Protein AF-A0A1J4RSM6-F1 (afdb_monomer_lite)

Sequence (1127 aa):
MLENQIADSKPEKQESNTNASAVEILRGAINQNPGYYSQDRRLLGLSSALISLGENDEALKIIGEVVGRGEFLANADKSWNEIQPALIVGRLLYSAGRVEQAKPYFQQAEKAPLNEENPFFLIKAYRESGLTNELRRLLVKLADSEDTDSIATAIYNSLESGFETEAKGMLKKFKQRLKELEEVPETAKHRNERLIRKNLQAASFTARLEPGSAEIDKYTQAALDLVPNLPGDYGTRQPFPVVSSIGLLVRAGKRDQVAPLMELLAENEHKKHALLTIADESIVHGDRQIVETYYNQALLIDSKEELFPEIYTKQVRILKFLGLDDKIPAVADQVNSALDNNHKDDSGWRMTLAENFIKQLTASGYVVIAEGFLKSQFMDRGYSGIDSLGRLAIVIGGKISPPFFMELLCCIEPKDRINLFLGDYHARDVFGASRFADHITEQPQSMDFDHLKLAILRLSETHAFQATQEFVKSHIDQADQAQVADCIKFLMLEGGTLKEIGDLLDVIPVLKEKISLDRISQYQALVGNDQVKGVLFSVRNRRILKYLARHGIVTESKHLFYLDTSTLIRINNVLYELQSDKQKLDKLDAAQSFLTQIMSQRTTHMPSVMLCAEKLNLRLEDQLVQQSIVTALDQLGGVTPILFKKFLDTPEAERPAFIAGVKKFRGMFYQNQTLTPELVGLSPDNFDELLAEYITILFKPVGFSADKVLEFMKHLKTWSYQRDLPQELSERIKLAGKHWNQEKGCFVVDINIEELEYRWKPNAELDPKTMMLANSLYQGLSLFSQPLNPEKDNQLRRAGLITLIKQANTIQPHETTVKMKPGQGNVPLLAQLLSILPYEQLESLQTFAQTLQKGDPTEIHAALNRVKEILGVKTSQGYSPGVIIHDHWKNAVKKWLEMTDETSRQDILRLLSTDSVASAAEQLQTLFEESVLTKTTAILSREEKKFEVIKSTAENSKKKTVKMYVSKNIPSFFAKASAGICTANDVELFARSDHFHINVVDEESDEIIGNIQAYLVPQNSQSYLMLRGINPTVSFVDIGNVRGLIEGTLTVGREIAQASDLDGLTLSESLGSWHADSNRPEVASVIRSDYLTPSREMELAEQFPIASNTHISKVYLFWEKQQEKVK

Foldseek 3Di:
DLVVVLVPDDDDDDDDDVVVVVVCSQLVSLVVDPDDDPSLVSLLVVLVVCLVVVVLVVSVVSLCVSVVVVCCLVVVDPVGPSLVVLVSSLVSCVSSVNNVVSVVSLLVNLLDDDDLFPLLQSLLVCLQSVVVLSNLLSLLVLLPPLDLVLQALVPPQCVLVVVQVSLLVHLVVSVVSLVVLVVDPDDLAVSLVVNLLSLLLFLQLFCPPFADFPVNVVSLVSSLVSLVVHPLVCLVPPLPSLLVSLLSCLSRVVPVSNVSSLVSNPALLSNLSSLLSSLQSCVVVLDLVSNVVSNVVSVPRDDDDQHQLVNLLSVLSSCVSNVVNVCNLVSLVVLVVNLPPPPDPPPVRNLVSLQSNLLSCQVSPVQVSNLVSCCVVPVVPPPVPLVSLLVSCQSCVPGHDPVSNVVSLVSDDPLSSLVSCQVDDSNDVPDDQPVVLVVCVVPVPSDDLVSLLSVLVSCVVVVVVVSSLVSCLVCLVVDDLLSVLQSLLVCVVVPPDLVSSVVSCVSHVSQQAFPDLVCLVVNVSNPSDVQLVQQSVDPVNSVLLSVLSVLQLRTGNSLSVQDGPVLSVLLVVLLVVLVVDPVRPLLSNQLSVLSNCCCVPPSNQSVQLSQLCVVVVDSSSDPVSSVLLVCCCVLQVHHHNLLSVVLVVDDPVCNNLSSQLSVQVVLCVLLVHLDDCVSSVHDRVSSLLSVLRCLCPFLVFPPDDSVNLSVVVVVLPVLHSPLKQPVLLLVLLCVFDDQQDNVSQFGKDWQFLQPFDKDFQPPDDFDVSVVSVVCSNVVSNVVPPDDDDVVVVSNVSSVRSSSSSSHNRSHSHDDDDDDDDDDDDDPVVVVSVVVSDDPVVVVLVVVLVVVVVVPDLVVNQVSVVVVVVVVVDDDPDDDDRDDDDDDDPPPHPVVVLVPDDPVVSVVLVVLVPDPDPPVSVVVVVVVVVVVPVVVVVVSVVVRVVRIDRPRPDSVPGDIFMKTWNKILGSSLLSSCSSLVNPCNPFSVLSSDNFKTKIFIAGPPPSHTQWIKIWGFADAPNFTEIEIWAGGGHPVNVVSVSLPSSVVRVLVSRQSSCVSSVGFAYKYFDQPDVPRGHYPDPSNVVCCVPPWVDPVQKDAGPDFDDNGPPDTTGIIGTPTGDPDPPPD

pLDDT: mean 71.02, std 18.52, range [21.98, 98.19]

InterPro domains:
  IPR011990 Tetratricopeptide-like helical domain superfamily [G3DSA:1.25.40.10] (13-193)

Structure (mmCIF, N/CA/C/O backbone):
data_AF-A0A1J4RSM6-F1
#
_entry.id   AF-A0A1J4RSM6-F1
#
loop_
_atom_site.group_PDB
_atom_site.id
_atom_site.type_symbol
_atom_site.label_atom_id
_atom_site.label_alt_id
_atom_site.label_comp_id
_atom_site.label_asym_id
_atom_site.label_entity_id
_atom_site.label_seq_id
_atom_site.pdbx_PDB_ins_code
_atom_site.Cartn_x
_atom_site.Cartn_y
_atom_site.Cartn_z
_atom_site.occupancy
_atom_site.B_iso_or_equiv
_atom_site.auth_seq_id
_atom_site.auth_comp_id
_atom_site.auth_asym_id
_atom_site.auth_atom_id
_atom_site.pdbx_PDB_model_num
ATOM 1 N N . MET A 1 1 ? 35.863 7.599 -8.497 1.00 33.91 1 MET A N 1
ATOM 2 C CA . MET A 1 1 ? 36.990 6.632 -8.337 1.00 33.91 1 MET A CA 1
ATOM 3 C C . MET A 1 1 ? 36.491 5.265 -7.888 1.00 33.91 1 MET A C 1
ATOM 5 O O . MET A 1 1 ? 36.683 4.322 -8.642 1.00 33.91 1 MET A O 1
ATOM 9 N N . LEU A 1 2 ? 35.809 5.151 -6.738 1.00 33.94 2 LEU A N 1
ATOM 10 C CA . LEU A 1 2 ? 35.168 3.894 -6.309 1.00 33.94 2 LEU A CA 1
ATOM 11 C C . LEU A 1 2 ? 34.231 3.334 -7.404 1.00 33.94 2 LEU A C 1
ATOM 13 O O . LEU A 1 2 ? 34.296 2.160 -7.745 1.00 33.94 2 LEU A O 1
ATOM 17 N N . GLU A 1 3 ? 33.457 4.216 -8.044 1.00 36.53 3 GLU A N 1
ATOM 18 C CA . GLU A 1 3 ? 32.580 3.918 -9.191 1.00 36.53 3 GLU A CA 1
ATOM 19 C C . GLU A 1 3 ? 33.316 3.342 -10.414 1.00 36.53 3 GLU A C 1
ATOM 21 O O . GLU A 1 3 ? 32.728 2.582 -11.178 1.00 36.53 3 GLU A O 1
ATOM 26 N N . ASN A 1 4 ? 34.602 3.669 -10.594 1.00 39.47 4 ASN A N 1
ATOM 27 C CA . ASN A 1 4 ? 35.418 3.132 -11.685 1.00 39.47 4 ASN A CA 1
ATOM 28 C C . ASN A 1 4 ? 35.917 1.728 -11.319 1.00 39.47 4 ASN A C 1
ATOM 30 O O . ASN A 1 4 ? 35.848 0.822 -12.137 1.00 39.47 4 ASN A O 1
ATOM 34 N N . GLN A 1 5 ? 36.334 1.513 -10.067 1.00 39.91 5 GLN A N 1
ATOM 35 C CA . GLN A 1 5 ? 36.753 0.188 -9.591 1.00 39.91 5 GLN A CA 1
ATOM 36 C C . GLN A 1 5 ? 35.592 -0.825 -9.616 1.00 39.91 5 GLN A C 1
ATOM 38 O O . GLN A 1 5 ? 35.812 -1.995 -9.909 1.00 39.91 5 GLN A O 1
ATOM 43 N N . ILE A 1 6 ? 34.352 -0.363 -9.408 1.00 44.56 6 ILE A N 1
ATOM 44 C CA . ILE A 1 6 ? 33.112 -1.145 -9.585 1.00 44.56 6 ILE A CA 1
ATOM 45 C C . ILE A 1 6 ? 32.834 -1.483 -11.069 1.00 44.56 6 ILE A C 1
ATOM 47 O O . ILE A 1 6 ? 32.081 -2.411 -11.359 1.00 44.56 6 ILE A O 1
ATOM 51 N N . ALA A 1 7 ? 33.432 -0.766 -12.027 1.00 43.56 7 ALA A N 1
ATOM 52 C CA . ALA A 1 7 ? 33.286 -1.053 -13.456 1.00 43.56 7 ALA A CA 1
ATOM 53 C C . ALA A 1 7 ? 34.290 -2.098 -13.986 1.00 43.56 7 ALA A C 1
ATOM 55 O O . ALA A 1 7 ? 34.004 -2.718 -15.014 1.00 43.56 7 ALA A O 1
ATOM 56 N N . ASP A 1 8 ? 35.419 -2.294 -13.294 1.00 36.06 8 ASP A N 1
ATOM 57 C CA . ASP A 1 8 ? 36.544 -3.131 -13.740 1.00 36.06 8 ASP A CA 1
ATOM 58 C C . ASP A 1 8 ? 36.605 -4.517 -13.058 1.00 36.06 8 ASP A C 1
ATOM 60 O O . ASP A 1 8 ? 37.193 -5.454 -13.608 1.00 36.06 8 ASP A O 1
ATOM 64 N N . SER A 1 9 ? 35.983 -4.694 -11.885 1.00 38.06 9 SER A N 1
ATOM 65 C CA . SER A 1 9 ? 35.973 -5.967 -11.150 1.00 38.06 9 SER A CA 1
ATOM 66 C C . SER A 1 9 ? 34.999 -6.996 -11.750 1.00 38.06 9 SER A C 1
ATOM 68 O O . SER A 1 9 ? 33.815 -7.060 -11.419 1.00 38.06 9 SER A O 1
ATOM 70 N N . LYS A 1 10 ? 35.510 -7.862 -12.633 1.00 44.56 10 LYS A N 1
ATOM 71 C CA . LYS A 1 10 ? 34.777 -9.047 -13.118 1.00 44.56 10 LYS A CA 1
ATOM 72 C C . LYS A 1 10 ? 34.670 -10.118 -12.018 1.00 44.56 10 LYS A C 1
ATOM 74 O O . LYS A 1 10 ? 35.715 -10.561 -11.543 1.00 44.56 10 LYS A O 1
ATOM 79 N N . PRO A 1 11 ? 33.466 -10.605 -11.665 1.00 39.78 11 PRO A N 1
ATOM 80 C CA . PRO A 1 11 ? 33.314 -11.792 -10.828 1.00 39.78 11 PRO A CA 1
ATOM 81 C C . PRO A 1 11 ? 33.529 -13.063 -11.658 1.00 39.78 11 PRO A C 1
ATOM 83 O O . PRO A 1 11 ? 32.929 -13.212 -12.724 1.00 39.78 11 PRO A O 1
ATOM 86 N N . GLU A 1 12 ? 34.325 -14.006 -11.153 1.00 38.19 12 GLU A N 1
ATOM 87 C CA . GLU A 1 12 ? 34.220 -15.404 -11.580 1.00 38.19 12 GLU A CA 1
ATOM 88 C C . GLU A 1 12 ? 33.105 -16.112 -10.795 1.00 38.19 12 GLU A C 1
ATOM 90 O O . GLU A 1 12 ? 32.795 -15.756 -9.661 1.00 38.19 12 GLU A O 1
ATOM 95 N N . LYS A 1 13 ? 32.475 -17.089 -11.453 1.00 43.75 13 LYS A N 1
ATOM 96 C CA . LYS A 1 13 ? 31.225 -17.773 -11.087 1.00 43.75 13 LYS A CA 1
ATOM 97 C C . LYS A 1 13 ? 30.975 -18.000 -9.583 1.00 43.75 13 LYS A C 1
ATOM 99 O O . LYS A 1 13 ? 31.497 -18.951 -9.006 1.00 43.75 13 LYS A O 1
ATOM 104 N N . GLN A 1 14 ? 30.018 -17.257 -9.029 1.00 34.41 14 GLN A N 1
ATOM 105 C CA . GLN A 1 14 ? 29.130 -17.720 -7.956 1.00 34.41 14 GLN A CA 1
ATOM 106 C C . GLN A 1 14 ? 27.755 -17.047 -8.102 1.00 34.41 14 GLN A C 1
ATOM 108 O O . GLN A 1 14 ? 27.662 -15.888 -8.504 1.00 34.41 14 GLN A O 1
ATOM 113 N N . GLU A 1 15 ? 26.685 -17.796 -7.837 1.00 46.19 15 GLU A N 1
ATOM 114 C CA . GLU A 1 15 ? 25.305 -17.414 -8.157 1.00 46.19 15 GLU A CA 1
ATOM 115 C C . GLU A 1 15 ? 24.505 -17.094 -6.889 1.00 46.19 15 GLU A C 1
ATOM 117 O O . GLU A 1 15 ? 24.284 -17.983 -6.072 1.00 46.19 15 GLU A O 1
ATOM 122 N N . SER A 1 16 ? 24.006 -15.859 -6.744 1.00 41.53 16 SER A N 1
ATOM 123 C CA . SER A 1 16 ? 22.694 -15.587 -6.125 1.00 41.53 16 SER A CA 1
ATOM 124 C C . SER A 1 16 ? 22.252 -14.115 -6.251 1.00 41.53 16 SER A C 1
ATOM 126 O O . SER A 1 16 ? 23.062 -13.213 -6.449 1.00 41.53 16 SER A O 1
ATOM 128 N N . ASN A 1 17 ? 20.931 -13.913 -6.141 1.00 38.47 17 ASN A N 1
ATOM 129 C CA . ASN A 1 17 ? 20.219 -12.764 -5.553 1.00 38.47 17 ASN A CA 1
ATOM 130 C C . ASN A 1 17 ? 20.737 -11.329 -5.853 1.00 38.47 17 ASN A C 1
ATOM 132 O O . ASN A 1 17 ? 21.738 -10.881 -5.307 1.00 38.47 17 ASN A O 1
ATOM 136 N N . THR A 1 18 ? 20.011 -10.538 -6.655 1.00 45.97 18 THR A N 1
ATOM 137 C CA . THR A 1 18 ? 20.546 -9.291 -7.245 1.00 45.97 18 THR A CA 1
ATOM 138 C C . THR A 1 18 ? 20.654 -8.073 -6.322 1.00 45.97 18 THR A C 1
ATOM 140 O O . THR A 1 18 ? 21.573 -7.281 -6.526 1.00 45.97 18 THR A O 1
ATOM 143 N N . ASN A 1 19 ? 19.791 -7.903 -5.312 1.00 40.38 19 ASN A N 1
ATOM 144 C CA . ASN A 1 19 ? 19.934 -6.780 -4.363 1.00 40.38 19 ASN A CA 1
ATOM 145 C C . ASN A 1 19 ? 20.979 -7.107 -3.288 1.00 40.38 19 ASN A C 1
ATOM 147 O O . ASN A 1 19 ? 21.813 -6.258 -2.974 1.00 40.38 19 ASN A O 1
ATOM 151 N N . ALA A 1 20 ? 21.046 -8.373 -2.853 1.00 47.78 20 ALA A N 1
ATOM 152 C CA . ALA A 1 20 ? 22.203 -8.883 -2.119 1.00 47.78 20 ALA A CA 1
ATOM 153 C C . ALA A 1 20 ? 23.490 -8.681 -2.937 1.00 47.78 20 ALA A C 1
ATOM 155 O O . ALA A 1 20 ? 24.435 -8.112 -2.419 1.00 47.78 20 ALA A O 1
ATOM 156 N N . SER A 1 21 ? 23.495 -8.993 -4.238 1.00 54.25 21 SER A N 1
ATOM 157 C CA . SER A 1 21 ? 24.628 -8.746 -5.140 1.00 54.25 21 SER A CA 1
ATOM 158 C C . SER A 1 21 ? 24.995 -7.261 -5.258 1.00 54.25 21 SER A C 1
ATOM 160 O O . SER A 1 21 ? 26.177 -6.950 -5.312 1.00 54.25 21 SER A O 1
ATOM 162 N N . ALA A 1 22 ? 24.046 -6.318 -5.248 1.00 49.16 22 ALA A N 1
ATOM 163 C CA . ALA A 1 22 ? 24.377 -4.889 -5.212 1.00 49.16 22 ALA A CA 1
ATOM 164 C C . ALA A 1 22 ? 25.079 -4.505 -3.895 1.00 49.16 22 ALA A C 1
ATOM 166 O O . ALA A 1 22 ? 26.127 -3.854 -3.912 1.00 49.16 22 ALA A O 1
ATOM 167 N N . VAL A 1 23 ? 24.549 -4.972 -2.761 1.00 55.41 23 VAL A N 1
ATOM 168 C CA . VAL A 1 23 ? 25.128 -4.764 -1.426 1.00 55.41 23 VAL A CA 1
ATOM 169 C C . VAL A 1 23 ? 26.476 -5.482 -1.274 1.00 55.41 23 VAL A C 1
ATOM 171 O O . VAL A 1 23 ? 27.391 -4.918 -0.685 1.00 55.41 23 VAL A O 1
ATOM 174 N N . GLU A 1 24 ? 26.658 -6.669 -1.848 1.00 60.75 24 GLU A N 1
ATOM 175 C CA . GLU A 1 24 ? 27.896 -7.458 -1.819 1.00 60.75 24 GLU A CA 1
ATOM 176 C C . GLU A 1 24 ? 28.948 -6.968 -2.817 1.00 60.75 24 GLU A C 1
ATOM 178 O O . GLU A 1 24 ? 30.132 -7.012 -2.500 1.00 60.75 24 GLU A O 1
ATOM 183 N N . ILE A 1 25 ? 28.563 -6.413 -3.970 1.00 58.34 25 ILE A N 1
ATOM 184 C CA . ILE A 1 25 ? 29.485 -5.689 -4.860 1.00 58.34 25 ILE A CA 1
ATOM 185 C C . ILE A 1 25 ? 29.992 -4.427 -4.154 1.00 58.34 25 ILE A C 1
ATOM 187 O O . ILE A 1 25 ? 31.180 -4.121 -4.230 1.00 58.34 25 ILE A O 1
ATOM 191 N N . LEU A 1 26 ? 29.132 -3.718 -3.415 1.00 55.97 26 LEU A N 1
ATOM 192 C CA . LEU A 1 26 ? 29.527 -2.524 -2.666 1.00 55.97 26 LEU A CA 1
ATOM 193 C C . LEU A 1 26 ? 30.367 -2.878 -1.424 1.00 55.97 26 LEU A C 1
ATOM 195 O O . LEU A 1 26 ? 31.468 -2.348 -1.279 1.00 55.97 26 LEU A O 1
ATOM 199 N N . ARG A 1 27 ? 29.944 -3.837 -0.587 1.00 62.75 27 ARG A N 1
ATOM 200 C CA . ARG A 1 27 ? 30.755 -4.396 0.519 1.00 62.75 27 ARG A CA 1
ATOM 201 C C . ARG A 1 27 ? 32.077 -4.987 -0.004 1.00 62.75 27 ARG A C 1
ATOM 203 O O . ARG A 1 27 ? 33.122 -4.786 0.609 1.00 62.75 27 ARG A O 1
ATOM 210 N N . GLY A 1 28 ? 32.065 -5.645 -1.162 1.00 68.19 28 GLY A N 1
ATOM 211 C CA . GLY A 1 28 ? 33.233 -6.218 -1.836 1.00 68.19 28 GLY A CA 1
ATOM 212 C C . GLY A 1 28 ? 34.221 -5.160 -2.326 1.00 68.19 28 GLY A C 1
ATOM 213 O O . GLY A 1 28 ? 35.402 -5.236 -1.994 1.00 68.19 28 GLY A O 1
ATOM 214 N N . ALA A 1 29 ? 33.754 -4.123 -3.026 1.00 57.12 29 ALA A N 1
ATOM 215 C CA . ALA A 1 29 ? 34.583 -2.991 -3.449 1.00 57.12 29 ALA A CA 1
ATOM 216 C C . ALA A 1 29 ? 35.163 -2.209 -2.253 1.00 57.12 29 ALA A C 1
ATOM 218 O O . A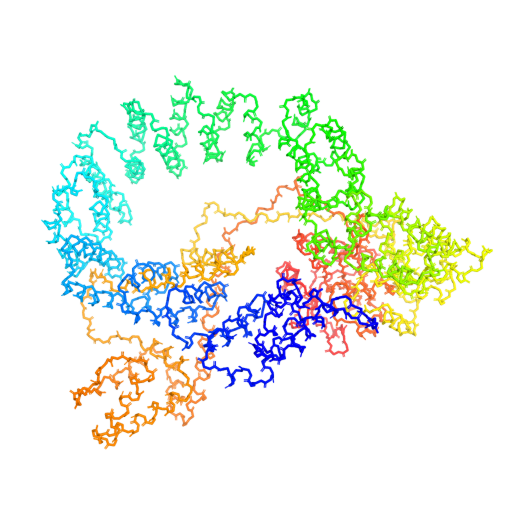LA A 1 29 ? 36.294 -1.720 -2.313 1.00 57.12 29 ALA A O 1
ATOM 219 N N . ILE A 1 30 ? 34.421 -2.133 -1.140 1.00 60.38 30 ILE A N 1
ATOM 220 C CA . ILE A 1 30 ? 34.905 -1.588 0.135 1.00 60.38 30 ILE A CA 1
ATOM 221 C C . ILE A 1 30 ? 36.027 -2.471 0.711 1.00 60.38 30 ILE A C 1
ATOM 223 O O . ILE A 1 30 ? 37.093 -1.957 1.054 1.00 60.38 30 ILE A O 1
ATOM 227 N N . ASN A 1 31 ? 35.839 -3.790 0.753 1.00 63.03 31 ASN A N 1
ATOM 228 C CA . ASN A 1 31 ? 36.822 -4.727 1.305 1.00 63.03 31 ASN A CA 1
ATOM 229 C C . ASN A 1 31 ? 38.087 -4.876 0.432 1.00 63.03 31 ASN A C 1
ATOM 231 O O . ASN A 1 31 ? 39.175 -5.064 0.967 1.00 63.03 31 ASN A O 1
ATOM 235 N N . GLN A 1 32 ? 37.980 -4.744 -0.894 1.00 62.84 32 GLN A N 1
ATOM 236 C CA . GLN A 1 32 ? 39.106 -4.889 -1.832 1.00 62.84 32 GLN A CA 1
ATOM 237 C C . GLN A 1 32 ? 40.058 -3.677 -1.880 1.00 62.84 32 GLN A C 1
ATOM 239 O O . GLN A 1 32 ? 41.148 -3.785 -2.434 1.00 62.84 32 GLN A O 1
ATOM 244 N N . ASN A 1 33 ? 39.686 -2.527 -1.303 1.00 56.41 33 ASN A N 1
ATOM 245 C CA . ASN A 1 33 ? 40.528 -1.323 -1.265 1.00 56.41 33 ASN A CA 1
ATOM 246 C C . ASN A 1 33 ? 40.756 -0.840 0.182 1.00 56.41 33 ASN A C 1
ATOM 248 O O . ASN A 1 33 ? 40.049 0.054 0.650 1.00 56.41 33 ASN A O 1
ATOM 252 N N . PRO A 1 34 ? 41.740 -1.381 0.922 1.00 53.00 34 PRO A N 1
ATOM 253 C CA . PRO A 1 34 ? 42.003 -0.958 2.302 1.00 53.00 34 PRO A CA 1
ATOM 254 C C . PRO A 1 34 ? 42.669 0.429 2.430 1.00 53.00 34 PRO A C 1
ATOM 256 O O . PRO A 1 34 ? 42.641 1.015 3.504 1.00 53.00 34 PRO A O 1
ATOM 259 N N . GLY A 1 35 ? 43.268 0.971 1.362 1.00 44.34 35 GLY A N 1
ATOM 260 C CA . GLY A 1 35 ? 44.335 1.979 1.480 1.00 44.34 35 GLY A CA 1
ATOM 261 C C . GLY A 1 35 ? 43.985 3.474 1.563 1.00 44.34 35 GLY A C 1
ATOM 262 O O . GLY A 1 35 ? 44.927 4.254 1.627 1.00 44.34 35 GLY A O 1
ATOM 263 N N . TYR A 1 36 ? 42.714 3.912 1.514 1.00 45.19 36 TYR A N 1
ATOM 264 C CA . TYR A 1 36 ? 42.401 5.360 1.380 1.00 45.19 36 TYR A CA 1
ATOM 265 C C . TYR A 1 36 ? 41.244 5.939 2.215 1.00 45.19 36 TYR A C 1
ATOM 267 O O . TYR A 1 36 ? 41.141 7.157 2.324 1.00 45.19 36 TYR A O 1
ATOM 275 N N . TYR A 1 37 ? 40.389 5.114 2.825 1.00 55.88 37 TYR A N 1
ATOM 276 C CA . TYR A 1 37 ? 39.362 5.554 3.783 1.00 55.88 37 TYR A CA 1
ATOM 277 C C . TYR A 1 37 ? 39.113 4.447 4.809 1.00 55.88 37 TYR A C 1
ATOM 279 O O . TYR A 1 37 ? 39.205 3.266 4.460 1.00 55.88 37 TYR A O 1
ATOM 287 N N . SER A 1 38 ? 38.707 4.802 6.034 1.00 68.81 38 SER A N 1
ATOM 288 C CA . SER A 1 38 ? 38.181 3.816 6.988 1.00 68.81 38 SER A CA 1
ATOM 289 C C . SER A 1 38 ? 37.036 3.010 6.358 1.00 68.81 38 SER A C 1
ATOM 291 O O . SER A 1 38 ? 36.346 3.476 5.439 1.00 68.81 38 SER A O 1
ATOM 293 N N . GLN A 1 39 ? 36.869 1.760 6.794 1.00 75.25 39 GLN A N 1
ATOM 294 C CA . GLN A 1 39 ? 35.827 0.876 6.259 1.00 75.25 39 GLN A CA 1
ATOM 295 C C . GLN A 1 39 ? 34.442 1.499 6.499 1.00 75.25 39 GLN A C 1
ATOM 297 O O . GLN A 1 39 ? 33.601 1.557 5.605 1.00 75.25 39 GLN A O 1
ATOM 302 N N . ASP A 1 40 ? 34.265 2.081 7.679 1.00 75.06 40 ASP A N 1
ATOM 303 C CA . ASP A 1 40 ? 32.995 2.551 8.222 1.00 75.06 40 ASP A CA 1
ATOM 304 C C . ASP A 1 40 ? 32.492 3.837 7.553 1.00 75.06 40 ASP A C 1
ATOM 306 O O . ASP A 1 40 ? 31.305 3.956 7.260 1.00 75.06 40 ASP A O 1
ATOM 310 N N . ARG A 1 41 ? 33.392 4.759 7.170 1.00 70.94 41 ARG A N 1
ATOM 311 C CA . ARG A 1 41 ? 33.028 5.929 6.344 1.00 70.94 41 ARG A CA 1
ATOM 312 C C . ARG A 1 41 ? 32.394 5.507 5.014 1.00 70.94 41 ARG A C 1
ATOM 314 O O . ARG A 1 41 ? 31.530 6.207 4.489 1.00 70.94 41 ARG A O 1
ATOM 321 N N . ARG A 1 42 ? 32.822 4.368 4.462 1.00 77.69 42 ARG A N 1
ATOM 322 C CA . ARG A 1 42 ? 32.288 3.825 3.208 1.00 77.69 42 ARG A CA 1
ATOM 323 C C . ARG A 1 42 ? 30.997 3.040 3.432 1.00 77.69 42 ARG A C 1
ATOM 325 O O . ARG A 1 42 ? 30.101 3.134 2.600 1.00 77.69 42 ARG A O 1
ATOM 332 N N . LEU A 1 43 ? 30.866 2.362 4.572 1.00 77.81 43 LEU A N 1
ATOM 333 C CA . LEU A 1 43 ? 29.610 1.749 5.013 1.00 77.81 43 LEU A CA 1
ATOM 334 C C . LEU A 1 43 ? 28.510 2.801 5.269 1.00 77.81 43 LEU A C 1
ATOM 336 O O . LEU A 1 43 ? 27.388 2.603 4.821 1.00 77.81 43 LEU A O 1
ATOM 340 N N . LEU A 1 44 ? 28.815 3.969 5.850 1.00 78.06 44 LEU A N 1
ATOM 341 C CA . LEU A 1 44 ? 27.837 5.067 5.954 1.00 78.06 44 LEU A CA 1
ATOM 342 C C . LEU A 1 44 ? 27.455 5.670 4.594 1.00 78.06 44 LEU A C 1
ATOM 344 O O . LEU A 1 44 ? 26.294 6.015 4.377 1.00 78.06 44 LEU A O 1
ATOM 348 N N . GLY A 1 45 ? 28.405 5.767 3.658 1.00 75.25 45 GLY A N 1
ATOM 349 C CA . GLY A 1 45 ? 28.103 6.134 2.270 1.00 75.25 45 GLY A CA 1
ATOM 350 C C . GLY A 1 45 ? 27.155 5.134 1.596 1.00 75.25 45 GLY A C 1
ATOM 351 O O . GLY A 1 45 ? 26.226 5.539 0.900 1.00 75.25 45 GLY A O 1
ATOM 352 N N . LEU A 1 46 ? 27.343 3.838 1.867 1.00 78.00 46 LEU A N 1
ATOM 353 C CA . LEU A 1 46 ? 26.466 2.759 1.415 1.00 78.00 46 LEU A CA 1
ATOM 354 C C . LEU A 1 46 ? 25.063 2.855 2.044 1.00 78.00 46 LEU A C 1
ATOM 356 O O . LEU A 1 46 ? 24.082 2.831 1.307 1.00 78.00 46 LEU A O 1
ATOM 360 N N . SER A 1 47 ? 24.943 3.061 3.360 1.00 74.50 47 SER A N 1
ATOM 361 C CA . SER A 1 47 ? 23.643 3.284 4.018 1.00 74.50 47 SER A CA 1
ATOM 362 C C . SER A 1 47 ? 22.896 4.504 3.471 1.00 74.50 47 SER A C 1
ATOM 364 O O . SER A 1 47 ? 21.681 4.449 3.307 1.00 74.50 47 SER A O 1
ATOM 366 N N . SER A 1 48 ? 23.608 5.587 3.138 1.00 71.12 48 SER A N 1
ATOM 367 C CA . SER A 1 48 ? 23.019 6.776 2.506 1.00 71.12 48 SER A CA 1
ATOM 368 C C . SER A 1 48 ? 22.408 6.465 1.136 1.00 71.12 48 SER A C 1
ATOM 370 O O . SER A 1 48 ? 21.277 6.863 0.844 1.00 71.12 48 SER A O 1
ATOM 372 N N . ALA A 1 49 ? 23.120 5.688 0.313 1.00 69.00 49 ALA A N 1
ATOM 373 C CA . ALA A 1 49 ? 22.612 5.227 -0.974 1.00 69.00 49 ALA A CA 1
ATOM 374 C C . ALA A 1 49 ? 21.407 4.280 -0.819 1.00 69.00 49 ALA A C 1
ATOM 376 O O . ALA A 1 49 ? 20.450 4.400 -1.574 1.00 69.00 49 ALA A O 1
ATOM 377 N N . LEU A 1 50 ? 21.424 3.380 0.170 1.00 65.56 50 LEU A N 1
ATOM 378 C CA . LEU A 1 50 ? 20.340 2.423 0.415 1.00 65.56 50 LEU A CA 1
ATOM 379 C C . LEU A 1 50 ? 19.048 3.100 0.908 1.00 65.56 50 LEU A C 1
ATOM 381 O O . LEU A 1 50 ? 17.986 2.817 0.362 1.00 65.56 50 LEU A O 1
ATOM 385 N N . ILE A 1 51 ? 19.121 4.060 1.840 1.00 62.97 51 ILE A N 1
ATOM 386 C CA . ILE A 1 51 ? 17.950 4.872 2.250 1.00 62.97 51 ILE A CA 1
ATOM 387 C C . ILE A 1 51 ? 17.381 5.648 1.055 1.00 62.97 51 ILE A C 1
ATOM 389 O O . ILE A 1 51 ? 16.171 5.674 0.847 1.00 62.97 51 ILE A O 1
ATOM 393 N N . SER A 1 52 ? 18.253 6.200 0.204 1.00 56.34 52 SER A N 1
ATOM 394 C CA . SER A 1 52 ? 17.854 6.893 -1.034 1.00 56.34 52 SER A CA 1
ATOM 395 C C . SER A 1 52 ? 17.215 5.973 -2.092 1.00 56.34 52 SER A C 1
ATOM 397 O O . SER A 1 52 ? 16.703 6.466 -3.094 1.00 56.34 52 SER A O 1
ATOM 399 N N . LEU A 1 53 ? 17.254 4.651 -1.887 1.00 60.66 53 LEU A N 1
ATOM 400 C CA . LEU A 1 53 ? 16.627 3.620 -2.721 1.00 60.66 53 LEU A CA 1
ATOM 401 C C . LEU A 1 53 ? 15.435 2.933 -2.021 1.00 60.66 53 LEU A C 1
ATOM 403 O O . LEU A 1 53 ? 14.877 1.989 -2.572 1.00 60.66 53 LEU A O 1
ATOM 407 N N . GLY A 1 54 ? 15.056 3.371 -0.814 1.00 67.50 54 GLY A N 1
ATOM 408 C CA . GLY A 1 54 ? 13.999 2.753 -0.001 1.00 67.50 54 GLY A CA 1
ATOM 409 C C . GLY A 1 54 ? 14.418 1.489 0.765 1.00 67.50 54 GLY A C 1
ATOM 410 O O . GLY A 1 54 ? 13.630 0.974 1.555 1.00 67.50 54 GLY A O 1
ATOM 411 N N . GLU A 1 55 ? 15.662 1.022 0.608 1.00 75.12 55 GLU A N 1
ATOM 412 C CA . GLU A 1 55 ? 16.244 -0.176 1.246 1.00 75.12 55 GLU A CA 1
ATOM 413 C C . GLU A 1 55 ? 16.628 0.097 2.718 1.00 75.12 55 GLU A C 1
ATOM 415 O O . GLU A 1 55 ? 17.758 -0.127 3.169 1.00 75.12 55 GLU A O 1
ATOM 420 N N . ASN A 1 56 ? 15.676 0.649 3.475 1.00 76.31 56 ASN A N 1
ATOM 421 C CA . ASN A 1 56 ? 15.886 1.212 4.805 1.00 76.31 56 ASN A CA 1
ATOM 422 C C . ASN A 1 56 ? 16.404 0.182 5.816 1.00 76.31 56 ASN A C 1
ATOM 424 O O . ASN A 1 56 ? 17.280 0.517 6.607 1.00 76.31 56 ASN A O 1
ATOM 428 N N . ASP A 1 57 ? 15.929 -1.066 5.798 1.00 77.25 57 ASP A N 1
ATOM 429 C CA . ASP A 1 57 ? 16.312 -2.045 6.825 1.00 77.25 57 ASP A CA 1
ATOM 430 C C . ASP A 1 57 ? 17.747 -2.584 6.649 1.00 77.25 57 ASP A C 1
ATOM 432 O O . ASP A 1 57 ? 18.465 -2.727 7.640 1.00 77.25 57 ASP A O 1
ATOM 436 N N . GLU A 1 58 ? 18.240 -2.787 5.418 1.00 78.75 58 GLU A N 1
ATOM 437 C CA . GLU A 1 58 ? 19.664 -3.109 5.194 1.00 78.75 58 GLU A CA 1
ATOM 438 C C . GLU A 1 58 ? 20.551 -1.876 5.443 1.00 78.75 58 GLU A C 1
ATOM 440 O O . GLU A 1 58 ? 21.649 -2.003 5.988 1.00 78.75 58 GLU A O 1
ATOM 445 N N . ALA A 1 59 ? 20.069 -0.665 5.139 1.00 75.50 59 ALA A N 1
ATOM 446 C CA . ALA A 1 59 ? 20.771 0.567 5.493 1.00 75.50 59 ALA A CA 1
ATOM 447 C C . ALA A 1 59 ? 20.920 0.739 7.013 1.00 75.50 59 ALA A C 1
ATOM 449 O O . ALA A 1 59 ? 22.011 1.077 7.481 1.00 75.50 59 ALA A O 1
ATOM 450 N N . LEU A 1 60 ? 19.846 0.482 7.770 1.00 78.88 60 LEU A N 1
ATOM 451 C CA . LEU A 1 60 ? 19.803 0.492 9.235 1.00 78.88 60 LEU A CA 1
ATOM 452 C C . LEU A 1 60 ? 20.697 -0.597 9.827 1.00 78.88 60 LEU A C 1
ATOM 454 O O . LEU A 1 60 ? 21.426 -0.328 10.778 1.00 78.88 60 LEU A O 1
ATOM 458 N N . LYS A 1 61 ? 20.714 -1.795 9.235 1.00 83.19 61 LYS A N 1
ATOM 459 C CA . LYS A 1 61 ? 21.642 -2.871 9.602 1.00 83.19 61 LYS A CA 1
ATOM 460 C C . LYS A 1 61 ? 23.102 -2.460 9.390 1.00 83.19 61 LYS A C 1
ATOM 462 O O . LYS A 1 61 ? 23.913 -2.683 10.280 1.00 83.19 61 LYS A O 1
ATOM 467 N N . ILE A 1 62 ? 23.438 -1.794 8.283 1.00 80.88 62 ILE A N 1
ATOM 468 C CA . ILE A 1 62 ? 24.804 -1.302 8.024 1.00 80.88 62 ILE A CA 1
ATOM 469 C C . ILE A 1 62 ? 25.175 -0.120 8.941 1.00 80.88 62 ILE A C 1
ATOM 471 O O . ILE A 1 62 ? 26.312 -0.052 9.407 1.00 80.88 62 ILE A O 1
ATOM 475 N N . ILE A 1 63 ? 24.228 0.761 9.291 1.00 78.25 63 ILE A N 1
ATOM 476 C CA . ILE A 1 63 ? 24.424 1.767 10.354 1.00 78.25 63 ILE A CA 1
ATOM 477 C C . ILE A 1 63 ? 24.688 1.060 11.691 1.00 78.25 63 ILE A C 1
ATOM 479 O O . ILE A 1 63 ? 25.626 1.424 12.395 1.00 78.25 63 ILE A O 1
ATOM 483 N N . GLY A 1 64 ? 23.925 0.012 12.012 1.00 81.38 64 GLY A N 1
ATOM 484 C CA . GLY A 1 64 ? 24.122 -0.832 13.190 1.00 81.38 64 GLY A CA 1
ATOM 485 C C . GLY A 1 64 ? 25.476 -1.546 13.210 1.00 81.38 64 GLY A C 1
ATOM 486 O O . GLY A 1 64 ? 26.110 -1.598 14.259 1.00 81.38 64 GLY A O 1
ATOM 487 N N . GLU A 1 65 ? 25.972 -2.024 12.065 1.00 83.06 65 GLU A N 1
ATOM 488 C CA . GLU A 1 65 ? 27.327 -2.575 11.932 1.00 83.06 65 GLU A CA 1
ATOM 489 C C . GLU A 1 65 ? 28.401 -1.509 12.191 1.00 83.06 65 GLU A C 1
ATOM 491 O O . GLU A 1 65 ? 29.362 -1.786 12.901 1.00 83.06 65 GLU A O 1
ATOM 496 N N . VAL A 1 66 ? 28.246 -0.293 11.654 1.00 79.56 66 VAL A N 1
ATOM 497 C CA . VAL A 1 66 ? 29.189 0.824 11.862 1.00 79.56 66 VAL A CA 1
ATOM 498 C C . VAL A 1 66 ? 29.210 1.294 13.317 1.00 79.56 66 VAL A C 1
ATOM 500 O O . VAL A 1 66 ? 30.280 1.477 13.896 1.00 79.56 66 VAL A O 1
ATOM 503 N N . VAL A 1 67 ? 28.035 1.480 13.916 1.00 77.19 67 VAL A N 1
ATOM 504 C CA . VAL A 1 67 ? 27.874 1.934 15.304 1.00 77.19 67 VAL A CA 1
ATOM 505 C C . VAL A 1 67 ? 28.324 0.846 16.281 1.00 77.19 67 VAL A C 1
ATOM 507 O O . VAL A 1 67 ? 29.091 1.120 17.202 1.00 77.19 67 VAL A O 1
ATOM 510 N N . GLY A 1 68 ? 27.905 -0.402 16.054 1.00 77.50 68 GLY A N 1
ATOM 511 C CA . GLY A 1 68 ? 28.182 -1.549 16.921 1.00 77.50 68 GLY A CA 1
ATOM 512 C C . GLY A 1 68 ? 29.652 -1.966 16.985 1.00 77.50 68 GLY A C 1
ATOM 513 O O . GLY A 1 68 ? 30.042 -2.659 17.920 1.00 77.50 68 GLY A O 1
ATOM 514 N N . ARG A 1 69 ? 30.491 -1.511 16.044 1.00 75.00 69 ARG A N 1
ATOM 515 C CA . ARG A 1 69 ? 31.955 -1.660 16.125 1.00 75.00 69 ARG A CA 1
ATOM 516 C C . ARG A 1 69 ? 32.581 -0.822 17.239 1.00 75.00 69 ARG A C 1
ATOM 518 O O . ARG A 1 69 ? 33.666 -1.167 17.692 1.00 75.00 69 ARG A O 1
ATOM 525 N N . GLY A 1 70 ? 31.944 0.278 17.657 1.00 58.16 70 GLY A N 1
ATOM 526 C CA . GLY A 1 70 ? 32.432 1.216 18.681 1.00 58.16 70 GLY A CA 1
ATOM 527 C C . GLY A 1 70 ? 33.645 2.053 18.251 1.00 58.16 70 GLY A C 1
ATOM 528 O O . GLY A 1 70 ? 33.624 3.280 18.343 1.00 58.16 70 GLY A O 1
ATOM 529 N N . GLU A 1 71 ? 34.677 1.406 17.707 1.00 58.72 71 GLU A N 1
ATOM 530 C CA . GLU A 1 71 ? 35.938 2.015 17.275 1.00 58.72 71 GLU A CA 1
ATOM 531 C C . GLU A 1 71 ? 35.760 3.157 16.270 1.00 58.72 71 GLU A C 1
ATOM 533 O O . GLU A 1 71 ? 36.542 4.100 16.297 1.00 58.72 71 GLU A O 1
ATOM 538 N N . PHE A 1 72 ? 34.729 3.145 15.419 1.00 60.22 72 PHE A N 1
ATOM 539 C CA . PHE A 1 72 ? 34.524 4.221 14.442 1.00 60.22 72 PHE A CA 1
ATOM 540 C C . PHE A 1 72 ? 34.241 5.590 15.087 1.00 60.22 72 PHE A C 1
ATOM 542 O O . PHE A 1 72 ? 34.655 6.614 14.546 1.00 60.22 72 PHE A O 1
ATOM 549 N N . LEU A 1 73 ? 33.575 5.616 16.247 1.00 55.62 73 LEU A N 1
ATOM 550 C CA . LEU A 1 73 ? 33.323 6.852 16.997 1.00 55.62 73 LEU A CA 1
ATOM 551 C C . LEU A 1 73 ? 34.479 7.214 17.947 1.00 55.62 73 LEU A C 1
ATOM 553 O O . LEU A 1 73 ? 34.572 8.365 18.357 1.00 55.62 73 LEU A O 1
ATOM 557 N N . ALA A 1 74 ? 35.357 6.259 18.279 1.00 55.44 74 ALA A N 1
ATOM 558 C CA . ALA A 1 74 ? 36.489 6.454 19.192 1.00 55.44 74 ALA A CA 1
ATOM 559 C C . ALA A 1 74 ? 37.830 6.746 18.482 1.00 55.44 74 ALA A C 1
ATOM 561 O O . ALA A 1 74 ? 38.681 7.438 19.033 1.00 55.44 74 ALA A O 1
ATOM 562 N N . ASN A 1 75 ? 38.013 6.237 17.259 1.00 50.47 75 ASN A N 1
ATOM 563 C CA . ASN A 1 75 ? 39.252 6.293 16.471 1.00 50.47 75 ASN A CA 1
ATOM 564 C C . ASN A 1 75 ? 39.094 7.116 15.174 1.00 50.47 75 ASN A C 1
ATOM 566 O O . ASN A 1 75 ? 39.825 6.903 14.203 1.00 50.47 75 ASN A O 1
ATOM 570 N N . ALA A 1 76 ? 38.133 8.045 15.123 1.00 52.47 76 ALA A N 1
ATOM 571 C CA . ALA A 1 76 ? 38.000 8.981 14.009 1.00 52.47 76 ALA A CA 1
ATOM 572 C C . ALA A 1 76 ? 39.239 9.897 13.947 1.00 52.47 76 ALA A C 1
ATOM 574 O O . ALA A 1 76 ? 39.432 10.762 14.798 1.00 52.47 76 ALA A O 1
ATOM 575 N N . ASP A 1 77 ? 40.109 9.675 12.955 1.00 44.72 77 ASP A N 1
ATOM 576 C CA . ASP A 1 77 ? 41.365 10.419 12.818 1.00 44.72 77 ASP A CA 1
ATOM 577 C C . ASP A 1 77 ? 41.134 11.941 12.734 1.00 44.72 77 ASP A C 1
ATOM 579 O O . ASP A 1 77 ? 40.164 12.414 12.142 1.00 44.72 77 ASP A O 1
ATOM 583 N N . LYS A 1 78 ? 42.074 12.721 13.285 1.00 47.59 78 LYS A N 1
ATOM 584 C CA . LYS A 1 78 ? 41.972 14.176 13.523 1.00 47.59 78 LYS A CA 1
ATOM 585 C C . LYS A 1 78 ? 41.822 15.027 12.254 1.00 47.59 78 LYS A C 1
ATOM 587 O O . LYS A 1 78 ? 41.653 16.240 12.347 1.00 47.59 78 LYS A O 1
ATOM 592 N N . SER A 1 79 ? 41.901 14.408 11.080 1.00 47.50 79 SER A N 1
ATOM 593 C CA . SER A 1 79 ? 41.611 15.004 9.776 1.00 47.50 79 SER A CA 1
ATOM 594 C C . SER A 1 79 ? 40.120 14.967 9.392 1.00 47.50 79 SER A C 1
ATOM 596 O O . SER A 1 79 ? 39.709 15.683 8.475 1.00 47.50 79 SER A O 1
ATOM 598 N N . TRP A 1 80 ? 39.289 14.168 10.076 1.00 45.84 80 TRP A N 1
ATOM 599 C CA . TRP A 1 80 ? 37.863 14.012 9.781 1.00 45.84 80 TRP A CA 1
ATOM 600 C C . TRP A 1 80 ? 36.988 14.272 11.013 1.00 45.84 80 TRP A C 1
ATOM 602 O O . TRP A 1 80 ? 36.534 13.352 11.686 1.00 45.84 80 TRP A O 1
ATOM 612 N N . ASN A 1 81 ? 36.754 15.564 11.285 1.00 56.38 81 ASN A N 1
ATOM 613 C CA . ASN A 1 81 ? 36.019 16.065 12.450 1.00 56.38 81 ASN A CA 1
ATOM 614 C C . ASN A 1 81 ? 34.741 15.249 12.751 1.00 56.38 81 ASN A C 1
ATOM 616 O O . ASN A 1 81 ? 33.834 15.176 11.916 1.00 56.38 81 ASN A O 1
ATOM 620 N N . GLU A 1 82 ? 34.654 14.740 13.984 1.00 52.22 82 GLU A N 1
ATOM 621 C CA . GLU A 1 82 ? 33.624 13.843 14.557 1.00 52.22 82 GLU A CA 1
ATOM 622 C C . GLU A 1 82 ? 32.165 14.254 14.259 1.00 52.22 82 GLU A C 1
ATOM 624 O O . GLU A 1 82 ? 31.267 13.416 14.154 1.00 52.22 82 GLU A O 1
ATOM 629 N N . ILE A 1 83 ? 31.952 15.556 14.045 1.00 58.62 83 ILE A N 1
ATOM 630 C CA . ILE A 1 83 ? 30.714 16.191 13.569 1.00 58.62 83 ILE A CA 1
ATOM 631 C C . ILE A 1 83 ? 30.102 15.467 12.368 1.00 58.62 83 ILE A C 1
ATOM 633 O O . ILE A 1 83 ? 28.890 15.293 12.317 1.00 58.62 83 ILE A O 1
ATOM 637 N N . GLN A 1 84 ? 30.918 15.104 11.372 1.00 64.88 84 GLN A N 1
ATOM 638 C CA . GLN A 1 84 ? 30.423 14.574 10.101 1.00 64.88 84 GLN A CA 1
ATOM 639 C C . GLN A 1 84 ? 29.865 13.150 10.252 1.00 64.88 84 GLN A C 1
ATOM 641 O O . GLN A 1 84 ? 28.706 12.966 9.884 1.00 64.88 84 GLN A O 1
ATOM 646 N N . PRO A 1 85 ? 30.581 12.172 10.851 1.00 71.06 85 PRO A N 1
ATOM 647 C CA . PRO A 1 85 ? 29.998 10.892 11.257 1.00 71.06 85 PRO A CA 1
ATOM 648 C C . PRO A 1 85 ? 28.642 11.027 11.963 1.00 71.06 85 PRO A C 1
ATOM 650 O O . PRO A 1 85 ? 27.657 10.446 11.510 1.00 71.06 85 PRO A O 1
ATOM 653 N N . ALA A 1 86 ? 28.570 11.842 13.020 1.00 74.44 86 ALA A N 1
ATOM 654 C CA . ALA A 1 86 ? 27.358 12.005 13.818 1.00 74.44 86 ALA A CA 1
ATOM 655 C C . ALA A 1 86 ? 26.216 12.670 13.029 1.00 74.44 86 ALA A C 1
ATOM 657 O O . ALA A 1 86 ? 25.101 12.155 12.980 1.00 74.44 86 ALA A O 1
ATOM 658 N N . LEU A 1 87 ? 26.488 13.781 12.338 1.00 72.19 87 LEU A N 1
ATOM 659 C CA . LEU A 1 87 ? 25.479 14.498 11.556 1.00 72.19 87 LEU A CA 1
ATOM 660 C C . LEU A 1 87 ? 24.960 13.659 10.379 1.00 72.19 87 LEU A C 1
ATOM 662 O O . LEU A 1 87 ? 23.780 13.756 10.046 1.00 72.19 87 LEU A O 1
ATOM 666 N N . ILE A 1 88 ? 25.810 12.823 9.775 1.00 75.56 88 ILE A N 1
ATOM 667 C CA . ILE A 1 88 ? 25.412 11.867 8.737 1.00 75.56 88 ILE A CA 1
ATOM 668 C C . ILE A 1 88 ? 24.518 10.782 9.346 1.00 75.56 88 ILE A C 1
ATOM 670 O O . ILE A 1 88 ? 23.389 10.634 8.889 1.00 75.56 88 ILE A O 1
ATOM 674 N N . VAL A 1 89 ? 24.954 10.072 10.395 1.00 78.75 89 VAL A N 1
ATOM 675 C CA . VAL A 1 89 ? 24.149 9.000 11.020 1.00 78.75 89 VAL A CA 1
ATOM 676 C C . VAL A 1 89 ? 22.800 9.529 11.520 1.00 78.75 89 VAL A C 1
ATOM 678 O O . VAL A 1 89 ? 21.774 8.907 11.255 1.00 78.75 89 VAL A O 1
ATOM 681 N N . GLY A 1 90 ? 22.767 10.717 12.134 1.00 80.50 90 GLY A N 1
ATOM 682 C CA . GLY A 1 90 ? 21.526 11.393 12.519 1.00 80.50 90 GLY A CA 1
ATOM 683 C C . GLY A 1 90 ? 20.610 11.681 11.325 1.00 80.50 90 GLY A C 1
ATOM 684 O O . GLY A 1 90 ? 19.438 11.307 11.351 1.00 80.50 90 GLY A O 1
ATOM 685 N N . ARG A 1 91 ? 21.127 12.274 10.233 1.00 74.44 91 ARG A N 1
ATOM 686 C CA . ARG A 1 91 ? 20.330 12.508 9.008 1.00 74.44 91 ARG A CA 1
ATOM 687 C C . ARG A 1 91 ? 19.807 11.202 8.400 1.00 74.44 91 ARG A C 1
ATOM 689 O O . ARG A 1 91 ? 18.667 11.184 7.941 1.00 74.44 91 ARG A O 1
ATOM 696 N N . LEU A 1 92 ? 20.601 10.131 8.398 1.00 77.62 92 LEU A N 1
ATOM 697 C CA . LEU A 1 92 ? 20.204 8.833 7.845 1.00 77.62 92 LEU A CA 1
ATOM 698 C C . LEU A 1 92 ? 19.108 8.163 8.682 1.00 77.62 92 LEU A C 1
ATOM 700 O O . LEU A 1 92 ? 18.072 7.794 8.138 1.00 77.62 92 LEU A O 1
ATOM 704 N N . LEU A 1 93 ? 19.282 8.083 10.003 1.00 77.81 93 LEU A N 1
ATOM 705 C CA . LEU A 1 93 ? 18.263 7.547 10.911 1.00 77.81 93 LEU A CA 1
ATOM 706 C C . LEU A 1 93 ? 16.964 8.361 10.851 1.00 77.81 93 LEU A C 1
ATOM 708 O O . LEU A 1 93 ? 15.881 7.780 10.845 1.00 77.81 93 LEU A O 1
ATOM 712 N N . TYR A 1 94 ? 17.059 9.688 10.730 1.00 76.44 94 TYR A N 1
ATOM 713 C CA . TYR A 1 94 ? 15.893 10.551 10.547 1.00 76.44 94 TYR A CA 1
ATOM 714 C C . TYR A 1 94 ? 15.172 10.273 9.219 1.00 76.44 94 TYR A C 1
ATOM 716 O O . TYR A 1 94 ? 13.959 10.085 9.211 1.00 76.44 94 TYR A O 1
ATOM 724 N N . SER A 1 95 ? 15.916 10.169 8.113 1.00 71.56 95 SER A N 1
ATOM 725 C CA . SER A 1 95 ? 15.354 9.889 6.779 1.00 71.56 95 SER A CA 1
ATOM 726 C C . SER A 1 95 ? 14.727 8.489 6.678 1.00 71.56 95 SER A C 1
ATOM 728 O O . SER A 1 95 ? 13.789 8.296 5.915 1.00 71.56 95 SER A O 1
ATOM 730 N N . ALA A 1 96 ? 15.181 7.531 7.495 1.00 72.12 96 ALA A N 1
ATOM 731 C CA . ALA A 1 96 ? 14.563 6.212 7.672 1.00 72.12 96 ALA A CA 1
ATOM 732 C C . ALA A 1 96 ? 13.383 6.203 8.683 1.00 72.12 96 ALA A C 1
ATOM 734 O O . ALA A 1 96 ? 12.954 5.141 9.148 1.00 72.12 96 ALA A O 1
ATOM 735 N N . GLY A 1 97 ? 12.881 7.375 9.092 1.00 76.06 97 GLY A N 1
ATOM 736 C CA . GLY A 1 97 ? 11.761 7.526 10.030 1.00 76.06 97 GLY A CA 1
ATOM 737 C C . GLY A 1 97 ? 12.074 7.153 11.486 1.00 76.06 97 GLY A C 1
ATOM 738 O O . GLY A 1 97 ? 11.164 7.031 12.302 1.00 76.06 97 GLY A O 1
ATOM 739 N N . ARG A 1 98 ? 13.346 6.952 11.855 1.00 79.94 98 ARG A N 1
ATOM 740 C CA . ARG A 1 98 ? 13.775 6.537 13.204 1.00 79.94 98 ARG A CA 1
ATOM 741 C C . ARG A 1 98 ? 14.156 7.752 14.066 1.00 79.94 98 ARG A C 1
ATOM 743 O O . ARG A 1 98 ? 15.278 7.847 14.559 1.00 79.94 98 ARG A O 1
ATOM 750 N N . VAL A 1 99 ? 13.224 8.694 14.249 1.00 78.75 99 VAL A N 1
ATOM 751 C CA . VAL A 1 99 ? 13.473 10.021 14.867 1.00 78.75 99 VAL A CA 1
ATOM 752 C C . VAL A 1 99 ? 14.173 9.934 16.234 1.00 78.75 99 VAL A C 1
ATOM 754 O O . VAL A 1 99 ? 15.211 10.566 16.432 1.00 78.75 99 VAL A O 1
ATOM 757 N N . GLU A 1 100 ? 13.686 9.094 17.151 1.00 80.12 100 GLU A N 1
ATOM 758 C CA . GLU A 1 100 ? 14.307 8.922 18.478 1.00 80.12 100 GLU A CA 1
ATOM 759 C C . GLU A 1 100 ? 15.690 8.245 18.424 1.00 80.12 100 GLU A C 1
ATOM 761 O O . GLU A 1 100 ? 16.523 8.487 19.293 1.00 80.12 100 GLU A O 1
ATOM 766 N N . GLN A 1 101 ? 15.988 7.462 17.380 1.00 82.88 101 GLN A N 1
ATOM 767 C CA . GLN A 1 101 ? 17.328 6.897 17.168 1.00 82.88 101 GLN A CA 1
ATOM 768 C C . GLN A 1 101 ? 18.289 7.931 16.559 1.00 82.88 101 GLN A C 1
ATOM 770 O O . GLN A 1 101 ? 19.481 7.889 16.842 1.00 82.88 101 GLN A O 1
ATOM 775 N N . ALA A 1 102 ? 17.791 8.881 15.760 1.00 81.50 102 ALA A N 1
ATOM 776 C CA . ALA A 1 102 ? 18.578 9.977 15.184 1.00 81.50 102 ALA A CA 1
ATOM 777 C C . ALA A 1 102 ? 19.010 11.027 16.226 1.00 81.50 102 ALA A C 1
ATOM 779 O O . ALA A 1 102 ? 20.113 11.574 16.159 1.00 81.50 102 ALA A O 1
ATOM 780 N N . LYS A 1 103 ? 18.135 11.282 17.203 1.00 81.81 103 LYS A N 1
ATOM 781 C CA . LYS A 1 103 ? 18.262 12.253 18.302 1.00 81.81 103 LYS A CA 1
ATOM 782 C C . LYS A 1 103 ? 19.637 12.274 19.006 1.00 81.81 103 LYS A C 1
ATOM 784 O O . LYS A 1 103 ? 20.232 13.355 19.028 1.00 81.81 103 LYS A O 1
ATOM 789 N N . PRO A 1 104 ? 20.211 11.156 19.506 1.00 83.75 104 PRO A N 1
ATOM 790 C CA . PRO A 1 104 ? 21.544 11.166 20.124 1.00 83.75 104 PRO A CA 1
ATOM 791 C C . PRO A 1 104 ? 22.666 11.602 19.167 1.00 83.75 104 PRO A C 1
ATOM 793 O O . PRO A 1 104 ? 23.610 12.263 19.596 1.00 83.75 104 PRO A O 1
ATOM 796 N N . TYR A 1 105 ? 22.562 11.308 17.867 1.00 83.69 105 TYR A N 1
ATOM 797 C CA . TYR A 1 105 ? 23.577 11.696 16.881 1.00 83.69 105 TYR A CA 1
ATOM 798 C C . TYR A 1 105 ? 23.476 13.171 16.477 1.00 83.69 105 TYR A C 1
ATOM 800 O O . TYR A 1 105 ? 24.501 13.818 16.266 1.00 83.69 105 TYR A O 1
ATOM 808 N N . PHE A 1 106 ? 22.270 13.749 16.437 1.00 82.56 106 PHE A N 1
ATOM 809 C CA . PHE A 1 106 ? 22.128 15.204 16.312 1.00 82.56 106 PHE A CA 1
ATOM 810 C C . PHE A 1 106 ? 22.682 15.927 17.547 1.00 82.56 106 PHE A C 1
ATOM 812 O O . PHE A 1 106 ? 23.448 16.876 17.395 1.00 82.56 106 PHE A O 1
ATOM 819 N N . GLN A 1 107 ? 22.409 15.420 18.753 1.00 82.88 107 GLN A N 1
ATOM 820 C CA . GLN A 1 107 ? 22.993 15.937 19.997 1.00 82.88 107 GLN A CA 1
ATOM 821 C C . GLN A 1 107 ? 24.527 15.779 20.041 1.00 82.88 107 GLN A C 1
ATOM 823 O O . GLN A 1 107 ? 25.218 16.630 20.598 1.00 82.88 107 GLN A O 1
ATOM 828 N N . GLN A 1 108 ? 25.089 14.734 19.424 1.00 80.88 108 GLN A N 1
ATOM 829 C CA . GLN A 1 108 ? 26.537 14.580 19.242 1.00 80.88 108 GLN A CA 1
ATOM 830 C C . GLN A 1 108 ? 27.098 15.596 18.229 1.00 80.88 108 GLN A C 1
ATOM 832 O O . GLN A 1 108 ? 28.117 16.225 18.505 1.00 80.88 108 GLN A O 1
ATOM 837 N N . ALA A 1 109 ? 26.422 15.822 17.098 1.00 78.25 109 ALA A N 1
ATOM 838 C CA . ALA A 1 109 ? 26.815 16.834 16.113 1.00 78.25 109 ALA A CA 1
ATOM 839 C C . ALA A 1 109 ? 26.706 18.276 16.655 1.00 78.25 109 ALA A C 1
ATOM 841 O O . ALA A 1 109 ? 27.512 19.137 16.303 1.00 78.25 109 ALA A O 1
ATOM 842 N N . GLU A 1 110 ? 25.74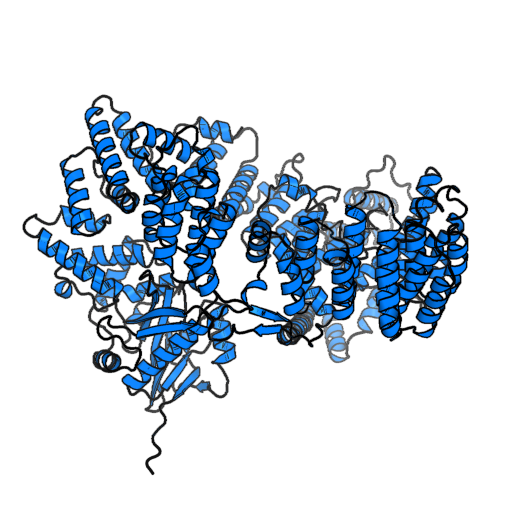4 18.548 17.540 1.00 78.31 110 GLU A N 1
ATOM 843 C CA . GLU A 1 110 ? 25.538 19.856 18.171 1.00 78.31 110 GLU A CA 1
ATOM 844 C C . GLU A 1 110 ? 26.678 20.257 19.124 1.00 78.31 110 GLU A C 1
ATOM 846 O O . GLU A 1 110 ? 26.926 21.451 19.307 1.00 78.31 110 GLU A O 1
ATOM 851 N N . LYS A 1 111 ? 27.434 19.299 19.677 1.00 75.88 111 LYS A N 1
ATOM 852 C CA . LYS A 1 111 ? 28.603 19.568 20.544 1.00 75.88 111 LYS A CA 1
ATOM 853 C C . LYS A 1 111 ? 29.769 20.255 19.813 1.00 75.88 111 LYS A C 1
ATOM 855 O O . LYS A 1 111 ? 30.706 20.714 20.458 1.00 75.88 111 LYS A O 1
ATOM 860 N N . ALA A 1 112 ? 29.710 20.363 18.488 1.00 69.88 112 ALA A N 1
ATOM 861 C CA . ALA A 1 112 ? 30.792 20.870 17.655 1.00 69.88 112 ALA A CA 1
ATOM 862 C C . ALA A 1 112 ? 30.781 22.404 17.412 1.00 69.88 112 ALA A C 1
ATOM 864 O O . ALA A 1 112 ? 29.787 23.086 17.711 1.00 69.88 112 ALA A O 1
ATOM 865 N N . PRO A 1 113 ? 31.873 22.960 16.833 1.00 67.06 113 PRO A N 1
ATOM 866 C CA . PRO A 1 113 ? 31.949 24.356 16.394 1.00 67.06 113 PRO A CA 1
ATOM 867 C C . PRO A 1 113 ? 30.942 24.723 15.294 1.00 67.06 113 PRO A C 1
ATOM 869 O O . PRO A 1 113 ? 30.577 23.907 14.447 1.00 67.06 113 PRO A O 1
ATOM 872 N N . LEU A 1 114 ? 30.519 25.988 15.302 1.00 64.12 114 LEU A N 1
ATOM 873 C CA . LEU A 1 114 ? 29.454 26.549 14.469 1.00 64.12 114 LEU A CA 1
ATOM 874 C C . LEU A 1 114 ? 30.022 27.647 13.532 1.00 64.12 114 LEU A C 1
ATOM 876 O O . LEU A 1 114 ? 30.875 28.421 13.949 1.00 64.12 114 LEU A O 1
ATOM 880 N N . ASN A 1 115 ? 29.587 27.685 12.263 1.00 64.38 115 ASN A N 1
ATOM 881 C CA . ASN A 1 115 ? 30.130 28.516 11.161 1.00 64.38 115 ASN A CA 1
ATOM 882 C C . ASN A 1 115 ? 29.026 28.891 10.099 1.00 64.38 115 ASN A C 1
ATOM 884 O O . ASN A 1 115 ? 27.849 28.875 10.462 1.00 64.38 115 ASN A O 1
ATOM 888 N N . GLU A 1 116 ? 29.335 29.104 8.789 1.00 54.56 116 GLU A N 1
ATOM 889 C CA . GLU A 1 116 ? 28.379 29.452 7.677 1.00 54.56 116 GLU A CA 1
ATOM 890 C C . GLU A 1 116 ? 27.854 28.370 6.629 1.00 54.56 116 GLU A C 1
ATOM 892 O O . GLU A 1 116 ? 26.796 28.610 6.063 1.00 54.56 116 GLU A O 1
ATOM 897 N N . GLU A 1 117 ? 28.398 27.130 6.485 1.00 52.72 117 GLU A N 1
ATOM 898 C CA . GLU A 1 117 ? 27.744 25.819 6.058 1.00 52.72 117 GLU A CA 1
ATOM 899 C C . GLU A 1 117 ? 27.678 24.603 7.119 1.00 52.72 117 GLU A C 1
ATOM 901 O O . GLU A 1 117 ? 28.737 24.073 7.463 1.00 52.72 117 GLU A O 1
ATOM 906 N N . ASN A 1 118 ? 26.512 24.169 7.713 1.00 64.50 118 ASN A N 1
ATOM 907 C CA . ASN A 1 118 ? 26.206 23.275 8.936 1.00 64.50 118 ASN A CA 1
ATOM 908 C C . ASN A 1 118 ? 25.316 23.661 10.248 1.00 64.50 118 ASN A C 1
ATOM 910 O O . ASN A 1 118 ? 24.439 22.866 10.558 1.00 64.50 118 ASN A O 1
ATOM 914 N N . PRO A 1 119 ? 25.415 24.759 11.067 1.00 70.56 119 PRO A N 1
ATOM 915 C CA . PRO A 1 119 ? 24.311 25.516 11.721 1.00 70.56 119 PRO A CA 1
ATOM 916 C C . PRO A 1 119 ? 22.956 25.623 11.078 1.00 70.56 119 PRO A C 1
ATOM 918 O O . PRO A 1 119 ? 22.085 24.927 11.573 1.00 70.56 119 PRO A O 1
ATOM 921 N N . PHE A 1 120 ? 22.731 26.431 10.037 1.00 68.50 120 PHE A N 1
ATOM 922 C CA . PHE A 1 120 ? 21.397 26.562 9.442 1.00 68.50 120 PHE A CA 1
ATOM 923 C C . PHE A 1 120 ? 20.569 25.221 9.257 1.00 68.50 120 PHE A C 1
ATOM 925 O O . PHE A 1 120 ? 19.342 25.241 9.340 1.00 68.50 120 PHE A O 1
ATOM 932 N N . PHE A 1 121 ? 21.187 24.029 9.203 1.00 63.84 121 PHE A N 1
ATOM 933 C CA . PHE A 1 121 ? 20.538 22.696 9.231 1.00 63.84 121 PHE A CA 1
ATOM 934 C C . PHE A 1 121 ? 19.767 22.381 10.492 1.00 63.84 121 PHE A C 1
ATOM 936 O O . PHE A 1 121 ? 18.626 21.937 10.400 1.00 63.84 121 PHE A O 1
ATOM 943 N N . LEU A 1 122 ? 20.432 22.488 11.643 1.00 72.75 122 LEU A N 1
ATOM 944 C CA . LEU A 1 122 ? 20.040 21.730 12.828 1.00 72.75 122 LEU A CA 1
ATOM 945 C C . LEU A 1 122 ? 18.692 22.209 13.373 1.00 72.75 122 LEU A C 1
ATOM 947 O O . LEU A 1 122 ? 17.960 21.401 13.907 1.00 72.75 122 LEU A O 1
ATOM 951 N N . ILE A 1 123 ? 18.292 23.462 13.133 1.00 78.69 123 ILE A N 1
ATOM 952 C CA . ILE A 1 123 ? 16.955 23.968 13.470 1.00 78.69 123 ILE A CA 1
ATOM 953 C C . ILE A 1 123 ? 15.924 23.697 12.389 1.00 78.69 123 ILE A C 1
ATOM 955 O O . ILE A 1 123 ? 14.764 23.575 12.753 1.00 78.69 123 ILE A O 1
ATOM 959 N N . LYS A 1 124 ? 16.292 23.598 11.102 1.00 71.06 124 LYS A N 1
ATOM 960 C CA . LYS A 1 124 ? 15.346 23.082 10.102 1.00 71.06 124 LYS A CA 1
ATOM 961 C C . LYS A 1 124 ? 14.981 21.658 10.553 1.00 71.06 124 LYS A C 1
ATOM 963 O O . LYS A 1 124 ? 13.870 21.427 11.007 1.00 71.06 124 LYS A O 1
ATOM 968 N N . ALA A 1 125 ? 15.998 20.807 10.731 1.00 66.25 125 ALA A N 1
ATOM 969 C CA . ALA A 1 125 ? 15.862 19.475 11.319 1.00 66.25 125 ALA A CA 1
ATOM 970 C C . ALA A 1 125 ? 15.105 19.452 12.664 1.00 66.25 125 ALA A C 1
ATOM 972 O O . ALA A 1 125 ? 14.153 18.693 12.782 1.00 66.25 125 ALA A O 1
ATOM 973 N N . TYR A 1 126 ? 15.454 20.269 13.665 1.00 77.69 126 TYR A N 1
ATOM 974 C CA . TYR A 1 126 ? 14.781 20.245 14.972 1.00 77.69 126 TYR A CA 1
ATOM 975 C C . TYR A 1 126 ? 13.346 20.803 14.935 1.00 77.69 126 TYR A C 1
ATOM 977 O O . TYR A 1 126 ? 12.475 20.223 15.575 1.00 77.69 126 TYR A O 1
ATOM 985 N N . ARG A 1 127 ? 13.058 21.863 14.162 1.00 76.50 127 ARG A N 1
ATOM 986 C CA . ARG A 1 127 ? 11.688 22.371 13.929 1.00 76.50 127 ARG A CA 1
ATOM 987 C C . ARG A 1 127 ? 10.831 21.299 13.259 1.00 76.50 127 ARG A C 1
ATOM 989 O O . ARG A 1 127 ? 9.724 21.026 13.703 1.00 76.50 127 ARG A O 1
ATOM 996 N N . GLU A 1 128 ? 11.373 20.676 12.221 1.00 65.25 128 GLU A N 1
ATOM 997 C CA . GLU A 1 128 ? 10.685 19.723 11.343 1.00 65.25 128 GLU A CA 1
ATOM 998 C C . GLU A 1 128 ? 10.561 18.324 11.971 1.00 65.25 128 GLU A C 1
ATOM 1000 O O . GLU A 1 128 ? 9.657 17.568 11.638 1.00 65.25 128 GLU A O 1
ATOM 1005 N N . SER A 1 129 ? 11.415 18.005 12.948 1.00 60.41 129 SER A N 1
ATOM 1006 C CA . SER A 1 129 ? 11.290 16.827 13.823 1.00 60.41 129 SER A CA 1
ATOM 1007 C C . SER A 1 129 ? 10.409 17.073 15.056 1.00 60.41 129 SER A C 1
ATOM 1009 O O . SER A 1 129 ? 10.295 16.186 15.896 1.00 60.41 129 SER A O 1
ATOM 1011 N N . GLY A 1 130 ? 9.872 18.284 15.248 1.00 76.06 130 GLY A N 1
ATOM 1012 C CA . GLY A 1 130 ? 9.149 18.672 16.469 1.00 76.06 130 GLY A CA 1
ATOM 1013 C C . GLY A 1 130 ? 10.011 18.770 17.742 1.00 76.06 130 GLY A C 1
ATOM 1014 O O . GLY A 1 130 ? 9.474 19.030 18.823 1.00 76.06 130 GLY A O 1
ATOM 1015 N N . LEU A 1 131 ? 11.338 18.610 17.630 1.00 76.44 131 LEU A N 1
ATOM 1016 C CA . LEU A 1 131 ? 12.345 18.634 18.704 1.00 76.44 131 LEU A CA 1
ATOM 1017 C C . LEU A 1 131 ? 12.547 20.062 19.244 1.00 76.44 131 LEU A C 1
ATOM 1019 O O . LEU A 1 131 ? 13.577 20.714 19.075 1.00 76.44 131 LEU A O 1
ATOM 1023 N N . THR A 1 132 ? 11.495 20.570 19.880 1.00 79.50 132 THR A N 1
ATOM 1024 C CA . THR A 1 132 ? 11.311 21.977 20.257 1.00 79.50 132 THR A CA 1
ATOM 1025 C C . THR A 1 132 ? 12.308 22.441 21.325 1.00 79.50 132 THR A C 1
ATOM 1027 O O . THR A 1 132 ? 12.682 23.615 21.359 1.00 79.50 132 THR A O 1
ATOM 1030 N N . ASN A 1 133 ? 12.788 21.523 22.167 1.00 82.12 133 ASN A N 1
ATOM 1031 C CA . ASN A 1 133 ? 13.761 21.805 23.225 1.00 82.12 133 ASN A CA 1
ATOM 1032 C C . ASN A 1 133 ? 15.197 21.869 22.682 1.00 82.12 133 ASN A C 1
ATOM 1034 O O . ASN A 1 133 ? 15.982 22.714 23.102 1.00 82.12 133 ASN A O 1
ATOM 1038 N N . GLU A 1 134 ? 15.535 21.016 21.721 1.00 83.56 134 GLU A N 1
ATOM 1039 C CA . GLU A 1 134 ? 16.789 21.024 20.963 1.00 83.56 134 GLU A CA 1
ATOM 1040 C C . GLU A 1 134 ? 16.877 22.297 20.103 1.00 83.56 134 GLU A C 1
ATOM 1042 O O . GLU A 1 134 ? 17.848 23.048 20.191 1.00 83.56 134 GLU A O 1
ATOM 1047 N N . LEU A 1 135 ? 15.796 22.613 19.376 1.00 82.88 135 LEU A N 1
ATOM 1048 C CA . LEU A 1 135 ? 15.565 23.893 18.696 1.00 82.88 135 LEU A CA 1
ATOM 1049 C C . LEU A 1 135 ? 15.846 25.073 19.645 1.00 82.88 135 LEU A C 1
ATOM 1051 O O . LEU A 1 135 ? 16.694 25.911 19.343 1.00 82.88 135 LEU A O 1
ATOM 1055 N N . ARG A 1 136 ? 15.209 25.109 20.822 1.00 85.12 136 ARG A N 1
ATOM 1056 C CA . ARG A 1 136 ? 15.381 26.180 21.819 1.00 85.12 136 ARG A CA 1
ATOM 1057 C C . ARG A 1 136 ? 16.809 26.290 22.365 1.00 85.12 136 ARG A C 1
ATOM 1059 O O . ARG A 1 136 ? 17.322 27.401 22.472 1.00 85.12 136 ARG A O 1
ATOM 1066 N N . ARG A 1 137 ? 17.468 25.172 22.686 1.00 86.00 137 ARG A N 1
ATOM 1067 C CA . ARG A 1 137 ? 18.868 25.161 23.152 1.00 86.00 137 ARG A CA 1
ATOM 1068 C C . ARG A 1 137 ? 19.812 25.754 22.110 1.00 86.00 137 ARG A C 1
ATOM 1070 O O . ARG A 1 137 ? 20.665 26.579 22.440 1.00 86.00 137 ARG A O 1
ATOM 1077 N N . LEU A 1 138 ? 19.610 25.398 20.846 1.00 83.56 138 LEU A N 1
ATOM 1078 C CA . LEU A 1 138 ? 20.486 25.819 19.763 1.00 83.56 138 LEU A CA 1
ATOM 1079 C C . LEU A 1 138 ? 20.261 27.284 19.346 1.00 83.56 138 LEU A C 1
ATOM 1081 O O . LEU A 1 138 ? 21.236 27.964 19.026 1.00 83.56 138 LEU A O 1
ATOM 1085 N N . LEU A 1 139 ? 19.028 27.805 19.467 1.00 82.00 139 LEU A N 1
ATOM 1086 C CA . LEU A 1 139 ? 18.740 29.251 19.429 1.00 82.00 139 LEU A CA 1
ATOM 1087 C C . LEU A 1 139 ? 19.602 30.022 20.433 1.00 82.00 139 LEU A C 1
ATOM 1089 O O . LEU A 1 139 ? 20.306 30.962 20.061 1.00 82.00 139 LEU A O 1
ATOM 1093 N N . VAL A 1 140 ? 19.585 29.582 21.695 1.00 84.38 140 VAL A N 1
ATOM 1094 C CA . VAL A 1 140 ? 20.335 30.208 22.793 1.00 84.38 140 VAL A CA 1
ATOM 1095 C C . VAL A 1 140 ? 21.839 30.151 22.535 1.00 84.38 140 VAL A C 1
ATOM 1097 O O . VAL A 1 140 ? 22.482 31.196 22.594 1.00 84.38 140 VAL A O 1
ATOM 1100 N N . LYS A 1 141 ? 22.383 28.983 22.154 1.00 82.81 141 LYS A N 1
ATOM 1101 C CA . LYS A 1 141 ? 23.823 28.770 21.882 1.00 82.81 141 LYS A CA 1
ATOM 1102 C C . LYS A 1 141 ? 24.420 29.777 20.892 1.00 82.81 141 LYS A C 1
ATOM 1104 O O . LYS A 1 141 ? 25.607 30.077 20.965 1.00 82.81 141 LYS A O 1
ATOM 1109 N N . LEU A 1 142 ? 23.623 30.282 19.954 1.00 79.50 142 LEU A N 1
ATOM 1110 C CA . LEU A 1 142 ? 24.072 31.228 18.931 1.00 79.50 142 LEU A CA 1
ATOM 1111 C C . LEU A 1 142 ? 23.545 32.661 19.142 1.00 79.50 142 LEU A C 1
ATOM 1113 O O . LEU A 1 142 ? 23.929 33.565 18.408 1.00 79.50 142 LEU A O 1
ATOM 1117 N N . ALA A 1 143 ? 22.777 32.910 20.206 1.00 79.50 143 ALA A N 1
ATOM 1118 C CA . ALA A 1 143 ? 22.641 34.249 20.785 1.00 79.50 143 ALA A CA 1
ATOM 1119 C C . ALA A 1 143 ? 23.938 34.714 21.469 1.00 79.50 143 ALA A C 1
ATOM 1121 O O . ALA A 1 143 ? 24.067 35.884 21.810 1.00 79.50 143 ALA A O 1
ATOM 1122 N N . ASP A 1 144 ? 24.871 33.794 21.711 1.00 81.44 144 ASP A N 1
ATOM 1123 C CA . ASP A 1 144 ? 26.240 34.050 22.169 1.00 81.44 144 ASP A CA 1
ATOM 1124 C C . ASP A 1 144 ? 27.236 34.200 20.994 1.00 81.44 144 ASP A C 1
ATOM 1126 O O . ASP A 1 144 ? 28.447 34.133 21.184 1.00 81.44 144 ASP A O 1
ATOM 1130 N N . SER A 1 145 ? 26.730 34.420 19.770 1.00 80.31 145 SER A N 1
ATOM 1131 C CA . SER A 1 145 ? 27.534 34.802 18.601 1.00 80.31 145 SER A CA 1
ATOM 1132 C C . SER A 1 145 ? 28.078 36.230 18.720 1.00 80.31 145 SER A C 1
ATOM 1134 O O . SER A 1 145 ? 27.405 37.130 19.220 1.00 80.31 145 SER A O 1
ATOM 1136 N N . GLU A 1 146 ? 29.277 36.465 18.186 1.00 78.44 146 GLU A N 1
ATOM 1137 C CA . GLU A 1 146 ? 29.914 37.788 18.148 1.00 78.44 146 GLU A CA 1
ATOM 1138 C C . GLU A 1 146 ? 29.438 38.696 16.993 1.00 78.44 146 GLU A C 1
ATOM 1140 O O . GLU A 1 146 ? 29.739 39.893 16.986 1.00 78.44 146 GLU A O 1
ATOM 1145 N N . ASP A 1 147 ? 28.706 38.174 16.008 1.00 80.62 147 ASP A N 1
ATOM 1146 C CA . ASP A 1 147 ? 28.266 38.939 14.832 1.00 80.62 147 ASP A CA 1
ATOM 1147 C C . ASP A 1 147 ? 26.850 39.513 15.015 1.00 80.62 147 ASP A C 1
ATOM 1149 O O . ASP A 1 147 ? 25.886 38.760 14.984 1.00 80.62 147 ASP A O 1
ATOM 1153 N N . THR A 1 148 ? 26.692 40.845 15.114 1.00 77.94 148 THR A N 1
ATOM 1154 C CA . THR A 1 148 ? 25.358 41.501 15.165 1.00 77.94 148 THR A CA 1
ATOM 1155 C C . THR A 1 148 ? 24.479 41.209 13.963 1.00 77.94 148 THR A C 1
ATOM 1157 O O . THR A 1 148 ? 23.254 41.324 14.057 1.00 77.94 148 THR A O 1
ATOM 1160 N N . ASP A 1 149 ? 25.066 40.934 12.797 1.00 78.38 149 ASP A N 1
ATOM 1161 C CA . ASP A 1 149 ? 24.267 40.593 11.644 1.00 78.38 149 ASP A CA 1
ATOM 1162 C C . ASP A 1 149 ? 23.724 39.187 11.785 1.00 78.38 149 ASP A C 1
ATOM 1164 O O . ASP A 1 149 ? 22.572 39.003 11.440 1.00 78.38 149 ASP A O 1
ATOM 1168 N N . SER A 1 150 ? 24.458 38.278 12.433 1.00 77.81 150 SER A N 1
ATOM 1169 C CA . SER A 1 150 ? 24.019 37.032 13.093 1.00 77.81 150 SER A CA 1
ATOM 1170 C C . SER A 1 150 ? 23.424 37.251 14.492 1.00 77.81 150 SER A C 1
ATOM 1172 O O . SER A 1 150 ? 23.496 36.367 15.335 1.00 77.81 150 SER A O 1
ATOM 1174 N N . ILE A 1 151 ? 22.814 38.426 14.698 1.00 78.00 151 ILE A N 1
ATOM 1175 C CA . ILE A 1 151 ? 21.765 38.752 15.674 1.00 78.00 151 ILE A CA 1
ATOM 1176 C C . ILE A 1 151 ? 20.682 39.675 14.966 1.00 78.00 151 ILE A C 1
ATOM 1178 O O . ILE A 1 151 ? 19.965 40.398 15.650 1.00 78.00 151 ILE A O 1
ATOM 1182 N N . ALA A 1 152 ? 20.543 39.670 13.599 1.00 76.31 152 ALA A N 1
ATOM 1183 C CA . ALA A 1 152 ? 19.537 40.381 12.710 1.00 76.31 152 ALA A CA 1
ATOM 1184 C C . ALA A 1 152 ? 18.382 39.804 11.688 1.00 76.31 152 ALA A C 1
ATOM 1186 O O . ALA A 1 152 ? 17.784 40.718 11.119 1.00 76.31 152 ALA A O 1
ATOM 1187 N N . THR A 1 153 ? 17.794 38.602 11.271 1.00 77.25 153 THR A N 1
ATOM 1188 C CA . THR A 1 153 ? 17.725 37.033 11.056 1.00 77.25 153 THR A CA 1
ATOM 1189 C C . THR A 1 153 ? 17.726 35.574 11.970 1.00 77.25 153 THR A C 1
ATOM 1191 O O . THR A 1 153 ? 17.964 34.594 11.321 1.00 77.25 153 THR A O 1
ATOM 1194 N N . ALA A 1 154 ? 17.562 35.061 13.317 1.00 76.81 154 ALA A N 1
ATOM 1195 C CA . ALA A 1 154 ? 17.522 35.372 14.914 1.00 76.81 154 ALA A CA 1
ATOM 1196 C C . ALA A 1 154 ? 17.244 36.725 15.927 1.00 76.81 154 ALA A C 1
ATOM 1198 O O . ALA A 1 154 ? 18.271 37.123 16.446 1.00 76.81 154 ALA A O 1
ATOM 1199 N N . ILE A 1 155 ? 16.176 37.574 16.323 1.00 74.19 155 ILE A N 1
ATOM 1200 C CA . ILE A 1 155 ? 14.643 37.784 16.526 1.00 74.19 155 ILE A CA 1
ATOM 1201 C C . ILE A 1 155 ? 13.918 38.686 15.472 1.00 74.19 155 ILE A C 1
ATOM 1203 O O . ILE A 1 155 ? 14.005 39.899 15.523 1.00 74.19 155 ILE A O 1
ATOM 1207 N N . TYR A 1 156 ? 13.051 38.053 14.667 1.00 76.94 156 TYR A N 1
ATOM 1208 C CA . TYR A 1 156 ? 11.600 38.161 14.461 1.00 76.94 156 TYR A CA 1
ATOM 1209 C C . TYR A 1 156 ? 10.940 36.726 14.578 1.00 76.94 156 TYR A C 1
ATOM 1211 O O . TYR A 1 156 ? 10.456 36.479 15.657 1.00 76.94 156 TYR A O 1
ATOM 1219 N N . ASN A 1 157 ? 11.081 35.691 13.717 1.00 77.06 157 ASN A N 1
ATOM 1220 C CA . ASN A 1 157 ? 11.083 34.183 13.996 1.00 77.06 157 ASN A CA 1
ATOM 1221 C C . ASN A 1 157 ? 11.092 33.496 15.425 1.00 77.06 157 ASN A C 1
ATOM 1223 O O . ASN A 1 157 ? 10.779 32.310 15.445 1.00 77.06 157 ASN A O 1
ATOM 1227 N N . SER A 1 158 ? 11.402 34.079 16.606 1.00 74.88 158 SER A N 1
ATOM 1228 C CA . SER A 1 158 ? 10.943 33.539 17.941 1.00 74.88 158 SER A CA 1
ATOM 1229 C C . SER A 1 158 ? 9.637 34.193 18.386 1.00 74.88 158 SER A C 1
ATOM 1231 O O . SER A 1 158 ? 8.950 33.669 19.250 1.00 74.88 158 SER A O 1
ATOM 1233 N N . LEU A 1 159 ? 9.279 35.311 17.764 1.00 71.75 159 LEU A N 1
ATOM 1234 C CA . LEU A 1 159 ? 7.896 35.678 17.495 1.00 71.75 159 LEU A CA 1
ATOM 1235 C C . LEU A 1 159 ? 7.294 34.557 16.648 1.00 71.75 159 LEU A C 1
ATOM 1237 O O . LEU A 1 159 ? 6.438 33.854 17.162 1.00 71.75 159 LEU A O 1
ATOM 1241 N N . GLU A 1 160 ? 7.811 34.283 15.438 1.00 71.44 160 GLU A N 1
ATOM 1242 C CA . GLU A 1 160 ? 7.179 33.263 14.577 1.00 71.44 160 GLU A CA 1
ATOM 1243 C C . GLU A 1 160 ? 7.239 31.824 15.153 1.00 71.44 160 GLU A C 1
ATOM 1245 O O . GLU A 1 160 ? 6.401 31.005 14.798 1.00 71.44 160 GLU A O 1
ATOM 1250 N N . SER A 1 161 ? 8.160 31.512 16.081 1.00 76.06 161 SER A N 1
ATOM 1251 C CA . SER A 1 161 ? 8.214 30.232 16.829 1.00 76.06 161 SER A CA 1
ATOM 1252 C C . SER A 1 161 ? 7.639 30.313 18.259 1.00 76.06 161 SER A C 1
ATOM 1254 O O . SER A 1 161 ? 7.716 29.343 19.007 1.00 76.06 161 SER A O 1
ATOM 1256 N N . GLY A 1 162 ? 7.100 31.462 18.680 1.00 83.44 162 GLY A N 1
ATOM 1257 C CA . GLY A 1 162 ? 6.441 31.670 19.980 1.00 83.44 162 GLY A CA 1
ATOM 1258 C C . GLY A 1 162 ? 7.321 31.690 21.245 1.00 83.44 162 GLY A C 1
ATOM 1259 O O . GLY A 1 162 ? 6.784 31.836 22.344 1.00 83.44 162 GLY A O 1
ATOM 1260 N N . PHE A 1 163 ? 8.648 31.568 21.147 1.00 84.56 163 PHE A N 1
ATOM 1261 C CA . PHE A 1 163 ? 9.584 31.571 22.285 1.00 84.56 163 PHE A CA 1
ATOM 1262 C C . PHE A 1 163 ? 9.877 32.979 22.832 1.00 84.56 163 PHE A C 1
ATOM 1264 O O . PHE A 1 163 ? 11.036 33.351 23.007 1.00 84.56 163 PHE A O 1
ATOM 1271 N N . GLU A 1 164 ? 8.848 33.791 23.103 1.00 81.81 164 GLU A N 1
ATOM 1272 C CA . GLU A 1 164 ? 9.000 35.202 23.504 1.00 81.81 164 GLU A CA 1
ATOM 1273 C C . GLU A 1 164 ? 9.924 35.423 24.719 1.00 81.81 164 GLU A C 1
ATOM 1275 O O . GLU A 1 164 ? 10.486 36.505 24.862 1.00 81.81 164 GLU A O 1
ATOM 1280 N N . THR A 1 165 ? 10.126 34.425 25.585 1.00 84.69 165 THR A N 1
ATOM 1281 C CA . THR A 1 165 ? 10.911 34.565 26.826 1.00 84.69 165 THR A CA 1
ATOM 1282 C C . THR A 1 165 ? 12.405 34.290 26.647 1.00 84.69 165 THR A C 1
ATOM 1284 O O . THR A 1 165 ? 13.241 35.021 27.175 1.00 84.69 165 THR A O 1
ATOM 1287 N N . GLU A 1 166 ? 12.760 33.247 25.904 1.00 83.38 166 GLU A N 1
ATOM 1288 C CA . GLU A 1 166 ? 14.143 32.908 25.553 1.00 83.38 166 GLU A CA 1
ATOM 1289 C C . GLU A 1 166 ? 14.686 33.949 24.614 1.00 83.38 166 GLU A C 1
ATOM 1291 O O . GLU A 1 166 ? 15.777 34.470 24.822 1.00 83.38 166 GLU A O 1
ATOM 1296 N N . ALA A 1 167 ? 13.831 34.314 23.663 1.00 78.62 167 ALA A N 1
ATOM 1297 C CA . ALA A 1 167 ? 13.968 35.498 22.881 1.00 78.62 167 ALA A CA 1
ATOM 1298 C C . ALA A 1 167 ? 14.345 36.694 23.761 1.00 78.62 167 ALA A C 1
ATOM 1300 O O . ALA A 1 167 ? 15.433 37.248 23.611 1.00 78.62 167 ALA A O 1
ATOM 1301 N N . LYS A 1 168 ? 13.506 37.007 24.757 1.00 83.69 168 LYS A N 1
ATOM 1302 C CA . LYS A 1 168 ? 13.782 38.027 25.772 1.00 83.69 168 LYS A CA 1
ATOM 1303 C C . LYS A 1 168 ? 15.110 37.827 26.547 1.00 83.69 168 LYS A C 1
ATOM 1305 O O . LYS A 1 168 ? 15.498 38.711 27.287 1.00 83.69 168 LYS A O 1
ATOM 1310 N N . GLY A 1 169 ? 15.898 36.771 26.384 1.00 85.88 169 GLY A N 1
ATOM 1311 C CA . GLY A 1 169 ? 17.286 36.758 26.867 1.00 85.88 169 GLY A CA 1
ATOM 1312 C C . GLY A 1 169 ? 18.259 37.648 26.070 1.00 85.88 169 GLY A C 1
ATOM 1313 O O . GLY A 1 169 ? 19.364 37.906 26.550 1.00 85.88 169 GLY A O 1
ATOM 1314 N N . MET A 1 170 ? 17.912 38.071 24.844 1.00 88.25 170 MET A N 1
ATOM 1315 C CA . MET A 1 170 ? 18.922 38.168 23.778 1.00 88.25 170 MET A CA 1
ATOM 1316 C C . MET A 1 170 ? 19.048 39.525 23.049 1.00 88.25 170 MET A C 1
ATOM 1318 O O . MET A 1 170 ? 20.172 39.895 22.721 1.00 88.25 170 MET A O 1
ATOM 1322 N N . LEU A 1 171 ? 18.013 40.370 22.892 1.00 86.19 171 LEU A N 1
ATOM 1323 C CA . LEU A 1 171 ? 18.237 41.760 22.396 1.00 86.19 171 LEU A CA 1
ATOM 1324 C C . LEU A 1 171 ? 19.068 42.585 23.355 1.00 86.19 171 LEU A C 1
ATOM 1326 O O . LEU A 1 171 ? 19.721 43.531 22.943 1.00 86.19 171 LEU A O 1
ATOM 1330 N N . LYS A 1 172 ? 19.069 42.227 24.638 1.00 87.94 172 LYS A N 1
ATOM 1331 C CA . LYS A 1 172 ? 20.019 42.783 25.593 1.00 87.94 172 LYS A CA 1
ATOM 1332 C C . LYS A 1 172 ? 21.465 42.615 25.097 1.00 87.94 172 LYS A C 1
ATOM 1334 O O . LYS A 1 172 ? 22.257 43.541 25.245 1.00 87.94 172 LYS A O 1
ATOM 1339 N N . LYS A 1 173 ? 21.772 41.489 24.439 1.00 83.94 173 LYS A N 1
ATOM 1340 C CA . LYS A 1 173 ? 23.050 41.224 23.763 1.00 83.94 173 LYS A CA 1
ATOM 1341 C C . LYS A 1 173 ? 23.169 42.010 22.451 1.00 83.94 173 LYS A C 1
ATOM 1343 O O . LYS A 1 173 ? 24.182 42.667 22.253 1.00 83.94 173 LYS A O 1
ATOM 1348 N N . PHE A 1 174 ? 22.133 42.045 21.603 1.00 86.19 174 PHE A N 1
ATOM 1349 C CA . PHE A 1 174 ? 22.144 42.868 20.375 1.00 86.19 174 PHE A CA 1
ATOM 1350 C C . PHE A 1 174 ? 22.388 44.354 20.662 1.00 86.19 174 PHE A C 1
ATOM 1352 O O . PHE A 1 174 ? 23.226 44.954 20.011 1.00 86.19 174 PHE A O 1
ATOM 1359 N N . LYS A 1 175 ? 21.719 44.939 21.662 1.00 86.12 175 LYS A N 1
ATOM 1360 C CA . LYS A 1 175 ? 21.920 46.318 22.141 1.00 86.12 175 LYS A CA 1
ATOM 1361 C C . LYS A 1 175 ? 23.344 46.564 22.618 1.00 86.12 175 LYS A C 1
ATOM 1363 O O . LYS A 1 175 ? 23.929 47.591 22.295 1.00 86.12 175 LYS A O 1
ATOM 1368 N N . GLN A 1 176 ? 23.899 45.627 23.389 1.00 88.06 176 GLN A N 1
ATOM 1369 C CA . GLN A 1 176 ? 25.286 45.712 23.836 1.00 88.06 176 GLN A CA 1
ATOM 1370 C C . GLN A 1 176 ? 26.231 45.705 22.628 1.00 88.06 176 GLN A C 1
ATOM 1372 O O . GLN A 1 176 ? 27.058 46.600 22.485 1.00 88.06 176 GLN A O 1
ATOM 1377 N N . ARG A 1 177 ? 26.050 44.753 21.710 1.00 84.25 177 ARG A N 1
ATOM 1378 C CA . ARG A 1 177 ? 26.894 44.599 20.523 1.00 84.25 177 ARG A CA 1
ATOM 1379 C C . ARG A 1 177 ? 26.677 45.705 19.477 1.00 84.25 177 ARG A C 1
ATOM 1381 O O . ARG A 1 177 ? 27.575 46.002 18.699 1.00 84.25 177 ARG A O 1
ATOM 1388 N N . LEU A 1 178 ? 25.518 46.361 19.495 1.00 85.06 178 LEU A N 1
ATOM 1389 C CA . LEU A 1 178 ? 25.211 47.577 18.744 1.00 85.06 178 LEU A CA 1
ATOM 1390 C C . LEU A 1 178 ? 25.975 48.780 19.306 1.00 85.06 178 LEU A C 1
ATOM 1392 O O . LEU A 1 178 ? 26.634 49.464 18.533 1.00 85.06 178 LEU A O 1
ATOM 1396 N N . LYS A 1 179 ? 26.020 48.965 20.632 1.00 85.88 179 LYS A N 1
ATOM 1397 C CA . LYS A 1 179 ? 26.929 49.945 21.252 1.00 85.88 179 LYS A CA 1
ATOM 1398 C C . LYS A 1 179 ? 28.399 49.645 20.929 1.00 85.88 179 LYS A C 1
ATOM 1400 O O . LYS A 1 179 ? 29.178 50.558 20.687 1.00 85.88 179 LYS A O 1
ATOM 1405 N N . GLU A 1 180 ? 28.789 48.373 20.880 1.00 84.75 180 GLU A N 1
ATOM 1406 C CA . GLU A 1 180 ? 30.146 47.994 20.463 1.00 84.75 180 GLU A CA 1
ATOM 1407 C C . GLU A 1 180 ? 30.404 48.352 18.979 1.00 84.75 180 GLU A C 1
ATOM 1409 O O . GLU A 1 180 ? 31.480 48.854 18.672 1.00 84.75 180 GLU A O 1
ATOM 1414 N N . LEU A 1 181 ? 29.419 48.230 18.070 1.00 81.94 181 LEU A N 1
ATOM 1415 C CA . LEU A 1 181 ? 29.508 48.778 16.699 1.00 81.94 181 LEU A CA 1
ATOM 1416 C C . LEU A 1 181 ? 29.568 50.315 16.656 1.00 81.94 181 LEU A C 1
ATOM 1418 O O . LEU A 1 181 ? 30.242 50.874 15.789 1.00 81.94 181 LEU A O 1
ATOM 1422 N N . GLU A 1 182 ? 28.888 51.011 17.570 1.00 81.69 182 GLU A N 1
ATOM 1423 C CA . GLU A 1 182 ? 28.979 52.472 17.704 1.00 81.69 182 GLU A CA 1
ATOM 1424 C C . GLU A 1 182 ? 30.404 52.921 18.074 1.00 81.69 182 GLU A C 1
ATOM 1426 O O . GLU A 1 182 ? 30.783 54.048 17.757 1.00 81.69 182 GLU A O 1
ATOM 1431 N N . GLU A 1 183 ? 31.236 52.035 18.633 1.00 81.62 183 GLU A N 1
ATOM 1432 C CA . GLU A 1 183 ? 32.645 52.287 18.969 1.00 81.62 183 GLU A CA 1
ATOM 1433 C C . GLU A 1 183 ? 33.642 51.881 17.849 1.00 81.62 183 GLU A C 1
ATOM 1435 O O . GLU A 1 183 ? 34.789 52.333 17.865 1.00 81.62 183 GLU A O 1
ATOM 1440 N N . VAL A 1 184 ? 33.234 51.108 16.827 1.00 75.94 184 VAL A N 1
ATOM 1441 C CA . VAL A 1 184 ? 34.129 50.666 15.728 1.00 75.94 184 VAL A CA 1
ATOM 1442 C C . VAL A 1 184 ? 34.379 51.781 14.693 1.00 75.94 184 VAL A C 1
ATOM 1444 O O . VAL A 1 184 ? 33.426 52.317 14.126 1.00 75.94 184 VAL A O 1
ATOM 1447 N N . PRO A 1 185 ? 35.641 52.095 14.327 1.00 66.12 185 PRO A N 1
ATOM 1448 C CA . PRO A 1 185 ? 35.968 53.077 13.289 1.00 66.12 185 PRO A CA 1
ATOM 1449 C C . PRO A 1 185 ? 35.810 52.527 11.849 1.00 66.12 185 PRO A C 1
ATOM 1451 O O . PRO A 1 185 ? 36.755 52.529 11.062 1.00 66.12 185 PRO A O 1
ATOM 1454 N N . GLU A 1 186 ? 34.605 52.076 11.481 1.00 67.00 186 GLU A N 1
ATOM 1455 C CA . GLU A 1 186 ? 34.225 51.832 10.075 1.00 67.00 186 GLU A CA 1
ATOM 1456 C C . GLU A 1 186 ? 34.102 53.155 9.285 1.00 67.00 186 GLU A C 1
ATOM 1458 O O . GLU A 1 186 ? 33.911 54.236 9.856 1.00 67.00 186 GLU A O 1
ATOM 1463 N N . THR A 1 187 ? 34.177 53.082 7.948 1.00 65.19 187 THR A N 1
ATOM 1464 C CA . THR A 1 187 ? 34.007 54.252 7.071 1.00 65.19 187 THR A CA 1
ATOM 1465 C C . THR A 1 187 ? 32.595 54.833 7.203 1.00 65.19 187 THR A C 1
ATOM 1467 O O . THR A 1 187 ? 31.591 54.127 7.092 1.00 65.19 187 THR A O 1
ATOM 1470 N N . ALA A 1 188 ? 32.516 56.150 7.432 1.00 61.19 188 ALA A N 1
ATOM 1471 C CA . ALA A 1 188 ? 31.312 56.808 7.948 1.00 61.19 188 ALA A CA 1
ATOM 1472 C C . ALA A 1 188 ? 30.023 56.526 7.152 1.00 61.19 188 ALA A C 1
ATOM 1474 O O . ALA A 1 188 ? 28.972 56.353 7.759 1.00 61.19 188 ALA A O 1
ATOM 1475 N N . LYS A 1 189 ? 30.087 56.415 5.814 1.00 64.38 189 LYS A N 1
ATOM 1476 C CA . LYS A 1 189 ? 28.894 56.184 4.978 1.00 64.38 189 LYS A CA 1
ATOM 1477 C C . LYS A 1 189 ? 28.186 54.864 5.311 1.00 64.38 189 LYS A C 1
ATOM 1479 O O . LYS A 1 189 ? 26.995 54.878 5.606 1.00 64.38 189 LYS A O 1
ATOM 1484 N N . HIS A 1 190 ? 28.905 53.740 5.298 1.00 69.81 190 HIS A N 1
ATOM 1485 C CA . HIS A 1 190 ? 28.302 52.434 5.593 1.00 69.81 190 HIS A CA 1
ATOM 1486 C C . HIS A 1 190 ? 28.078 52.228 7.092 1.00 69.81 190 HIS A C 1
ATOM 1488 O O . HIS A 1 190 ? 27.072 51.633 7.469 1.00 69.81 190 HIS A O 1
ATOM 1494 N N . ARG A 1 191 ? 28.945 52.792 7.945 1.00 79.62 191 ARG A N 1
ATOM 1495 C CA . ARG A 1 191 ? 28.752 52.794 9.399 1.00 79.62 191 ARG A CA 1
ATOM 1496 C C . ARG A 1 191 ? 27.434 53.467 9.788 1.00 79.62 191 ARG A C 1
ATOM 1498 O O . ARG A 1 191 ? 26.645 52.854 10.494 1.00 79.62 191 ARG A O 1
ATOM 1505 N N . ASN A 1 192 ? 27.158 54.675 9.293 1.00 75.50 192 ASN A N 1
ATOM 1506 C CA . ASN A 1 192 ? 25.941 55.417 9.640 1.00 75.50 192 ASN A CA 1
ATOM 1507 C C . ASN A 1 192 ? 24.679 54.706 9.135 1.00 75.50 192 ASN A C 1
ATOM 1509 O O . ASN A 1 192 ? 23.730 54.554 9.893 1.00 75.50 192 ASN A O 1
ATOM 1513 N N . GLU A 1 193 ? 24.677 54.206 7.897 1.00 73.56 193 GLU A N 1
ATOM 1514 C CA . GLU A 1 193 ? 23.552 53.441 7.335 1.00 73.56 193 GLU A CA 1
ATOM 1515 C C . GLU A 1 193 ? 23.270 52.156 8.139 1.00 73.56 193 GLU A C 1
ATOM 1517 O O . GLU A 1 193 ? 22.125 51.872 8.509 1.00 73.56 193 GLU A O 1
ATOM 1522 N N . ARG A 1 194 ? 24.328 51.407 8.481 1.00 75.75 194 ARG A N 1
ATOM 1523 C CA . ARG A 1 194 ? 24.253 50.193 9.302 1.00 75.75 194 ARG A CA 1
ATOM 1524 C C . ARG A 1 194 ? 23.771 50.513 10.715 1.00 75.75 194 ARG A C 1
ATOM 1526 O O . ARG A 1 194 ? 22.878 49.825 11.199 1.00 75.75 194 ARG A O 1
ATOM 1533 N N . LEU A 1 195 ? 24.297 51.557 11.355 1.00 78.19 195 LEU A N 1
ATOM 1534 C CA . LEU A 1 195 ? 23.885 51.986 12.694 1.00 78.19 195 LEU A CA 1
ATOM 1535 C C . LEU A 1 195 ? 22.442 52.496 12.719 1.00 78.19 195 LEU A C 1
ATOM 1537 O O . LEU A 1 195 ? 21.693 52.057 13.581 1.00 78.19 195 LEU A O 1
ATOM 1541 N N . ILE A 1 196 ? 22.002 53.312 11.754 1.00 73.94 196 ILE A N 1
ATOM 1542 C CA . ILE A 1 196 ? 20.594 53.731 11.619 1.00 73.94 196 ILE A CA 1
ATOM 1543 C C . ILE A 1 196 ? 19.695 52.496 11.515 1.00 73.94 196 ILE A C 1
ATOM 1545 O O . ILE A 1 196 ? 18.769 52.337 12.311 1.00 73.94 196 ILE A O 1
ATOM 1549 N N . ARG A 1 197 ? 19.998 51.564 10.599 1.00 74.75 197 ARG A N 1
ATOM 1550 C CA . ARG A 1 197 ? 19.205 50.337 10.440 1.00 74.75 197 ARG A CA 1
ATOM 1551 C C . ARG A 1 197 ? 19.194 49.485 11.710 1.00 74.75 197 ARG A C 1
ATOM 1553 O O . ARG A 1 197 ? 18.140 48.962 12.054 1.00 74.75 197 ARG A O 1
ATOM 1560 N N . LYS A 1 198 ? 20.321 49.339 12.414 1.00 80.69 198 LYS A N 1
ATOM 1561 C CA . LYS A 1 198 ? 20.412 48.529 13.642 1.00 80.69 198 LYS A CA 1
ATOM 1562 C C . LYS A 1 198 ? 19.750 49.217 14.846 1.00 80.69 198 LYS A C 1
ATOM 1564 O O . LYS A 1 198 ? 19.068 48.528 15.598 1.00 80.69 198 LYS A O 1
ATOM 1569 N N . ASN A 1 199 ? 19.854 50.540 14.990 1.00 76.94 199 ASN A N 1
ATOM 1570 C CA . ASN A 1 199 ? 19.160 51.324 16.022 1.00 76.94 199 ASN A CA 1
ATOM 1571 C C . ASN A 1 199 ? 17.638 51.344 15.795 1.00 76.94 199 ASN A C 1
ATOM 1573 O O . ASN A 1 199 ? 16.880 51.232 16.753 1.00 76.94 199 ASN A O 1
ATOM 1577 N N . LEU A 1 200 ? 17.163 51.347 14.546 1.00 71.12 200 LEU A N 1
ATOM 1578 C CA . LEU A 1 200 ? 15.734 51.202 14.231 1.00 71.12 200 LEU A CA 1
ATOM 1579 C C . LEU A 1 200 ? 15.231 49.757 14.346 1.00 71.12 200 LEU A C 1
ATOM 1581 O O . LEU A 1 200 ? 14.117 49.530 14.816 1.00 71.12 200 LEU A O 1
ATOM 1585 N N . GLN A 1 201 ? 16.048 48.767 13.967 1.00 75.19 201 GLN A N 1
ATOM 1586 C CA . GLN A 1 201 ? 15.764 47.358 14.255 1.00 75.19 201 GLN A CA 1
ATOM 1587 C C . GLN A 1 201 ? 15.643 47.142 15.764 1.00 75.19 201 GLN A C 1
ATOM 1589 O O . GLN A 1 201 ? 14.674 46.522 16.193 1.00 75.19 201 GLN A O 1
ATOM 1594 N N . ALA A 1 202 ? 16.544 47.729 16.564 1.00 76.75 202 ALA A N 1
ATOM 1595 C CA . ALA A 1 202 ? 16.358 47.833 18.002 1.00 76.75 202 ALA A CA 1
ATOM 1596 C C . ALA A 1 202 ? 15.013 48.511 18.296 1.00 76.75 202 ALA A C 1
ATOM 1598 O O . ALA A 1 202 ? 14.124 47.799 18.726 1.00 76.75 202 ALA A O 1
ATOM 1599 N N . ALA A 1 203 ? 14.794 49.795 17.992 1.00 72.25 203 ALA A N 1
ATOM 1600 C CA . ALA A 1 203 ? 13.543 50.522 18.275 1.00 72.25 203 ALA A CA 1
ATOM 1601 C C . ALA A 1 203 ? 12.237 49.744 17.950 1.00 72.25 203 ALA A C 1
ATOM 1603 O O . ALA A 1 203 ? 11.257 49.868 18.679 1.00 72.25 203 ALA A O 1
ATOM 1604 N N . SER A 1 204 ? 12.224 48.895 16.913 1.00 72.19 204 SER A N 1
ATOM 1605 C CA . SER A 1 204 ? 11.105 48.002 16.572 1.00 72.19 204 SER A CA 1
ATOM 1606 C C . SER A 1 204 ? 11.009 46.714 17.403 1.00 72.19 204 SER A C 1
ATOM 1608 O O . SER A 1 204 ? 9.952 46.428 17.975 1.00 72.19 204 SER A O 1
ATOM 1610 N N . PHE A 1 205 ? 12.070 45.898 17.461 1.00 79.00 205 PHE A N 1
ATOM 1611 C CA . PHE A 1 205 ? 12.062 44.665 18.265 1.00 79.00 205 PHE A CA 1
ATOM 1612 C C . PHE A 1 205 ? 12.035 44.963 19.760 1.00 79.00 205 PHE A C 1
ATOM 1614 O O . PHE A 1 205 ? 11.641 44.125 20.576 1.00 79.00 205 PHE A O 1
ATOM 1621 N N . THR A 1 206 ? 12.473 46.168 20.112 1.00 76.62 206 THR A N 1
ATOM 1622 C CA . THR A 1 206 ? 12.259 46.746 21.410 1.00 76.62 206 THR A CA 1
ATOM 1623 C C . THR A 1 206 ? 10.753 46.996 21.583 1.00 76.62 206 THR A C 1
ATOM 1625 O O . THR A 1 206 ? 10.118 46.240 22.325 1.00 76.62 206 THR A O 1
ATOM 1628 N N . ALA A 1 207 ? 10.171 47.943 20.840 1.00 70.12 207 ALA A N 1
ATOM 1629 C CA . ALA A 1 207 ? 8.765 48.350 20.919 1.00 70.12 207 ALA A CA 1
ATOM 1630 C C . ALA A 1 207 ? 7.746 47.218 21.085 1.00 70.12 207 ALA A C 1
ATOM 1632 O O . ALA A 1 207 ? 6.836 47.321 21.906 1.00 70.12 207 ALA A O 1
ATOM 1633 N N . ARG A 1 208 ? 7.880 46.133 20.313 1.00 72.75 208 ARG A N 1
ATOM 1634 C CA . ARG A 1 208 ? 6.847 45.090 20.241 1.00 72.75 208 ARG A CA 1
ATOM 1635 C C . ARG A 1 208 ? 6.603 44.351 21.575 1.00 72.75 208 ARG A C 1
ATOM 1637 O O . ARG A 1 208 ? 5.535 43.759 21.687 1.00 72.75 208 ARG A O 1
ATOM 1644 N N . LEU A 1 209 ? 7.518 44.344 22.571 1.00 77.19 209 LEU A N 1
ATOM 1645 C CA . LEU A 1 209 ? 7.436 43.369 23.694 1.00 77.19 209 LEU A CA 1
ATOM 1646 C C . LEU A 1 209 ? 7.629 43.847 25.147 1.00 77.19 209 LEU A C 1
ATOM 1648 O O . LEU A 1 209 ? 7.688 43.009 26.047 1.00 77.19 209 LEU A O 1
ATOM 1652 N N . GLU A 1 210 ? 7.658 45.146 25.431 1.00 81.81 210 GLU A N 1
ATOM 1653 C CA . GLU A 1 210 ? 7.274 45.686 26.761 1.00 81.81 210 GLU A CA 1
ATOM 1654 C C . GLU A 1 210 ? 6.494 47.050 26.624 1.00 81.81 210 GLU A C 1
ATOM 1656 O O . GLU A 1 210 ? 6.507 47.831 27.568 1.00 81.81 210 GLU A O 1
ATOM 1661 N N . PRO A 1 211 ? 5.859 47.355 25.461 1.00 75.44 211 PRO A N 1
ATOM 1662 C CA . PRO A 1 211 ? 5.613 48.662 24.767 1.00 75.44 211 PRO A CA 1
ATOM 1663 C C . PRO A 1 211 ? 5.424 50.021 25.510 1.00 75.44 211 PRO A C 1
ATOM 1665 O O . PRO A 1 211 ? 4.851 50.062 26.593 1.00 75.44 211 PRO A O 1
ATOM 1668 N N . GLY A 1 212 ? 5.844 51.146 24.864 1.00 74.81 212 GLY A N 1
ATOM 1669 C CA . GLY A 1 212 ? 5.823 52.567 25.335 1.00 74.81 212 GLY A CA 1
ATOM 1670 C C . GLY A 1 212 ? 7.074 53.287 25.974 1.00 74.81 212 GLY A C 1
ATOM 1671 O O . GLY A 1 212 ? 6.873 54.023 26.934 1.00 74.81 212 GLY A O 1
ATOM 1672 N N . SER A 1 213 ? 8.354 53.095 25.582 1.00 81.06 213 SER A N 1
ATOM 1673 C CA . SER A 1 213 ? 9.554 53.308 26.471 1.00 81.06 213 SER A CA 1
ATOM 1674 C C . SER A 1 213 ? 10.375 54.592 26.349 1.00 81.06 213 SER A C 1
ATOM 1676 O O . SER A 1 213 ? 10.504 55.118 25.251 1.00 81.06 213 SER A O 1
ATOM 1678 N N . ALA A 1 214 ? 11.114 54.916 27.419 1.00 81.88 214 ALA A N 1
ATOM 1679 C CA . ALA A 1 214 ? 12.311 55.766 27.433 1.00 81.88 214 ALA A CA 1
ATOM 1680 C C . ALA A 1 214 ? 13.536 55.255 26.625 1.00 81.88 214 ALA A C 1
ATOM 1682 O O . ALA A 1 214 ? 14.249 56.060 26.034 1.00 81.88 214 ALA A O 1
ATOM 1683 N N . GLU A 1 215 ? 13.834 53.951 26.563 1.00 80.56 215 GLU A N 1
ATOM 1684 C CA . GLU A 1 215 ? 14.896 53.440 25.676 1.00 80.56 215 GLU A CA 1
ATOM 1685 C C . GLU A 1 215 ? 14.397 53.150 24.237 1.00 80.56 215 GLU A C 1
ATOM 1687 O O . GLU A 1 215 ? 15.227 53.082 23.334 1.00 80.56 215 GLU A O 1
ATOM 1692 N N . ILE A 1 216 ? 13.079 53.083 23.960 1.00 77.06 216 ILE A N 1
ATOM 1693 C CA . ILE A 1 216 ? 12.587 53.293 22.574 1.00 77.06 216 ILE A CA 1
ATOM 1694 C C . ILE A 1 216 ? 13.021 54.698 22.149 1.00 77.06 216 ILE A C 1
ATOM 1696 O O . ILE A 1 216 ? 13.629 54.833 21.090 1.00 77.06 216 ILE A O 1
ATOM 1700 N N . ASP A 1 217 ? 12.759 55.717 22.980 1.00 76.38 217 ASP A N 1
ATOM 1701 C CA . ASP A 1 217 ? 13.146 57.105 22.689 1.00 76.38 217 ASP A CA 1
ATOM 1702 C C . ASP A 1 217 ? 14.662 57.220 22.487 1.00 76.38 217 ASP A C 1
ATOM 1704 O O . ASP A 1 217 ? 15.108 57.831 21.527 1.00 76.38 217 ASP A O 1
ATOM 1708 N N . LYS A 1 218 ? 15.471 56.544 23.314 1.00 85.31 218 LYS A N 1
ATOM 1709 C CA . LYS A 1 218 ? 16.933 56.466 23.143 1.00 85.31 218 LYS A CA 1
ATOM 1710 C C . LYS A 1 218 ? 17.355 55.893 21.783 1.00 85.31 218 LYS A C 1
ATOM 1712 O O . LYS A 1 218 ? 18.179 56.508 21.117 1.00 85.31 218 LYS A O 1
ATOM 1717 N N . TYR A 1 219 ? 16.849 54.723 21.375 1.00 80.75 219 TYR A N 1
ATOM 1718 C CA . TYR A 1 219 ? 17.250 54.106 20.097 1.00 80.75 219 TYR A CA 1
ATOM 1719 C C . TYR A 1 219 ? 16.656 54.830 18.884 1.00 80.75 219 TYR A C 1
ATOM 1721 O O . TYR A 1 219 ? 17.286 54.881 17.829 1.00 80.75 219 TYR A O 1
ATOM 1729 N N . THR A 1 220 ? 15.488 55.452 19.051 1.00 75.25 220 THR A N 1
ATOM 1730 C CA . THR A 1 220 ? 14.907 56.374 18.072 1.00 75.25 220 THR A CA 1
ATOM 1731 C C . THR A 1 220 ? 15.806 57.592 17.907 1.00 75.25 220 THR A C 1
ATOM 1733 O O . THR A 1 220 ? 16.281 57.836 16.805 1.00 75.25 220 THR A O 1
ATOM 1736 N N . GLN A 1 221 ? 16.133 58.296 18.993 1.00 81.94 221 GLN A N 1
ATOM 1737 C CA . GLN A 1 221 ? 16.996 59.475 18.972 1.00 81.94 221 GLN A CA 1
ATOM 1738 C C . GLN A 1 221 ? 18.398 59.151 18.439 1.00 81.94 221 GLN A C 1
ATOM 1740 O O . GLN A 1 221 ? 18.890 59.873 17.585 1.00 81.94 221 GLN A O 1
ATOM 1745 N N . ALA A 1 222 ? 18.998 58.020 18.824 1.00 81.31 222 ALA A N 1
ATOM 1746 C CA . ALA A 1 222 ? 20.281 57.576 18.274 1.00 81.31 222 ALA A CA 1
ATOM 1747 C C . ALA A 1 222 ? 20.226 57.301 16.757 1.00 81.31 222 ALA A C 1
ATOM 1749 O O . ALA A 1 222 ? 21.219 57.492 16.058 1.00 81.31 222 ALA A O 1
ATOM 1750 N N . ALA A 1 223 ? 19.074 56.884 16.217 1.00 78.19 223 ALA A N 1
ATOM 1751 C CA . ALA A 1 223 ? 18.868 56.830 14.772 1.00 78.19 223 ALA A CA 1
ATOM 1752 C C . ALA A 1 223 ? 18.655 58.233 14.170 1.00 78.19 223 ALA A C 1
ATOM 1754 O O . ALA A 1 223 ? 19.252 58.522 13.135 1.00 78.19 223 ALA A O 1
ATOM 1755 N N . LEU A 1 224 ? 17.863 59.106 14.815 1.00 77.50 224 LEU A N 1
ATOM 1756 C CA . LEU A 1 224 ? 17.613 60.494 14.391 1.00 77.50 224 LEU A CA 1
ATOM 1757 C C . LEU A 1 224 ? 18.910 61.311 14.297 1.00 77.50 224 LEU A C 1
ATOM 1759 O O . LEU A 1 224 ? 19.149 61.943 13.273 1.00 77.50 224 LEU A O 1
ATOM 1763 N N . ASP A 1 225 ? 19.773 61.243 15.312 1.00 82.62 225 ASP A N 1
ATOM 1764 C CA . ASP A 1 225 ? 21.053 61.963 15.401 1.00 82.62 225 ASP A CA 1
ATOM 1765 C C . ASP A 1 225 ? 22.036 61.558 14.283 1.00 82.62 225 ASP A C 1
ATOM 1767 O O . ASP A 1 225 ? 22.913 62.330 13.884 1.00 82.62 225 ASP A O 1
ATOM 1771 N N . LEU A 1 226 ? 21.873 60.354 13.725 1.00 79.00 226 LEU A N 1
ATOM 1772 C CA . LEU A 1 226 ? 22.647 59.870 12.584 1.00 79.00 226 LEU A CA 1
ATOM 1773 C C . LEU A 1 226 ? 22.073 60.313 11.226 1.00 79.00 226 LEU A C 1
ATOM 1775 O O . LEU A 1 226 ? 22.834 60.349 10.259 1.00 79.00 226 LEU A O 1
ATOM 1779 N N . VAL A 1 227 ? 20.789 60.690 11.112 1.00 74.56 227 VAL A N 1
ATOM 1780 C CA . VAL A 1 227 ? 20.191 61.065 9.809 1.00 74.56 227 VAL A CA 1
ATOM 1781 C C . VAL A 1 227 ? 20.814 62.330 9.193 1.00 74.56 227 VAL A C 1
ATOM 1783 O O . VAL A 1 227 ? 21.107 62.287 7.998 1.00 74.56 227 VAL A O 1
ATOM 1786 N N . PRO A 1 228 ? 21.140 63.410 9.941 1.00 75.94 228 PRO A N 1
ATOM 1787 C CA . PRO A 1 228 ? 21.919 64.542 9.417 1.00 75.94 228 PRO A CA 1
ATOM 1788 C C . PRO A 1 228 ? 23.309 64.168 8.875 1.00 75.94 228 PRO A C 1
ATOM 1790 O O . PRO A 1 228 ? 23.935 64.970 8.187 1.00 75.94 228 PRO A O 1
ATOM 1793 N N . ASN A 1 229 ? 23.798 62.962 9.189 1.00 75.25 229 ASN A N 1
ATOM 1794 C CA . ASN A 1 229 ? 25.072 62.418 8.727 1.00 75.25 229 ASN A CA 1
ATOM 1795 C C . ASN A 1 229 ? 24.909 61.399 7.575 1.00 75.25 229 ASN A C 1
ATOM 1797 O O . ASN A 1 229 ? 25.882 60.730 7.207 1.00 75.25 229 ASN A O 1
ATOM 1801 N N . LEU A 1 230 ? 23.708 61.271 6.995 1.00 72.00 230 LEU A N 1
ATOM 1802 C CA . LEU A 1 230 ? 23.522 60.704 5.657 1.00 72.00 230 LEU A CA 1
ATOM 1803 C C . LEU A 1 230 ? 23.881 61.762 4.596 1.00 72.00 230 LEU A C 1
ATOM 1805 O O . LEU A 1 230 ? 23.593 62.945 4.786 1.00 72.00 230 LEU A O 1
ATOM 1809 N N . PRO A 1 231 ? 24.500 61.380 3.464 1.00 67.44 231 PRO A N 1
ATOM 1810 C CA . PRO A 1 231 ? 24.781 62.326 2.390 1.00 67.44 231 PRO A CA 1
ATOM 1811 C C . PRO A 1 231 ? 23.474 62.826 1.750 1.00 67.44 231 PRO A C 1
ATOM 1813 O O . PRO A 1 231 ? 22.505 62.080 1.615 1.00 67.44 231 PRO A O 1
ATOM 1816 N N . GLY A 1 232 ? 23.447 64.103 1.353 1.00 61.25 232 GLY A N 1
ATOM 1817 C CA . GLY A 1 232 ? 22.223 64.808 0.939 1.00 61.25 232 GLY A CA 1
ATOM 1818 C C . GLY A 1 232 ? 21.534 64.298 -0.336 1.00 61.25 232 GLY A C 1
ATOM 1819 O O . GLY A 1 232 ? 20.474 64.805 -0.685 1.00 61.25 232 GLY A O 1
ATOM 1820 N N . ASP A 1 233 ? 22.103 63.306 -1.023 1.00 62.75 233 ASP A N 1
ATOM 1821 C CA . ASP A 1 233 ? 21.507 62.610 -2.168 1.00 62.75 233 ASP A CA 1
ATOM 1822 C C . ASP A 1 233 ? 20.605 61.422 -1.772 1.00 62.75 233 ASP A C 1
ATOM 1824 O O . ASP A 1 233 ? 19.903 60.876 -2.623 1.00 62.75 233 ASP A O 1
ATOM 1828 N N . TYR A 1 234 ? 20.577 61.023 -0.493 1.00 60.12 234 TYR A N 1
ATOM 1829 C CA . TYR A 1 234 ? 19.748 59.900 -0.029 1.00 60.12 234 TYR A CA 1
ATOM 1830 C C . TYR A 1 234 ? 18.238 60.206 -0.092 1.00 60.12 234 TYR A C 1
ATOM 1832 O O . TYR A 1 234 ? 17.452 59.371 -0.547 1.00 60.12 234 TYR A O 1
ATOM 1840 N N . GLY A 1 235 ? 17.832 61.411 0.331 1.00 51.66 235 GLY A N 1
ATOM 1841 C CA . GLY A 1 235 ? 16.422 61.808 0.484 1.00 51.66 235 GLY A CA 1
ATOM 1842 C C . GLY A 1 235 ? 15.628 61.961 -0.820 1.00 51.66 235 GLY A C 1
ATOM 1843 O O . GLY A 1 235 ? 14.401 62.013 -0.768 1.00 51.66 235 GLY A O 1
ATOM 1844 N N . THR A 1 236 ? 16.318 61.999 -1.964 1.00 52.28 236 THR A N 1
ATOM 1845 C CA . THR A 1 236 ? 15.756 62.175 -3.319 1.00 52.28 236 THR A CA 1
ATOM 1846 C C . THR A 1 236 ? 15.940 60.938 -4.210 1.00 52.28 236 THR A C 1
ATOM 1848 O O . THR A 1 236 ? 15.664 60.973 -5.409 1.00 52.28 236 THR A O 1
ATOM 1851 N N . ARG A 1 237 ? 16.474 59.830 -3.664 1.00 52.72 237 ARG A N 1
ATOM 1852 C CA . ARG A 1 237 ? 16.754 58.600 -4.436 1.00 52.72 237 ARG A CA 1
ATOM 1853 C C . ARG A 1 237 ? 16.423 57.294 -3.732 1.00 52.72 237 ARG A C 1
ATOM 1855 O O . ARG A 1 237 ? 16.057 56.340 -4.412 1.00 52.72 237 ARG A O 1
ATOM 1862 N N . GLN A 1 238 ? 16.555 57.211 -2.408 1.00 59.28 238 GLN A N 1
ATOM 1863 C CA . GLN A 1 238 ? 16.187 56.015 -1.643 1.00 59.28 238 GLN A CA 1
ATOM 1864 C C . GLN A 1 238 ? 15.492 56.407 -0.328 1.00 59.28 238 GLN A C 1
ATOM 1866 O O . GLN A 1 238 ? 16.112 56.374 0.734 1.00 59.28 238 GLN A O 1
ATOM 1871 N N . PRO A 1 239 ? 14.185 56.741 -0.368 1.00 62.12 239 PRO A N 1
ATOM 1872 C CA . PRO A 1 239 ? 13.393 57.067 0.825 1.00 62.12 239 PRO A CA 1
ATOM 1873 C C . PRO A 1 239 ? 13.099 55.840 1.702 1.00 62.12 239 PRO A C 1
ATOM 1875 O O . PRO A 1 239 ? 12.688 55.985 2.852 1.00 62.12 239 PRO A O 1
ATOM 1878 N N . PHE A 1 240 ? 13.267 54.626 1.159 1.00 62.50 240 PHE A N 1
ATOM 1879 C CA . PHE A 1 240 ? 12.798 53.377 1.761 1.00 62.50 240 PHE A CA 1
ATOM 1880 C C . PHE A 1 240 ? 13.307 53.132 3.194 1.00 62.50 240 PHE A C 1
ATOM 1882 O O . PHE A 1 240 ? 12.492 52.710 4.018 1.00 62.50 240 PHE A O 1
ATOM 1889 N N . PRO A 1 241 ? 14.574 53.440 3.558 1.00 60.50 241 PRO A N 1
ATOM 1890 C CA . PRO A 1 241 ? 15.014 53.373 4.947 1.00 60.50 241 PRO A CA 1
ATOM 1891 C C . PRO A 1 241 ? 14.188 54.292 5.849 1.00 60.50 241 PRO A C 1
ATOM 1893 O O . PRO A 1 241 ? 13.686 53.821 6.858 1.00 60.50 241 PRO A O 1
ATOM 1896 N N . VAL A 1 242 ? 13.972 55.556 5.462 1.00 66.81 242 VAL A N 1
ATOM 1897 C CA . VAL A 1 242 ? 13.261 56.567 6.272 1.00 66.81 242 VAL A CA 1
ATOM 1898 C C . VAL A 1 242 ? 11.766 56.259 6.396 1.00 66.81 242 VAL A C 1
ATOM 1900 O O . VAL A 1 242 ? 11.213 56.343 7.491 1.00 66.81 242 VAL A O 1
ATOM 1903 N N . VAL A 1 243 ? 11.105 55.844 5.310 1.00 70.81 243 VAL A N 1
ATOM 1904 C CA . VAL A 1 243 ? 9.692 55.417 5.355 1.00 70.81 243 VAL A CA 1
ATOM 1905 C C . VAL A 1 243 ? 9.537 54.155 6.213 1.00 70.81 243 VAL A C 1
ATOM 1907 O O . VAL A 1 243 ? 8.592 54.062 6.997 1.00 70.81 243 VAL A O 1
ATOM 1910 N N . SER A 1 244 ? 10.505 53.231 6.151 1.00 65.12 244 SER A N 1
ATOM 1911 C CA . SER A 1 244 ? 10.562 52.085 7.066 1.00 65.12 244 SER A CA 1
ATOM 1912 C C . SER A 1 244 ? 10.739 52.541 8.517 1.00 65.12 244 SER A C 1
ATOM 1914 O O . SER A 1 244 ? 9.968 52.104 9.366 1.00 65.12 244 SER A O 1
ATOM 1916 N N . SER A 1 245 ? 11.676 53.457 8.811 1.00 67.88 245 SER A N 1
ATOM 1917 C CA . SER A 1 245 ? 11.866 54.047 10.148 1.00 67.88 245 SER A CA 1
ATOM 1918 C C . SER A 1 245 ? 10.544 54.539 10.723 1.00 67.88 245 SER A C 1
ATOM 1920 O O . SER A 1 245 ? 10.174 54.169 11.832 1.00 67.88 245 SER A O 1
ATOM 1922 N N . ILE A 1 246 ? 9.814 55.335 9.940 1.00 75.31 246 ILE A N 1
ATOM 1923 C CA . ILE A 1 246 ? 8.545 55.945 10.332 1.00 75.31 246 ILE A CA 1
ATOM 1924 C C . ILE A 1 246 ? 7.502 54.873 10.680 1.00 75.31 246 ILE A C 1
ATOM 1926 O O . ILE A 1 246 ? 6.883 54.961 11.739 1.00 75.31 246 ILE A O 1
ATOM 1930 N N . GLY A 1 247 ? 7.354 53.824 9.863 1.00 73.44 247 GLY A N 1
ATOM 1931 C CA . GLY A 1 247 ? 6.467 52.698 10.186 1.00 73.44 247 GLY A CA 1
ATOM 1932 C C . GLY A 1 247 ? 6.849 51.995 11.497 1.00 73.44 247 GLY A C 1
ATOM 1933 O O . GLY A 1 247 ? 5.983 51.675 12.312 1.00 73.44 247 GLY A O 1
ATOM 1934 N N . LEU A 1 248 ? 8.150 51.826 11.757 1.00 68.56 248 LEU A N 1
ATOM 1935 C CA . LEU A 1 248 ? 8.646 51.241 13.006 1.00 68.56 248 LEU A CA 1
ATOM 1936 C C . LEU A 1 248 ? 8.399 52.145 14.230 1.00 68.56 248 LEU A C 1
ATOM 1938 O O . LEU A 1 248 ? 8.018 51.626 15.277 1.00 68.56 248 LEU A O 1
ATOM 1942 N N . LEU A 1 249 ? 8.534 53.473 14.107 1.00 71.94 249 LEU A N 1
ATOM 1943 C CA . LEU A 1 249 ? 8.218 54.421 15.190 1.00 71.94 249 LEU A CA 1
ATOM 1944 C C . LEU A 1 249 ? 6.718 54.480 15.509 1.00 71.94 249 LEU A C 1
ATOM 1946 O O . LEU A 1 249 ? 6.330 54.658 16.664 1.00 71.94 249 LEU A O 1
ATOM 1950 N N . VAL A 1 250 ? 5.862 54.285 14.505 1.00 77.75 250 VAL A N 1
ATOM 1951 C CA . VAL A 1 250 ? 4.406 54.249 14.696 1.00 77.75 250 VAL A CA 1
ATOM 1952 C C . VAL A 1 250 ? 3.976 52.964 15.395 1.00 77.75 250 VAL A C 1
ATOM 1954 O O . VAL A 1 250 ? 3.247 53.055 16.381 1.00 77.75 250 VAL A O 1
ATOM 1957 N N . ARG A 1 251 ? 4.525 51.804 14.998 1.00 69.88 251 ARG A N 1
ATOM 1958 C CA . ARG A 1 251 ? 4.400 50.538 15.754 1.00 69.88 251 ARG A CA 1
ATOM 1959 C C . ARG A 1 251 ? 4.919 50.647 17.195 1.00 69.88 251 ARG A C 1
ATOM 1961 O O . ARG A 1 251 ? 4.499 49.890 18.067 1.00 69.88 251 ARG A O 1
ATOM 1968 N N . ALA A 1 252 ? 5.837 51.582 17.444 1.00 66.44 252 ALA A N 1
ATOM 1969 C CA . ALA A 1 252 ? 6.388 51.898 18.758 1.00 66.44 252 ALA A CA 1
ATOM 1970 C C . ALA A 1 252 ? 5.566 52.914 19.574 1.00 66.44 252 ALA A C 1
ATOM 1972 O O . ALA A 1 252 ? 5.908 53.197 20.725 1.00 66.44 252 ALA A O 1
ATOM 1973 N N . GLY A 1 253 ? 4.498 53.476 18.998 1.00 73.94 253 GLY A N 1
ATOM 1974 C CA . GLY A 1 253 ? 3.675 54.521 19.609 1.00 73.94 253 GLY A CA 1
ATOM 1975 C C . GLY A 1 253 ? 4.331 55.908 19.674 1.00 73.94 253 GLY A C 1
ATOM 1976 O O . GLY A 1 253 ? 3.704 56.842 20.171 1.00 73.94 253 GLY A O 1
ATOM 1977 N N . LYS A 1 254 ? 5.555 56.080 19.155 1.00 77.50 254 LYS A N 1
ATOM 1978 C CA . LYS A 1 254 ? 6.358 57.318 19.236 1.00 77.50 254 LYS A CA 1
ATOM 1979 C C . LYS A 1 254 ? 6.045 58.288 18.097 1.00 77.50 254 LYS A C 1
ATOM 1981 O O . LYS A 1 254 ? 6.900 58.686 17.309 1.00 77.50 254 LYS A O 1
ATOM 1986 N N . ARG A 1 255 ? 4.758 58.625 17.984 1.00 79.00 255 ARG A N 1
ATOM 1987 C CA . ARG A 1 255 ? 4.180 59.474 16.924 1.00 79.00 255 ARG A CA 1
ATOM 1988 C C . ARG A 1 255 ? 4.654 60.932 16.993 1.00 79.00 255 ARG A C 1
ATOM 1990 O O . ARG A 1 255 ? 4.666 61.623 15.982 1.00 79.00 255 ARG A O 1
ATOM 1997 N N . ASP A 1 256 ? 5.087 61.375 18.167 1.00 78.62 256 ASP A N 1
ATOM 1998 C CA . ASP A 1 256 ? 5.785 62.636 18.425 1.00 78.62 256 ASP A CA 1
ATOM 1999 C C . ASP A 1 256 ? 7.135 62.721 17.685 1.00 78.62 256 ASP A C 1
ATOM 2001 O O . ASP A 1 256 ? 7.432 63.727 17.041 1.00 78.62 256 ASP A O 1
ATOM 2005 N N . GLN A 1 257 ? 7.913 61.635 17.688 1.00 77.31 257 GLN A N 1
ATOM 2006 C CA . GLN A 1 257 ? 9.237 61.549 17.050 1.00 77.31 257 GLN A CA 1
ATOM 2007 C C . GLN A 1 257 ? 9.183 61.276 15.538 1.00 77.31 257 GLN A C 1
ATOM 2009 O O . GLN A 1 257 ? 10.214 61.218 14.869 1.00 77.31 257 GLN A O 1
ATOM 2014 N N . VAL A 1 258 ? 7.983 61.160 14.967 1.00 81.06 258 VAL A N 1
ATOM 2015 C CA . VAL A 1 258 ? 7.782 61.033 13.518 1.00 81.06 258 VAL A CA 1
ATOM 2016 C C . VAL A 1 258 ? 7.947 62.378 12.800 1.00 81.06 258 VAL A C 1
ATOM 2018 O O . VAL A 1 258 ? 8.404 62.399 11.658 1.00 81.06 258 VAL A O 1
ATOM 2021 N N . ALA A 1 259 ? 7.630 63.507 13.447 1.00 80.50 259 ALA A N 1
ATOM 2022 C CA . ALA A 1 259 ? 7.683 64.824 12.804 1.00 80.50 259 ALA A CA 1
ATOM 2023 C C . ALA A 1 259 ? 9.091 65.214 12.282 1.00 80.50 259 ALA A C 1
ATOM 2025 O O . ALA A 1 259 ? 9.176 65.605 11.117 1.00 80.50 259 ALA A O 1
ATOM 2026 N N . PRO A 1 260 ? 10.204 65.012 13.021 1.00 75.12 260 PRO A N 1
ATOM 2027 C CA . PRO A 1 260 ? 11.550 65.248 12.485 1.00 75.12 260 PRO A CA 1
ATOM 2028 C C . PRO A 1 260 ? 11.892 64.392 11.252 1.00 75.12 260 PRO A C 1
ATOM 2030 O O . PRO A 1 260 ? 12.525 64.876 10.318 1.00 75.12 260 PRO A O 1
ATOM 2033 N N . LEU A 1 261 ? 11.433 63.133 11.190 1.00 73.00 261 LEU A N 1
ATOM 2034 C CA . LEU A 1 261 ? 11.624 62.294 9.997 1.00 73.00 261 LEU A CA 1
ATOM 2035 C C . LEU A 1 261 ? 10.785 62.776 8.805 1.00 73.00 261 LEU A C 1
ATOM 2037 O O . LEU A 1 261 ? 11.241 62.696 7.667 1.00 73.00 261 LEU A O 1
ATOM 2041 N N . MET A 1 262 ? 9.593 63.320 9.056 1.00 78.81 262 MET A N 1
ATOM 2042 C CA . MET A 1 262 ? 8.732 63.921 8.031 1.00 78.81 262 MET A CA 1
ATOM 2043 C C . MET A 1 262 ? 9.315 65.205 7.417 1.00 78.81 262 MET A C 1
ATOM 2045 O O . MET A 1 262 ? 8.989 65.538 6.275 1.00 78.81 262 MET A O 1
ATOM 2049 N N . GLU A 1 263 ? 10.181 65.920 8.138 1.00 78.56 263 GLU A N 1
ATOM 2050 C CA . GLU A 1 263 ? 10.914 67.084 7.619 1.00 78.56 263 GLU A CA 1
ATOM 2051 C C . GLU A 1 263 ? 12.079 66.680 6.698 1.00 78.56 263 GLU A C 1
ATOM 2053 O O . GLU A 1 263 ? 12.351 67.375 5.721 1.00 78.56 263 GLU A O 1
ATOM 2058 N N . LEU A 1 264 ? 12.708 65.527 6.956 1.00 69.50 264 LEU A N 1
ATOM 2059 C CA . LEU A 1 264 ? 13.858 64.997 6.202 1.00 69.50 264 LEU A CA 1
ATOM 2060 C C . LEU A 1 264 ? 13.481 64.383 4.840 1.00 69.50 264 LEU A C 1
ATOM 2062 O O . LEU A 1 264 ? 14.338 64.207 3.974 1.00 69.50 264 LEU A O 1
ATOM 2066 N N . LEU A 1 265 ? 12.201 64.073 4.627 1.00 75.62 265 LEU A N 1
ATOM 2067 C CA . LEU A 1 265 ? 11.671 63.640 3.334 1.00 75.62 265 LEU A CA 1
ATOM 2068 C C . LEU A 1 265 ? 11.480 64.869 2.434 1.00 75.62 265 LEU A C 1
ATOM 2070 O O . LEU A 1 265 ? 10.462 65.543 2.526 1.00 75.62 265 LEU A O 1
ATOM 2074 N N . ALA A 1 266 ? 12.451 65.187 1.577 1.00 67.94 266 ALA A N 1
ATOM 2075 C CA . ALA A 1 266 ? 12.435 66.425 0.785 1.00 67.94 266 ALA A CA 1
ATOM 2076 C C . ALA A 1 266 ? 11.228 66.546 -0.174 1.00 67.94 266 ALA A C 1
ATOM 2078 O O . ALA A 1 266 ? 10.736 67.647 -0.417 1.00 67.94 266 ALA A O 1
ATOM 2079 N N . GLU A 1 267 ? 10.741 65.419 -0.697 1.00 76.38 267 GLU A N 1
ATOM 2080 C CA . GLU A 1 267 ? 9.735 65.356 -1.762 1.00 76.38 267 GLU A CA 1
ATOM 2081 C C . GLU A 1 267 ? 8.327 65.033 -1.235 1.00 76.38 267 GLU A C 1
ATOM 2083 O O . GLU A 1 267 ? 8.138 64.210 -0.332 1.00 76.38 267 GLU A O 1
ATOM 2088 N N . ASN A 1 268 ? 7.316 65.665 -1.841 1.00 76.56 268 ASN A N 1
ATOM 2089 C CA . ASN A 1 268 ? 5.906 65.529 -1.459 1.00 76.56 268 ASN A CA 1
ATOM 2090 C C . ASN A 1 268 ? 5.421 64.071 -1.482 1.00 76.56 268 ASN A C 1
ATOM 2092 O O . ASN A 1 268 ? 4.715 63.643 -0.571 1.00 76.56 268 ASN A O 1
ATOM 2096 N N . GLU A 1 269 ? 5.820 63.284 -2.480 1.00 76.75 269 GLU A N 1
ATOM 2097 C CA . GLU A 1 269 ? 5.419 61.877 -2.609 1.00 76.75 269 GLU A CA 1
ATOM 2098 C C . GLU A 1 269 ? 6.003 60.994 -1.506 1.00 76.75 269 GLU A C 1
ATOM 2100 O O . GLU A 1 269 ? 5.299 60.140 -0.962 1.00 76.75 269 GLU A O 1
ATOM 2105 N N . HIS A 1 270 ? 7.234 61.266 -1.070 1.00 81.88 270 HIS A N 1
ATOM 2106 C CA . HIS A 1 270 ? 7.832 60.584 0.073 1.00 81.88 270 HIS A CA 1
ATOM 2107 C C . HIS A 1 270 ? 7.115 60.946 1.381 1.00 81.88 270 HIS A C 1
ATOM 2109 O O . HIS A 1 270 ? 6.773 60.045 2.151 1.00 81.88 270 HIS A O 1
ATOM 2115 N N . LYS A 1 271 ? 6.766 62.225 1.592 1.00 83.12 271 LYS A N 1
ATOM 2116 C CA . LYS A 1 271 ? 5.906 62.640 2.719 1.00 83.12 271 LYS A CA 1
ATOM 2117 C C . LYS A 1 271 ? 4.535 61.958 2.673 1.00 83.12 271 LYS A C 1
ATOM 2119 O O . LYS A 1 271 ? 4.062 61.460 3.691 1.00 83.12 271 LYS A O 1
ATOM 2124 N N . LYS A 1 272 ? 3.906 61.873 1.500 1.00 84.06 272 LYS A N 1
ATOM 2125 C CA . LYS A 1 272 ? 2.595 61.233 1.304 1.00 84.06 272 LYS A CA 1
ATOM 2126 C C . LYS A 1 272 ? 2.644 59.727 1.586 1.00 84.06 272 LYS A C 1
ATOM 2128 O O . LYS A 1 272 ? 1.777 59.212 2.290 1.00 84.06 272 LYS A O 1
ATOM 2133 N N . HIS A 1 273 ? 3.690 59.034 1.127 1.00 83.31 273 HIS A N 1
ATOM 2134 C CA . HIS A 1 273 ? 3.914 57.618 1.430 1.00 83.31 273 HIS A CA 1
ATOM 2135 C C . HIS A 1 273 ? 4.154 57.378 2.928 1.00 83.31 273 HIS A C 1
ATOM 2137 O O . HIS A 1 273 ? 3.618 56.425 3.497 1.00 83.31 273 HIS A O 1
ATOM 2143 N N . ALA A 1 274 ? 4.911 58.260 3.585 1.00 84.75 274 ALA A N 1
ATOM 2144 C CA . ALA A 1 274 ? 5.131 58.203 5.022 1.00 84.75 274 ALA A CA 1
ATOM 2145 C C . ALA A 1 274 ? 3.832 58.434 5.813 1.00 84.75 274 ALA A C 1
ATOM 2147 O O . ALA A 1 274 ? 3.491 57.590 6.632 1.00 84.75 274 ALA A O 1
ATOM 2148 N N . LEU A 1 275 ? 3.048 59.479 5.516 1.00 86.06 275 LEU A N 1
ATOM 2149 C CA . LEU A 1 275 ? 1.740 59.745 6.148 1.00 86.06 275 LEU A CA 1
ATOM 2150 C C . LEU A 1 275 ? 0.757 58.578 6.000 1.00 86.06 275 LEU A C 1
ATOM 2152 O O . LEU A 1 275 ? 0.077 58.215 6.959 1.00 86.06 275 LEU A O 1
ATOM 2156 N N . LEU A 1 276 ? 0.734 57.930 4.836 1.00 86.62 276 LEU A N 1
ATOM 2157 C CA . LEU A 1 276 ? -0.093 56.744 4.613 1.00 86.62 276 LEU A CA 1
ATOM 2158 C C . LEU A 1 276 ? 0.470 55.491 5.291 1.00 86.62 276 LEU A C 1
ATOM 2160 O O . LEU A 1 276 ? -0.304 54.635 5.695 1.00 86.62 276 LEU A O 1
ATOM 2164 N N . THR A 1 277 ? 1.783 55.395 5.497 1.00 84.50 277 THR A N 1
ATOM 2165 C CA . THR A 1 277 ? 2.381 54.340 6.333 1.00 84.50 277 THR A CA 1
ATOM 2166 C C . THR A 1 277 ? 2.077 54.582 7.818 1.00 84.50 277 THR A C 1
ATOM 2168 O O . THR A 1 277 ? 1.747 53.644 8.532 1.00 84.50 277 THR A O 1
ATOM 2171 N N . ILE A 1 278 ? 2.075 55.836 8.284 1.00 85.31 278 ILE A N 1
ATOM 2172 C CA . ILE A 1 278 ? 1.690 56.211 9.655 1.00 85.31 278 ILE A CA 1
ATOM 2173 C C . ILE A 1 278 ? 0.216 55.885 9.926 1.00 85.31 278 ILE A C 1
ATOM 2175 O O . ILE A 1 278 ? -0.123 55.374 10.997 1.00 85.31 278 ILE A O 1
ATOM 2179 N N . ALA A 1 279 ? -0.659 56.165 8.961 1.00 84.38 279 ALA A N 1
ATOM 2180 C CA . ALA A 1 279 ? -2.071 55.819 9.040 1.00 84.38 279 ALA A CA 1
ATOM 2181 C C . ALA A 1 279 ? -2.289 54.294 8.983 1.00 84.38 279 ALA A C 1
ATOM 2183 O O . ALA A 1 279 ? -2.994 53.765 9.833 1.00 84.38 279 ALA A O 1
ATOM 2184 N N . ASP A 1 280 ? -1.642 53.574 8.061 1.00 86.50 280 ASP A N 1
ATOM 2185 C CA . ASP A 1 280 ? -1.774 52.114 7.921 1.00 86.50 280 ASP A CA 1
ATOM 2186 C C . ASP A 1 280 ? -1.280 51.352 9.165 1.00 86.50 280 ASP A C 1
ATOM 2188 O O . ASP A 1 280 ? -1.993 50.515 9.712 1.00 86.50 280 ASP A O 1
ATOM 2192 N N . GLU A 1 281 ? -0.107 51.702 9.697 1.00 84.69 281 GLU A N 1
ATOM 2193 C CA . GLU A 1 281 ? 0.425 51.090 10.925 1.00 84.69 281 GLU A CA 1
ATOM 2194 C C . GLU A 1 281 ? -0.399 51.472 12.171 1.00 84.69 281 GLU A C 1
ATOM 2196 O O . GLU A 1 281 ? -0.494 50.701 13.125 1.00 84.69 281 GLU A O 1
ATOM 2201 N N . SER A 1 282 ? -1.076 52.628 12.162 1.00 83.81 282 SER A N 1
ATOM 2202 C CA . SER A 1 282 ? -1.992 53.020 13.244 1.00 83.81 282 SER A CA 1
ATOM 2203 C C . SER A 1 282 ? -3.299 52.212 13.276 1.00 83.81 282 SER A C 1
ATOM 2205 O O . SER A 1 282 ? -3.946 52.193 14.327 1.00 83.81 282 SER A O 1
ATOM 2207 N N . ILE A 1 283 ? -3.658 51.493 12.201 1.00 83.81 283 ILE A N 1
ATOM 2208 C CA . ILE A 1 283 ? -4.790 50.543 12.188 1.00 83.81 283 ILE A CA 1
ATOM 2209 C C . ILE A 1 283 ? -4.557 49.425 13.214 1.00 83.81 283 ILE A C 1
ATOM 2211 O O . ILE A 1 283 ? -5.475 49.063 13.948 1.00 83.81 283 ILE A O 1
ATOM 2215 N N . VAL A 1 284 ? -3.316 48.931 13.331 1.00 77.81 284 VAL A N 1
ATOM 2216 C CA . VAL A 1 284 ? -2.922 47.865 14.277 1.00 77.81 284 VAL A CA 1
ATOM 2217 C C . VAL A 1 284 ? -3.180 48.268 15.737 1.00 77.81 284 VAL A C 1
ATOM 2219 O O . VAL A 1 284 ? -3.434 47.417 16.587 1.00 77.81 284 VAL A O 1
ATOM 2222 N N . HIS A 1 285 ? -3.167 49.571 16.025 1.00 76.75 285 HIS A N 1
ATOM 2223 C CA . HIS A 1 285 ? -3.422 50.135 17.352 1.00 76.75 285 HIS A CA 1
ATOM 2224 C C . HIS A 1 285 ? -4.885 50.564 17.579 1.00 76.75 285 HIS A C 1
ATOM 2226 O O . HIS A 1 285 ? -5.202 51.074 18.652 1.00 76.75 285 HIS A O 1
ATOM 2232 N N . GLY A 1 286 ? -5.778 50.387 16.598 1.00 82.50 286 GLY A N 1
ATOM 2233 C CA . GLY A 1 286 ? -7.205 50.722 16.714 1.00 82.50 286 GLY A CA 1
ATOM 2234 C C . GLY A 1 286 ? -7.526 52.226 16.772 1.00 82.50 286 GLY A C 1
ATOM 2235 O O . GLY A 1 286 ? -8.662 52.605 17.060 1.00 82.50 286 GLY A O 1
ATOM 2236 N N . ASP A 1 287 ? -6.555 53.100 16.501 1.00 83.50 287 ASP A N 1
ATOM 2237 C CA . ASP A 1 287 ? -6.655 54.535 16.783 1.00 83.50 287 ASP A CA 1
ATOM 2238 C C . ASP A 1 287 ? -7.293 55.323 15.628 1.00 83.50 287 ASP A C 1
ATOM 2240 O O . ASP A 1 287 ? -6.620 55.951 14.807 1.00 83.50 287 ASP A O 1
ATOM 2244 N N . ARG A 1 288 ? -8.627 55.280 15.563 1.00 88.75 288 ARG A N 1
ATOM 2245 C CA . ARG A 1 288 ? -9.427 55.925 14.511 1.00 88.75 288 ARG A CA 1
ATOM 2246 C C . ARG A 1 288 ? -9.107 57.411 14.315 1.00 88.75 288 ARG A C 1
ATOM 2248 O O . ARG A 1 288 ? -8.971 57.839 13.172 1.00 88.75 288 ARG A O 1
ATOM 2255 N N . GLN A 1 289 ? -8.957 58.184 15.394 1.00 86.94 289 GLN A N 1
ATOM 2256 C CA . GLN A 1 289 ? -8.709 59.629 15.303 1.00 86.94 289 GLN A CA 1
ATOM 2257 C C . GLN A 1 289 ? -7.344 59.926 14.673 1.00 86.94 289 GLN A C 1
ATOM 2259 O O . GLN A 1 289 ? -7.217 60.859 13.875 1.00 86.94 289 GLN A O 1
ATOM 2264 N N . ILE A 1 290 ? -6.317 59.141 15.004 1.00 82.94 290 ILE A N 1
ATOM 2265 C CA . ILE A 1 290 ? -4.973 59.359 14.468 1.00 82.94 290 ILE A CA 1
ATOM 2266 C C . ILE A 1 290 ? -4.822 58.796 13.048 1.00 82.94 290 ILE A C 1
ATOM 2268 O O . ILE A 1 290 ? -4.191 59.453 12.217 1.00 82.94 290 ILE A O 1
ATOM 2272 N N . VAL A 1 291 ? -5.475 57.674 12.717 1.00 87.38 291 VAL A N 1
ATOM 2273 C CA . VAL A 1 291 ? -5.589 57.210 11.321 1.00 87.38 291 VAL A CA 1
ATOM 2274 C C . VAL A 1 291 ? -6.256 58.284 10.450 1.00 87.38 291 VAL A C 1
ATOM 2276 O O . VAL A 1 291 ? -5.720 58.639 9.403 1.00 87.38 291 VAL A O 1
ATOM 2279 N N . GLU A 1 292 ? -7.369 58.866 10.905 1.00 89.75 292 GLU A N 1
ATOM 2280 C CA . GLU A 1 292 ? -8.070 59.951 10.206 1.00 89.75 292 GLU A CA 1
ATOM 2281 C C . GLU A 1 292 ? -7.210 61.219 10.076 1.00 89.75 292 GLU A C 1
ATOM 2283 O O . GLU A 1 292 ? -7.157 61.826 9.006 1.00 89.75 292 GLU A O 1
ATOM 2288 N N . THR A 1 293 ? -6.480 61.596 11.130 1.00 88.94 293 THR A N 1
ATOM 2289 C CA . THR A 1 293 ? -5.613 62.787 11.130 1.00 88.94 293 THR A CA 1
ATOM 2290 C C . THR A 1 293 ? -4.501 62.681 10.085 1.00 88.94 293 THR A C 1
ATOM 2292 O O . THR A 1 293 ? -4.361 63.577 9.249 1.00 88.94 293 THR A O 1
ATOM 2295 N N . TYR A 1 294 ? -3.727 61.591 10.085 1.00 88.31 294 TYR A N 1
ATOM 2296 C CA . TYR A 1 294 ? -2.624 61.428 9.131 1.00 88.31 294 TYR A CA 1
ATOM 2297 C C . TYR A 1 294 ? -3.110 61.120 7.707 1.00 88.31 294 TYR A C 1
ATOM 2299 O O . TYR A 1 294 ? -2.480 61.561 6.746 1.00 88.31 294 TYR A O 1
ATOM 2307 N N . TYR A 1 295 ? -4.263 60.459 7.546 1.00 89.88 295 TYR A N 1
ATOM 2308 C CA . TYR A 1 295 ? -4.899 60.291 6.236 1.00 89.88 295 TYR A CA 1
ATOM 2309 C C . TYR A 1 295 ? -5.321 61.636 5.629 1.00 89.88 295 TYR A C 1
ATOM 2311 O O . TYR A 1 295 ? -4.964 61.941 4.491 1.00 89.88 295 TYR A O 1
ATOM 2319 N N . ASN A 1 296 ? -5.999 62.491 6.401 1.00 89.94 296 ASN A N 1
ATOM 2320 C CA . ASN A 1 296 ? -6.387 63.827 5.943 1.00 89.94 296 ASN A CA 1
ATOM 2321 C C . ASN A 1 296 ? -5.162 64.712 5.641 1.00 89.94 296 ASN A C 1
ATOM 2323 O O . ASN A 1 296 ? -5.177 65.455 4.663 1.00 89.94 296 ASN A O 1
ATOM 2327 N N . GLN A 1 297 ? -4.067 64.588 6.402 1.00 87.94 297 GLN A N 1
ATOM 2328 C CA . GLN A 1 297 ? -2.796 65.245 6.064 1.00 87.94 297 GLN A CA 1
ATOM 2329 C C . GLN A 1 297 ? -2.193 64.720 4.749 1.00 87.94 297 GLN A C 1
ATOM 2331 O O . GLN A 1 297 ? -1.715 65.520 3.948 1.00 87.94 297 GLN A O 1
ATOM 2336 N N . ALA A 1 298 ? -2.257 63.411 4.475 1.00 87.94 298 ALA A N 1
ATOM 2337 C CA . ALA A 1 298 ? -1.788 62.837 3.209 1.00 87.94 298 ALA A CA 1
ATOM 2338 C C . ALA A 1 298 ? -2.598 63.322 1.991 1.00 87.94 298 ALA A C 1
ATOM 2340 O O . ALA A 1 298 ? -2.044 63.447 0.897 1.00 87.94 298 ALA A O 1
ATOM 2341 N N . LEU A 1 299 ? -3.891 63.613 2.173 1.00 84.94 299 LEU A N 1
ATOM 2342 C CA . LEU A 1 299 ? -4.757 64.180 1.132 1.00 84.94 299 LEU A CA 1
ATOM 2343 C C . LEU A 1 299 ? -4.457 65.657 0.826 1.00 84.94 299 LEU A C 1
ATOM 2345 O O . LEU A 1 299 ? -4.681 66.090 -0.300 1.00 84.94 299 LEU A O 1
ATOM 2349 N N . LEU A 1 300 ? -3.919 66.420 1.785 1.00 85.81 300 LEU A N 1
ATOM 2350 C CA . LEU A 1 300 ? -3.504 67.815 1.571 1.00 85.81 300 LEU A CA 1
ATOM 2351 C C . LEU A 1 300 ? -2.194 67.949 0.773 1.00 85.81 300 LEU A C 1
ATOM 2353 O O . LEU A 1 300 ? -1.845 69.054 0.358 1.00 85.81 300 LEU A O 1
ATOM 2357 N N . ILE A 1 301 ? -1.465 66.850 0.549 1.00 83.12 301 ILE A N 1
ATOM 2358 C CA . ILE A 1 301 ? -0.237 66.856 -0.249 1.00 83.12 301 ILE A CA 1
ATOM 2359 C C . ILE A 1 301 ? -0.566 66.607 -1.726 1.00 83.12 301 ILE A C 1
ATOM 2361 O O . ILE A 1 301 ? -0.831 65.476 -2.147 1.00 83.12 301 ILE A O 1
ATOM 2365 N N . ASP A 1 302 ? -0.484 67.680 -2.514 1.00 76.31 302 ASP A N 1
ATOM 2366 C CA . ASP A 1 302 ? -0.439 67.644 -3.979 1.00 76.31 302 ASP A CA 1
ATOM 2367 C C . ASP A 1 302 ? 0.856 66.937 -4.429 1.00 76.31 302 ASP A C 1
ATOM 2369 O O . ASP A 1 302 ? 1.971 67.392 -4.154 1.00 76.31 302 ASP A O 1
ATOM 2373 N N . SER A 1 303 ? 0.686 65.774 -5.057 1.00 73.00 303 SER A N 1
ATOM 2374 C CA . SER A 1 303 ? 1.725 64.863 -5.555 1.00 73.00 303 SER A CA 1
ATOM 2375 C C . SER A 1 303 ? 1.523 64.713 -7.054 1.00 73.00 303 SER A C 1
ATOM 2377 O O . SER A 1 303 ? 0.408 64.369 -7.458 1.00 73.00 303 SER A O 1
ATOM 2379 N N . LYS A 1 304 ? 2.550 64.978 -7.861 1.00 59.31 304 LYS A N 1
ATOM 2380 C CA . LYS A 1 304 ? 2.403 65.131 -9.319 1.00 59.31 304 LYS A CA 1
ATOM 2381 C C . LYS A 1 304 ? 3.084 64.041 -10.130 1.00 59.31 304 LYS A C 1
ATOM 2383 O O . LYS A 1 304 ? 2.784 63.938 -11.315 1.00 59.31 304 LYS A O 1
ATOM 2388 N N . GLU A 1 305 ? 3.942 63.238 -9.510 1.00 58.22 305 GLU A N 1
ATOM 2389 C CA . GLU A 1 305 ? 4.647 62.140 -10.169 1.00 58.22 305 GLU A CA 1
ATOM 2390 C C . GLU A 1 305 ? 4.340 60.779 -9.499 1.00 58.22 305 GLU A C 1
ATOM 2392 O O . GLU A 1 305 ? 3.303 60.594 -8.850 1.00 58.22 305 GLU A O 1
ATOM 2397 N N . GLU A 1 306 ? 5.143 59.762 -9.815 1.00 60.03 306 GLU A N 1
ATOM 2398 C CA . GLU A 1 306 ? 4.754 58.346 -9.819 1.00 60.03 306 GLU A CA 1
ATOM 2399 C C . GLU A 1 306 ? 4.635 57.729 -8.401 1.00 60.03 306 GLU A C 1
ATOM 2401 O O . GLU A 1 306 ? 5.599 57.234 -7.816 1.00 60.03 306 GLU A O 1
ATOM 2406 N N . LEU A 1 307 ? 3.416 57.701 -7.844 1.00 60.09 307 LEU A N 1
ATOM 2407 C CA . LEU A 1 307 ? 3.128 57.106 -6.530 1.00 60.09 307 LEU A CA 1
ATOM 2408 C C . LEU A 1 307 ? 3.344 55.575 -6.504 1.00 60.09 307 LEU A C 1
ATOM 2410 O O . LEU A 1 307 ? 2.718 54.823 -7.252 1.00 60.09 307 LEU A O 1
ATOM 2414 N N . PHE A 1 308 ? 4.174 55.103 -5.565 1.00 70.31 308 PHE A N 1
ATOM 2415 C CA . PHE A 1 308 ? 4.445 53.679 -5.308 1.00 70.31 308 PHE A CA 1
ATOM 2416 C C . PHE A 1 308 ? 3.154 52.839 -5.138 1.00 70.31 308 PHE A C 1
ATOM 2418 O O . PHE A 1 308 ? 2.277 53.250 -4.377 1.00 70.31 308 PHE A O 1
ATOM 2425 N N . PRO A 1 309 ? 3.042 51.616 -5.703 1.00 68.25 309 PRO A N 1
ATOM 2426 C CA . PRO A 1 309 ? 1.840 50.766 -5.586 1.00 68.25 309 PRO A CA 1
ATOM 2427 C C . PRO A 1 309 ? 1.346 50.472 -4.158 1.00 68.25 309 PRO A C 1
ATOM 2429 O O . PRO A 1 309 ? 0.149 50.281 -3.913 1.00 68.25 309 PRO A O 1
ATOM 2432 N N . GLU A 1 310 ? 2.259 50.482 -3.187 1.00 72.56 310 GLU A N 1
ATOM 2433 C CA . GLU A 1 310 ? 1.948 50.358 -1.761 1.00 72.56 310 GLU A CA 1
ATOM 2434 C C . GLU A 1 310 ? 1.006 51.460 -1.251 1.00 72.56 310 GLU A C 1
ATOM 2436 O O . GLU A 1 310 ? 0.237 51.227 -0.322 1.00 72.56 310 GLU A O 1
ATOM 2441 N N . ILE A 1 311 ? 1.047 52.655 -1.846 1.00 82.56 311 ILE A N 1
ATOM 2442 C CA . ILE A 1 311 ? 0.305 53.846 -1.413 1.00 82.56 311 ILE A CA 1
ATOM 2443 C C . ILE A 1 311 ? -1.198 53.614 -1.548 1.00 82.56 311 ILE A C 1
ATOM 2445 O O . ILE A 1 311 ? -1.928 53.749 -0.568 1.00 82.56 311 ILE A O 1
ATOM 2449 N N . TYR A 1 312 ? -1.656 53.175 -2.718 1.00 81.94 312 TYR A N 1
ATOM 2450 C CA . TYR A 1 312 ? -3.065 52.854 -2.966 1.00 81.94 312 TYR A CA 1
ATOM 2451 C C . TYR A 1 312 ? -3.529 51.648 -2.130 1.00 81.94 312 TYR A C 1
ATOM 2453 O O . TYR A 1 312 ? -4.620 51.646 -1.559 1.00 81.94 312 TYR A O 1
ATOM 2461 N N . THR A 1 313 ? -2.645 50.660 -1.961 1.00 77.06 313 THR A N 1
ATOM 2462 C CA . THR A 1 313 ? -2.854 49.474 -1.111 1.00 77.06 313 THR A CA 1
ATOM 2463 C C . THR A 1 313 ? -3.009 49.836 0.378 1.00 77.06 313 THR A C 1
ATOM 2465 O O . THR A 1 313 ? -3.774 49.195 1.103 1.00 77.06 313 THR A O 1
ATOM 2468 N N . LYS A 1 314 ? -2.315 50.881 0.852 1.00 85.81 314 LYS A N 1
ATOM 2469 C CA . LYS A 1 314 ? -2.483 51.486 2.187 1.00 85.81 314 LYS A CA 1
ATOM 2470 C C . LYS A 1 314 ? -3.785 52.301 2.256 1.00 85.81 314 LYS A C 1
ATOM 2472 O O . LYS A 1 314 ? -4.581 52.084 3.165 1.00 85.81 314 LYS A O 1
ATOM 2477 N N . GLN A 1 315 ? -4.073 53.155 1.267 1.00 88.19 315 GLN A N 1
ATOM 2478 C CA . GLN A 1 315 ? -5.297 53.978 1.220 1.00 88.19 315 GLN A CA 1
ATOM 2479 C C . GLN A 1 315 ? -6.594 53.154 1.318 1.00 88.19 315 GLN A C 1
ATOM 2481 O O . GLN A 1 315 ? -7.474 53.518 2.094 1.00 88.19 315 GLN A O 1
ATOM 2486 N N . VAL A 1 316 ? -6.711 52.028 0.601 1.00 84.31 316 VAL A N 1
ATOM 2487 C CA . VAL A 1 316 ? -7.907 51.158 0.671 1.00 84.31 316 VAL A CA 1
ATOM 2488 C C . VAL A 1 316 ? -8.101 50.563 2.071 1.00 84.31 316 VAL A C 1
ATOM 2490 O O . VAL A 1 316 ? -9.227 50.513 2.567 1.00 84.31 316 VAL A O 1
ATOM 2493 N N . ARG A 1 317 ? -7.020 50.136 2.738 1.00 82.69 317 ARG A N 1
ATOM 2494 C CA . ARG A 1 317 ? -7.082 49.593 4.109 1.00 82.69 317 ARG A CA 1
ATOM 2495 C C . ARG A 1 317 ? -7.441 50.675 5.132 1.00 82.69 317 ARG A C 1
ATOM 2497 O O . ARG A 1 317 ? -8.283 50.434 5.995 1.00 82.69 317 ARG A O 1
ATOM 2504 N N . ILE A 1 318 ? -6.894 51.880 4.971 1.00 89.19 318 ILE A N 1
ATOM 2505 C CA . ILE A 1 318 ? -7.221 53.059 5.785 1.00 89.19 318 ILE A CA 1
ATOM 2506 C C . ILE A 1 318 ? -8.693 53.463 5.630 1.00 89.19 318 ILE A C 1
ATOM 2508 O O . ILE A 1 318 ? -9.389 53.600 6.633 1.00 89.19 318 ILE A O 1
ATOM 2512 N N . LEU A 1 319 ? -9.194 53.615 4.399 1.00 89.25 319 LEU A N 1
ATOM 2513 C CA . LEU A 1 319 ? -10.587 54.004 4.150 1.00 89.25 319 LEU A CA 1
ATOM 2514 C C . LEU A 1 319 ? -11.578 52.990 4.731 1.00 89.25 319 LEU A C 1
ATOM 2516 O O . LEU A 1 319 ? -12.520 53.402 5.408 1.00 89.25 319 LEU A O 1
ATOM 2520 N N . LYS A 1 320 ? -11.313 51.686 4.566 1.00 85.88 320 LYS A N 1
ATOM 2521 C CA . LYS A 1 320 ? -12.115 50.623 5.188 1.00 85.88 320 LYS A CA 1
ATOM 2522 C C . LYS A 1 320 ? -12.115 50.715 6.717 1.00 85.88 320 LYS A C 1
ATOM 2524 O O . LYS A 1 320 ? -13.170 50.620 7.336 1.00 85.88 320 LYS A O 1
ATOM 2529 N N . PHE A 1 321 ? -10.957 50.931 7.344 1.00 88.75 321 PHE A N 1
ATOM 2530 C CA . PHE A 1 321 ? -10.869 51.088 8.802 1.00 88.75 321 PHE A CA 1
ATOM 2531 C C . PHE A 1 321 ? -11.602 52.344 9.312 1.00 88.75 321 PHE A C 1
ATOM 2533 O O . PHE A 1 321 ? -12.224 52.333 10.377 1.00 88.75 321 PHE A O 1
ATOM 2540 N N . LEU A 1 322 ? -11.595 53.422 8.525 1.00 89.94 322 LEU A N 1
ATOM 2541 C CA . LEU A 1 322 ? -12.384 54.621 8.798 1.00 89.94 322 LEU A CA 1
ATOM 2542 C C . LEU A 1 322 ? -13.878 54.456 8.452 1.00 89.94 322 LEU A C 1
ATOM 2544 O O . LEU A 1 322 ? -14.673 55.314 8.835 1.00 89.94 322 LEU A O 1
ATOM 2548 N N . GLY A 1 323 ? -14.308 53.367 7.810 1.00 89.88 323 GLY A N 1
ATOM 2549 C CA . GLY A 1 323 ? -15.691 53.202 7.343 1.00 89.88 323 GLY A CA 1
ATOM 2550 C C . GLY A 1 323 ? -16.095 54.270 6.320 1.00 89.88 323 GLY A C 1
ATOM 2551 O O . GLY A 1 323 ? -17.231 54.733 6.327 1.00 89.88 323 GLY A O 1
ATOM 2552 N N . LEU A 1 324 ? -15.137 54.705 5.499 1.00 91.00 324 LEU A N 1
ATOM 2553 C CA . LEU A 1 324 ? -15.293 55.690 4.425 1.00 91.00 324 LEU A CA 1
ATOM 2554 C C . LEU A 1 324 ? -15.283 54.979 3.062 1.00 91.00 324 LEU A C 1
ATOM 2556 O O . LEU A 1 324 ? -14.531 55.328 2.147 1.00 91.00 324 LEU A O 1
ATOM 2560 N N . ASP A 1 325 ? -16.093 53.924 2.970 1.00 85.69 325 ASP A N 1
ATOM 2561 C CA . ASP A 1 325 ? -16.215 53.049 1.800 1.00 85.69 325 ASP A CA 1
ATOM 2562 C C . ASP A 1 325 ? -16.663 53.823 0.547 1.00 85.69 325 ASP A C 1
ATOM 2564 O O . ASP A 1 325 ? -16.252 53.511 -0.571 1.00 85.69 325 ASP A O 1
ATOM 2568 N N . ASP A 1 326 ? -17.434 54.896 0.751 1.00 87.50 326 ASP A N 1
ATOM 2569 C CA . ASP A 1 326 ? -17.893 55.858 -0.255 1.00 87.50 326 ASP A CA 1
ATOM 2570 C C . ASP A 1 326 ? -16.749 56.555 -1.011 1.00 87.50 326 ASP A C 1
ATOM 2572 O O . ASP A 1 326 ? -16.938 57.004 -2.141 1.00 87.50 326 ASP A O 1
ATOM 2576 N N . LYS A 1 327 ? -15.550 56.620 -0.417 1.00 90.12 327 LYS A N 1
ATOM 2577 C CA . LYS A 1 327 ? -14.373 57.294 -0.992 1.00 90.12 327 LYS A CA 1
ATOM 2578 C C . LYS A 1 327 ? -13.422 56.349 -1.725 1.00 90.12 327 LYS A C 1
ATOM 2580 O O . LYS A 1 327 ? -12.503 56.817 -2.393 1.00 90.12 327 LYS A O 1
ATOM 2585 N N . ILE A 1 328 ? -13.630 55.034 -1.634 1.00 86.00 328 ILE A N 1
ATOM 2586 C CA . ILE A 1 328 ? -12.786 54.033 -2.304 1.00 86.00 328 ILE A CA 1
ATOM 2587 C C . ILE A 1 328 ? -12.874 54.110 -3.845 1.00 86.00 328 ILE A C 1
ATOM 2589 O O . ILE A 1 328 ? -11.821 53.986 -4.475 1.00 86.00 328 ILE A O 1
ATOM 2593 N N . PRO A 1 329 ? -14.029 54.412 -4.483 1.00 88.69 329 PRO A N 1
ATOM 2594 C CA . PRO A 1 329 ? -14.080 54.694 -5.921 1.00 88.69 329 PRO A CA 1
ATOM 2595 C C . PRO A 1 329 ? -13.113 55.809 -6.350 1.00 88.69 329 PRO A C 1
ATOM 2597 O O . PRO A 1 329 ? -12.345 55.626 -7.288 1.00 88.69 329 PRO A O 1
ATOM 2600 N N . ALA A 1 330 ? -13.030 56.904 -5.586 1.00 86.44 330 ALA A N 1
ATOM 2601 C CA . ALA A 1 330 ? -12.120 58.013 -5.885 1.00 86.44 330 ALA A CA 1
ATOM 2602 C C . ALA A 1 330 ? -10.625 57.650 -5.734 1.00 86.44 330 ALA A C 1
ATOM 2604 O O . ALA A 1 330 ? -9.765 58.366 -6.249 1.00 86.44 330 ALA A O 1
ATOM 2605 N N . VAL A 1 331 ? -10.291 56.552 -5.041 1.00 84.69 331 VAL A N 1
ATOM 2606 C CA . VAL A 1 331 ? -8.934 55.973 -5.037 1.00 84.69 331 VAL A CA 1
ATOM 2607 C C . VAL A 1 331 ? -8.706 55.130 -6.293 1.00 84.69 331 VAL A C 1
ATOM 2609 O O . VAL A 1 331 ? -7.641 55.229 -6.897 1.00 84.69 331 VAL A O 1
ATOM 2612 N N . ALA A 1 332 ? -9.703 54.361 -6.742 1.00 81.94 332 ALA A N 1
ATOM 2613 C CA . ALA A 1 332 ? -9.630 53.645 -8.017 1.00 81.94 332 ALA A CA 1
ATOM 2614 C C . ALA A 1 332 ? -9.468 54.615 -9.205 1.00 81.94 332 ALA A C 1
ATOM 2616 O O . ALA A 1 332 ? -8.642 54.368 -10.079 1.00 81.94 332 ALA A O 1
ATOM 2617 N N . ASP A 1 333 ? -10.143 55.768 -9.183 1.00 83.50 333 ASP A N 1
ATOM 2618 C CA . ASP A 1 333 ? -9.980 56.828 -10.188 1.00 83.50 333 ASP A CA 1
ATOM 2619 C C . ASP A 1 333 ? -8.592 57.491 -10.158 1.00 83.50 333 ASP A C 1
ATOM 2621 O O . ASP A 1 333 ? -8.057 57.865 -11.206 1.00 83.50 333 ASP A O 1
ATOM 2625 N N . GLN A 1 334 ? -7.955 57.580 -8.986 1.00 83.81 334 GLN A N 1
ATOM 2626 C CA . GLN A 1 334 ? -6.555 58.008 -8.879 1.00 83.81 334 GLN A CA 1
ATOM 2627 C C . GLN A 1 334 ? -5.588 56.963 -9.453 1.00 83.81 334 GLN A C 1
ATOM 2629 O O . GLN A 1 334 ? -4.615 57.348 -10.099 1.00 83.81 334 GLN A O 1
ATOM 2634 N N . VAL A 1 335 ? -5.854 55.661 -9.280 1.00 81.12 335 VAL A N 1
ATOM 2635 C CA . VAL A 1 335 ? -5.063 54.594 -9.924 1.00 81.12 335 VAL A CA 1
ATOM 2636 C C . VAL A 1 335 ? -5.275 54.602 -11.442 1.00 81.12 335 VAL A C 1
ATOM 2638 O O . VAL A 1 335 ? -4.294 54.543 -12.178 1.00 81.12 335 VAL A O 1
ATOM 2641 N N . ASN A 1 336 ? -6.517 54.763 -11.918 1.00 79.06 336 ASN A N 1
ATOM 2642 C CA . ASN A 1 336 ? -6.832 54.943 -13.342 1.00 79.06 336 ASN A CA 1
ATOM 2643 C C . ASN A 1 336 ? -6.005 56.100 -13.934 1.00 79.06 336 ASN A C 1
ATOM 2645 O O . ASN A 1 336 ? -5.269 55.915 -14.900 1.00 79.06 336 ASN A O 1
ATOM 2649 N N . SER A 1 337 ? -6.048 57.264 -13.278 1.00 81.69 337 SER A N 1
ATOM 2650 C CA . SER A 1 337 ? -5.322 58.469 -13.698 1.00 81.69 337 SER A CA 1
ATOM 2651 C C . SER A 1 337 ? -3.795 58.306 -13.651 1.00 81.69 337 SER A C 1
ATOM 2653 O O . SER A 1 337 ? -3.087 58.889 -14.471 1.00 81.69 337 SER A O 1
ATOM 2655 N N . ALA A 1 338 ? -3.257 57.525 -12.709 1.00 76.81 338 ALA A N 1
ATOM 2656 C CA . ALA A 1 338 ? -1.822 57.241 -12.626 1.00 76.81 338 ALA A CA 1
ATOM 2657 C C . ALA A 1 338 ? -1.346 56.276 -13.728 1.00 76.81 338 ALA A C 1
ATOM 2659 O O . ALA A 1 338 ? -0.244 56.437 -14.251 1.00 76.81 338 ALA A O 1
ATOM 2660 N N . LEU A 1 339 ? -2.188 55.311 -14.118 1.00 75.06 339 LEU A N 1
ATOM 2661 C CA . LEU A 1 339 ? -1.946 54.430 -15.265 1.00 75.06 339 LEU A CA 1
ATOM 2662 C C . LEU A 1 339 ? -2.008 55.188 -16.605 1.00 75.06 339 LEU A C 1
ATOM 2664 O O . LEU A 1 339 ? -1.273 54.833 -17.526 1.00 75.06 339 LEU A O 1
ATOM 2668 N N . ASP A 1 340 ? -2.839 56.233 -16.700 1.00 76.19 340 ASP A N 1
ATOM 2669 C CA . ASP A 1 340 ? -2.988 57.072 -17.899 1.00 76.19 340 ASP A CA 1
ATOM 2670 C C . ASP A 1 340 ? -1.823 58.048 -18.113 1.00 76.19 340 ASP A C 1
ATOM 2672 O O . ASP A 1 340 ? -1.257 58.114 -19.204 1.00 76.19 340 ASP A O 1
ATOM 2676 N N . ASN A 1 341 ? -1.459 58.817 -17.082 1.00 71.75 341 ASN A N 1
ATOM 2677 C CA . ASN A 1 341 ? -0.491 59.913 -17.218 1.00 71.75 341 ASN A CA 1
ATOM 2678 C C . ASN A 1 341 ? 0.972 59.438 -17.339 1.00 71.75 341 ASN A C 1
ATOM 2680 O O . ASN A 1 341 ? 1.835 60.198 -17.783 1.00 71.75 341 ASN A O 1
ATOM 2684 N N . ASN A 1 342 ? 1.284 58.196 -16.948 1.00 66.88 342 ASN A N 1
ATOM 2685 C CA . ASN A 1 342 ? 2.653 57.677 -16.975 1.00 66.88 342 ASN A CA 1
ATOM 2686 C C . ASN A 1 342 ? 3.054 57.204 -18.387 1.00 66.88 342 ASN A C 1
ATOM 2688 O O . ASN A 1 342 ? 2.988 56.017 -18.704 1.00 66.88 342 ASN A O 1
ATOM 2692 N N . HIS A 1 343 ? 3.481 58.137 -19.242 1.00 51.19 343 HIS A N 1
ATOM 2693 C CA . HIS A 1 343 ? 3.819 57.930 -20.663 1.00 51.19 343 HIS A CA 1
ATOM 2694 C C . HIS A 1 343 ? 5.055 57.041 -20.971 1.00 51.19 343 HIS A C 1
ATOM 2696 O O . HIS A 1 343 ? 5.579 57.105 -22.082 1.00 51.19 343 HIS A O 1
ATOM 2702 N N . LYS A 1 344 ? 5.545 56.219 -20.035 1.00 55.72 344 LYS A N 1
ATOM 2703 C CA . LYS A 1 344 ? 6.653 55.269 -20.266 1.00 55.72 344 LYS A CA 1
ATOM 2704 C C . LYS A 1 344 ? 6.121 53.840 -20.423 1.00 55.72 344 LYS A C 1
ATOM 2706 O O . LYS A 1 344 ? 5.216 53.431 -19.697 1.00 55.72 344 LYS A O 1
ATOM 2711 N N . ASP A 1 345 ? 6.732 53.062 -21.316 1.00 54.38 345 ASP A N 1
ATOM 2712 C CA . ASP A 1 345 ? 6.320 51.692 -21.682 1.00 54.38 345 ASP A CA 1
ATOM 2713 C C . ASP A 1 345 ? 6.623 50.603 -20.619 1.00 54.38 345 ASP A C 1
ATOM 2715 O O . ASP A 1 345 ? 6.756 49.421 -20.950 1.00 54.38 345 ASP A O 1
ATOM 2719 N N . ASP A 1 346 ? 6.719 50.954 -19.329 1.00 62.09 346 ASP A N 1
ATOM 2720 C CA . ASP A 1 346 ? 6.915 49.970 -18.251 1.00 62.09 346 ASP A CA 1
ATOM 2721 C C . ASP A 1 346 ? 5.599 49.248 -17.904 1.00 62.09 346 ASP A C 1
ATOM 2723 O O . ASP A 1 346 ? 4.910 49.502 -16.910 1.00 62.09 346 ASP A O 1
ATOM 2727 N N . SER A 1 347 ? 5.245 48.315 -18.784 1.00 64.56 347 SER A N 1
ATOM 2728 C CA . SER A 1 347 ? 4.125 47.389 -18.612 1.00 64.56 347 SER A CA 1
ATOM 2729 C C . SER A 1 347 ? 4.247 46.523 -17.350 1.00 64.56 347 SER A C 1
ATOM 2731 O O . SER A 1 347 ? 3.223 46.163 -16.767 1.00 64.56 347 SER A O 1
ATOM 2733 N N . GLY A 1 348 ? 5.468 46.236 -16.880 1.00 68.19 348 GLY A N 1
ATOM 2734 C CA . GLY A 1 348 ? 5.717 45.457 -15.666 1.00 68.19 348 GLY A CA 1
ATOM 2735 C C . GLY A 1 348 ? 5.305 46.208 -14.400 1.00 68.19 348 GLY A C 1
ATOM 2736 O O . GLY A 1 348 ? 4.607 45.650 -13.547 1.00 68.19 348 GLY A O 1
ATOM 2737 N N . TRP A 1 349 ? 5.659 47.492 -14.301 1.00 74.81 349 TRP A N 1
ATOM 2738 C CA . TRP A 1 349 ? 5.220 48.366 -13.211 1.00 74.81 349 TRP A CA 1
ATOM 2739 C C . TRP A 1 349 ? 3.698 48.539 -13.210 1.00 74.81 349 TRP A C 1
ATOM 2741 O O . TRP A 1 349 ? 3.060 48.321 -12.178 1.00 74.81 349 TRP A O 1
ATOM 2751 N N . ARG A 1 350 ? 3.096 48.839 -14.374 1.00 70.31 350 ARG A N 1
ATOM 2752 C CA . ARG A 1 350 ? 1.635 48.997 -14.517 1.00 70.31 350 ARG A CA 1
ATOM 2753 C C . ARG A 1 350 ? 0.870 47.741 -14.087 1.00 70.31 350 ARG A C 1
ATOM 2755 O O . ARG A 1 350 ? -0.117 47.848 -13.359 1.00 70.31 350 ARG A O 1
ATOM 2762 N N . MET A 1 351 ? 1.343 46.556 -14.479 1.00 68.75 351 MET A N 1
ATOM 2763 C CA . MET A 1 351 ? 0.735 45.288 -14.064 1.00 68.75 351 MET A CA 1
ATOM 2764 C C . MET A 1 351 ? 0.908 45.010 -12.574 1.00 68.75 351 MET A C 1
ATOM 2766 O O . MET A 1 351 ? -0.060 44.649 -11.911 1.00 68.75 351 MET A O 1
ATOM 2770 N N . THR A 1 352 ? 2.099 45.253 -12.024 1.00 69.12 352 THR A N 1
ATOM 2771 C CA . THR A 1 352 ? 2.361 45.094 -10.585 1.00 69.12 352 THR A CA 1
ATOM 2772 C C . THR A 1 352 ? 1.489 46.039 -9.746 1.00 69.12 352 THR A C 1
ATOM 2774 O O . THR A 1 352 ? 1.035 45.666 -8.663 1.00 69.12 352 THR A O 1
ATOM 2777 N N . LEU A 1 353 ? 1.208 47.249 -10.243 1.00 76.06 353 LEU A N 1
ATOM 2778 C CA . LEU A 1 353 ? 0.269 48.191 -9.633 1.00 76.06 353 LEU A CA 1
ATOM 2779 C C . LEU A 1 353 ? -1.171 47.655 -9.663 1.00 76.06 353 LEU A C 1
ATOM 2781 O O . LEU A 1 353 ? -1.799 47.544 -8.609 1.00 76.06 353 LEU A O 1
ATOM 2785 N N . ALA A 1 354 ? -1.677 47.293 -10.846 1.00 74.62 354 ALA A N 1
ATOM 2786 C CA . ALA A 1 354 ? -3.049 46.819 -11.018 1.00 74.62 354 ALA A CA 1
ATOM 2787 C C . ALA A 1 354 ? -3.326 45.524 -10.232 1.00 74.62 354 ALA A C 1
ATOM 2789 O O . ALA A 1 354 ? -4.318 45.441 -9.508 1.00 74.62 354 ALA A O 1
ATOM 2790 N N . GLU A 1 355 ? -2.429 44.537 -10.311 1.00 73.06 355 GLU A N 1
ATOM 2791 C CA . GLU A 1 355 ? -2.578 43.241 -9.644 1.00 73.06 355 GLU A CA 1
ATOM 2792 C C . GLU A 1 355 ? -2.631 43.388 -8.116 1.00 73.06 355 GLU A C 1
ATOM 2794 O O . GLU A 1 355 ? -3.528 42.840 -7.473 1.00 73.06 355 GLU A O 1
ATOM 2799 N N . ASN A 1 356 ? -1.727 44.173 -7.518 1.00 72.75 356 ASN A N 1
ATOM 2800 C CA . ASN A 1 356 ? -1.732 44.400 -6.070 1.00 72.75 356 ASN A CA 1
ATOM 2801 C C . ASN A 1 356 ? -2.948 45.222 -5.611 1.00 72.75 356 ASN A C 1
ATOM 2803 O O . ASN A 1 356 ? -3.550 44.902 -4.584 1.00 72.75 356 ASN A O 1
ATOM 2807 N N . PHE A 1 357 ? -3.361 46.231 -6.385 1.00 78.81 357 PHE A N 1
ATOM 2808 C CA . PHE A 1 357 ? -4.543 47.035 -6.069 1.00 78.81 357 PHE A CA 1
ATOM 2809 C C . PHE A 1 357 ? -5.835 46.202 -6.115 1.00 78.81 357 PHE A C 1
ATOM 2811 O O . PHE A 1 357 ? -6.636 46.250 -5.179 1.00 78.81 357 PHE A O 1
ATOM 2818 N N . ILE A 1 358 ? -6.012 45.364 -7.141 1.00 75.12 358 ILE A N 1
ATOM 2819 C CA . ILE A 1 358 ? -7.186 44.491 -7.287 1.00 75.12 358 ILE A CA 1
ATOM 2820 C C . ILE A 1 358 ? -7.191 43.364 -6.240 1.00 75.12 358 ILE A C 1
ATOM 2822 O O . ILE A 1 358 ? -8.240 43.089 -5.644 1.00 75.12 358 ILE A O 1
ATOM 2826 N N . LYS A 1 359 ? -6.030 42.761 -5.931 1.00 72.69 359 LYS A N 1
ATOM 2827 C CA . LYS A 1 359 ? -5.885 41.843 -4.784 1.00 72.69 359 LYS A CA 1
ATOM 2828 C C . LYS A 1 359 ? -6.331 42.513 -3.488 1.00 72.69 359 LYS A C 1
ATOM 2830 O O . LYS A 1 359 ? -7.069 41.904 -2.716 1.00 72.69 359 LYS A O 1
ATOM 2835 N N . GLN A 1 360 ? -5.952 43.771 -3.256 1.00 75.38 360 GLN A N 1
ATOM 2836 C CA . GLN A 1 360 ? -6.355 44.489 -2.050 1.00 75.38 360 GLN A CA 1
ATOM 2837 C C . GLN A 1 360 ? -7.850 44.832 -2.031 1.00 75.38 360 GLN A C 1
ATOM 2839 O O . GLN A 1 360 ? -8.487 44.625 -1.000 1.00 75.38 360 GLN A O 1
ATOM 2844 N N . LEU A 1 361 ? -8.438 45.301 -3.138 1.00 74.25 361 LEU A N 1
ATOM 2845 C CA . LEU A 1 361 ? -9.882 45.571 -3.225 1.00 74.25 361 LEU A CA 1
ATOM 2846 C C . LEU A 1 361 ? -10.712 44.311 -2.934 1.00 74.25 361 LEU A C 1
ATOM 2848 O O . LEU A 1 361 ? -11.659 44.366 -2.150 1.00 74.25 361 LEU A O 1
ATOM 2852 N N . THR A 1 362 ? -10.326 43.163 -3.495 1.00 73.06 362 THR A N 1
ATOM 2853 C CA . THR A 1 362 ? -11.047 41.883 -3.343 1.00 73.06 362 THR A CA 1
ATOM 2854 C C . THR A 1 362 ? -10.681 41.101 -2.074 1.00 73.06 362 THR A C 1
ATOM 2856 O O . THR A 1 362 ? -11.444 40.238 -1.636 1.00 73.06 362 THR A O 1
ATOM 2859 N N . ALA A 1 363 ? -9.558 41.405 -1.418 1.00 70.69 363 ALA A N 1
ATOM 2860 C CA . ALA A 1 363 ? -9.312 41.030 -0.021 1.00 70.69 363 ALA A CA 1
ATOM 2861 C C . ALA A 1 363 ? -10.134 41.897 0.949 1.00 70.69 363 ALA A C 1
ATOM 2863 O O . ALA A 1 363 ? -10.615 41.406 1.967 1.00 70.69 363 ALA A O 1
ATOM 2864 N N . SER A 1 364 ? -10.350 43.171 0.612 1.00 70.50 364 SER A N 1
ATOM 2865 C CA . SER A 1 364 ? -11.152 44.100 1.411 1.00 70.50 364 SER A CA 1
ATOM 2866 C C . SER A 1 364 ? -12.665 44.012 1.151 1.00 70.50 364 SER A C 1
ATOM 2868 O O . SER A 1 364 ? -13.429 44.544 1.955 1.00 70.50 364 SER A O 1
ATOM 2870 N N . GLY A 1 365 ? -13.112 43.302 0.110 1.00 77.81 365 GLY A N 1
ATOM 2871 C CA . GLY A 1 365 ? -14.526 43.002 -0.173 1.00 77.81 365 GLY A CA 1
ATOM 2872 C C . GLY A 1 365 ? -15.207 43.891 -1.223 1.00 77.81 365 GLY A C 1
ATOM 2873 O O . GLY A 1 365 ? -16.378 43.679 -1.525 1.00 77.81 365 GLY A O 1
ATOM 2874 N N . TYR A 1 366 ? -14.499 44.846 -1.829 1.00 78.69 366 TYR A N 1
ATOM 2875 C CA . TYR A 1 366 ? -15.056 45.790 -2.809 1.00 78.69 366 TYR A CA 1
ATOM 2876 C C . TYR A 1 366 ? -15.058 45.212 -4.232 1.00 78.69 366 TYR A C 1
ATOM 2878 O O . TYR A 1 366 ? -14.502 45.802 -5.159 1.00 78.69 366 TYR A O 1
ATOM 2886 N N . VAL A 1 367 ? -15.681 44.040 -4.394 1.00 77.06 367 VAL A N 1
ATOM 2887 C CA . VAL A 1 367 ? -15.738 43.282 -5.657 1.00 77.06 367 VAL A CA 1
ATOM 2888 C C . VAL A 1 367 ? -16.210 44.160 -6.816 1.00 77.06 367 VAL A C 1
ATOM 2890 O O . VAL A 1 367 ? -15.480 44.311 -7.786 1.00 77.06 367 VAL A O 1
ATOM 2893 N N . VAL A 1 368 ? -17.351 44.838 -6.669 1.00 78.94 368 VAL A N 1
ATOM 2894 C CA . VAL A 1 368 ? -17.947 45.676 -7.729 1.00 78.94 368 VAL A CA 1
ATOM 2895 C C . VAL A 1 368 ? -17.039 46.848 -8.144 1.00 78.94 368 VAL A C 1
ATOM 2897 O O . VAL A 1 368 ? -17.046 47.256 -9.304 1.00 78.94 368 VAL A O 1
ATOM 2900 N N . ILE A 1 369 ? -16.207 47.371 -7.233 1.00 77.69 369 ILE A N 1
ATOM 2901 C CA . ILE A 1 369 ? -15.221 48.418 -7.564 1.00 77.69 369 ILE A CA 1
ATOM 2902 C C . ILE A 1 369 ? -14.054 47.814 -8.358 1.00 77.69 369 ILE A C 1
ATOM 2904 O O . ILE A 1 369 ? -13.598 48.421 -9.325 1.00 77.69 369 ILE A O 1
ATOM 2908 N N . ALA A 1 370 ? -13.601 46.608 -8.000 1.00 77.81 370 ALA A N 1
ATOM 2909 C CA . ALA A 1 370 ? -12.600 45.883 -8.779 1.00 77.81 370 ALA A CA 1
ATOM 2910 C C . ALA A 1 370 ? -13.125 45.501 -10.177 1.00 77.81 370 ALA A C 1
ATOM 2912 O O . ALA A 1 370 ? -12.404 45.680 -11.152 1.00 77.81 370 ALA A O 1
ATOM 2913 N N . GLU A 1 371 ? -14.381 45.056 -10.299 1.00 79.12 371 GLU A N 1
ATOM 2914 C CA . GLU A 1 371 ? -15.044 44.792 -11.587 1.00 79.12 371 GLU A CA 1
ATOM 2915 C C . GLU A 1 371 ? -15.138 46.061 -12.445 1.00 79.12 371 GLU A C 1
ATOM 2917 O O . GLU A 1 371 ? -14.756 46.040 -13.612 1.00 79.12 371 GLU A O 1
ATOM 2922 N N . GLY A 1 372 ? -15.567 47.191 -11.871 1.00 79.81 372 GLY A N 1
ATOM 2923 C CA . GLY A 1 372 ? -15.624 48.475 -12.578 1.00 79.81 372 GLY A CA 1
ATOM 2924 C C . GLY A 1 372 ? -14.252 48.962 -13.060 1.00 79.81 372 GLY A C 1
ATOM 2925 O O . GLY A 1 372 ? -14.121 49.397 -14.203 1.00 79.81 372 GLY A O 1
ATOM 2926 N N . PHE A 1 373 ? -13.220 48.827 -12.221 1.00 79.88 373 PHE A N 1
ATOM 2927 C CA . PHE A 1 373 ? -11.828 49.149 -12.557 1.00 79.88 373 PHE A CA 1
ATOM 2928 C C . PHE A 1 373 ? -11.264 48.228 -13.656 1.00 79.88 373 PHE A C 1
ATOM 2930 O O . PHE A 1 373 ? -10.603 48.689 -14.582 1.00 79.88 373 PHE A O 1
ATOM 2937 N N . LEU A 1 374 ? -11.568 46.927 -13.609 1.00 76.56 374 LEU A N 1
ATOM 2938 C CA . LEU A 1 374 ? -11.229 45.985 -14.680 1.00 76.56 374 LEU A CA 1
ATOM 2939 C C . LEU A 1 374 ? -11.949 46.340 -15.986 1.00 76.56 374 LEU A C 1
ATOM 2941 O O . LEU A 1 374 ? -11.333 46.320 -17.051 1.00 76.56 374 LEU A O 1
ATOM 2945 N N . LYS A 1 375 ? -13.236 46.700 -15.919 1.00 76.56 375 LYS A N 1
ATOM 2946 C CA . LYS A 1 375 ? -14.032 47.049 -17.098 1.00 76.56 375 LYS A CA 1
ATOM 2947 C C . LYS A 1 375 ? -13.462 48.283 -17.801 1.00 76.56 375 LYS A C 1
ATOM 2949 O O . LYS A 1 375 ? -13.209 48.213 -19.002 1.00 76.56 375 LYS A O 1
ATOM 2954 N N . SER A 1 376 ? -13.152 49.349 -17.059 1.00 74.50 376 SER A N 1
ATOM 2955 C CA . SER A 1 376 ? -12.581 50.569 -17.642 1.00 74.50 376 SER A CA 1
ATOM 2956 C C . SER A 1 376 ? -11.150 50.393 -18.162 1.00 74.50 376 SER A C 1
ATOM 2958 O O . SER A 1 376 ? -10.803 51.007 -19.169 1.00 74.50 376 SER A O 1
ATOM 2960 N N . GLN A 1 377 ? -10.319 49.546 -17.536 1.00 72.75 377 GLN A N 1
ATOM 2961 C CA . GLN A 1 377 ? -8.955 49.295 -18.022 1.00 72.75 377 GLN A CA 1
ATOM 2962 C C . GLN A 1 377 ? -8.890 48.358 -19.233 1.00 72.75 377 GLN A C 1
ATOM 2964 O O . GLN A 1 377 ? -8.057 48.578 -20.110 1.00 72.75 377 GLN A O 1
ATOM 2969 N N . PHE A 1 378 ? -9.749 47.339 -19.323 1.00 70.62 378 PHE A N 1
ATOM 2970 C CA . PHE A 1 378 ? -9.637 46.317 -20.372 1.00 70.62 378 PHE A CA 1
ATOM 2971 C C . PHE A 1 378 ? -10.672 46.452 -21.497 1.00 70.62 378 PHE A C 1
ATOM 2973 O O . PHE A 1 378 ? -10.283 46.354 -22.661 1.00 70.62 378 PHE A O 1
ATOM 2980 N N . MET A 1 379 ? -11.946 46.733 -21.195 1.00 67.19 379 MET A N 1
ATOM 2981 C CA . MET A 1 379 ? -12.992 46.851 -22.227 1.00 67.19 379 MET A CA 1
ATOM 2982 C C . MET A 1 379 ? -12.897 48.180 -22.979 1.00 67.19 379 MET A C 1
ATOM 2984 O O . MET A 1 379 ? -12.784 48.196 -24.202 1.00 67.19 379 MET A O 1
ATOM 2988 N N . ASP A 1 380 ? -12.904 49.297 -22.248 1.00 70.06 380 ASP A N 1
ATOM 2989 C CA . ASP A 1 380 ? -13.052 50.633 -22.845 1.00 70.06 380 ASP A CA 1
ATOM 2990 C C . ASP A 1 380 ? -11.761 51.150 -23.509 1.00 70.06 380 ASP A C 1
ATOM 2992 O O . ASP A 1 380 ? -11.790 52.116 -24.274 1.00 70.06 380 ASP A O 1
ATOM 2996 N N . ARG A 1 381 ? -10.616 50.521 -23.207 1.00 63.38 381 ARG A N 1
ATOM 2997 C CA . ARG A 1 381 ? -9.268 50.974 -23.604 1.00 63.38 381 ARG A CA 1
ATOM 2998 C C . ARG A 1 381 ? -8.492 49.981 -24.473 1.00 63.38 381 ARG A C 1
ATOM 3000 O O . ARG A 1 381 ? -7.413 50.322 -24.947 1.00 63.38 381 ARG A O 1
ATOM 3007 N N . GLY A 1 382 ? -9.021 48.775 -24.699 1.00 59.97 382 GLY A N 1
ATOM 3008 C CA . GLY A 1 382 ? -8.445 47.804 -25.637 1.00 59.97 382 GLY A CA 1
ATOM 3009 C C . GLY A 1 382 ? -7.056 47.273 -25.257 1.00 59.97 382 GLY A C 1
ATOM 3010 O O . GLY A 1 382 ? -6.225 47.064 -26.140 1.00 59.97 382 GLY A O 1
ATOM 3011 N N . TYR A 1 383 ? -6.780 47.060 -23.964 1.00 60.97 383 TYR A N 1
ATOM 3012 C CA . TYR A 1 383 ? -5.503 46.504 -23.491 1.00 60.97 383 TYR A CA 1
ATOM 3013 C C . TYR A 1 383 ? -5.301 45.057 -23.989 1.00 60.97 383 TYR A C 1
ATOM 3015 O O . TYR A 1 383 ? -5.734 44.092 -23.363 1.00 60.97 383 TYR A O 1
ATOM 3023 N N . SER A 1 384 ? -4.586 44.890 -25.104 1.00 51.12 384 SER A N 1
ATOM 3024 C CA . SER A 1 384 ? -4.370 43.604 -25.791 1.00 51.12 384 SER A CA 1
ATOM 3025 C C . SER A 1 384 ? -3.309 42.690 -25.146 1.00 51.12 384 SER A C 1
ATOM 3027 O O . SER A 1 384 ? -2.714 41.845 -25.817 1.00 51.12 384 SER A O 1
ATOM 3029 N N . GLY A 1 385 ? -3.018 42.870 -23.855 1.00 57.06 385 GLY A N 1
ATOM 3030 C CA . GLY A 1 385 ? -2.027 42.086 -23.113 1.00 57.06 385 GLY A CA 1
ATOM 3031 C C . GLY A 1 385 ? -2.600 40.757 -22.622 1.00 57.06 385 GLY A C 1
ATOM 3032 O O . GLY A 1 385 ? -3.084 40.679 -21.497 1.00 57.06 385 GLY A O 1
ATOM 3033 N N . ILE A 1 386 ? -2.535 39.707 -23.444 1.00 52.62 386 ILE A N 1
ATOM 3034 C CA . ILE A 1 386 ? -3.153 38.395 -23.152 1.00 52.62 386 ILE A CA 1
ATOM 3035 C C . ILE A 1 386 ? -2.621 37.781 -21.842 1.00 52.62 386 ILE A C 1
ATOM 3037 O O . ILE A 1 386 ? -3.407 37.428 -20.965 1.00 52.62 386 ILE A O 1
ATOM 3041 N N . ASP A 1 387 ? -1.296 37.726 -21.663 1.00 56.62 387 ASP A N 1
ATOM 3042 C CA . ASP A 1 387 ? -0.651 37.181 -20.452 1.00 56.62 387 ASP A CA 1
ATOM 3043 C C . ASP A 1 387 ? -0.978 38.003 -19.184 1.00 56.62 387 ASP A C 1
ATOM 3045 O O . ASP A 1 387 ? -1.030 37.476 -18.073 1.00 56.62 387 ASP A O 1
ATOM 3049 N N . SER A 1 388 ? -1.292 39.292 -19.349 1.00 58.00 388 SER A N 1
ATOM 3050 C CA . SER A 1 388 ? -1.776 40.157 -18.271 1.00 58.00 388 SER A CA 1
ATOM 3051 C C . SER A 1 388 ? -3.213 39.831 -17.868 1.00 58.00 388 SER A C 1
ATOM 3053 O O . SER A 1 388 ? -3.491 39.678 -16.680 1.00 58.00 388 SER A O 1
ATOM 3055 N N . LEU A 1 389 ? -4.120 39.703 -18.844 1.00 55.78 389 LEU A N 1
ATOM 3056 C CA . LEU A 1 389 ? -5.522 39.341 -18.611 1.00 55.78 389 LEU A CA 1
ATOM 3057 C C . LEU A 1 389 ? -5.651 37.955 -17.972 1.00 55.78 389 LEU A C 1
ATOM 3059 O O . LEU A 1 389 ? -6.418 37.805 -17.026 1.00 55.78 389 LEU A O 1
ATOM 3063 N N . GLY A 1 390 ? -4.865 36.973 -18.430 1.00 59.47 390 GLY A N 1
ATOM 3064 C CA . GLY A 1 390 ? -4.844 35.623 -17.863 1.00 59.47 390 GLY A CA 1
ATOM 3065 C C . GLY A 1 390 ? -4.475 35.617 -16.379 1.00 59.47 390 GLY A C 1
ATOM 3066 O O . GLY A 1 390 ? -5.271 35.187 -15.544 1.00 59.47 390 GLY A O 1
ATOM 3067 N N . ARG A 1 391 ? -3.304 36.166 -16.028 1.00 55.62 391 ARG A N 1
ATOM 3068 C CA . ARG A 1 391 ? -2.833 36.247 -14.631 1.00 55.62 391 ARG A CA 1
ATOM 3069 C C . ARG A 1 391 ? -3.812 36.999 -13.736 1.00 55.62 391 ARG A C 1
ATOM 3071 O O . ARG A 1 391 ? -4.069 36.569 -12.615 1.00 55.62 391 ARG A O 1
ATOM 3078 N N . LEU A 1 392 ? -4.364 38.107 -14.232 1.00 56.66 392 LEU A N 1
ATOM 3079 C CA . LEU A 1 392 ? -5.282 38.937 -13.465 1.00 56.66 392 LEU A CA 1
ATOM 3080 C C . LEU A 1 392 ? -6.625 38.223 -13.250 1.00 56.66 392 LEU A C 1
ATOM 3082 O O . LEU A 1 392 ? -7.102 38.192 -12.124 1.00 56.66 392 LEU A O 1
ATOM 3086 N N . ALA A 1 393 ? -7.190 37.571 -14.271 1.00 56.41 393 ALA A N 1
ATOM 3087 C CA . ALA A 1 393 ? -8.412 36.775 -14.144 1.00 56.41 393 ALA A CA 1
ATOM 3088 C C . ALA A 1 393 ? -8.246 35.596 -13.164 1.00 56.41 393 ALA A C 1
ATOM 3090 O O . ALA A 1 393 ? -9.088 35.420 -12.285 1.00 56.41 393 ALA A O 1
ATOM 3091 N N . ILE A 1 394 ? -7.133 34.856 -13.253 1.00 54.53 394 ILE A N 1
ATOM 3092 C CA . ILE A 1 394 ? -6.771 33.758 -12.334 1.00 54.53 394 ILE A CA 1
ATOM 3093 C C . ILE A 1 394 ? -6.696 34.260 -10.881 1.00 54.53 394 ILE A C 1
ATOM 3095 O O . ILE A 1 394 ? -7.329 33.704 -9.986 1.00 54.53 394 ILE A O 1
ATOM 3099 N N . VAL A 1 395 ? -6.008 35.383 -10.642 1.00 53.09 395 VAL A N 1
ATOM 3100 C CA . VAL A 1 395 ? -5.865 36.011 -9.312 1.00 53.09 395 VAL A CA 1
ATOM 3101 C C . VAL A 1 395 ? -7.206 36.365 -8.643 1.00 53.09 395 VAL A C 1
ATOM 3103 O O . VAL A 1 395 ? -7.254 36.509 -7.418 1.00 53.09 395 VAL A O 1
ATOM 3106 N N . ILE A 1 396 ? -8.294 36.500 -9.410 1.00 58.72 396 ILE A N 1
ATOM 3107 C CA . ILE A 1 396 ? -9.612 36.930 -8.918 1.00 58.72 396 ILE A CA 1
ATOM 3108 C C . ILE A 1 396 ? -10.701 35.854 -9.120 1.00 58.72 396 ILE A C 1
ATOM 3110 O O . ILE A 1 396 ? -11.846 36.073 -8.727 1.00 58.72 396 ILE A O 1
ATOM 3114 N N . GLY A 1 397 ? -10.380 34.689 -9.695 1.00 49.12 397 GLY A N 1
ATOM 3115 C CA . GLY A 1 397 ? -11.363 33.748 -10.259 1.00 49.12 397 GLY A CA 1
ATOM 3116 C C . GLY A 1 397 ? -12.481 33.282 -9.313 1.00 49.12 397 GLY A C 1
ATOM 3117 O O . GLY A 1 397 ? -13.596 33.036 -9.759 1.00 49.12 397 GLY A O 1
ATOM 3118 N N . GLY A 1 398 ? -12.226 33.233 -8.001 1.00 56.91 398 GLY A N 1
ATOM 3119 C CA . GLY A 1 398 ? -13.225 32.896 -6.975 1.00 56.91 398 GLY A CA 1
ATOM 3120 C C . GLY A 1 398 ? -13.961 34.087 -6.333 1.00 56.91 398 GLY A C 1
ATOM 3121 O O . GLY A 1 398 ? -14.573 33.907 -5.281 1.00 56.91 398 GLY A O 1
ATOM 3122 N N . LYS A 1 399 ? -13.839 35.316 -6.865 1.00 55.19 399 LYS A N 1
ATOM 3123 C CA . LYS A 1 399 ? -14.295 36.551 -6.185 1.00 55.19 399 LYS A CA 1
ATOM 3124 C C . LYS A 1 399 ? -15.068 37.572 -7.024 1.00 55.19 399 LYS A C 1
ATOM 3126 O O . LYS A 1 399 ? -15.643 38.473 -6.420 1.00 55.19 399 LYS A O 1
ATOM 3131 N N . ILE A 1 400 ? -15.086 37.476 -8.352 1.00 63.31 400 ILE A N 1
ATOM 3132 C CA . ILE A 1 400 ? -15.909 38.339 -9.229 1.00 63.31 400 ILE A CA 1
ATOM 3133 C C . ILE A 1 400 ? -17.167 37.615 -9.713 1.00 63.31 400 ILE A C 1
ATOM 3135 O O . ILE A 1 400 ? -17.281 36.396 -9.603 1.00 63.31 400 ILE A O 1
ATOM 3139 N N . SER A 1 401 ? -18.146 38.371 -10.207 1.00 66.62 401 SER A N 1
ATOM 3140 C CA . SER A 1 401 ? -19.430 37.819 -10.629 1.00 66.62 401 SER A CA 1
ATOM 3141 C C . SER A 1 401 ? -19.296 36.989 -11.922 1.00 66.62 401 SER A C 1
ATOM 3143 O O . SER A 1 401 ? -18.645 37.432 -12.876 1.00 66.62 401 SER A O 1
ATOM 3145 N N . PRO A 1 402 ? -19.941 35.807 -12.021 1.00 63.72 402 PRO A N 1
ATOM 3146 C CA . PRO A 1 402 ? -19.890 34.988 -13.235 1.00 63.72 402 PRO A CA 1
ATOM 3147 C C . PRO A 1 402 ? -20.311 35.713 -14.530 1.00 63.72 402 PRO A C 1
ATOM 3149 O O . PRO A 1 402 ? -19.665 35.482 -15.551 1.00 63.72 402 PRO A O 1
ATOM 3152 N N . PRO A 1 403 ? -21.315 36.621 -14.545 1.00 71.38 403 PRO A N 1
ATOM 3153 C CA . PRO A 1 403 ? -21.642 37.389 -15.747 1.00 71.38 403 PRO A CA 1
ATOM 3154 C C . PRO A 1 403 ? -20.498 38.296 -16.217 1.00 71.38 403 PRO A C 1
ATOM 3156 O O . PRO A 1 403 ? -20.220 38.338 -17.413 1.00 71.38 403 PRO A O 1
ATOM 3159 N N . PHE A 1 404 ? -19.800 38.977 -15.300 1.00 68.62 404 PHE A N 1
ATOM 3160 C CA . PHE A 1 404 ? -18.667 39.833 -15.662 1.00 68.62 404 PHE A CA 1
ATOM 3161 C C . PHE A 1 404 ? -17.450 39.012 -16.112 1.00 68.62 404 PHE A C 1
ATOM 3163 O O . PHE A 1 404 ? -16.792 39.371 -17.085 1.00 68.62 404 PHE A O 1
ATOM 3170 N N . PHE A 1 405 ? -17.197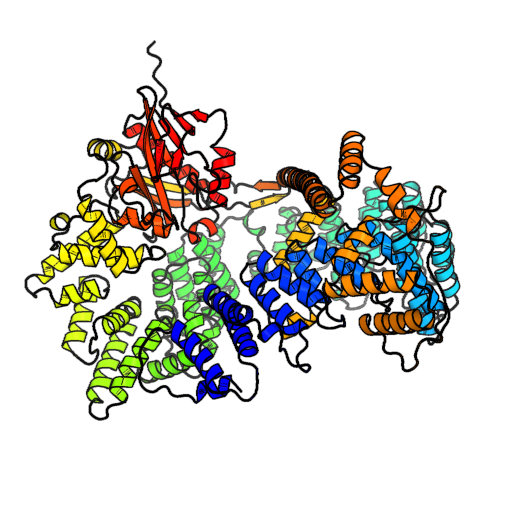 37.860 -15.482 1.00 66.44 405 PHE A N 1
ATOM 3171 C CA . PHE A 1 405 ? -16.178 36.913 -15.944 1.00 66.44 405 PHE A CA 1
ATOM 3172 C C . PHE A 1 405 ? -16.468 36.406 -17.369 1.00 66.44 405 PHE A C 1
ATOM 3174 O O . PHE A 1 405 ? -15.558 36.324 -18.193 1.00 66.44 405 PHE A O 1
ATOM 3181 N N . MET A 1 406 ? -17.738 36.148 -17.702 1.00 60.06 406 MET A N 1
ATOM 3182 C CA . MET A 1 406 ? -18.148 35.775 -19.061 1.00 60.06 406 MET A CA 1
ATOM 3183 C C . MET A 1 406 ? -18.012 36.917 -20.074 1.00 60.06 406 MET A C 1
ATOM 3185 O O . MET A 1 406 ? -17.578 36.660 -21.197 1.00 60.06 406 MET A O 1
ATOM 3189 N N . GLU A 1 407 ? -18.321 38.167 -19.705 1.00 70.25 407 GLU A N 1
ATOM 3190 C CA . GLU A 1 407 ? -18.002 39.331 -20.548 1.00 70.25 407 GLU A CA 1
ATOM 3191 C C . GLU A 1 407 ? -16.488 39.411 -20.824 1.00 70.25 407 GLU A C 1
ATOM 3193 O O . GLU A 1 407 ? -16.086 39.576 -21.976 1.00 70.25 407 GLU A O 1
ATOM 3198 N N . LEU A 1 408 ? -15.650 39.229 -19.794 1.00 65.50 408 LEU A N 1
ATOM 3199 C CA . LEU A 1 408 ? -14.187 39.260 -19.908 1.00 65.50 408 LEU A CA 1
ATOM 3200 C C . LEU A 1 408 ? -13.656 38.150 -20.837 1.00 65.50 408 LEU A C 1
ATOM 3202 O O . LEU A 1 408 ? -12.853 38.419 -21.729 1.00 65.50 408 LEU A O 1
ATOM 3206 N N . LEU A 1 409 ? -14.150 36.914 -20.675 1.00 61.00 409 LEU A N 1
ATOM 3207 C CA . LEU A 1 409 ? -13.803 35.760 -21.516 1.00 61.00 409 LEU A CA 1
ATOM 3208 C C . LEU A 1 409 ? -14.178 35.958 -22.990 1.00 61.00 409 LEU A C 1
ATOM 3210 O O . LEU A 1 409 ? -13.448 35.506 -23.874 1.00 61.00 409 LEU A O 1
ATOM 3214 N N . CYS A 1 410 ? -15.301 36.621 -23.282 1.00 64.69 410 CYS A N 1
ATOM 3215 C CA . CYS A 1 410 ? -15.740 36.850 -24.662 1.00 64.69 410 CYS A CA 1
ATOM 3216 C C . CYS A 1 410 ? -14.766 37.732 -25.462 1.00 64.69 410 CYS A C 1
ATOM 3218 O O . CYS A 1 410 ? -14.687 37.583 -26.683 1.00 64.69 410 CYS A O 1
ATOM 3220 N N . CYS A 1 411 ? -14.002 38.593 -24.784 1.00 59.69 411 CYS A N 1
ATOM 3221 C CA . CYS A 1 411 ? -13.019 39.498 -25.384 1.00 59.69 411 CYS A CA 1
ATOM 3222 C C . CYS A 1 411 ? -11.628 38.871 -25.610 1.00 59.69 411 CYS A C 1
ATOM 3224 O O . CYS A 1 411 ? -10.753 39.521 -26.175 1.00 59.69 411 CYS A O 1
ATOM 3226 N N . ILE A 1 412 ? -11.417 37.616 -25.203 1.00 61.75 412 ILE A N 1
ATOM 3227 C CA . ILE A 1 412 ? -10.171 36.861 -25.415 1.00 61.75 412 ILE A CA 1
ATOM 3228 C C . ILE A 1 412 ? -10.296 36.030 -26.709 1.00 61.75 412 ILE A C 1
ATOM 3230 O O . ILE A 1 412 ? -11.381 35.527 -27.011 1.00 61.75 412 ILE A O 1
ATOM 3234 N N . GLU A 1 413 ? -9.231 35.862 -27.503 1.00 58.22 413 GLU A N 1
ATOM 3235 C CA . GLU A 1 413 ? -9.300 35.046 -28.732 1.00 58.22 413 GLU A CA 1
ATOM 3236 C C . GLU A 1 413 ? -9.597 33.560 -28.433 1.00 58.22 413 GLU A C 1
ATOM 3238 O O . GLU A 1 413 ? -9.235 33.074 -27.362 1.00 58.22 413 GLU A O 1
ATOM 3243 N N . PRO A 1 414 ? -10.230 32.798 -29.352 1.00 54.69 414 PRO A N 1
ATOM 3244 C CA . PRO A 1 414 ? -10.667 31.424 -29.077 1.00 54.69 414 PRO A CA 1
ATOM 3245 C C . PRO A 1 414 ? -9.564 30.495 -28.547 1.00 54.69 414 PRO A C 1
ATOM 3247 O O . PRO A 1 414 ? -9.774 29.825 -27.543 1.00 54.69 414 PRO A O 1
ATOM 3250 N N . LYS A 1 415 ? -8.370 30.515 -29.155 1.00 53.53 415 LYS A N 1
ATOM 3251 C CA . LYS A 1 415 ? -7.198 29.721 -28.732 1.00 53.53 415 LYS A CA 1
ATOM 3252 C C . LYS A 1 415 ? -6.736 30.043 -27.296 1.00 53.53 415 LYS A C 1
ATOM 3254 O O . LYS A 1 415 ? -6.370 29.156 -26.531 1.00 53.53 415 LYS A O 1
ATOM 3259 N N . ASP A 1 416 ? -6.800 31.315 -26.907 1.00 55.75 416 ASP A N 1
ATOM 3260 C CA . ASP A 1 416 ? -6.350 31.797 -25.599 1.00 55.75 416 ASP A CA 1
ATOM 3261 C C . ASP A 1 416 ? -7.446 31.595 -24.541 1.00 55.75 416 ASP A C 1
ATOM 3263 O O . ASP A 1 416 ? -7.160 31.369 -23.367 1.00 55.75 416 ASP A O 1
ATOM 3267 N N . ARG A 1 417 ? -8.714 31.569 -24.974 1.00 59.50 417 ARG A N 1
ATOM 3268 C CA . ARG A 1 417 ? -9.857 31.116 -24.176 1.00 59.50 417 ARG A CA 1
ATOM 3269 C C . ARG A 1 417 ? -9.686 29.667 -23.732 1.00 59.50 417 ARG A C 1
ATOM 3271 O O . ARG A 1 417 ? -9.899 29.395 -22.555 1.00 59.50 417 ARG A O 1
ATOM 3278 N N . ILE A 1 418 ? -9.299 28.747 -24.625 1.00 52.16 418 ILE A N 1
ATOM 3279 C CA . ILE A 1 418 ? -9.149 27.333 -24.240 1.00 52.16 418 ILE A CA 1
ATOM 3280 C C . ILE A 1 418 ? -7.979 27.171 -23.255 1.00 52.16 418 ILE A C 1
ATOM 3282 O O . ILE A 1 418 ? -8.171 26.547 -22.216 1.00 52.16 418 ILE A O 1
ATOM 3286 N N . ASN A 1 419 ? -6.838 27.841 -23.474 1.00 50.97 419 ASN A N 1
ATOM 3287 C CA . ASN A 1 419 ? -5.757 27.928 -22.477 1.00 50.97 419 ASN A CA 1
ATOM 3288 C C . ASN A 1 419 ? -6.269 28.363 -21.085 1.00 50.97 419 ASN A C 1
ATOM 3290 O O . ASN A 1 419 ? -5.907 27.763 -20.073 1.00 50.97 419 ASN A O 1
ATOM 3294 N N . LEU A 1 420 ? -7.147 29.371 -21.021 1.00 52.91 420 LEU A N 1
ATOM 3295 C CA . LEU A 1 420 ? -7.700 29.885 -19.760 1.00 52.91 420 LEU A CA 1
ATOM 3296 C C . LEU A 1 420 ? -8.742 28.934 -19.130 1.00 52.91 420 LEU A C 1
ATOM 3298 O O . LEU A 1 420 ? -8.790 28.812 -17.909 1.00 52.91 420 LEU A O 1
ATOM 3302 N N . PHE A 1 421 ? -9.514 28.195 -19.937 1.00 53.41 421 PHE A N 1
ATOM 3303 C CA . PHE A 1 421 ? -10.402 27.117 -19.468 1.00 53.41 421 PHE A CA 1
ATOM 3304 C C . PHE A 1 421 ? -9.649 25.872 -18.970 1.00 53.41 421 PHE A C 1
ATOM 3306 O O . PHE A 1 421 ? -10.167 25.145 -18.123 1.00 53.41 421 PHE A O 1
ATOM 3313 N N . LEU A 1 422 ? -8.450 25.606 -19.493 1.00 49.47 422 LEU A N 1
ATOM 3314 C CA . LEU A 1 422 ? -7.622 24.465 -19.098 1.00 49.47 422 LEU A CA 1
ATOM 3315 C C . LEU A 1 422 ? -6.715 24.754 -17.892 1.00 49.47 422 LEU A C 1
ATOM 3317 O O . LEU A 1 422 ? -6.320 23.817 -17.197 1.00 49.47 422 LEU A O 1
ATOM 3321 N N . GLY A 1 423 ? -6.386 26.025 -17.646 1.00 44.81 423 GLY A N 1
ATOM 3322 C CA . GLY A 1 423 ? -5.407 26.437 -16.639 1.00 44.81 423 GLY A CA 1
ATOM 3323 C C . GLY A 1 423 ? -5.887 26.457 -15.182 1.00 44.81 423 GLY A C 1
ATOM 3324 O O . GLY A 1 423 ? -5.039 26.404 -14.294 1.00 44.81 423 GLY A O 1
ATOM 3325 N N . ASP A 1 424 ? -7.197 26.532 -14.906 1.00 47.69 424 ASP A N 1
ATOM 3326 C CA . ASP A 1 424 ? -7.713 26.720 -13.537 1.00 47.69 424 ASP A CA 1
ATOM 3327 C C . ASP A 1 424 ? -9.018 25.941 -13.246 1.00 47.69 424 ASP A C 1
ATOM 3329 O O . ASP A 1 424 ? -9.776 25.555 -14.136 1.00 47.69 424 ASP A O 1
ATOM 3333 N N . TYR A 1 425 ? -9.272 25.660 -11.968 1.00 39.38 425 TYR A N 1
ATOM 3334 C CA . TYR A 1 425 ? -10.271 24.704 -11.487 1.00 39.38 425 TYR A CA 1
ATOM 3335 C C . TYR A 1 425 ? -11.709 25.254 -11.515 1.00 39.38 425 TYR A C 1
ATOM 3337 O O . TYR A 1 425 ? -12.643 24.517 -11.833 1.00 39.38 425 TYR A O 1
ATOM 3345 N N . HIS A 1 426 ? -11.901 26.547 -11.227 1.00 39.84 426 HIS A N 1
ATOM 3346 C CA . HIS A 1 426 ? -13.233 27.143 -11.022 1.00 39.84 426 HIS A CA 1
ATOM 3347 C C . HIS A 1 426 ? -14.090 27.303 -12.288 1.00 39.84 426 HIS A C 1
ATOM 3349 O O . HIS A 1 426 ? -15.304 27.468 -12.184 1.00 39.84 426 HIS A O 1
ATOM 3355 N N . ALA A 1 427 ? -13.514 27.201 -13.489 1.00 44.22 427 ALA A N 1
ATOM 3356 C CA . ALA A 1 427 ? -14.295 27.254 -14.728 1.00 44.22 427 ALA A CA 1
ATOM 3357 C C . ALA A 1 427 ? -15.226 26.030 -14.914 1.00 44.22 427 ALA A C 1
ATOM 3359 O O . ALA A 1 427 ? -16.156 26.078 -15.723 1.00 44.22 427 ALA A O 1
ATOM 3360 N N . ARG A 1 428 ? -14.997 24.937 -14.167 1.00 42.91 428 ARG A N 1
ATOM 3361 C CA . ARG A 1 428 ? -15.739 23.669 -14.287 1.00 42.91 428 ARG A CA 1
ATOM 3362 C C . ARG A 1 428 ? -17.162 23.745 -13.737 1.00 42.91 428 ARG A C 1
ATOM 3364 O O . ARG A 1 428 ? -18.084 23.251 -14.389 1.00 42.91 428 ARG A O 1
ATOM 3371 N N . ASP A 1 429 ? -17.333 24.390 -12.581 1.00 44.44 429 ASP A N 1
ATOM 3372 C CA . ASP A 1 429 ? -18.578 24.398 -11.790 1.00 44.44 429 ASP A CA 1
ATOM 3373 C C . ASP A 1 429 ? -19.776 25.013 -12.542 1.00 44.44 429 ASP A C 1
ATOM 3375 O O . ASP A 1 429 ? -20.930 24.781 -12.188 1.00 44.44 429 ASP A O 1
ATOM 3379 N N . VAL A 1 430 ? -19.510 25.800 -13.591 1.00 44.09 430 VAL A N 1
ATOM 3380 C CA . VAL A 1 430 ? -20.516 26.587 -14.322 1.00 44.09 430 VAL A CA 1
ATOM 3381 C C . VAL A 1 430 ? -21.025 25.890 -15.598 1.00 44.09 430 VAL A C 1
ATOM 3383 O O . VAL A 1 430 ? -22.114 26.224 -16.067 1.00 44.09 430 VAL A O 1
ATOM 3386 N N . PHE A 1 431 ? -20.283 24.931 -16.179 1.00 52.19 431 PHE A N 1
ATOM 3387 C CA . PHE A 1 431 ? -20.518 24.498 -17.574 1.00 52.19 431 PHE A CA 1
ATOM 3388 C C . PHE A 1 431 ? -20.757 22.999 -17.830 1.00 52.19 431 PHE A C 1
ATOM 3390 O O . PHE A 1 431 ? -21.501 22.681 -18.761 1.00 52.19 431 PHE A O 1
ATOM 3397 N N . GLY A 1 432 ? -20.213 22.093 -17.009 1.00 50.44 432 GLY A N 1
ATOM 3398 C CA . GLY A 1 432 ? -20.477 20.646 -17.099 1.00 50.44 432 GLY A CA 1
ATOM 3399 C C . GLY A 1 432 ? -19.770 19.899 -18.249 1.00 50.44 432 GLY A C 1
ATOM 3400 O O . GLY A 1 432 ? -19.562 20.418 -19.344 1.00 50.44 432 GLY A O 1
ATOM 3401 N N . ALA A 1 433 ? -19.398 18.639 -17.997 1.00 49.31 433 ALA A N 1
ATOM 3402 C CA . ALA A 1 433 ? -18.431 17.909 -18.824 1.00 49.31 433 ALA A CA 1
ATOM 3403 C C . ALA A 1 433 ? -18.905 17.525 -20.241 1.00 49.31 433 ALA A C 1
ATOM 3405 O O . ALA A 1 433 ? -18.085 17.529 -21.158 1.00 49.31 433 ALA A O 1
ATOM 3406 N N . SER A 1 434 ? -20.194 17.214 -20.464 1.00 47.16 434 SER A N 1
ATOM 3407 C CA . SER A 1 434 ? -20.631 16.708 -21.782 1.00 47.16 434 SER A CA 1
ATOM 3408 C C . SER A 1 434 ? -20.427 17.742 -22.889 1.00 47.16 434 SER A C 1
ATOM 3410 O O . SER A 1 434 ? -19.839 17.425 -23.911 1.00 47.16 434 SER A O 1
ATOM 3412 N N . ARG A 1 435 ? -20.794 19.008 -22.641 1.00 54.50 435 ARG A N 1
ATOM 3413 C CA . ARG A 1 435 ? -20.661 20.100 -23.620 1.00 54.50 435 ARG A CA 1
ATOM 3414 C C . ARG A 1 435 ? -19.211 20.395 -23.993 1.00 54.50 435 ARG A C 1
ATOM 3416 O O . ARG A 1 435 ? -18.952 20.886 -25.086 1.00 54.50 435 ARG A O 1
ATOM 3423 N N . PHE A 1 436 ? -18.274 20.099 -23.094 1.00 58.00 436 PHE A N 1
ATOM 3424 C CA . PHE A 1 436 ? -16.844 20.190 -23.369 1.00 58.00 436 PHE A CA 1
ATOM 3425 C C . PHE A 1 436 ? -16.388 19.050 -24.294 1.00 58.00 436 PHE A C 1
ATOM 3427 O O . PHE A 1 436 ? -15.704 19.312 -25.280 1.00 58.00 436 PHE A O 1
ATOM 3434 N N . ALA A 1 437 ? -16.839 17.815 -24.047 1.00 53.41 437 ALA A N 1
ATOM 3435 C CA . ALA A 1 437 ? -16.585 16.675 -24.931 1.00 53.41 437 ALA A CA 1
ATOM 3436 C C . ALA A 1 437 ? -17.235 16.846 -26.320 1.00 53.41 437 ALA A C 1
ATOM 3438 O O . ALA A 1 437 ? -16.576 16.606 -27.332 1.00 53.41 437 ALA A O 1
ATOM 3439 N N . ASP A 1 438 ? -18.481 17.330 -26.379 1.00 58.34 438 ASP A N 1
ATOM 3440 C CA . ASP A 1 438 ? -19.190 17.657 -27.623 1.00 58.34 438 ASP A CA 1
ATOM 3441 C C . ASP A 1 438 ? -18.370 18.672 -28.448 1.00 58.34 438 ASP A C 1
ATOM 3443 O O . ASP A 1 438 ? -18.030 18.421 -29.604 1.00 58.34 438 ASP A O 1
ATOM 3447 N N . HIS A 1 439 ? -17.950 19.781 -27.825 1.00 57.91 439 HIS A N 1
ATOM 3448 C CA . HIS A 1 439 ? -17.190 20.846 -28.489 1.00 57.91 439 HIS A CA 1
ATOM 3449 C C . HIS A 1 439 ? -15.788 20.404 -28.954 1.00 57.91 439 HIS A C 1
ATOM 3451 O O . HIS A 1 439 ? -15.357 20.774 -30.048 1.00 57.91 439 HIS A O 1
ATOM 3457 N N . ILE A 1 440 ? -15.099 19.569 -28.165 1.00 57.78 440 ILE A N 1
ATOM 3458 C CA . ILE A 1 440 ? -13.827 18.932 -28.551 1.00 57.78 440 ILE A CA 1
ATOM 3459 C C . ILE A 1 440 ? -14.005 18.040 -29.787 1.00 57.78 440 ILE A C 1
ATOM 3461 O O . ILE A 1 440 ? -13.161 18.047 -30.683 1.00 57.78 440 ILE A O 1
ATOM 3465 N N . THR A 1 441 ? -15.109 17.292 -29.843 1.00 57.12 441 THR A N 1
ATOM 3466 C CA . THR A 1 441 ? -15.405 16.354 -30.936 1.00 57.12 441 THR A CA 1
ATOM 3467 C C . THR A 1 441 ? -15.794 17.087 -32.226 1.00 57.12 441 THR A C 1
ATOM 3469 O O . THR A 1 441 ? -15.471 16.622 -33.318 1.00 57.12 441 THR A O 1
ATOM 3472 N N . GLU A 1 442 ? -16.438 18.254 -32.122 1.00 59.38 442 GLU A N 1
ATOM 3473 C CA . GLU A 1 442 ? -16.813 19.083 -33.275 1.00 59.38 442 GLU A CA 1
ATOM 3474 C C . GLU A 1 442 ? -15.637 19.852 -33.908 1.00 59.38 442 GLU A C 1
ATOM 3476 O O . GLU A 1 442 ? -15.644 20.056 -35.124 1.00 59.38 442 GLU A O 1
ATOM 3481 N N . GLN A 1 443 ? -14.631 20.288 -33.131 1.00 59.97 443 GLN A N 1
ATOM 3482 C CA . GLN A 1 443 ? -13.492 21.080 -33.644 1.00 59.97 443 GLN A CA 1
ATOM 3483 C C . GLN A 1 443 ? -12.104 20.559 -33.200 1.00 59.97 443 GLN A C 1
ATOM 3485 O O . GLN A 1 443 ? -11.327 21.287 -32.575 1.00 59.97 443 GLN A O 1
ATOM 3490 N N . PRO A 1 444 ? -11.726 19.320 -33.578 1.00 53.59 444 PRO A N 1
ATOM 3491 C CA . PRO A 1 444 ? -10.423 18.738 -33.239 1.00 53.59 444 PRO A CA 1
ATOM 3492 C C . PRO A 1 444 ? -9.221 19.525 -33.797 1.00 53.59 444 PRO A C 1
ATOM 3494 O O . PRO A 1 444 ? -8.206 19.674 -33.125 1.00 53.59 444 PRO A O 1
ATOM 3497 N N . GLN A 1 445 ? -9.333 20.086 -35.009 1.00 55.16 445 GLN A N 1
ATOM 3498 C CA . GLN A 1 445 ? -8.201 20.686 -35.741 1.00 55.16 445 GLN A CA 1
ATOM 3499 C C . GLN A 1 445 ? -7.678 22.024 -35.174 1.00 55.16 445 GLN A C 1
ATOM 3501 O O . GLN A 1 445 ? -6.742 22.591 -35.734 1.00 55.16 445 GLN A O 1
ATOM 3506 N N . SER A 1 446 ? -8.271 22.545 -34.095 1.00 54.66 446 SER A N 1
ATOM 3507 C CA . SER A 1 446 ? -7.877 23.812 -33.453 1.00 54.66 446 SER A CA 1
ATOM 3508 C C . SER A 1 446 ? -7.163 23.663 -32.103 1.00 54.66 446 SER A C 1
ATOM 3510 O O . SER A 1 446 ? -6.836 24.680 -31.495 1.00 54.66 446 SER A O 1
ATOM 3512 N N . MET A 1 447 ? -6.912 22.440 -31.624 1.00 57.12 447 MET A N 1
ATOM 3513 C CA . MET A 1 447 ? -6.159 22.193 -30.386 1.00 57.12 447 MET A CA 1
ATOM 3514 C C . MET A 1 447 ? -4.703 21.811 -30.665 1.00 57.12 447 MET A C 1
ATOM 3516 O O . MET A 1 447 ? -4.421 21.004 -31.549 1.00 57.12 447 MET A O 1
ATOM 3520 N N . ASP A 1 448 ? -3.781 22.371 -29.879 1.00 65.12 448 ASP A N 1
ATOM 3521 C CA . ASP A 1 448 ? -2.395 21.900 -29.819 1.00 65.12 448 ASP A CA 1
ATOM 3522 C C . ASP A 1 448 ? -2.242 20.685 -28.883 1.00 65.12 448 ASP A C 1
ATOM 3524 O O . ASP A 1 448 ? -3.208 20.163 -28.316 1.00 65.12 448 ASP A O 1
ATOM 3528 N N . PHE A 1 449 ? -1.010 20.197 -28.729 1.00 57.41 449 PHE A N 1
ATOM 3529 C CA . PHE A 1 449 ? -0.778 18.970 -27.981 1.00 57.41 449 PHE A CA 1
ATOM 3530 C C . PHE A 1 449 ? -0.915 19.125 -26.454 1.00 57.41 449 PHE A C 1
ATOM 3532 O O . PHE A 1 449 ? -1.345 18.186 -25.786 1.00 57.41 449 PHE A O 1
ATOM 3539 N N . ASP A 1 450 ? -0.590 20.275 -25.862 1.00 56.91 450 ASP A N 1
ATOM 3540 C CA . ASP A 1 450 ? -0.765 20.441 -24.412 1.00 56.91 450 ASP A CA 1
ATOM 3541 C C . ASP A 1 450 ? -2.258 20.595 -24.059 1.00 56.91 450 ASP A C 1
ATOM 3543 O O . ASP A 1 450 ? -2.707 20.091 -23.025 1.00 56.91 450 ASP A O 1
ATOM 3547 N N . HIS A 1 451 ? -3.063 21.120 -24.991 1.00 61.81 451 HIS A N 1
ATOM 3548 C CA . HIS A 1 451 ? -4.523 21.002 -24.945 1.00 61.81 451 HIS A CA 1
ATOM 3549 C C . HIS A 1 451 ? -4.992 19.541 -25.056 1.00 61.81 451 HIS A C 1
ATOM 3551 O O . HIS A 1 451 ? -5.855 19.117 -24.288 1.00 61.81 451 HIS A O 1
ATOM 3557 N N . LEU A 1 452 ? -4.399 18.740 -25.950 1.00 59.56 452 LEU A N 1
ATOM 3558 C CA . LEU A 1 452 ? -4.691 17.307 -26.095 1.00 59.56 452 LEU A CA 1
ATOM 3559 C C . LEU A 1 452 ? -4.354 16.500 -24.826 1.00 59.56 452 LEU A C 1
ATOM 3561 O O . LEU A 1 452 ? -5.163 15.664 -24.427 1.00 59.56 452 LEU A O 1
ATOM 3565 N N . LYS A 1 453 ? -3.236 16.778 -24.132 1.00 57.16 453 LYS A N 1
ATOM 3566 C CA . LYS A 1 453 ? -2.925 16.170 -22.816 1.00 57.16 453 LYS A CA 1
ATOM 3567 C C . LYS A 1 453 ? -4.068 16.390 -21.821 1.00 57.16 453 LYS A C 1
ATOM 3569 O O . LYS A 1 453 ? -4.512 15.447 -21.167 1.00 57.16 453 LYS A O 1
ATOM 3574 N N . LEU A 1 454 ? -4.563 17.624 -21.733 1.00 53.31 454 LEU A N 1
ATOM 3575 C CA . LEU A 1 454 ? -5.649 18.009 -20.832 1.00 53.31 454 LEU A CA 1
ATOM 3576 C C . LEU A 1 454 ? -7.032 17.512 -21.291 1.00 53.31 454 LEU A C 1
ATOM 3578 O O . LEU A 1 454 ? -7.862 17.186 -20.446 1.00 53.31 454 LEU A O 1
ATOM 3582 N N . ALA A 1 455 ? -7.276 17.373 -22.594 1.00 57.50 455 ALA A N 1
ATOM 3583 C CA . ALA A 1 455 ? -8.481 16.736 -23.123 1.00 57.50 455 ALA A CA 1
ATOM 3584 C C . ALA A 1 455 ? -8.518 15.232 -22.798 1.00 57.50 455 ALA A C 1
ATOM 3586 O O . ALA A 1 455 ? -9.524 14.744 -22.289 1.00 57.50 455 ALA A O 1
ATOM 3587 N N . ILE A 1 456 ? -7.405 14.512 -23.008 1.00 56.75 456 ILE A N 1
ATOM 3588 C CA . ILE A 1 456 ? -7.246 13.096 -22.627 1.00 56.75 456 ILE A CA 1
ATOM 3589 C C . ILE A 1 456 ? -7.551 12.914 -21.140 1.00 56.75 456 ILE A C 1
ATOM 3591 O O . ILE A 1 456 ? -8.384 12.084 -20.793 1.00 56.75 456 ILE A O 1
ATOM 3595 N N . LEU A 1 457 ? -6.935 13.744 -20.294 1.00 52.19 457 LEU A N 1
ATOM 3596 C CA . LEU A 1 457 ? -7.113 13.771 -18.842 1.00 52.19 457 LEU A CA 1
ATOM 3597 C C . LEU A 1 457 ? -8.598 13.901 -18.439 1.00 52.19 457 LEU A C 1
ATOM 3599 O O . LEU A 1 457 ? -9.086 13.114 -17.628 1.00 52.19 457 LEU A O 1
ATOM 3603 N N . ARG A 1 458 ? -9.349 14.828 -19.052 1.00 53.31 458 ARG A N 1
ATOM 3604 C CA . ARG A 1 458 ? -10.782 15.055 -18.758 1.00 53.31 458 ARG A CA 1
ATOM 3605 C C . ARG A 1 458 ? -11.707 13.970 -19.341 1.00 53.31 458 ARG A C 1
ATOM 3607 O O . ARG A 1 458 ? -12.785 13.725 -18.798 1.00 53.31 458 ARG A O 1
ATOM 3614 N N . LEU A 1 459 ? -11.301 13.297 -20.420 1.00 52.03 459 LEU A N 1
ATOM 3615 C CA . LEU A 1 459 ? -12.048 12.178 -21.016 1.00 52.03 459 LEU A CA 1
ATOM 3616 C C . LEU A 1 459 ? -11.791 10.843 -20.287 1.00 52.03 459 LEU A C 1
ATOM 3618 O O . LEU A 1 459 ? -12.703 10.024 -20.169 1.00 52.03 459 LEU A O 1
ATOM 3622 N N . SER A 1 460 ? -10.592 10.624 -19.729 1.00 50.28 460 SER A N 1
ATOM 3623 C CA . SER A 1 460 ? -10.329 9.481 -18.837 1.00 50.28 460 SER A CA 1
ATOM 3624 C C . SER A 1 460 ? -11.103 9.572 -17.518 1.00 50.28 460 SER A C 1
ATOM 3626 O O . SER A 1 460 ? -11.621 8.563 -17.052 1.00 50.28 460 SER A O 1
ATOM 3628 N N . GLU A 1 461 ? -11.268 10.778 -16.962 1.00 48.12 461 GLU A N 1
ATOM 3629 C CA . GLU A 1 461 ? -12.045 11.027 -15.734 1.00 48.12 461 GLU A CA 1
ATOM 3630 C C . GLU A 1 461 ? -13.548 10.690 -15.855 1.00 48.12 461 GLU A C 1
ATOM 3632 O O . GLU A 1 461 ? -14.236 10.600 -14.841 1.00 48.12 461 GLU A O 1
ATOM 3637 N N . THR A 1 462 ? -14.079 10.515 -17.071 1.00 48.66 462 THR A N 1
ATOM 3638 C CA . THR A 1 462 ? -15.528 10.416 -17.349 1.00 48.66 462 THR A CA 1
ATOM 3639 C C . THR A 1 462 ? -15.963 9.069 -17.947 1.00 48.66 462 THR A C 1
ATOM 3641 O O . THR A 1 462 ? -17.035 8.968 -18.541 1.00 48.66 462 THR A O 1
ATOM 3644 N N . HIS A 1 463 ? -15.140 8.020 -17.804 1.00 49.97 463 HIS A N 1
ATOM 3645 C CA . HIS A 1 463 ? -15.316 6.691 -18.425 1.00 49.97 463 HIS A CA 1
ATOM 3646 C C . HIS A 1 463 ? -15.420 6.695 -19.967 1.00 49.97 463 HIS A C 1
ATOM 3648 O O . HIS A 1 463 ? -15.703 5.661 -20.575 1.00 49.97 463 HIS A O 1
ATOM 3654 N N . ALA A 1 464 ? -15.123 7.813 -20.636 1.00 54.28 464 ALA A N 1
ATOM 3655 C CA . ALA A 1 464 ? -15.218 7.961 -22.088 1.00 54.28 464 ALA A CA 1
ATOM 3656 C C . ALA A 1 464 ? -14.031 7.315 -22.840 1.00 54.28 464 ALA A C 1
ATOM 3658 O O . ALA A 1 464 ? -13.607 7.808 -23.882 1.00 54.28 464 ALA A O 1
ATOM 3659 N N . PHE A 1 465 ? -13.479 6.201 -22.340 1.00 55.78 465 PHE A N 1
ATOM 3660 C CA . PHE A 1 465 ? -12.195 5.646 -22.787 1.00 55.78 465 PHE A CA 1
ATOM 3661 C C . PHE A 1 465 ? -12.156 5.277 -24.280 1.00 55.78 465 PHE A C 1
ATOM 3663 O O . PHE A 1 465 ? -11.113 5.431 -24.907 1.00 55.78 465 PHE A O 1
ATOM 3670 N N . GLN A 1 466 ? -13.280 4.873 -24.889 1.00 55.34 466 GLN A N 1
ATOM 3671 C CA . GLN A 1 466 ? -13.350 4.694 -26.349 1.00 55.34 466 GLN A CA 1
ATOM 3672 C C . GLN A 1 466 ? -13.204 6.020 -27.109 1.00 55.34 466 GLN A C 1
ATOM 3674 O O . GLN A 1 466 ? -12.451 6.074 -28.077 1.00 55.34 466 GLN A O 1
ATOM 3679 N N . ALA A 1 467 ? -13.844 7.100 -26.646 1.00 55.78 467 ALA A N 1
ATOM 3680 C CA . ALA A 1 467 ? -13.650 8.430 -27.221 1.00 55.78 467 ALA A CA 1
ATOM 3681 C C . ALA A 1 467 ? -12.208 8.913 -27.000 1.00 55.78 467 ALA A C 1
ATOM 3683 O O . ALA A 1 467 ? -11.601 9.437 -27.927 1.00 55.78 467 ALA A O 1
ATOM 3684 N N . THR A 1 468 ? -11.608 8.650 -25.831 1.00 60.03 468 THR A N 1
ATOM 3685 C CA . THR A 1 468 ? -10.178 8.905 -25.591 1.00 60.03 468 THR A CA 1
ATOM 3686 C C . THR A 1 468 ? -9.296 8.126 -26.568 1.00 60.03 468 THR A C 1
ATOM 3688 O O . THR A 1 468 ? -8.386 8.707 -27.150 1.00 60.03 468 THR A O 1
ATOM 3691 N N . GLN A 1 469 ? -9.565 6.837 -26.806 1.00 59.16 469 GLN A N 1
ATOM 3692 C CA . GLN A 1 469 ? -8.814 6.028 -27.769 1.00 59.16 469 GLN A CA 1
ATOM 3693 C C . GLN A 1 469 ? -8.960 6.547 -29.205 1.00 59.16 469 GLN A C 1
ATOM 3695 O O . GLN A 1 469 ? -7.953 6.647 -29.903 1.00 59.16 469 GLN A O 1
ATOM 3700 N N . GLU A 1 470 ? -10.165 6.901 -29.659 1.00 60.84 470 GLU A N 1
ATOM 3701 C CA . GLU A 1 470 ? -10.382 7.426 -31.014 1.00 60.84 470 GLU A CA 1
ATOM 3702 C C . GLU A 1 470 ? -9.808 8.840 -31.196 1.00 60.84 470 GLU A C 1
ATOM 3704 O O . GLU A 1 470 ? -9.165 9.103 -32.212 1.00 60.84 470 GLU A O 1
ATOM 3709 N N . PHE A 1 471 ? -9.930 9.707 -30.187 1.00 61.84 471 PHE A N 1
ATOM 3710 C CA . PHE A 1 471 ? -9.366 11.059 -30.182 1.00 61.84 471 PHE A CA 1
ATOM 3711 C C . PHE A 1 471 ? -7.832 11.047 -30.123 1.00 61.84 471 PHE A C 1
ATOM 3713 O O . PHE A 1 471 ? -7.180 11.770 -30.876 1.00 61.84 471 PHE A O 1
ATOM 3720 N N . VAL A 1 472 ? -7.226 10.177 -29.305 1.00 64.25 472 VAL A N 1
ATOM 3721 C CA . VAL A 1 472 ? -5.776 9.919 -29.340 1.00 64.25 472 VAL A CA 1
ATOM 3722 C C . VAL A 1 472 ? -5.384 9.427 -30.730 1.00 64.25 472 VAL A C 1
ATOM 3724 O O . VAL A 1 472 ? -4.513 10.014 -31.364 1.00 64.25 472 VAL A O 1
ATOM 3727 N N . LYS A 1 473 ? -6.060 8.402 -31.256 1.00 64.94 473 LYS A N 1
ATOM 3728 C CA . LYS A 1 473 ? -5.759 7.792 -32.560 1.00 64.94 473 LYS A CA 1
ATOM 3729 C C . LYS A 1 473 ? -5.854 8.765 -33.740 1.00 64.94 473 LYS A C 1
ATOM 3731 O O . LYS A 1 473 ? -5.144 8.561 -34.718 1.00 64.94 473 LYS A O 1
ATOM 3736 N N . SER A 1 474 ? -6.679 9.812 -33.668 1.00 64.00 474 SER A N 1
ATOM 3737 C CA . SER A 1 474 ? -6.778 10.834 -34.720 1.00 64.00 474 SER A CA 1
ATOM 3738 C C . SER A 1 474 ? -5.735 11.959 -34.627 1.00 64.00 474 SER A C 1
ATOM 3740 O O . SER A 1 474 ? -5.547 12.675 -35.609 1.00 64.00 474 SER A O 1
ATOM 3742 N N . HIS A 1 475 ? -5.048 12.120 -33.488 1.00 68.50 475 HIS A N 1
ATOM 3743 C CA . HIS A 1 475 ? -4.061 13.194 -33.269 1.00 68.50 475 HIS A CA 1
ATOM 3744 C C . HIS A 1 475 ? -2.628 12.695 -33.022 1.00 68.50 475 HIS A C 1
ATOM 3746 O O . HIS A 1 475 ? -1.676 13.445 -33.230 1.00 68.50 475 HIS A O 1
ATOM 3752 N N . ILE A 1 476 ? -2.443 11.434 -32.621 1.00 66.00 476 ILE A N 1
ATOM 3753 C CA . ILE A 1 476 ? -1.134 10.865 -32.262 1.00 66.00 476 ILE A CA 1
ATOM 3754 C C . ILE A 1 476 ? -0.138 10.838 -33.434 1.00 66.00 476 ILE A C 1
ATOM 3756 O O . ILE A 1 476 ? 1.065 10.931 -33.214 1.00 66.00 476 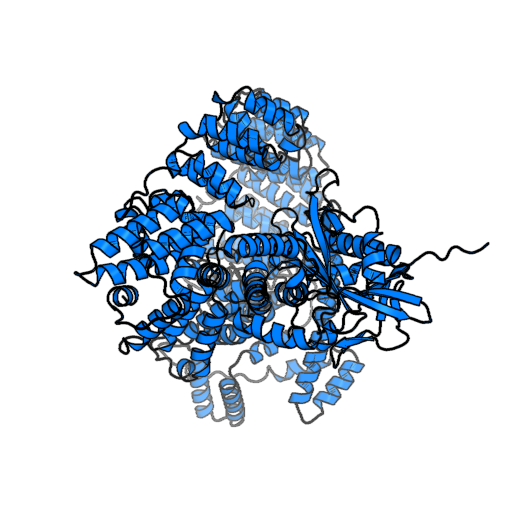ILE A O 1
ATOM 3760 N N . ASP A 1 477 ? -0.629 10.787 -34.676 1.00 61.38 477 ASP A N 1
ATOM 3761 C CA . ASP A 1 477 ? 0.192 10.873 -35.894 1.00 61.38 477 ASP A CA 1
ATOM 3762 C C . ASP A 1 477 ? 0.796 12.278 -36.121 1.00 61.38 477 ASP A C 1
ATOM 3764 O O . ASP A 1 477 ? 1.678 12.443 -36.963 1.00 61.38 477 ASP A O 1
ATOM 3768 N N . GLN A 1 478 ? 0.339 13.291 -35.373 1.00 66.25 478 GLN A N 1
ATOM 3769 C CA . GLN A 1 478 ? 0.859 14.666 -35.387 1.00 66.25 478 GLN A CA 1
ATOM 3770 C C . GLN A 1 478 ? 1.700 14.994 -34.135 1.00 66.25 478 GLN A C 1
ATOM 3772 O O . GLN A 1 478 ? 2.208 16.107 -34.010 1.00 66.25 478 GLN A O 1
ATOM 3777 N N . ALA A 1 479 ? 1.848 14.038 -33.212 1.00 62.78 479 ALA A N 1
ATOM 3778 C CA . ALA A 1 479 ? 2.507 14.216 -31.923 1.00 62.78 479 ALA A CA 1
ATOM 3779 C C . ALA A 1 479 ? 4.032 14.035 -31.993 1.00 62.78 479 ALA A C 1
ATOM 3781 O O . ALA A 1 479 ? 4.532 13.126 -32.659 1.00 62.78 479 ALA A O 1
ATOM 3782 N N . ASP A 1 480 ? 4.784 14.834 -31.231 1.00 64.69 480 ASP A N 1
ATOM 3783 C CA . ASP A 1 480 ? 6.215 14.599 -31.015 1.00 64.69 480 ASP A CA 1
ATOM 3784 C C . ASP A 1 480 ? 6.503 13.561 -29.904 1.00 64.69 480 ASP A C 1
ATOM 3786 O O . ASP A 1 480 ? 5.624 13.123 -29.158 1.00 64.69 480 ASP A O 1
ATOM 3790 N N . GLN A 1 481 ? 7.763 13.129 -29.790 1.00 58.31 481 GLN A N 1
ATOM 3791 C CA . GLN A 1 481 ? 8.157 12.069 -28.852 1.00 58.31 481 GLN A CA 1
ATOM 3792 C C . GLN A 1 481 ? 8.042 12.461 -27.364 1.00 58.31 481 GLN A C 1
ATOM 3794 O O . GLN A 1 481 ? 7.826 11.585 -26.526 1.00 58.31 481 GLN A O 1
ATOM 3799 N N . ALA A 1 482 ? 8.192 13.742 -27.016 1.00 60.47 482 ALA A N 1
ATOM 3800 C CA . ALA A 1 482 ? 8.056 14.235 -25.644 1.00 60.47 482 ALA A CA 1
ATOM 3801 C C . ALA A 1 482 ? 6.579 14.430 -25.277 1.00 60.47 482 ALA A C 1
ATOM 3803 O O . ALA A 1 482 ? 6.144 14.000 -24.209 1.00 60.47 482 ALA A O 1
ATOM 3804 N N . GLN A 1 483 ? 5.809 14.991 -26.209 1.00 65.38 483 GLN A N 1
ATOM 3805 C CA . GLN A 1 483 ? 4.351 15.079 -26.183 1.00 65.38 483 GLN A CA 1
ATOM 3806 C C . GLN A 1 483 ? 3.707 13.712 -25.891 1.00 65.38 483 GLN A C 1
ATOM 3808 O O . GLN A 1 483 ? 3.016 13.552 -24.881 1.00 65.38 483 GLN A O 1
ATOM 3813 N N . VAL A 1 484 ? 4.040 12.698 -26.697 1.00 66.06 484 VAL A N 1
ATOM 3814 C CA . VAL A 1 484 ? 3.658 11.291 -26.487 1.00 66.06 484 VAL A CA 1
ATOM 3815 C C . VAL A 1 484 ? 4.028 10.787 -25.089 1.00 66.06 484 VAL A C 1
ATOM 3817 O O . VAL A 1 484 ? 3.207 10.170 -24.406 1.00 66.06 484 VAL A O 1
ATOM 3820 N N . ALA A 1 485 ? 5.272 11.016 -24.663 1.00 61.22 485 ALA A N 1
ATOM 3821 C CA . ALA A 1 485 ? 5.788 10.455 -23.422 1.00 61.22 485 ALA A CA 1
ATOM 3822 C C . ALA A 1 485 ? 5.109 11.030 -22.171 1.00 61.22 485 ALA A C 1
ATOM 3824 O O . ALA A 1 485 ? 4.862 10.282 -21.224 1.00 61.22 485 ALA A O 1
ATOM 3825 N N . ASP A 1 486 ? 4.753 12.317 -22.184 1.00 60.78 486 ASP A N 1
ATOM 3826 C CA . ASP A 1 486 ? 3.976 12.945 -21.115 1.00 60.78 486 ASP A CA 1
ATOM 3827 C C . ASP A 1 486 ? 2.553 12.367 -21.010 1.00 60.78 486 ASP A C 1
ATOM 3829 O O . ASP A 1 486 ? 2.106 12.119 -19.894 1.00 60.78 486 ASP A O 1
ATOM 3833 N N . CYS A 1 487 ? 1.860 12.075 -22.122 1.00 65.25 487 CYS A N 1
ATOM 3834 C CA . CYS A 1 487 ? 0.543 11.414 -22.075 1.00 65.25 487 CYS A CA 1
ATOM 3835 C C . CYS A 1 487 ? 0.604 10.037 -21.396 1.00 65.25 487 CYS A C 1
ATOM 3837 O O . CYS A 1 487 ? -0.253 9.707 -20.580 1.00 65.25 487 CYS A O 1
ATOM 3839 N N . ILE A 1 488 ? 1.629 9.238 -21.704 1.00 63.59 488 ILE A N 1
ATOM 3840 C CA . ILE A 1 488 ? 1.811 7.900 -21.115 1.00 63.59 488 ILE A CA 1
ATOM 3841 C C . ILE A 1 488 ? 2.140 8.021 -19.626 1.00 63.59 488 ILE A C 1
ATOM 3843 O O . ILE A 1 488 ? 1.517 7.373 -18.789 1.00 63.59 488 ILE A O 1
ATOM 3847 N N . LYS A 1 489 ? 3.093 8.895 -19.290 1.00 61.03 489 LYS A N 1
ATOM 3848 C CA . LYS A 1 489 ? 3.470 9.223 -17.912 1.00 61.03 489 LYS A CA 1
ATOM 3849 C C . LYS A 1 489 ? 2.275 9.728 -17.097 1.00 61.03 489 LYS A C 1
ATOM 3851 O O . LYS A 1 489 ? 2.204 9.412 -15.917 1.00 61.03 489 LYS A O 1
ATOM 3856 N N . PHE A 1 490 ? 1.351 10.464 -17.716 1.00 60.03 490 PHE A N 1
ATOM 3857 C CA . PHE A 1 490 ? 0.119 10.921 -17.083 1.00 60.03 490 PHE A CA 1
ATOM 3858 C C . PHE A 1 490 ? -0.871 9.772 -16.825 1.00 60.03 490 PHE A C 1
ATOM 3860 O O . PHE A 1 490 ? -1.263 9.556 -15.683 1.00 60.03 490 PHE A O 1
ATOM 3867 N N . LEU A 1 491 ? -1.201 8.964 -17.841 1.00 58.88 491 LEU A N 1
ATOM 3868 C CA . LEU A 1 491 ? -2.107 7.810 -17.693 1.00 58.88 491 LEU A CA 1
ATOM 3869 C C . LEU A 1 491 ? -1.612 6.775 -16.661 1.00 58.88 491 LEU A C 1
ATOM 3871 O O . LEU A 1 491 ? -2.417 6.090 -16.034 1.00 58.88 491 LEU A O 1
ATOM 3875 N N . MET A 1 492 ? -0.293 6.678 -16.461 1.00 57.50 492 MET A N 1
ATOM 3876 C CA . MET A 1 492 ? 0.315 5.842 -15.419 1.00 57.50 492 MET A CA 1
ATOM 3877 C C . MET A 1 492 ? 0.213 6.415 -13.996 1.00 57.50 492 MET A C 1
ATOM 3879 O O . MET A 1 492 ? 0.402 5.659 -13.046 1.00 57.50 492 MET A O 1
ATOM 3883 N N . LEU A 1 493 ? -0.041 7.717 -13.832 1.00 53.72 493 LEU A N 1
ATOM 3884 C CA . LEU A 1 493 ? -0.259 8.347 -12.523 1.00 53.72 493 LEU A CA 1
ATOM 3885 C C . LEU A 1 493 ? -1.728 8.239 -12.090 1.00 53.72 493 LEU A C 1
ATOM 3887 O O . LEU A 1 493 ? -1.988 7.988 -10.919 1.00 53.72 493 LEU A O 1
ATOM 3891 N N . GLU A 1 494 ? -2.668 8.308 -13.037 1.00 56.25 494 GLU A N 1
ATOM 3892 C CA . GLU A 1 494 ? -4.113 8.124 -12.799 1.00 56.25 494 GLU A CA 1
ATOM 3893 C C . GLU A 1 494 ? -4.551 6.644 -12.695 1.00 56.25 494 GLU A C 1
ATOM 3895 O O . GLU A 1 494 ? -5.737 6.328 -12.767 1.00 56.25 494 GLU A O 1
ATOM 3900 N N . GLY A 1 495 ? -3.607 5.711 -12.527 1.00 46.47 495 GLY A N 1
ATOM 3901 C CA . GLY A 1 495 ? -3.905 4.316 -12.179 1.00 46.47 495 GLY A CA 1
ATOM 3902 C C . GLY A 1 495 ? -4.408 3.408 -13.310 1.00 46.47 495 GLY A C 1
ATOM 3903 O O . GLY A 1 495 ? -4.894 2.318 -13.013 1.00 46.47 495 GLY A O 1
ATOM 3904 N N . GLY A 1 496 ? -4.275 3.798 -14.585 1.00 53.19 496 GLY A N 1
ATOM 3905 C CA . GLY A 1 496 ? -4.663 2.944 -15.717 1.00 53.19 496 GLY A CA 1
ATOM 3906 C C . GLY A 1 496 ? -3.964 1.575 -15.693 1.00 53.19 496 GLY A C 1
ATOM 3907 O O . GLY A 1 496 ? -2.778 1.475 -15.367 1.00 53.19 496 GLY A O 1
ATOM 3908 N N . THR A 1 497 ? -4.676 0.496 -16.032 1.00 55.03 497 THR A N 1
ATOM 3909 C CA . THR A 1 497 ? -4.129 -0.865 -15.895 1.00 55.03 497 THR A CA 1
ATOM 3910 C C . THR A 1 497 ? -3.013 -1.153 -16.905 1.00 55.03 497 THR A C 1
ATOM 3912 O O . THR A 1 497 ? -2.973 -0.598 -18.002 1.00 55.03 497 THR A O 1
ATOM 3915 N N . LEU A 1 498 ? -2.133 -2.120 -16.605 1.00 53.81 498 LEU A N 1
ATOM 3916 C CA . LEU A 1 498 ? -1.093 -2.586 -17.546 1.00 53.81 498 LEU A CA 1
ATOM 3917 C C . LEU A 1 498 ? -1.646 -3.098 -18.891 1.00 53.81 498 LEU A C 1
ATOM 3919 O O . LEU A 1 498 ? -0.890 -3.168 -19.866 1.00 53.81 498 LEU A O 1
ATOM 3923 N N . LYS A 1 499 ? -2.938 -3.457 -18.940 1.00 57.66 499 LYS A N 1
ATOM 3924 C CA . LYS A 1 499 ? -3.651 -3.809 -20.170 1.00 57.66 499 LYS A CA 1
ATOM 3925 C C . LYS A 1 499 ? -4.104 -2.562 -20.923 1.00 57.66 499 LYS A C 1
ATOM 3927 O O . LYS A 1 499 ? -3.783 -2.455 -22.093 1.00 57.66 499 LYS A O 1
ATOM 3932 N N . GLU A 1 500 ? -4.803 -1.625 -20.285 1.00 59.66 500 GLU A N 1
ATOM 3933 C CA . GLU A 1 500 ? -5.274 -0.394 -20.948 1.00 59.66 500 GLU A CA 1
ATOM 3934 C C . GLU A 1 500 ? -4.114 0.485 -21.407 1.00 59.66 500 GLU A C 1
ATOM 3936 O O . GLU A 1 500 ? -4.155 1.033 -22.507 1.00 59.66 500 GLU A O 1
ATOM 3941 N N . ILE A 1 501 ? -3.048 0.547 -20.601 1.00 63.19 501 ILE A N 1
ATOM 3942 C CA . ILE A 1 501 ? -1.759 1.091 -21.013 1.00 63.19 501 ILE A CA 1
ATOM 3943 C C . ILE A 1 501 ? -1.289 0.326 -22.251 1.00 63.19 501 ILE A C 1
ATOM 3945 O O . ILE A 1 501 ? -1.133 0.954 -23.284 1.00 63.19 501 ILE A O 1
ATOM 3949 N N . GLY A 1 502 ? -1.127 -1.002 -22.201 1.00 62.91 502 GLY A N 1
ATOM 3950 C CA . GLY A 1 502 ? -0.670 -1.812 -23.343 1.00 62.91 502 GLY A CA 1
ATOM 3951 C C . GLY A 1 502 ? -1.464 -1.588 -24.637 1.00 62.91 502 GLY A C 1
ATOM 3952 O O . GLY A 1 502 ? -0.870 -1.268 -25.666 1.00 62.91 502 GLY A O 1
ATOM 3953 N N . ASP A 1 503 ? -2.794 -1.669 -24.558 1.00 64.69 503 ASP A N 1
ATOM 3954 C CA . ASP A 1 503 ? -3.733 -1.429 -25.658 1.00 64.69 503 ASP A CA 1
ATOM 3955 C C . ASP A 1 503 ? -3.563 -0.011 -26.245 1.00 64.69 503 ASP A C 1
ATOM 3957 O O . ASP A 1 503 ? -3.681 0.173 -27.455 1.00 64.69 503 ASP A O 1
ATOM 3961 N N . LEU A 1 504 ? -3.245 0.988 -25.409 1.00 64.06 504 LEU A N 1
ATOM 3962 C CA . LEU A 1 504 ? -3.001 2.375 -25.817 1.00 64.06 504 LEU A CA 1
ATOM 3963 C C . LEU A 1 504 ? -1.569 2.596 -26.345 1.00 64.06 504 LEU A C 1
ATOM 3965 O O . LEU A 1 504 ? -1.399 3.296 -27.344 1.00 64.06 504 LEU A O 1
ATOM 3969 N N . LEU A 1 505 ? -0.544 1.952 -25.766 1.00 63.56 505 LEU A N 1
ATOM 3970 C CA . LEU A 1 505 ? 0.828 1.938 -26.297 1.00 63.56 505 LEU A CA 1
ATOM 3971 C C . LEU A 1 505 ? 0.838 1.357 -27.724 1.00 63.56 505 LEU A C 1
ATOM 3973 O O . LEU A 1 505 ? 1.557 1.857 -28.589 1.00 63.56 505 LEU A O 1
ATOM 3977 N N . ASP A 1 506 ? -0.008 0.355 -27.990 1.00 63.84 506 ASP A N 1
ATOM 3978 C CA . ASP A 1 506 ? -0.203 -0.255 -29.309 1.00 63.84 506 ASP A CA 1
ATOM 3979 C C . ASP A 1 506 ? -0.988 0.612 -30.311 1.00 63.84 506 ASP A C 1
ATOM 3981 O O . ASP A 1 506 ? -1.090 0.242 -31.485 1.00 63.84 506 ASP A O 1
ATOM 3985 N N . VAL A 1 507 ? -1.458 1.806 -29.935 1.00 59.84 507 VAL A N 1
ATOM 3986 C CA . VAL A 1 507 ? -1.936 2.821 -30.895 1.00 59.84 507 VAL A CA 1
ATOM 3987 C C . VAL A 1 507 ? -0.817 3.793 -31.289 1.00 59.84 507 VAL A C 1
ATOM 3989 O O . VAL A 1 507 ? -0.801 4.275 -32.417 1.00 59.84 507 VAL A O 1
ATOM 3992 N N . ILE A 1 508 ? 0.160 4.035 -30.410 1.00 62.53 508 ILE A N 1
ATOM 3993 C CA . ILE A 1 508 ? 1.125 5.137 -30.532 1.00 62.53 508 ILE A CA 1
ATOM 3994 C C . ILE A 1 508 ? 2.300 4.789 -31.480 1.00 62.53 508 ILE A C 1
ATOM 3996 O O . ILE A 1 508 ? 3.094 3.894 -31.168 1.00 62.53 508 ILE A O 1
ATOM 4000 N N . PRO A 1 509 ? 2.509 5.522 -32.599 1.00 63.72 509 PRO A N 1
ATOM 4001 C CA . PRO A 1 509 ? 3.577 5.222 -33.564 1.00 63.72 509 PRO A CA 1
ATOM 4002 C C . PRO A 1 509 ? 4.990 5.294 -32.966 1.00 63.72 509 PRO A C 1
ATOM 4004 O O . PRO A 1 509 ? 5.805 4.400 -33.187 1.00 63.72 509 PRO A O 1
ATOM 4007 N N . VAL A 1 510 ? 5.250 6.314 -32.139 1.00 58.12 510 VAL A N 1
ATOM 4008 C CA . VAL A 1 510 ? 6.534 6.566 -31.452 1.00 58.12 510 VAL A CA 1
ATOM 4009 C C . VAL A 1 510 ? 6.993 5.398 -30.568 1.00 58.12 510 VAL A C 1
ATOM 4011 O O . VAL A 1 510 ? 8.187 5.238 -30.323 1.00 58.12 510 VAL A O 1
ATOM 4014 N N . LEU A 1 511 ? 6.078 4.550 -30.087 1.00 59.16 511 LEU A N 1
ATOM 4015 C CA . LEU A 1 511 ? 6.432 3.416 -29.224 1.00 59.16 511 LEU A CA 1
ATOM 4016 C C . LEU A 1 511 ? 6.685 2.113 -29.985 1.00 59.16 511 LEU A C 1
ATOM 4018 O O . LEU A 1 511 ? 7.382 1.225 -29.487 1.00 59.16 511 LEU A O 1
ATOM 4022 N N . LYS A 1 512 ? 6.164 2.040 -31.213 1.00 61.38 512 LYS A N 1
ATOM 4023 C CA . LYS A 1 512 ? 6.496 1.023 -32.218 1.00 61.38 512 LYS A CA 1
ATOM 4024 C C . LYS A 1 512 ? 7.825 1.324 -32.917 1.00 61.38 512 LYS A C 1
ATOM 4026 O O . LYS A 1 512 ? 8.315 0.495 -33.685 1.00 61.38 512 LYS A O 1
ATOM 4031 N N . GLU A 1 513 ? 8.433 2.488 -32.665 1.00 65.31 513 GLU A N 1
ATOM 4032 C CA . GLU A 1 513 ? 9.820 2.725 -33.053 1.00 65.31 513 GLU A CA 1
ATOM 4033 C C . GLU A 1 513 ? 10.731 1.665 -32.431 1.00 65.31 513 GLU A C 1
ATOM 4035 O O . GLU A 1 513 ? 10.646 1.339 -31.243 1.00 65.31 513 GLU A O 1
ATOM 4040 N N . LYS A 1 514 ? 11.664 1.162 -33.243 1.00 74.19 514 LYS A N 1
ATOM 4041 C CA . LYS A 1 514 ? 12.717 0.284 -32.742 1.00 74.19 514 LYS A CA 1
ATOM 4042 C C . LYS A 1 514 ? 13.571 1.057 -31.740 1.00 74.19 514 LYS A C 1
ATOM 4044 O O . LYS A 1 514 ? 14.093 2.112 -32.098 1.00 74.19 514 LYS A O 1
ATOM 4049 N N . ILE A 1 515 ? 13.758 0.511 -30.534 1.00 75.00 515 ILE A N 1
ATOM 4050 C CA . ILE A 1 515 ? 14.586 1.079 -29.465 1.00 75.00 515 ILE A CA 1
ATOM 4051 C C . ILE A 1 515 ? 15.954 1.434 -30.037 1.00 75.00 515 ILE A C 1
ATOM 4053 O O . ILE A 1 515 ? 16.823 0.584 -30.260 1.00 75.00 515 ILE A O 1
ATOM 4057 N N . SER A 1 516 ? 16.153 2.728 -30.264 1.00 76.19 516 SER A N 1
ATOM 4058 C CA . SER A 1 516 ? 17.429 3.236 -30.726 1.00 76.19 516 SER A CA 1
ATOM 4059 C C . SER A 1 516 ? 18.360 3.309 -29.528 1.00 76.19 516 SER A C 1
ATOM 4061 O O . SER A 1 516 ? 18.150 4.059 -28.574 1.00 76.19 516 SER A O 1
ATOM 4063 N N . LEU A 1 517 ? 19.399 2.480 -29.561 1.00 61.88 517 LEU A N 1
ATOM 4064 C CA . LEU A 1 517 ? 20.285 2.260 -28.422 1.00 61.88 517 LEU A CA 1
ATOM 4065 C C . LEU A 1 517 ? 21.016 3.524 -27.979 1.00 61.88 517 LEU A C 1
ATOM 4067 O O . LEU A 1 517 ? 21.371 3.661 -26.810 1.00 61.88 517 LEU A O 1
ATOM 4071 N N . ASP A 1 518 ? 21.221 4.460 -28.895 1.00 68.94 518 ASP A N 1
ATOM 4072 C CA . ASP A 1 518 ? 21.900 5.726 -28.628 1.00 68.94 518 ASP A CA 1
ATOM 4073 C C . ASP A 1 518 ? 20.914 6.843 -28.247 1.00 68.94 518 ASP A C 1
ATOM 4075 O O . ASP A 1 518 ? 21.325 7.919 -27.826 1.00 68.94 518 ASP A O 1
ATOM 4079 N N . ARG A 1 519 ? 19.611 6.527 -28.270 1.00 70.94 519 ARG A N 1
ATOM 4080 C CA . ARG A 1 519 ? 18.487 7.333 -27.778 1.00 70.94 519 ARG A CA 1
ATOM 4081 C C . ARG A 1 519 ? 17.850 6.768 -26.500 1.00 70.94 519 ARG A C 1
ATOM 4083 O O . ARG A 1 519 ? 16.783 7.220 -26.108 1.00 70.94 519 ARG A O 1
ATOM 4090 N N . ILE A 1 520 ? 18.497 5.835 -25.789 1.00 66.31 520 ILE A N 1
ATOM 4091 C CA . ILE A 1 520 ? 17.970 5.294 -24.514 1.00 66.31 520 ILE A CA 1
ATOM 4092 C C . ILE A 1 520 ? 17.716 6.391 -23.455 1.00 66.31 520 ILE A C 1
ATOM 4094 O O . ILE A 1 520 ? 16.846 6.230 -22.605 1.00 66.31 520 ILE A O 1
ATOM 4098 N N . SER A 1 521 ? 18.418 7.526 -23.529 1.00 61.44 521 SER A N 1
ATOM 4099 C CA . SER A 1 521 ? 18.134 8.721 -22.723 1.00 61.44 521 SER A CA 1
ATOM 4100 C C . SER A 1 521 ? 16.879 9.495 -23.156 1.00 61.44 521 SER A C 1
ATOM 4102 O O . SER A 1 521 ? 16.300 10.192 -22.339 1.00 61.44 521 SER A O 1
ATOM 4104 N N . GLN A 1 522 ? 16.401 9.372 -24.397 1.00 66.19 522 GLN A N 1
ATOM 4105 C CA . GLN A 1 522 ? 15.163 10.032 -24.842 1.00 66.19 522 GLN A CA 1
ATOM 4106 C C . GLN A 1 522 ? 13.921 9.368 -24.227 1.00 66.19 522 GLN A C 1
ATOM 4108 O O . GLN A 1 522 ? 12.970 10.053 -23.861 1.00 66.19 522 GLN A O 1
ATOM 4113 N N . TYR A 1 523 ? 13.981 8.059 -23.954 1.00 68.12 523 TYR A N 1
ATOM 4114 C CA . TYR A 1 523 ? 12.962 7.367 -23.157 1.00 68.12 523 TYR A CA 1
ATOM 4115 C C . TYR A 1 523 ? 12.944 7.794 -21.674 1.00 68.12 523 TYR A C 1
ATOM 4117 O O . TYR A 1 523 ? 12.098 7.306 -20.931 1.00 68.12 523 TYR A O 1
ATOM 4125 N N . GLN A 1 524 ? 13.798 8.736 -21.229 1.00 61.62 524 GLN A N 1
ATOM 4126 C CA . GLN A 1 524 ? 13.725 9.309 -19.875 1.00 61.62 524 GLN A CA 1
ATOM 4127 C C . GLN A 1 524 ? 12.454 10.137 -19.613 1.00 61.62 524 GLN A C 1
ATOM 4129 O O . GLN A 1 524 ? 12.193 10.478 -18.464 1.00 61.62 524 GLN A O 1
ATOM 4134 N N . ALA A 1 525 ? 11.636 10.421 -20.631 1.00 54.16 525 ALA A N 1
ATOM 4135 C CA . ALA A 1 525 ? 10.311 11.010 -20.441 1.00 54.16 525 ALA A CA 1
ATOM 4136 C C . ALA A 1 525 ? 9.239 9.977 -20.010 1.00 54.16 525 ALA A C 1
ATOM 4138 O O . ALA A 1 525 ? 8.323 10.331 -19.273 1.00 54.16 525 ALA A O 1
ATOM 4139 N N . LEU A 1 526 ? 9.396 8.684 -20.343 1.00 57.44 526 LEU A N 1
ATOM 4140 C CA . LEU A 1 526 ? 8.475 7.585 -19.963 1.00 57.44 526 LEU A CA 1
ATOM 4141 C C . LEU A 1 526 ? 8.581 7.172 -18.475 1.00 57.44 526 LEU A C 1
ATOM 4143 O O . LEU A 1 526 ? 8.106 6.119 -18.056 1.00 57.44 526 LEU A O 1
ATOM 4147 N N . VAL A 1 527 ? 9.258 7.982 -17.665 1.00 55.78 527 VAL A N 1
ATOM 4148 C CA . VAL A 1 527 ? 9.855 7.606 -16.375 1.00 55.78 527 VAL A CA 1
ATOM 4149 C C . VAL A 1 527 ? 8.965 8.030 -15.198 1.00 55.78 527 VAL A C 1
ATOM 4151 O O . VAL A 1 527 ? 9.437 8.377 -14.121 1.00 55.78 527 VAL A O 1
ATOM 4154 N N . GLY A 1 528 ? 7.643 7.965 -15.383 1.00 53.88 528 GLY A N 1
ATOM 4155 C CA . GLY A 1 528 ? 6.696 7.986 -14.261 1.00 53.88 528 GLY A CA 1
ATOM 4156 C C . GLY A 1 528 ? 6.805 6.709 -13.417 1.00 53.88 528 GLY A C 1
ATOM 4157 O O . GLY A 1 528 ? 6.924 6.770 -12.195 1.00 53.88 528 GLY A O 1
ATOM 4158 N N . ASN A 1 529 ? 6.868 5.558 -14.089 1.00 61.66 529 ASN A N 1
ATOM 4159 C CA . ASN A 1 529 ? 6.843 4.220 -13.498 1.00 61.66 529 ASN A CA 1
ATOM 4160 C C . ASN A 1 529 ? 8.203 3.780 -12.897 1.00 61.66 529 ASN A C 1
ATOM 4162 O O . ASN A 1 529 ? 9.247 3.887 -13.545 1.00 61.66 529 ASN A O 1
ATOM 4166 N N . ASP A 1 530 ? 8.194 3.243 -11.671 1.00 65.69 530 ASP A N 1
ATOM 4167 C CA . ASP A 1 530 ? 9.409 2.855 -10.930 1.00 65.69 530 ASP A CA 1
ATOM 4168 C C . ASP A 1 530 ? 10.134 1.613 -11.476 1.00 65.69 530 ASP A C 1
ATOM 4170 O O . ASP A 1 530 ? 11.362 1.523 -11.401 1.00 65.69 530 ASP A O 1
ATOM 4174 N N . GLN A 1 531 ? 9.415 0.681 -12.104 1.00 70.44 531 GLN A N 1
ATOM 4175 C CA . GLN A 1 531 ? 10.019 -0.467 -12.784 1.00 70.44 531 GLN A CA 1
ATOM 4176 C C . GLN A 1 531 ? 10.846 0.012 -13.991 1.00 70.44 531 GLN A C 1
ATOM 4178 O O . GLN A 1 531 ? 12.016 -0.355 -14.140 1.00 70.44 531 GLN A O 1
ATOM 4183 N N . VAL A 1 532 ? 10.285 0.932 -14.786 1.00 76.12 532 VAL A N 1
ATOM 4184 C CA . VAL A 1 532 ? 10.977 1.589 -15.908 1.00 76.12 532 VAL A CA 1
ATOM 4185 C C . VAL A 1 532 ? 12.143 2.457 -15.416 1.00 76.12 532 VAL A C 1
ATOM 4187 O O . VAL A 1 532 ? 13.213 2.416 -16.027 1.00 76.12 532 VAL A O 1
ATOM 4190 N N . LYS A 1 533 ? 12.012 3.170 -14.282 1.00 76.31 533 LYS A N 1
ATOM 4191 C CA . LYS A 1 533 ? 13.146 3.853 -13.613 1.00 76.31 533 LYS A CA 1
ATOM 4192 C C . LYS A 1 533 ? 14.279 2.870 -13.311 1.00 76.31 533 LYS A C 1
ATOM 4194 O O . LYS A 1 533 ? 15.421 3.126 -13.697 1.00 76.31 533 LYS A O 1
ATOM 4199 N N . GLY A 1 534 ? 13.979 1.737 -12.672 1.00 77.50 534 GLY A N 1
ATOM 4200 C CA . GLY A 1 534 ? 14.963 0.705 -12.332 1.00 77.50 534 GLY A CA 1
ATOM 4201 C C . GLY A 1 534 ? 15.690 0.144 -13.559 1.00 77.50 534 GLY A C 1
ATOM 4202 O O . GLY A 1 534 ? 16.919 0.011 -13.560 1.00 77.50 534 GLY A O 1
ATOM 4203 N N . VAL A 1 535 ? 14.957 -0.110 -14.646 1.00 82.38 535 VAL A N 1
ATOM 4204 C CA . VAL A 1 535 ? 15.515 -0.530 -15.941 1.00 82.38 535 VAL A CA 1
ATOM 4205 C C . VAL A 1 535 ? 16.400 0.551 -16.572 1.00 82.38 535 VAL A C 1
ATOM 4207 O O . VAL A 1 535 ? 17.526 0.260 -16.981 1.00 82.38 535 VAL A O 1
ATOM 4210 N N . LEU A 1 536 ? 15.924 1.795 -16.665 1.00 81.38 536 LEU A N 1
ATOM 4211 C CA . LEU A 1 536 ? 16.592 2.837 -17.446 1.00 81.38 536 LEU A CA 1
ATOM 4212 C C . LEU A 1 536 ? 17.711 3.565 -16.695 1.00 81.38 536 LEU A C 1
ATOM 4214 O O . LEU A 1 536 ? 18.664 3.999 -17.345 1.00 81.38 536 LEU A O 1
ATOM 4218 N N . PHE A 1 537 ? 17.671 3.697 -15.364 1.00 78.94 537 PHE A N 1
ATOM 4219 C CA . PHE A 1 537 ? 18.699 4.440 -14.616 1.00 78.94 537 PHE A CA 1
ATOM 4220 C C . PHE A 1 537 ? 19.928 3.611 -14.220 1.00 78.94 537 PHE A C 1
ATOM 4222 O O . PHE A 1 537 ? 21.034 4.162 -14.179 1.00 78.94 537 PHE A O 1
ATOM 4229 N N . SER A 1 538 ? 19.799 2.297 -14.031 1.00 84.94 538 SER A N 1
ATOM 4230 C CA . SER A 1 538 ? 20.947 1.421 -13.759 1.00 84.94 538 SER A CA 1
ATOM 4231 C C . SER A 1 538 ? 21.878 1.313 -14.978 1.00 84.94 538 SER A C 1
ATOM 4233 O O . SER A 1 538 ? 21.468 0.920 -16.070 1.00 84.94 538 SER A O 1
ATOM 4235 N N . VAL A 1 539 ? 23.172 1.618 -14.801 1.00 84.12 539 VAL A N 1
ATOM 4236 C CA . VAL A 1 539 ? 24.194 1.484 -15.864 1.00 84.12 539 VAL A CA 1
ATOM 4237 C C . VAL A 1 539 ? 24.319 0.027 -16.331 1.00 84.12 539 VAL A C 1
ATOM 4239 O O . VAL A 1 539 ? 24.486 -0.222 -17.527 1.00 84.12 539 VAL A O 1
ATOM 4242 N N . ARG A 1 540 ? 24.195 -0.937 -15.405 1.00 89.31 540 ARG A N 1
ATOM 4243 C CA . ARG A 1 540 ? 24.162 -2.378 -15.706 1.00 89.31 540 ARG A CA 1
ATOM 4244 C C . ARG A 1 540 ? 22.953 -2.708 -16.578 1.00 89.31 540 ARG A C 1
ATOM 4246 O O . ARG A 1 540 ? 23.126 -3.303 -17.637 1.00 89.31 540 ARG A O 1
ATOM 4253 N N . ASN A 1 541 ? 21.766 -2.246 -16.191 1.00 89.12 541 ASN A N 1
ATOM 4254 C CA . ASN A 1 541 ? 20.530 -2.525 -16.919 1.00 89.12 541 ASN A CA 1
ATOM 4255 C C . ASN A 1 541 ? 20.534 -1.862 -18.304 1.00 89.12 541 ASN A C 1
ATOM 4257 O O . ASN A 1 541 ? 20.196 -2.526 -19.276 1.00 89.12 541 ASN A O 1
ATOM 4261 N N . ARG A 1 542 ? 21.048 -0.629 -18.452 1.00 86.69 542 ARG A N 1
ATOM 4262 C CA . ARG A 1 542 ? 21.267 -0.009 -19.776 1.00 86.69 542 ARG A CA 1
ATOM 4263 C C . ARG A 1 542 ? 22.242 -0.798 -20.654 1.00 86.69 542 ARG A C 1
ATOM 4265 O O . ARG A 1 542 ? 22.014 -0.890 -21.857 1.00 86.69 542 ARG A O 1
ATOM 4272 N N . ARG A 1 543 ? 23.321 -1.369 -20.099 1.00 87.62 543 ARG A N 1
ATOM 4273 C CA . ARG A 1 543 ? 24.251 -2.235 -20.859 1.00 87.62 543 ARG A CA 1
ATOM 4274 C C . ARG A 1 543 ? 23.565 -3.528 -21.315 1.00 87.62 543 ARG A C 1
ATOM 4276 O O . ARG A 1 543 ? 23.715 -3.892 -22.478 1.00 87.62 543 ARG A O 1
ATOM 4283 N N . ILE A 1 544 ? 22.777 -4.158 -20.441 1.00 91.19 544 ILE A N 1
ATOM 4284 C CA . ILE A 1 544 ? 21.954 -5.334 -20.768 1.00 91.19 544 ILE A CA 1
ATOM 4285 C C . ILE A 1 544 ? 20.937 -4.982 -21.861 1.00 91.19 544 ILE A C 1
ATOM 4287 O O . ILE A 1 544 ? 20.910 -5.626 -22.900 1.00 91.19 544 ILE A O 1
ATOM 4291 N N . LEU A 1 545 ? 20.167 -3.908 -21.695 1.00 89.06 545 LEU A N 1
ATOM 4292 C CA . LEU A 1 545 ? 19.186 -3.432 -22.671 1.00 89.06 545 LEU A CA 1
ATOM 4293 C C . LEU A 1 545 ? 19.832 -3.139 -24.040 1.00 89.06 545 LEU A C 1
ATOM 4295 O O . LEU A 1 545 ? 19.309 -3.560 -25.072 1.00 89.06 545 LEU A O 1
ATOM 4299 N N . LYS A 1 546 ? 21.024 -2.511 -24.056 1.00 88.62 546 LYS A N 1
ATOM 4300 C CA . LYS A 1 546 ? 21.827 -2.327 -25.280 1.00 88.62 546 LYS A CA 1
ATOM 4301 C C . LYS A 1 546 ? 22.247 -3.649 -25.929 1.00 88.62 546 LYS A C 1
ATOM 4303 O O . LYS A 1 546 ? 22.353 -3.704 -27.151 1.00 88.62 546 LYS A O 1
ATOM 4308 N N . TYR A 1 547 ? 22.496 -4.698 -25.152 1.00 90.56 547 TYR A N 1
ATOM 4309 C CA . TYR A 1 547 ? 22.783 -6.036 -25.670 1.00 90.56 547 TYR A CA 1
ATOM 4310 C C . TYR A 1 547 ? 21.512 -6.728 -26.194 1.00 90.56 547 TYR A C 1
ATOM 4312 O O . TYR A 1 547 ? 21.541 -7.286 -27.287 1.00 90.56 547 TYR A O 1
ATOM 4320 N N . LEU A 1 548 ? 20.381 -6.642 -25.486 1.00 91.88 548 LEU A N 1
ATOM 4321 C CA . LEU A 1 548 ? 19.136 -7.317 -25.873 1.00 91.88 548 LEU A CA 1
ATOM 4322 C C . LEU A 1 548 ? 18.498 -6.745 -27.147 1.00 91.88 548 LEU A C 1
ATOM 4324 O O . LEU A 1 548 ? 18.015 -7.522 -27.967 1.00 91.88 548 LEU A O 1
ATOM 4328 N N . ALA A 1 549 ? 18.531 -5.425 -27.375 1.00 90.31 549 ALA A N 1
ATOM 4329 C CA . ALA A 1 549 ? 18.001 -4.871 -28.628 1.00 90.31 549 ALA A CA 1
ATOM 4330 C C . ALA A 1 549 ? 18.913 -5.156 -29.840 1.00 90.31 549 ALA A C 1
ATOM 4332 O O . ALA A 1 549 ? 18.413 -5.315 -30.951 1.00 90.31 549 ALA A O 1
ATOM 4333 N N . ARG A 1 550 ? 20.241 -5.287 -29.646 1.00 89.06 550 ARG A N 1
ATOM 4334 C CA . ARG A 1 550 ? 21.170 -5.722 -30.720 1.00 89.06 550 ARG A CA 1
ATOM 4335 C C . ARG A 1 550 ? 20.837 -7.114 -31.248 1.00 89.06 550 ARG A C 1
ATOM 4337 O O . ARG A 1 550 ? 21.051 -7.368 -32.426 1.00 89.06 550 ARG A O 1
ATOM 4344 N N . HIS A 1 551 ? 20.302 -7.972 -30.385 1.00 89.94 551 HIS A N 1
ATOM 4345 C CA . HIS A 1 551 ? 19.882 -9.335 -30.703 1.00 89.94 551 HIS A CA 1
ATOM 4346 C C . HIS A 1 551 ? 18.369 -9.449 -30.969 1.00 89.94 551 HIS A C 1
ATOM 4348 O O . HIS A 1 551 ? 17.819 -10.542 -30.930 1.00 89.94 551 HIS A O 1
ATOM 4354 N N . GLY A 1 552 ? 17.671 -8.331 -31.207 1.00 91.25 552 GLY A N 1
ATOM 4355 C CA . GLY A 1 552 ? 16.253 -8.324 -31.588 1.00 91.25 552 GLY A CA 1
ATOM 4356 C C . GLY A 1 552 ? 15.246 -8.665 -30.481 1.00 91.25 552 GLY A C 1
ATOM 4357 O O . GLY A 1 552 ? 14.051 -8.559 -30.721 1.00 91.25 552 GLY A O 1
ATOM 4358 N N . ILE A 1 553 ? 15.687 -8.999 -29.265 1.00 93.56 553 ILE A N 1
ATOM 4359 C CA . ILE A 1 553 ? 14.791 -9.410 -28.170 1.00 93.56 553 ILE A CA 1
ATOM 4360 C C . ILE A 1 553 ? 13.976 -8.219 -27.655 1.00 93.56 553 ILE A C 1
ATOM 4362 O O . ILE A 1 553 ? 12.773 -8.316 -27.424 1.00 93.56 553 ILE A O 1
ATOM 4366 N N . VAL A 1 554 ? 14.628 -7.069 -27.470 1.00 92.19 554 VAL A N 1
ATOM 4367 C CA . VAL A 1 554 ? 13.987 -5.853 -26.950 1.00 92.19 554 VAL A CA 1
ATOM 4368 C C . VAL A 1 554 ? 13.882 -4.819 -28.070 1.00 92.19 554 VAL A C 1
ATOM 4370 O O . VAL A 1 554 ? 14.676 -3.887 -28.149 1.00 92.19 554 VAL A O 1
ATOM 4373 N N . THR A 1 555 ? 12.935 -5.048 -28.985 1.00 88.06 555 THR A N 1
ATOM 4374 C CA . THR A 1 555 ? 12.706 -4.224 -30.182 1.00 88.06 555 THR A CA 1
ATOM 4375 C C . THR A 1 555 ? 11.948 -2.933 -29.924 1.00 88.06 555 THR A C 1
ATOM 4377 O O . THR A 1 555 ? 12.413 -1.903 -30.385 1.00 88.06 555 THR A O 1
ATOM 4380 N N . GLU A 1 556 ? 10.801 -2.959 -29.249 1.00 87.38 556 GLU A N 1
ATOM 4381 C CA . GLU A 1 556 ? 9.867 -1.818 -29.159 1.00 87.38 556 GLU A CA 1
ATOM 4382 C C . GLU A 1 556 ? 9.925 -1.158 -27.780 1.00 87.38 556 GLU A C 1
ATOM 4384 O O . GLU A 1 556 ? 10.121 -1.848 -26.778 1.00 87.38 556 GLU A O 1
ATOM 4389 N N . SER A 1 557 ? 9.733 0.163 -27.679 1.00 80.19 557 SER A N 1
ATOM 4390 C CA . SER A 1 557 ? 9.872 0.855 -26.383 1.00 80.19 557 SER A CA 1
ATOM 4391 C C . SER A 1 557 ? 8.824 0.399 -25.358 1.00 80.19 557 SER A C 1
ATOM 4393 O O . SER A 1 557 ? 9.118 0.365 -24.162 1.00 80.19 557 SER A O 1
ATOM 4395 N N . LYS A 1 558 ? 7.659 -0.084 -25.817 1.00 82.75 558 LYS A N 1
ATOM 4396 C CA . LYS A 1 558 ? 6.628 -0.712 -24.971 1.00 82.75 558 LYS A CA 1
ATOM 4397 C C . LYS A 1 558 ? 7.143 -1.916 -24.164 1.00 82.75 558 LYS A C 1
ATOM 4399 O O . LYS A 1 558 ? 6.637 -2.194 -23.082 1.00 82.75 558 LYS A O 1
ATOM 4404 N N . HIS A 1 559 ? 8.195 -2.598 -24.631 1.00 89.94 559 HIS A N 1
ATOM 4405 C CA . HIS A 1 559 ? 8.812 -3.721 -23.915 1.00 89.94 559 HIS A CA 1
ATOM 4406 C C . HIS A 1 559 ? 9.395 -3.307 -22.552 1.00 89.94 559 HIS A C 1
ATOM 4408 O O . HIS A 1 559 ? 9.514 -4.147 -21.663 1.00 89.94 559 HIS A O 1
ATOM 4414 N N . LEU A 1 560 ? 9.736 -2.026 -22.361 1.00 85.44 560 LEU A N 1
ATOM 4415 C CA . LEU A 1 560 ? 10.310 -1.511 -21.113 1.00 85.44 560 LEU A CA 1
ATOM 4416 C C . LEU A 1 560 ? 9.342 -1.612 -19.923 1.00 85.44 560 LEU A C 1
ATOM 4418 O O . LEU A 1 560 ? 9.799 -1.791 -18.798 1.00 85.44 560 LEU A O 1
ATOM 4422 N N . PHE A 1 561 ? 8.026 -1.550 -20.158 1.00 80.94 561 PHE A N 1
ATOM 4423 C CA . PHE A 1 561 ? 7.006 -1.619 -19.102 1.00 80.94 561 PHE A CA 1
ATOM 4424 C C . PHE A 1 561 ? 6.791 -3.036 -18.545 1.00 80.94 561 PHE A C 1
ATOM 4426 O O . PHE A 1 561 ? 6.305 -3.190 -17.429 1.00 80.94 561 PHE A O 1
ATOM 4433 N N . TYR A 1 562 ? 7.191 -4.074 -19.285 1.00 83.31 562 TYR A N 1
ATOM 4434 C CA . TYR A 1 562 ? 7.026 -5.486 -18.899 1.00 83.31 562 TYR A CA 1
ATOM 4435 C C . TYR A 1 562 ? 8.344 -6.158 -18.482 1.00 83.31 562 TYR A C 1
ATOM 4437 O O . TYR A 1 562 ? 8.384 -7.357 -18.209 1.00 83.31 562 TYR A O 1
ATOM 4445 N N . LEU A 1 563 ? 9.435 -5.391 -18.439 1.00 86.50 563 LEU A N 1
ATOM 4446 C CA . LEU A 1 563 ? 10.746 -5.835 -17.986 1.00 86.50 563 LEU A CA 1
ATOM 4447 C C . LEU A 1 563 ? 11.062 -5.180 -16.643 1.00 86.50 563 LEU A C 1
ATOM 4449 O O . LEU A 1 563 ? 11.030 -3.959 -16.520 1.00 86.50 563 LEU A O 1
ATOM 4453 N N . ASP A 1 564 ? 11.400 -5.988 -15.645 1.00 87.69 564 ASP A N 1
ATOM 4454 C CA . ASP A 1 564 ? 12.009 -5.531 -14.395 1.00 87.69 564 ASP A CA 1
ATOM 4455 C C . ASP A 1 564 ? 13.523 -5.837 -14.375 1.00 87.69 564 ASP A C 1
ATOM 4457 O O . ASP A 1 564 ? 14.059 -6.543 -15.240 1.00 87.69 564 ASP A O 1
ATOM 4461 N N . THR A 1 565 ? 14.237 -5.312 -13.374 1.00 87.31 565 THR A N 1
ATOM 4462 C CA . THR A 1 565 ? 15.686 -5.529 -13.196 1.00 87.31 565 THR A CA 1
ATOM 4463 C C . THR A 1 565 ? 16.068 -7.013 -13.095 1.00 87.31 565 THR A C 1
ATOM 4465 O O . THR A 1 565 ? 17.083 -7.417 -13.664 1.00 87.31 565 THR A O 1
ATOM 4468 N N . SER A 1 566 ? 15.278 -7.837 -12.400 1.00 86.44 566 SER A N 1
ATOM 4469 C CA . SER A 1 566 ? 15.534 -9.277 -12.260 1.00 86.44 566 SER A CA 1
ATOM 4470 C C . SER A 1 566 ? 15.327 -10.006 -13.588 1.00 86.44 566 SER A C 1
ATOM 4472 O O . SER A 1 566 ? 16.168 -10.810 -13.987 1.00 86.44 566 SER A O 1
ATOM 4474 N N . THR A 1 567 ? 14.269 -9.660 -14.324 1.00 90.44 567 THR A N 1
ATOM 4475 C CA . THR A 1 567 ? 13.941 -10.237 -15.631 1.00 90.44 567 THR A CA 1
ATOM 4476 C C . THR A 1 567 ? 15.026 -9.920 -16.664 1.00 90.44 567 THR A C 1
ATOM 4478 O O . THR A 1 567 ? 15.522 -10.834 -17.322 1.00 90.44 567 THR A O 1
ATOM 4481 N N . LEU A 1 568 ? 15.508 -8.673 -16.736 1.00 91.69 568 LEU A N 1
ATOM 4482 C CA . LEU A 1 568 ? 16.659 -8.311 -17.577 1.00 91.69 568 LEU A CA 1
ATOM 4483 C C . LEU A 1 568 ? 17.925 -9.110 -17.237 1.00 91.69 568 LEU A C 1
ATOM 4485 O O . LEU A 1 568 ? 18.620 -9.578 -18.140 1.00 91.69 568 LEU A O 1
ATOM 4489 N N . ILE A 1 569 ? 18.237 -9.264 -15.946 1.00 89.81 569 ILE A N 1
ATOM 4490 C CA . ILE A 1 569 ? 19.437 -9.986 -15.504 1.00 89.81 569 ILE A CA 1
ATOM 4491 C C . ILE A 1 569 ? 19.325 -11.483 -15.827 1.00 89.81 569 ILE A C 1
ATOM 4493 O O . ILE A 1 569 ? 20.289 -12.047 -16.342 1.00 89.81 569 ILE A O 1
ATOM 4497 N N . ARG A 1 570 ? 18.153 -12.107 -15.641 1.00 92.25 570 ARG A N 1
ATOM 4498 C CA . ARG A 1 570 ? 17.897 -13.498 -16.060 1.00 92.25 570 ARG A CA 1
ATOM 4499 C C . ARG A 1 570 ? 18.131 -13.697 -17.559 1.00 92.25 570 ARG A C 1
ATOM 4501 O O . ARG A 1 570 ? 18.862 -14.608 -17.936 1.00 92.25 570 ARG A O 1
ATOM 4508 N N . ILE A 1 571 ? 17.563 -12.831 -18.410 1.00 91.94 571 ILE A N 1
ATOM 4509 C CA . ILE A 1 571 ? 17.728 -12.927 -19.874 1.00 91.94 571 ILE A CA 1
ATOM 4510 C C . ILE A 1 571 ? 19.212 -12.786 -20.245 1.00 91.94 571 ILE A C 1
ATOM 4512 O O . ILE A 1 571 ? 19.734 -13.565 -21.041 1.00 91.94 571 ILE A O 1
ATOM 4516 N N . ASN A 1 572 ? 19.916 -11.826 -19.636 1.00 93.44 572 ASN A N 1
ATOM 4517 C CA . ASN A 1 572 ? 21.346 -11.633 -19.865 1.00 93.44 572 ASN A CA 1
ATOM 4518 C C . ASN A 1 572 ? 22.182 -12.860 -19.475 1.00 93.44 572 ASN A C 1
ATOM 4520 O O . ASN A 1 572 ? 23.104 -13.204 -20.208 1.00 93.44 572 ASN A O 1
ATOM 4524 N N . ASN A 1 573 ? 21.894 -13.501 -18.338 1.00 92.25 573 ASN A N 1
ATOM 4525 C CA . ASN A 1 573 ? 22.676 -14.642 -17.854 1.00 92.25 573 ASN A CA 1
ATOM 4526 C C . ASN A 1 573 ? 22.584 -15.836 -18.819 1.00 92.25 573 ASN A C 1
ATOM 4528 O O . ASN A 1 573 ? 23.620 -16.314 -19.275 1.00 92.25 573 ASN A O 1
ATOM 4532 N N . VAL A 1 574 ? 21.366 -16.221 -19.227 1.00 91.31 574 VAL A N 1
ATOM 4533 C CA . VAL A 1 574 ? 21.131 -17.308 -20.202 1.00 91.31 574 VAL A CA 1
ATOM 4534 C C . VAL A 1 574 ? 21.915 -17.074 -21.499 1.00 91.31 574 VAL A C 1
ATOM 4536 O O . VAL A 1 574 ? 22.606 -17.964 -21.995 1.00 91.31 574 VAL A O 1
ATOM 4539 N N . LEU A 1 575 ? 21.855 -15.854 -22.041 1.00 91.94 575 LEU A N 1
ATOM 4540 C CA . LEU A 1 575 ? 22.548 -15.507 -23.283 1.00 91.94 575 LEU A CA 1
ATOM 4541 C C . LEU A 1 575 ? 24.072 -15.445 -23.108 1.00 91.94 575 LEU A C 1
ATOM 4543 O O . LEU A 1 575 ? 24.808 -15.884 -23.989 1.00 91.94 575 LEU A O 1
ATOM 4547 N N . TYR A 1 576 ? 24.557 -14.947 -21.969 1.00 92.06 576 TYR A N 1
ATOM 4548 C CA . TYR A 1 576 ? 25.986 -14.875 -21.668 1.00 92.06 576 TYR A CA 1
ATOM 4549 C C . TYR A 1 576 ? 26.614 -16.266 -21.509 1.00 92.06 576 TYR A C 1
ATOM 4551 O O . TYR A 1 576 ? 27.707 -16.508 -22.021 1.00 92.06 576 TYR A O 1
ATOM 4559 N N . GLU A 1 577 ? 25.921 -17.205 -20.861 1.00 91.00 577 GLU A N 1
ATOM 4560 C CA . GLU A 1 577 ? 26.374 -18.592 -20.731 1.00 91.00 577 GLU A CA 1
ATOM 4561 C C . GLU A 1 577 ? 26.478 -19.296 -22.085 1.00 91.00 577 GLU A C 1
ATOM 4563 O O . GLU A 1 577 ? 27.506 -19.916 -22.376 1.00 91.00 577 GLU A O 1
ATOM 4568 N N . LEU A 1 578 ? 25.459 -19.155 -22.939 1.00 89.56 578 LEU A N 1
ATOM 4569 C CA . LEU A 1 578 ? 25.476 -19.701 -24.296 1.00 89.56 578 LEU A CA 1
ATOM 4570 C C . LEU A 1 578 ? 26.577 -19.048 -25.149 1.00 89.56 578 LEU A C 1
ATOM 4572 O O . LEU A 1 578 ? 27.333 -19.756 -25.808 1.00 89.56 578 LEU A O 1
ATOM 4576 N N . GLN A 1 579 ? 26.749 -17.724 -25.067 1.00 89.81 579 GLN A N 1
ATOM 4577 C CA . GLN A 1 579 ? 27.800 -16.996 -25.790 1.00 89.81 579 GLN A CA 1
ATOM 4578 C C . GLN A 1 579 ? 29.224 -17.304 -25.287 1.00 89.81 579 GLN A C 1
ATOM 4580 O O . GLN A 1 579 ? 30.187 -17.163 -26.045 1.00 89.81 579 GLN A O 1
ATOM 4585 N N . SER A 1 580 ? 29.386 -17.726 -24.028 1.00 88.75 580 SER A N 1
ATOM 4586 C CA . SER A 1 580 ? 30.696 -18.081 -23.460 1.00 88.75 580 SER A CA 1
ATOM 4587 C C . SER A 1 580 ? 31.311 -19.343 -24.080 1.00 88.75 580 SER A C 1
ATOM 4589 O O . SER A 1 580 ? 32.529 -19.524 -24.029 1.00 88.75 580 SER A O 1
ATOM 4591 N N . ASP A 1 581 ? 30.489 -20.194 -24.701 1.00 89.75 581 ASP A N 1
ATOM 4592 C CA . ASP A 1 581 ? 30.898 -21.456 -25.304 1.00 89.75 581 ASP A CA 1
ATOM 4593 C C . ASP A 1 581 ? 30.795 -21.400 -26.834 1.00 89.75 581 ASP A C 1
ATOM 4595 O O . ASP A 1 581 ? 29.711 -21.383 -27.417 1.00 89.75 581 ASP A O 1
ATOM 4599 N N . LYS A 1 582 ? 31.949 -21.436 -27.509 1.00 83.44 582 LYS A N 1
ATOM 4600 C CA . LYS A 1 582 ? 32.030 -21.396 -28.978 1.00 83.44 582 LYS A CA 1
ATOM 4601 C C . LYS A 1 582 ? 31.341 -22.577 -29.674 1.00 83.44 582 LYS A C 1
ATOM 4603 O O . LYS A 1 582 ? 31.091 -22.480 -30.869 1.00 83.44 582 LYS A O 1
ATOM 4608 N N . GLN A 1 583 ? 31.043 -23.670 -28.966 1.00 88.50 583 GLN A N 1
ATOM 4609 C CA . GLN A 1 583 ? 30.297 -24.815 -29.502 1.00 88.50 583 GLN A CA 1
ATOM 4610 C C . GLN A 1 583 ? 28.769 -24.658 -29.360 1.00 88.50 583 GLN A C 1
ATOM 4612 O O . GLN A 1 583 ? 28.027 -25.565 -29.728 1.00 88.50 583 GLN A O 1
ATOM 4617 N N . LYS A 1 584 ? 28.283 -23.523 -28.831 1.00 89.50 584 LYS A N 1
ATOM 4618 C CA . LYS A 1 584 ? 26.856 -23.238 -28.597 1.00 89.50 584 LYS A CA 1
ATOM 4619 C C . LYS A 1 584 ? 26.301 -22.052 -29.406 1.00 89.50 584 LYS A C 1
ATOM 4621 O O . LYS A 1 584 ? 25.261 -21.523 -29.032 1.00 89.50 584 LYS A O 1
ATOM 4626 N N . LEU A 1 585 ? 26.932 -21.632 -30.507 1.00 88.19 585 LEU A N 1
ATOM 4627 C CA . LEU A 1 585 ? 26.420 -20.508 -31.317 1.00 88.19 585 LEU A CA 1
ATOM 4628 C C . LEU A 1 585 ? 24.997 -20.773 -31.846 1.00 88.19 585 LEU A C 1
ATOM 4630 O O . LEU A 1 585 ? 24.094 -20.001 -31.548 1.00 88.19 585 LEU A O 1
ATOM 4634 N N . ASP A 1 586 ? 24.754 -21.926 -32.469 1.00 89.81 586 ASP A N 1
ATOM 4635 C CA . ASP A 1 586 ? 23.423 -22.326 -32.961 1.00 89.81 586 ASP A CA 1
ATOM 4636 C C . ASP A 1 586 ? 22.355 -22.346 -31.840 1.00 89.81 586 ASP A C 1
ATOM 4638 O O . ASP A 1 586 ? 21.169 -22.100 -32.063 1.00 89.81 586 ASP A O 1
ATOM 4642 N N . LYS A 1 587 ? 22.787 -22.619 -30.601 1.00 92.44 587 LYS A N 1
ATOM 4643 C CA . LYS A 1 587 ? 21.947 -22.630 -29.395 1.00 92.44 587 LYS A CA 1
ATOM 4644 C C . LYS A 1 587 ? 21.664 -21.228 -28.860 1.00 92.44 587 LYS A C 1
ATOM 4646 O O . LYS A 1 587 ? 20.561 -20.973 -28.380 1.00 92.44 587 LYS A O 1
ATOM 4651 N N . LEU A 1 588 ? 22.642 -20.328 -28.945 1.00 92.25 588 LEU A N 1
ATOM 4652 C CA . LEU A 1 588 ? 22.464 -18.909 -28.654 1.00 92.25 588 LEU A CA 1
ATOM 4653 C C . LEU A 1 588 ? 21.407 -18.320 -29.596 1.00 92.25 588 LEU A C 1
ATOM 4655 O O . LEU A 1 588 ? 20.462 -17.699 -29.117 1.00 92.25 588 LEU A O 1
ATOM 4659 N N . ASP A 1 589 ? 21.505 -18.595 -30.897 1.00 92.69 589 ASP A N 1
ATOM 4660 C CA . ASP A 1 589 ? 20.552 -18.117 -31.906 1.00 92.69 589 ASP A CA 1
ATOM 4661 C C . ASP A 1 589 ? 19.137 -18.685 -31.674 1.00 92.69 589 ASP A C 1
ATOM 4663 O O . ASP A 1 589 ? 18.146 -17.949 -31.750 1.00 92.69 589 ASP A O 1
ATOM 4667 N N . ALA A 1 590 ? 19.023 -19.967 -31.299 1.00 93.69 590 ALA A N 1
ATOM 4668 C CA . ALA A 1 590 ? 17.751 -20.584 -30.913 1.00 93.69 590 ALA A CA 1
ATOM 4669 C C . ALA A 1 590 ? 17.122 -19.912 -29.675 1.00 93.69 590 ALA A C 1
ATOM 4671 O O . ALA A 1 590 ? 15.930 -19.591 -29.685 1.00 93.69 590 ALA A O 1
ATOM 4672 N N . ALA A 1 591 ? 17.911 -19.649 -28.627 1.00 93.75 591 ALA A N 1
ATOM 4673 C CA . ALA A 1 591 ? 17.439 -18.974 -27.419 1.00 93.75 591 ALA A CA 1
ATOM 4674 C C . ALA A 1 591 ? 17.057 -17.504 -27.681 1.00 93.75 591 ALA A C 1
ATOM 4676 O O . ALA A 1 591 ? 16.017 -17.046 -27.208 1.00 93.75 591 ALA A O 1
ATOM 4677 N N . GLN A 1 592 ? 17.847 -16.767 -28.472 1.00 94.81 592 GLN A N 1
ATOM 4678 C CA . GLN A 1 592 ? 17.540 -15.386 -28.870 1.00 94.81 592 GLN A CA 1
ATOM 4679 C C . GLN A 1 592 ? 16.244 -15.302 -29.686 1.00 94.81 592 GLN A C 1
ATOM 4681 O O . GLN A 1 592 ? 15.413 -14.427 -29.430 1.00 94.81 592 GLN A O 1
ATOM 4686 N N . SER A 1 593 ? 16.036 -16.240 -30.614 1.00 94.62 593 SER A N 1
ATOM 4687 C CA . SER A 1 593 ? 14.813 -16.334 -31.420 1.00 94.62 593 SER A CA 1
ATOM 4688 C C . SER A 1 593 ? 13.575 -16.545 -30.542 1.00 94.62 593 SER A C 1
ATOM 4690 O O . SER A 1 593 ? 12.577 -15.841 -30.695 1.00 94.62 593 SER A O 1
ATOM 4692 N N . PHE A 1 594 ? 13.657 -17.449 -29.562 1.00 96.62 594 PHE A N 1
ATOM 4693 C CA . PHE A 1 594 ? 12.571 -17.703 -28.614 1.00 96.62 594 PHE A CA 1
ATOM 4694 C C . PHE A 1 594 ? 12.283 -16.512 -27.692 1.00 96.62 594 PHE A C 1
ATOM 4696 O O . PHE A 1 594 ? 11.131 -16.115 -27.528 1.00 96.62 594 PHE A O 1
ATOM 4703 N N . LEU A 1 595 ? 13.319 -15.893 -27.123 1.00 95.38 595 LEU A N 1
ATOM 4704 C CA . LEU A 1 595 ? 13.168 -14.710 -26.271 1.00 95.38 595 LEU A CA 1
ATOM 4705 C C . LEU A 1 595 ? 12.538 -13.540 -27.047 1.00 95.38 595 LEU A C 1
ATOM 4707 O O . LEU A 1 595 ? 11.668 -12.848 -26.519 1.00 95.38 595 LEU A O 1
ATOM 4711 N N . THR A 1 596 ? 12.906 -13.374 -28.320 1.00 94.88 596 THR A N 1
ATOM 4712 C CA . THR A 1 596 ? 12.279 -12.419 -29.249 1.00 94.88 596 THR A CA 1
ATOM 4713 C C . THR A 1 596 ? 10.808 -12.754 -29.506 1.00 94.88 596 THR A C 1
ATOM 4715 O O . THR A 1 596 ? 9.962 -11.857 -29.497 1.00 94.88 596 THR A O 1
ATOM 4718 N N . GLN A 1 597 ? 10.464 -14.036 -29.676 1.00 95.19 597 GLN A N 1
ATOM 4719 C CA . GLN A 1 597 ? 9.075 -14.477 -29.828 1.00 95.19 597 GLN A CA 1
ATOM 4720 C C . GLN A 1 597 ? 8.236 -14.166 -28.577 1.00 95.19 597 GLN A C 1
ATOM 4722 O O . GLN A 1 597 ? 7.137 -13.627 -28.700 1.00 95.19 597 GLN A O 1
ATOM 4727 N N . ILE A 1 598 ? 8.740 -14.462 -27.375 1.00 95.44 598 ILE A N 1
ATOM 4728 C CA . ILE A 1 598 ? 8.023 -14.170 -26.125 1.00 95.44 598 ILE A CA 1
ATOM 4729 C C . ILE A 1 598 ? 7.847 -12.658 -25.937 1.00 95.44 598 ILE A C 1
ATOM 4731 O O . ILE A 1 598 ? 6.737 -12.227 -25.636 1.00 95.44 598 ILE A O 1
ATOM 4735 N N . MET A 1 599 ? 8.875 -11.839 -26.189 1.00 92.25 599 MET A N 1
ATOM 4736 C CA . MET A 1 599 ? 8.738 -10.378 -26.095 1.00 92.25 599 MET A CA 1
ATOM 4737 C C . MET A 1 599 ? 7.720 -9.807 -27.087 1.00 92.25 599 MET A C 1
ATOM 4739 O O . MET A 1 599 ? 6.908 -8.976 -26.697 1.00 92.25 599 MET A O 1
ATOM 4743 N N . SER A 1 600 ? 7.729 -10.258 -28.343 1.00 89.38 600 SER A N 1
ATOM 4744 C CA . SER A 1 600 ? 6.855 -9.709 -29.394 1.00 89.38 600 SER A CA 1
ATOM 4745 C C . SER A 1 600 ? 5.412 -10.228 -29.363 1.00 89.38 600 SER A C 1
ATOM 4747 O O . SER A 1 600 ? 4.511 -9.511 -29.782 1.00 89.38 600 SER A O 1
ATOM 4749 N N . GLN A 1 601 ? 5.170 -11.454 -28.879 1.00 91.88 601 GLN A N 1
ATOM 4750 C CA . GLN A 1 601 ? 3.837 -12.084 -28.895 1.00 91.88 601 GLN A CA 1
ATOM 4751 C C . GLN A 1 601 ? 3.165 -12.166 -27.518 1.00 91.88 601 GLN A C 1
ATOM 4753 O O . GLN A 1 601 ? 1.951 -12.334 -27.444 1.00 91.88 601 GLN A O 1
ATOM 4758 N N . ARG A 1 602 ? 3.942 -12.153 -26.426 1.00 92.06 602 ARG A N 1
ATOM 4759 C CA . ARG A 1 602 ? 3.490 -12.473 -25.058 1.00 92.06 602 ARG A CA 1
ATOM 4760 C C . ARG A 1 602 ? 4.235 -11.622 -24.017 1.00 92.06 602 ARG A C 1
ATOM 4762 O O . ARG A 1 602 ? 4.673 -12.135 -22.989 1.00 92.06 602 ARG A O 1
ATOM 4769 N N . THR A 1 603 ? 4.407 -10.326 -24.293 1.00 88.50 603 THR A N 1
ATOM 4770 C CA . THR A 1 603 ? 5.299 -9.408 -23.555 1.00 88.50 603 THR A CA 1
ATOM 4771 C C . THR A 1 603 ? 5.049 -9.410 -22.042 1.00 88.50 603 THR A C 1
ATOM 4773 O O . THR A 1 603 ? 5.991 -9.513 -21.258 1.00 88.50 603 THR A O 1
ATOM 4776 N N . THR A 1 604 ? 3.776 -9.397 -21.637 1.00 85.50 604 THR A N 1
ATOM 4777 C CA . THR A 1 604 ? 3.297 -9.479 -20.242 1.00 85.50 604 THR A CA 1
ATOM 4778 C C . THR A 1 604 ? 3.755 -10.733 -19.492 1.00 85.50 604 THR A C 1
ATOM 4780 O O . THR A 1 604 ? 3.836 -10.721 -18.267 1.00 85.50 604 THR A O 1
ATOM 4783 N N . HIS A 1 605 ? 4.066 -11.821 -20.200 1.00 90.94 605 HIS A N 1
ATOM 4784 C CA . HIS A 1 605 ? 4.464 -13.097 -19.611 1.00 90.94 605 HIS A CA 1
ATOM 4785 C C . HIS A 1 605 ? 5.986 -13.288 -19.511 1.00 90.94 605 HIS A C 1
ATOM 4787 O O . HIS A 1 605 ? 6.419 -14.292 -18.943 1.00 90.94 605 HIS A O 1
ATOM 4793 N N . MET A 1 606 ? 6.816 -12.362 -20.011 1.00 93.81 606 MET A N 1
ATOM 4794 C CA . MET A 1 606 ? 8.277 -12.528 -19.965 1.00 93.81 606 MET A CA 1
ATOM 4795 C C . MET A 1 606 ? 8.833 -12.722 -18.534 1.00 93.81 606 MET A C 1
ATOM 4797 O O . MET A 1 606 ? 9.616 -13.659 -18.351 1.00 93.81 606 MET A O 1
ATOM 4801 N N . PRO A 1 607 ? 8.424 -11.958 -17.495 1.00 89.56 607 PRO A N 1
ATOM 4802 C CA . PRO A 1 607 ? 8.903 -12.192 -16.127 1.00 89.56 607 PRO A CA 1
ATOM 4803 C C . PRO A 1 607 ? 8.607 -13.612 -15.622 1.00 89.56 607 PRO A C 1
ATOM 4805 O O . PRO A 1 607 ? 9.485 -14.271 -15.061 1.00 89.56 607 PRO A O 1
ATOM 4808 N N . SER A 1 608 ? 7.404 -14.125 -15.907 1.00 87.81 608 SER A N 1
ATOM 4809 C CA . SER A 1 608 ? 6.993 -15.503 -15.610 1.00 87.81 608 SER A CA 1
ATOM 4810 C C . SER A 1 608 ? 7.847 -16.545 -16.332 1.00 87.81 608 SER A C 1
ATOM 4812 O O . SER A 1 608 ? 8.312 -17.495 -15.702 1.00 87.81 608 SER A O 1
ATOM 4814 N N . VAL A 1 609 ? 8.083 -16.373 -17.639 1.00 93.25 609 VAL A N 1
ATOM 4815 C CA . VAL A 1 609 ? 8.910 -17.291 -18.443 1.00 93.25 609 VAL A CA 1
ATOM 4816 C C . VAL A 1 609 ? 10.334 -17.357 -17.896 1.00 93.25 609 VAL A C 1
ATOM 4818 O O . VAL A 1 609 ? 10.865 -18.449 -17.696 1.00 93.25 609 VAL A O 1
ATOM 4821 N N . MET A 1 610 ? 10.934 -16.208 -17.585 1.00 95.50 610 MET A N 1
ATOM 4822 C CA . MET A 1 610 ? 12.302 -16.161 -17.069 1.00 95.50 610 MET A CA 1
ATOM 4823 C C . MET A 1 610 ? 12.421 -16.709 -15.647 1.00 95.50 610 MET A C 1
ATOM 4825 O O . MET A 1 610 ? 13.418 -17.359 -15.334 1.00 95.50 610 MET A O 1
ATOM 4829 N N . LEU A 1 611 ? 11.410 -16.505 -14.797 1.00 89.75 611 LEU A N 1
ATOM 4830 C CA . LEU A 1 611 ? 11.352 -17.120 -13.471 1.00 89.75 611 LEU A CA 1
ATOM 4831 C C . LEU A 1 611 ? 11.231 -18.651 -13.564 1.00 89.75 611 LEU A C 1
ATOM 4833 O O . LEU A 1 611 ? 11.915 -19.355 -12.824 1.00 89.75 611 LEU A O 1
ATOM 4837 N N . CYS A 1 612 ? 10.421 -19.178 -14.491 1.00 92.12 612 CYS A N 1
ATOM 4838 C CA . CYS A 1 612 ? 10.345 -20.621 -14.751 1.00 92.12 612 CYS A CA 1
ATOM 4839 C C . CYS A 1 612 ? 11.686 -21.172 -15.256 1.00 92.12 612 CYS A C 1
ATOM 4841 O O . CYS A 1 612 ? 12.124 -22.226 -14.796 1.00 92.12 612 CYS A O 1
ATOM 4843 N N . ALA A 1 613 ? 12.358 -20.445 -16.156 1.00 92.62 613 ALA A N 1
ATOM 4844 C CA . ALA A 1 613 ? 13.654 -20.838 -16.699 1.00 92.62 613 ALA A CA 1
ATOM 4845 C C . ALA A 1 613 ? 14.740 -20.939 -15.619 1.00 92.62 613 ALA A C 1
ATOM 4847 O O . ALA A 1 613 ? 15.407 -21.967 -15.521 1.00 92.62 613 ALA A O 1
ATOM 4848 N N . GLU A 1 614 ? 14.854 -19.919 -14.764 1.00 92.94 614 GLU A N 1
ATOM 4849 C CA . GLU A 1 614 ? 15.761 -19.912 -13.611 1.00 92.94 614 GLU A CA 1
ATOM 4850 C C . GLU A 1 614 ? 15.433 -21.046 -12.626 1.00 92.94 614 GLU A C 1
ATOM 4852 O O . GLU A 1 614 ? 16.299 -21.847 -12.281 1.00 92.94 614 GLU A O 1
ATOM 4857 N N . LYS A 1 615 ? 14.177 -21.140 -12.169 1.00 90.56 615 LYS A N 1
ATOM 4858 C CA . LYS A 1 615 ? 13.803 -22.022 -11.050 1.00 90.56 615 LYS A CA 1
ATOM 4859 C C . LYS A 1 615 ? 13.747 -23.507 -11.393 1.00 90.56 615 LYS A C 1
ATOM 4861 O O . LYS A 1 615 ? 13.868 -24.324 -10.485 1.00 90.56 615 LYS A O 1
ATOM 4866 N N . LEU A 1 616 ? 13.584 -23.858 -12.667 1.00 92.88 616 LEU A N 1
ATOM 4867 C CA . LEU A 1 616 ? 13.571 -25.247 -13.135 1.00 92.88 616 LEU A CA 1
ATOM 4868 C C . LEU A 1 616 ? 14.823 -25.617 -13.950 1.00 92.88 616 LEU A C 1
ATOM 4870 O O . LEU A 1 616 ? 14.882 -26.723 -14.484 1.00 92.88 616 LEU A O 1
ATOM 4874 N N . ASN A 1 617 ? 15.814 -24.718 -14.051 1.00 95.19 617 ASN A N 1
ATOM 4875 C CA . ASN A 1 617 ? 17.025 -24.892 -14.864 1.00 95.19 617 ASN A CA 1
ATOM 4876 C C . ASN A 1 617 ? 16.702 -25.243 -16.336 1.00 95.19 617 ASN A C 1
ATOM 4878 O O . ASN A 1 617 ? 17.249 -26.184 -16.919 1.00 95.19 617 ASN A O 1
ATOM 4882 N N . LEU A 1 618 ? 15.748 -24.512 -16.929 1.00 94.56 618 LEU A N 1
ATOM 4883 C CA . LEU A 1 618 ? 15.290 -24.767 -18.294 1.00 94.56 618 LEU A CA 1
ATOM 4884 C C . LEU A 1 618 ? 16.290 -24.223 -19.312 1.00 94.56 618 LEU A C 1
ATOM 4886 O O . LEU A 1 618 ? 16.609 -23.033 -19.335 1.00 94.56 618 LEU A O 1
ATOM 4890 N N . ARG A 1 619 ? 16.695 -25.088 -20.237 1.00 94.81 619 ARG A N 1
ATOM 4891 C CA . ARG A 1 619 ? 17.501 -24.710 -21.396 1.00 94.81 619 ARG A CA 1
ATOM 4892 C C . ARG A 1 619 ? 16.630 -24.046 -22.448 1.00 94.81 619 ARG A C 1
ATOM 4894 O O . ARG A 1 619 ? 15.962 -24.721 -23.224 1.00 94.81 619 ARG A O 1
ATOM 4901 N N . LEU A 1 620 ? 16.636 -22.713 -22.471 1.00 95.06 620 LEU A N 1
ATOM 4902 C CA . LEU A 1 620 ? 15.875 -21.931 -23.449 1.00 95.06 620 LEU A CA 1
ATOM 4903 C C . LEU A 1 620 ? 16.398 -22.077 -24.889 1.00 95.06 620 LEU A C 1
ATOM 4905 O O . LEU A 1 620 ? 15.736 -21.607 -25.809 1.00 95.06 620 LEU A O 1
ATOM 4909 N N . GLU A 1 621 ? 17.532 -22.752 -25.113 1.00 94.94 621 GLU A N 1
ATOM 4910 C CA . GLU A 1 621 ? 17.941 -23.190 -26.453 1.00 94.94 621 GLU A CA 1
ATOM 4911 C C . GLU A 1 621 ? 17.191 -24.433 -26.973 1.00 94.94 621 GLU A C 1
ATOM 4913 O O . GLU A 1 621 ? 17.311 -24.767 -28.149 1.00 94.94 621 GLU A O 1
ATOM 4918 N N . ASP A 1 622 ? 16.491 -25.172 -26.104 1.00 95.69 622 ASP A N 1
ATOM 4919 C CA . ASP A 1 622 ? 15.887 -26.462 -26.442 1.00 95.69 622 ASP A CA 1
ATOM 4920 C C . ASP A 1 622 ? 14.485 -26.264 -27.031 1.00 95.69 622 ASP A C 1
ATOM 4922 O O . ASP A 1 622 ? 13.564 -25.798 -26.358 1.00 95.69 622 ASP A O 1
ATOM 4926 N N . GLN A 1 623 ? 14.310 -26.640 -28.297 1.00 95.75 623 GLN A N 1
ATOM 4927 C CA . GLN A 1 623 ? 13.062 -26.440 -29.032 1.00 95.75 623 GLN A CA 1
ATOM 4928 C C . GLN A 1 623 ? 11.845 -27.114 -28.365 1.00 95.75 623 GLN A C 1
ATOM 4930 O O . GLN A 1 623 ? 10.738 -26.583 -28.458 1.00 95.75 623 GLN A O 1
ATOM 4935 N N . LEU A 1 624 ? 12.024 -28.236 -27.655 1.00 93.88 624 LEU A N 1
ATOM 4936 C CA . LEU A 1 624 ? 10.933 -28.909 -26.940 1.00 93.88 624 LEU A CA 1
ATOM 4937 C C . LEU A 1 624 ? 10.533 -28.133 -25.679 1.00 93.88 624 LEU A C 1
ATOM 4939 O O . LEU A 1 624 ? 9.345 -28.019 -25.369 1.00 93.88 624 LEU A O 1
ATOM 4943 N N . VAL A 1 625 ? 11.506 -27.537 -24.983 1.00 94.94 625 VAL A N 1
ATOM 4944 C CA . VAL A 1 625 ? 11.264 -26.624 -23.853 1.00 94.94 625 VAL A CA 1
ATOM 4945 C C . VAL A 1 625 ? 10.541 -25.366 -24.337 1.00 94.94 625 VAL A C 1
ATOM 4947 O O . VAL A 1 625 ? 9.522 -24.991 -23.759 1.00 94.94 625 VAL A O 1
ATOM 4950 N N . GLN A 1 626 ? 11.008 -24.756 -25.430 1.00 96.44 626 GLN A N 1
ATOM 4951 C CA . GLN A 1 626 ? 10.389 -23.579 -26.052 1.00 96.44 626 GLN A CA 1
ATOM 4952 C C . GLN A 1 626 ? 8.918 -23.832 -26.423 1.00 96.44 626 GLN A C 1
ATOM 4954 O O . GLN A 1 626 ? 8.028 -23.076 -26.021 1.00 96.44 626 GLN A O 1
ATOM 4959 N N . GLN A 1 627 ? 8.651 -24.927 -27.146 1.00 95.88 627 GLN A N 1
ATOM 4960 C CA . GLN A 1 627 ? 7.299 -25.347 -27.524 1.00 95.88 627 GLN A CA 1
ATOM 4961 C C . GLN A 1 627 ? 6.427 -25.618 -26.295 1.00 95.88 627 GLN A C 1
ATOM 4963 O O . GLN A 1 627 ? 5.265 -25.209 -26.270 1.00 95.88 627 GLN A O 1
ATOM 4968 N N . SER A 1 628 ? 6.979 -26.247 -25.255 1.00 95.38 628 SER A N 1
ATOM 4969 C CA . SER A 1 628 ? 6.245 -26.528 -24.019 1.00 95.38 628 SER A CA 1
ATOM 4970 C C . SER A 1 628 ? 5.865 -25.253 -23.265 1.00 95.38 628 SER A C 1
ATOM 4972 O O . SER A 1 628 ? 4.722 -25.141 -22.833 1.00 95.38 628 SER A O 1
ATOM 4974 N N . ILE A 1 629 ? 6.769 -24.268 -23.153 1.00 95.38 629 ILE A N 1
ATOM 4975 C CA . ILE A 1 629 ? 6.480 -22.965 -22.524 1.00 95.38 629 ILE A CA 1
ATOM 4976 C C . ILE A 1 629 ? 5.363 -22.238 -23.281 1.00 95.38 629 ILE A C 1
ATOM 4978 O O . ILE A 1 629 ? 4.410 -21.773 -22.660 1.00 95.38 629 ILE A O 1
ATOM 4982 N N . VAL A 1 630 ? 5.446 -22.167 -24.615 1.00 96.06 630 VAL A N 1
ATOM 4983 C CA . VAL A 1 630 ? 4.408 -21.545 -25.458 1.00 96.06 630 VAL A CA 1
ATOM 4984 C C . VAL A 1 630 ? 3.062 -22.250 -25.290 1.00 96.06 630 VAL A C 1
ATOM 4986 O O . VAL A 1 630 ? 2.056 -21.599 -25.019 1.00 96.06 630 VAL A O 1
ATOM 4989 N N . THR A 1 631 ? 3.056 -23.582 -25.359 1.00 95.56 631 THR A N 1
ATOM 4990 C CA . THR A 1 631 ? 1.836 -24.386 -25.212 1.00 95.56 631 THR A CA 1
ATOM 4991 C C . THR A 1 631 ? 1.217 -24.205 -23.823 1.00 95.56 631 THR A C 1
ATOM 4993 O O . THR A 1 631 ? 0.006 -24.039 -23.713 1.00 95.56 631 THR A O 1
ATOM 4996 N N . ALA A 1 632 ? 2.030 -24.155 -22.763 1.00 95.12 632 ALA A N 1
ATOM 4997 C CA . ALA A 1 632 ? 1.564 -23.896 -21.403 1.00 95.12 632 ALA A CA 1
ATOM 4998 C C . ALA A 1 632 ? 1.010 -22.476 -21.225 1.00 95.12 632 ALA A C 1
ATOM 5000 O O . ALA A 1 632 ? -0.030 -22.312 -20.592 1.00 95.12 632 ALA A O 1
ATOM 5001 N N . LEU A 1 633 ? 1.659 -21.454 -21.796 1.00 92.44 633 LEU A N 1
ATOM 5002 C CA . LEU A 1 633 ? 1.162 -20.075 -21.769 1.00 92.44 633 LEU A CA 1
ATOM 5003 C C . LEU A 1 633 ? -0.218 -19.969 -22.422 1.00 92.44 633 LEU A C 1
ATOM 5005 O O . LEU A 1 633 ? -1.132 -19.433 -21.800 1.00 92.44 633 LEU A O 1
ATOM 5009 N N . ASP A 1 634 ? -0.376 -20.530 -23.621 1.00 92.44 634 ASP A N 1
ATOM 5010 C CA . ASP A 1 634 ? -1.622 -20.459 -24.392 1.00 92.44 634 ASP A CA 1
ATOM 5011 C C . ASP A 1 634 ? -2.737 -21.309 -23.760 1.00 92.44 634 ASP A C 1
ATOM 5013 O O . ASP A 1 634 ? -3.905 -20.914 -23.733 1.00 92.44 634 ASP A O 1
ATOM 5017 N N . GLN A 1 635 ? -2.394 -22.476 -23.206 1.00 93.44 635 GLN A N 1
ATOM 5018 C CA . GLN A 1 635 ? -3.375 -23.377 -22.602 1.00 93.44 635 GLN A CA 1
ATOM 5019 C C . GLN A 1 635 ? -3.781 -22.965 -21.186 1.00 93.44 635 GLN A C 1
ATOM 5021 O O . GLN A 1 635 ? -4.948 -23.148 -20.841 1.00 93.44 635 GLN A O 1
ATOM 5026 N N . LEU A 1 636 ? -2.881 -22.397 -20.376 1.00 88.88 636 LEU A N 1
ATOM 5027 C CA . LEU A 1 636 ? -3.146 -22.023 -18.978 1.00 88.88 636 LEU A CA 1
ATOM 5028 C C . LEU A 1 636 ? -3.465 -20.531 -18.793 1.00 88.88 636 LEU A C 1
ATOM 5030 O O . LEU A 1 636 ? -4.095 -20.182 -17.798 1.00 88.88 636 LEU A O 1
ATOM 5034 N N . GLY A 1 637 ? -3.073 -19.658 -19.727 1.00 84.62 637 GLY A N 1
ATOM 5035 C CA . GLY A 1 637 ? -3.195 -18.201 -19.592 1.00 84.62 637 GLY A CA 1
ATOM 5036 C C . GLY A 1 637 ? -2.147 -17.621 -18.638 1.00 84.62 637 GLY A C 1
ATOM 5037 O O . GLY A 1 637 ? -2.492 -16.935 -17.677 1.00 84.62 637 GLY A O 1
ATOM 5038 N N . GLY A 1 638 ? -0.874 -17.971 -18.833 1.00 85.75 638 GLY A N 1
ATOM 5039 C CA . GLY A 1 638 ? 0.237 -17.585 -17.950 1.00 85.75 638 GLY A CA 1
ATOM 5040 C C . GLY A 1 638 ? 0.764 -18.740 -17.090 1.00 85.75 638 GLY A C 1
ATOM 5041 O O . GLY A 1 638 ? 0.004 -19.624 -16.691 1.00 85.75 638 GLY A O 1
ATOM 5042 N N . VAL A 1 639 ? 2.070 -18.723 -16.804 1.00 88.75 639 VAL A N 1
ATOM 5043 C CA . VAL A 1 639 ? 2.802 -19.799 -16.112 1.00 88.75 639 VAL A CA 1
ATOM 5044 C C . VAL A 1 639 ? 3.569 -19.298 -14.888 1.00 88.75 639 VAL A C 1
ATOM 5046 O O . VAL A 1 639 ? 3.911 -18.120 -14.782 1.00 88.75 639 VAL A O 1
ATOM 5049 N N . THR A 1 640 ? 3.857 -20.225 -13.983 1.00 89.06 640 THR A N 1
ATOM 5050 C CA . THR A 1 640 ? 4.607 -20.049 -12.732 1.00 89.06 640 THR A CA 1
ATOM 5051 C C . THR A 1 640 ? 5.449 -21.320 -12.503 1.00 89.06 640 THR A C 1
ATOM 5053 O O . THR A 1 640 ? 5.095 -22.358 -13.071 1.00 89.06 640 THR A O 1
ATOM 5056 N N . PRO A 1 641 ? 6.590 -21.287 -11.783 1.00 90.56 641 PRO A N 1
ATOM 5057 C CA . PRO A 1 641 ? 7.540 -22.407 -11.768 1.00 90.56 641 PRO A CA 1
ATOM 5058 C C . PRO A 1 641 ? 6.951 -23.770 -11.390 1.00 90.56 641 PRO A C 1
ATOM 5060 O O . PRO A 1 641 ? 7.231 -24.755 -12.072 1.00 90.56 641 PRO A O 1
ATOM 5063 N N . ILE A 1 642 ? 6.115 -23.850 -10.354 1.00 88.81 642 ILE A N 1
ATOM 5064 C CA . ILE A 1 642 ? 5.475 -25.111 -9.960 1.00 88.81 642 ILE A CA 1
ATOM 5065 C C . ILE A 1 642 ? 4.443 -25.513 -11.014 1.00 88.81 642 ILE A C 1
ATOM 5067 O O . ILE A 1 642 ? 4.524 -26.619 -11.548 1.00 88.81 642 ILE A O 1
ATOM 5071 N N . LEU A 1 643 ? 3.517 -24.618 -11.374 1.00 89.38 643 LEU A N 1
ATOM 5072 C CA . LEU A 1 643 ? 2.495 -24.888 -12.392 1.00 89.38 643 LEU A CA 1
ATOM 5073 C C . LEU A 1 643 ? 3.094 -25.377 -13.725 1.00 89.38 643 LEU A C 1
ATOM 5075 O O . LEU A 1 643 ? 2.585 -26.328 -14.321 1.00 89.38 643 LEU A O 1
ATOM 5079 N N . PHE A 1 644 ? 4.184 -24.760 -14.188 1.00 94.50 644 PHE A N 1
ATOM 5080 C CA . PHE A 1 644 ? 4.847 -25.153 -15.428 1.00 94.50 644 PHE A CA 1
ATOM 5081 C C . PHE A 1 644 ? 5.558 -26.501 -15.301 1.00 94.50 644 PHE A C 1
ATOM 5083 O O . PHE A 1 644 ? 5.437 -27.338 -16.194 1.00 94.50 644 PHE A O 1
ATOM 5090 N N . LYS A 1 645 ? 6.229 -26.761 -14.172 1.00 94.31 645 LYS A N 1
ATOM 5091 C CA . LYS A 1 645 ? 6.806 -28.079 -13.899 1.00 94.31 645 LYS A CA 1
ATOM 5092 C C . LYS A 1 645 ? 5.727 -29.166 -13.922 1.00 94.31 645 LYS A C 1
ATOM 5094 O O . LYS A 1 645 ? 5.874 -30.149 -14.636 1.00 94.31 645 LYS A O 1
ATOM 5099 N N . LYS A 1 646 ? 4.599 -28.959 -13.234 1.00 92.25 646 LYS A N 1
ATOM 5100 C CA . LYS A 1 646 ? 3.470 -29.905 -13.234 1.00 92.25 646 LYS A CA 1
ATOM 5101 C C . LYS A 1 646 ? 2.869 -30.104 -14.631 1.00 92.25 646 LYS A C 1
ATOM 5103 O O . LYS A 1 646 ? 2.490 -31.221 -14.965 1.00 92.25 646 LYS A O 1
ATOM 5108 N N . PHE A 1 647 ? 2.824 -29.068 -15.470 1.00 94.19 647 PHE A N 1
ATOM 5109 C CA . PHE A 1 647 ? 2.388 -29.170 -16.870 1.00 94.19 647 PHE A CA 1
ATOM 5110 C C . PHE A 1 647 ? 3.322 -30.044 -17.735 1.00 94.19 647 PHE A C 1
ATOM 5112 O O . PHE A 1 647 ? 2.840 -30.772 -18.612 1.00 94.19 647 PHE A O 1
ATOM 5119 N N . LEU A 1 648 ? 4.637 -29.986 -17.485 1.00 94.44 648 LEU A N 1
ATOM 5120 C CA . LEU A 1 648 ? 5.636 -30.866 -18.105 1.00 94.44 648 LEU A CA 1
ATOM 5121 C C . LEU A 1 648 ? 5.529 -32.305 -17.577 1.00 94.44 648 LEU A C 1
ATOM 5123 O O . LEU A 1 648 ? 5.459 -33.232 -18.379 1.00 94.44 648 LEU A O 1
ATOM 5127 N N . ASP A 1 649 ? 5.478 -32.467 -16.251 1.00 94.25 649 ASP A N 1
ATOM 5128 C CA . ASP A 1 649 ? 5.419 -33.761 -15.555 1.00 94.25 649 ASP A CA 1
ATOM 5129 C C . ASP A 1 649 ? 4.109 -34.529 -15.850 1.00 94.25 649 ASP A C 1
ATOM 5131 O O . ASP A 1 649 ? 4.081 -35.758 -15.779 1.00 94.25 649 ASP A O 1
ATOM 5135 N N . THR A 1 650 ? 3.018 -33.828 -16.189 1.00 93.31 650 THR A N 1
ATOM 5136 C CA . THR A 1 650 ? 1.725 -34.442 -16.538 1.00 93.31 650 THR A CA 1
ATOM 5137 C C . THR A 1 650 ? 1.773 -35.076 -17.940 1.00 93.31 650 THR A C 1
ATOM 5139 O O . THR A 1 650 ? 2.054 -34.360 -18.912 1.00 93.31 650 THR A O 1
ATOM 5142 N N . PRO A 1 651 ? 1.428 -36.374 -18.094 1.00 95.06 651 PRO A N 1
ATOM 5143 C CA . PRO A 1 651 ? 1.349 -37.044 -19.392 1.00 95.06 651 PRO A CA 1
ATOM 5144 C C . PRO A 1 651 ? 0.433 -36.316 -20.381 1.00 95.06 651 PRO A C 1
ATOM 5146 O O . PRO A 1 651 ? -0.622 -35.806 -20.013 1.00 95.06 651 PRO A O 1
ATOM 5149 N N . GLU A 1 652 ? 0.784 -36.317 -21.668 1.00 94.06 652 GLU A N 1
ATOM 5150 C CA . GLU A 1 652 ? 0.049 -35.558 -22.694 1.00 94.06 652 GLU A CA 1
ATOM 5151 C C . GLU A 1 652 ? -1.440 -35.947 -22.808 1.00 94.06 652 GLU A C 1
ATOM 5153 O O . GLU A 1 652 ? -2.279 -35.084 -23.054 1.00 94.06 652 GLU A O 1
ATOM 5158 N N . ALA A 1 653 ? -1.785 -37.211 -22.540 1.00 95.44 653 ALA A N 1
ATOM 5159 C CA . ALA A 1 653 ? -3.171 -37.686 -22.500 1.00 95.44 653 ALA A CA 1
ATOM 5160 C C . ALA A 1 653 ? -3.978 -37.163 -21.289 1.00 95.44 653 ALA A C 1
ATOM 5162 O O . ALA A 1 653 ? -5.198 -37.040 -21.370 1.00 95.44 653 ALA A O 1
ATOM 5163 N N . GLU A 1 654 ? -3.311 -36.838 -20.179 1.00 94.44 654 GLU A N 1
ATOM 5164 C CA . GLU A 1 654 ? -3.917 -36.331 -18.936 1.00 94.44 654 GLU A CA 1
ATOM 5165 C C . GLU A 1 654 ? -3.887 -34.795 -18.864 1.00 94.44 654 GLU A C 1
ATOM 5167 O O . GLU A 1 654 ? -4.723 -34.167 -18.208 1.00 94.44 654 GLU A O 1
ATOM 5172 N N . ARG A 1 655 ? -2.957 -34.171 -19.594 1.00 94.12 655 ARG A N 1
ATOM 5173 C CA . ARG A 1 655 ? -2.737 -32.722 -19.655 1.00 94.12 655 ARG A CA 1
ATOM 5174 C C . ARG A 1 655 ? -4.020 -31.901 -19.906 1.00 94.12 655 ARG A C 1
ATOM 5176 O O . ARG A 1 655 ? -4.172 -30.889 -19.221 1.00 94.12 655 ARG A O 1
ATOM 5183 N N . PRO A 1 656 ? -4.984 -32.297 -20.768 1.00 95.19 656 PRO A N 1
ATOM 5184 C CA . PRO A 1 656 ? -6.259 -31.583 -20.910 1.00 95.19 656 PRO A CA 1
ATOM 5185 C C . PRO A 1 656 ? -7.083 -31.509 -19.615 1.00 95.19 656 PRO A C 1
ATOM 5187 O O . PRO A 1 656 ? -7.673 -30.466 -19.329 1.00 95.19 656 PRO A O 1
ATOM 5190 N N . ALA A 1 657 ? -7.092 -32.577 -18.809 1.00 91.88 657 ALA A N 1
ATOM 5191 C CA . ALA A 1 657 ? -7.778 -32.597 -17.518 1.00 91.88 657 ALA A CA 1
ATOM 5192 C C . ALA A 1 657 ? -7.054 -31.706 -16.496 1.00 91.88 657 ALA A C 1
ATOM 5194 O O . ALA A 1 657 ? -7.699 -30.901 -15.826 1.00 91.88 657 ALA A O 1
ATOM 5195 N N . PHE A 1 658 ? -5.717 -31.756 -16.457 1.00 92.81 658 PHE A N 1
ATOM 5196 C CA . PHE A 1 658 ? -4.905 -30.854 -15.633 1.00 92.81 658 PHE A CA 1
ATOM 5197 C C . PHE A 1 658 ? -5.149 -29.373 -15.975 1.00 92.81 658 PHE A C 1
ATOM 5199 O O . PHE A 1 658 ? -5.378 -28.566 -15.078 1.00 92.81 658 PHE A O 1
ATOM 5206 N N . ILE A 1 659 ? -5.186 -29.005 -17.262 1.00 91.31 659 ILE A N 1
ATOM 5207 C CA . ILE A 1 659 ? -5.480 -27.631 -17.714 1.00 91.31 659 ILE A CA 1
ATOM 5208 C C . ILE A 1 659 ? -6.882 -27.188 -17.285 1.00 91.31 659 ILE A C 1
ATOM 5210 O O . ILE A 1 659 ? -7.049 -26.072 -16.786 1.00 91.31 659 ILE A O 1
ATOM 5214 N N . ALA A 1 660 ? -7.891 -28.045 -17.473 1.00 90.19 660 ALA A N 1
ATOM 5215 C CA . ALA A 1 660 ? -9.254 -27.762 -17.034 1.00 90.19 660 ALA A CA 1
ATOM 5216 C C . ALA A 1 660 ? -9.312 -27.555 -15.511 1.00 90.19 660 ALA A C 1
ATOM 5218 O O . ALA A 1 660 ? -9.947 -26.608 -15.043 1.00 90.19 660 ALA A O 1
ATOM 5219 N N . GLY A 1 661 ? -8.582 -28.377 -14.754 1.00 90.88 661 GLY A N 1
ATOM 5220 C CA . GLY A 1 661 ? -8.497 -28.273 -13.305 1.00 90.88 661 GLY A CA 1
ATOM 5221 C C . GLY A 1 661 ? -7.776 -27.023 -12.813 1.00 90.88 661 GLY A C 1
ATOM 5222 O O . GLY A 1 661 ? -8.282 -26.349 -11.921 1.00 90.88 661 GLY A O 1
ATOM 5223 N N . VAL A 1 662 ? -6.670 -26.618 -13.446 1.00 87.50 662 VAL A N 1
ATOM 5224 C CA . VAL A 1 662 ? -5.991 -25.345 -13.139 1.00 87.50 662 VAL A CA 1
ATOM 5225 C C . VAL A 1 662 ? -6.889 -24.147 -13.461 1.00 87.50 662 VAL A C 1
ATOM 5227 O O . VAL A 1 662 ? -6.944 -23.200 -12.677 1.00 87.50 662 VAL A O 1
ATOM 5230 N N . LYS A 1 663 ? -7.636 -24.169 -14.573 1.00 87.00 663 LYS A N 1
ATOM 5231 C CA . LYS A 1 663 ? -8.595 -23.097 -14.901 1.00 87.00 663 LYS A CA 1
ATOM 5232 C C . LYS A 1 663 ? -9.730 -23.011 -13.884 1.00 87.00 663 LYS A C 1
ATOM 5234 O O . LYS A 1 663 ? -10.054 -21.911 -13.437 1.00 87.00 663 LYS A O 1
ATOM 5239 N N . LYS A 1 664 ? -10.284 -24.155 -13.471 1.00 87.12 664 LYS A N 1
ATOM 5240 C CA . LYS A 1 664 ? -11.305 -24.215 -12.419 1.00 87.12 664 LYS A CA 1
ATOM 5241 C C . LYS A 1 664 ? -10.752 -23.740 -11.072 1.00 87.12 664 LYS A C 1
ATOM 5243 O O . LYS A 1 664 ? -11.384 -22.911 -10.427 1.00 87.12 664 LYS A O 1
ATOM 5248 N N . PHE A 1 665 ? -9.551 -24.186 -10.700 1.00 87.50 665 PHE A N 1
ATOM 5249 C CA . PHE A 1 665 ? -8.833 -23.735 -9.508 1.00 87.50 665 PHE A CA 1
ATOM 5250 C C . PHE A 1 665 ? -8.656 -22.213 -9.496 1.00 87.50 665 PHE A C 1
ATOM 5252 O O . PHE A 1 665 ? -9.010 -21.589 -8.504 1.00 87.50 665 PHE A O 1
ATOM 5259 N N . ARG A 1 666 ? -8.184 -21.600 -10.596 1.00 84.06 666 ARG A N 1
ATOM 5260 C CA . ARG A 1 666 ? -8.043 -20.135 -10.706 1.00 84.06 666 ARG A CA 1
ATOM 5261 C C . ARG A 1 666 ? -9.365 -19.423 -10.425 1.00 84.06 666 ARG A C 1
ATOM 5263 O O . ARG A 1 666 ? -9.406 -18.575 -9.542 1.00 84.06 666 ARG A O 1
ATOM 5270 N N . GLY A 1 667 ? -10.437 -19.791 -11.132 1.00 80.62 667 GLY A N 1
ATOM 5271 C CA . GLY A 1 667 ? -11.756 -19.175 -10.949 1.00 80.62 667 GLY A CA 1
ATOM 5272 C C . GLY A 1 667 ? -12.254 -19.285 -9.505 1.00 80.62 667 GLY A C 1
ATOM 5273 O O . GLY A 1 667 ? -12.588 -18.277 -8.890 1.00 80.62 667 GLY A O 1
ATOM 5274 N N . MET A 1 668 ? -12.196 -20.489 -8.931 1.00 83.50 668 MET A N 1
ATOM 5275 C CA . MET A 1 668 ? -12.594 -20.741 -7.543 1.00 83.50 668 MET A CA 1
ATOM 5276 C C . MET A 1 668 ? -11.690 -20.036 -6.513 1.00 83.50 668 MET A C 1
ATOM 5278 O O . MET A 1 668 ? -12.170 -19.684 -5.439 1.00 83.50 668 MET A O 1
ATOM 5282 N N . PHE A 1 669 ? -10.405 -19.811 -6.816 1.00 83.81 669 PHE A N 1
ATOM 5283 C CA . PHE A 1 669 ? -9.458 -19.112 -5.939 1.00 83.81 669 PHE A CA 1
ATOM 5284 C C . PHE A 1 669 ? -9.735 -17.606 -5.881 1.00 83.81 669 PHE A C 1
ATOM 5286 O O . PHE A 1 669 ? -9.832 -17.062 -4.784 1.00 83.81 669 PHE A O 1
ATOM 5293 N N . TYR A 1 670 ? -9.924 -16.939 -7.027 1.00 73.88 670 TYR A N 1
ATOM 5294 C CA . TYR A 1 670 ? -10.308 -15.517 -7.058 1.00 73.88 670 TYR A CA 1
ATOM 5295 C C . TYR A 1 670 ? -11.713 -15.294 -6.475 1.00 73.88 670 TYR A C 1
ATOM 5297 O O . TYR A 1 670 ? -11.939 -14.329 -5.750 1.00 73.88 670 TYR A O 1
ATOM 5305 N N . GLN A 1 671 ? -12.629 -16.246 -6.686 1.00 74.06 671 GLN A N 1
ATOM 5306 C CA . GLN A 1 671 ? -13.940 -16.287 -6.024 1.00 74.06 671 GLN A CA 1
ATOM 5307 C C . GLN A 1 671 ? -13.874 -16.763 -4.556 1.00 74.06 671 GLN A C 1
ATOM 5309 O O . GLN A 1 671 ? -14.910 -16.944 -3.918 1.00 74.06 671 GLN A O 1
ATOM 5314 N N . ASN A 1 672 ? -12.671 -16.993 -4.014 1.00 74.38 672 ASN A N 1
ATOM 5315 C CA . ASN A 1 672 ? -12.399 -17.363 -2.624 1.00 74.38 672 ASN A CA 1
ATOM 5316 C C . ASN A 1 672 ? -13.263 -18.529 -2.082 1.00 74.38 672 ASN A C 1
ATOM 5318 O O . ASN A 1 672 ? -13.642 -18.559 -0.909 1.00 74.38 672 ASN A O 1
ATOM 5322 N N . GLN A 1 673 ? -13.581 -19.496 -2.943 1.00 80.12 673 GLN A N 1
ATOM 5323 C CA . GLN A 1 673 ? -14.465 -20.623 -2.645 1.00 80.12 673 GLN A CA 1
ATOM 5324 C C . GLN A 1 673 ? -13.746 -21.737 -1.865 1.00 80.12 673 GLN A C 1
ATOM 5326 O O . GLN A 1 673 ? -12.538 -21.691 -1.605 1.00 80.12 673 GLN A O 1
ATOM 5331 N N . THR A 1 674 ? -14.497 -22.776 -1.497 1.00 80.31 674 THR A N 1
ATOM 5332 C CA . THR A 1 674 ? -13.959 -24.036 -0.973 1.00 80.31 674 THR A CA 1
ATOM 5333 C C . THR A 1 674 ? -13.159 -24.748 -2.062 1.00 80.31 674 THR A C 1
ATOM 5335 O O . THR A 1 674 ? -13.713 -25.278 -3.025 1.00 80.31 674 THR A O 1
ATOM 5338 N N . LEU A 1 675 ? -11.836 -24.763 -1.916 1.00 83.44 675 LEU A N 1
ATOM 5339 C CA . LEU A 1 675 ? -10.923 -25.449 -2.825 1.00 83.44 675 LEU A CA 1
ATOM 5340 C C . LEU A 1 675 ? -10.564 -26.824 -2.240 1.00 83.44 675 LEU A C 1
ATOM 5342 O O . LEU A 1 675 ? -9.909 -26.895 -1.200 1.00 83.44 675 LEU A O 1
ATOM 5346 N N . THR A 1 676 ? -10.936 -27.905 -2.930 1.00 86.88 676 THR A N 1
ATOM 5347 C CA . THR A 1 676 ? -10.426 -29.265 -2.663 1.00 86.88 676 THR A CA 1
ATOM 5348 C C . THR A 1 676 ? -9.861 -29.883 -3.947 1.00 86.88 676 THR A C 1
ATOM 5350 O O . THR A 1 676 ? -10.291 -29.480 -5.037 1.00 86.88 676 THR A O 1
ATOM 5353 N N . PRO A 1 677 ? -8.929 -30.855 -3.862 1.00 88.12 677 PRO A N 1
ATOM 5354 C CA . PRO A 1 677 ? -8.359 -31.523 -5.035 1.00 88.12 677 PRO A CA 1
ATOM 5355 C C . PRO A 1 677 ? -9.431 -32.133 -5.949 1.00 88.12 677 PRO A C 1
ATOM 5357 O O . PRO A 1 677 ? -9.373 -31.977 -7.167 1.00 88.12 677 PRO A O 1
ATOM 5360 N N . GLU A 1 678 ? -10.463 -32.744 -5.365 1.00 89.12 678 GLU A N 1
ATOM 5361 C CA . GLU A 1 678 ? -11.560 -33.408 -6.074 1.00 89.12 678 GLU A CA 1
ATOM 5362 C C . GLU A 1 678 ? -12.461 -32.397 -6.791 1.00 89.12 678 GLU A C 1
ATOM 5364 O O . GLU A 1 678 ? -12.843 -32.618 -7.941 1.00 89.12 678 GLU A O 1
ATOM 5369 N N . LEU A 1 679 ? -12.771 -31.262 -6.147 1.00 83.69 679 LEU A N 1
ATOM 5370 C CA . LEU A 1 679 ? -13.585 -30.208 -6.755 1.00 83.69 679 LEU A CA 1
ATOM 5371 C C . LEU A 1 679 ? -12.905 -29.600 -7.981 1.00 83.69 679 LEU A C 1
ATOM 5373 O O . LEU A 1 679 ? -13.594 -29.307 -8.961 1.00 83.69 679 LEU A O 1
ATOM 5377 N N . VAL A 1 680 ? -11.582 -29.422 -7.956 1.00 88.06 680 VAL A N 1
ATOM 5378 C CA . VAL A 1 680 ? -10.832 -28.897 -9.109 1.00 88.06 680 VAL A CA 1
ATOM 5379 C C . VAL A 1 680 ? -10.313 -29.988 -10.052 1.00 88.06 680 VAL A C 1
ATOM 5381 O O . VAL A 1 680 ? -9.824 -29.654 -11.119 1.00 88.06 680 VAL A O 1
ATOM 5384 N N . GLY A 1 681 ? -10.435 -31.276 -9.724 1.00 88.94 681 GLY A N 1
ATOM 5385 C CA . GLY A 1 681 ? -9.941 -32.370 -10.569 1.00 88.94 681 GLY A CA 1
ATOM 5386 C C . GLY A 1 681 ? -8.410 -32.455 -10.655 1.00 88.94 681 GLY A C 1
ATOM 5387 O O . GLY A 1 681 ? -7.875 -32.818 -11.701 1.00 88.94 681 GLY A O 1
ATOM 5388 N N . LEU A 1 682 ? -7.703 -32.106 -9.577 1.00 89.12 682 LEU A N 1
ATOM 5389 C CA . LEU A 1 682 ? -6.245 -32.232 -9.449 1.00 89.12 682 LEU A CA 1
ATOM 5390 C C . LEU A 1 682 ? -5.893 -33.312 -8.414 1.00 89.12 682 LEU A C 1
ATOM 5392 O O . LEU A 1 682 ? -6.674 -33.591 -7.507 1.00 89.12 682 LEU A O 1
ATOM 5396 N N . SER A 1 683 ? -4.699 -33.906 -8.510 1.00 89.56 683 SER A N 1
ATOM 5397 C CA . SER A 1 683 ? -4.179 -34.748 -7.423 1.00 89.56 683 SER A CA 1
ATOM 5398 C C . SER A 1 683 ? -3.858 -33.894 -6.183 1.00 89.56 683 SER A C 1
ATOM 5400 O O . SER A 1 683 ? -3.515 -32.718 -6.343 1.00 89.56 683 SER A O 1
ATOM 5402 N N . PRO A 1 684 ? -3.920 -34.448 -4.954 1.00 88.38 684 PRO A N 1
ATOM 5403 C CA . PRO A 1 684 ? -3.645 -33.688 -3.732 1.00 88.38 684 PRO A CA 1
ATOM 5404 C C . PRO A 1 684 ? -2.289 -32.968 -3.736 1.00 88.38 684 PRO A C 1
ATOM 5406 O O . PRO A 1 684 ? -2.236 -31.783 -3.428 1.00 88.38 684 PRO A O 1
ATOM 5409 N N . ASP A 1 685 ? -1.213 -33.625 -4.176 1.00 86.69 685 ASP A N 1
ATOM 5410 C CA . ASP A 1 685 ? 0.120 -33.004 -4.225 1.00 86.69 685 ASP A CA 1
ATOM 5411 C C . ASP A 1 685 ? 0.189 -31.848 -5.243 1.00 86.69 685 ASP A C 1
ATOM 5413 O O . ASP A 1 685 ? 0.785 -30.803 -4.983 1.00 86.69 685 ASP A O 1
ATOM 5417 N N . ASN A 1 686 ? -0.457 -32.000 -6.406 1.00 86.94 686 ASN A N 1
ATOM 5418 C CA . ASN A 1 686 ? -0.492 -30.949 -7.429 1.00 86.94 686 ASN A CA 1
ATOM 5419 C C . ASN A 1 686 ? -1.364 -29.767 -6.994 1.00 86.94 686 ASN A C 1
ATOM 5421 O O . ASN A 1 686 ? -1.040 -28.624 -7.308 1.00 86.94 686 ASN A O 1
ATOM 5425 N N . PHE A 1 687 ? -2.451 -30.041 -6.272 1.00 89.75 687 PHE A N 1
ATOM 5426 C CA . PHE A 1 687 ? -3.298 -29.032 -5.653 1.00 89.75 687 PHE A CA 1
ATOM 5427 C C . PHE A 1 687 ? -2.521 -28.223 -4.601 1.00 89.75 687 PHE A C 1
ATOM 5429 O O . PHE A 1 687 ? -2.612 -26.998 -4.585 1.00 89.75 687 PHE A O 1
ATOM 5436 N N . ASP A 1 688 ? -1.739 -28.890 -3.749 1.00 89.94 688 ASP A N 1
ATOM 5437 C CA . ASP A 1 688 ? -1.004 -28.268 -2.643 1.00 89.94 688 ASP A CA 1
ATOM 5438 C C . ASP A 1 688 ? 0.052 -27.277 -3.111 1.00 89.94 688 ASP A C 1
ATOM 5440 O O . ASP A 1 688 ? 0.086 -26.133 -2.657 1.00 89.94 688 ASP A O 1
ATOM 5444 N N . GLU A 1 689 ? 0.923 -27.729 -4.013 1.00 90.19 689 GLU A N 1
ATOM 5445 C CA . GLU A 1 689 ? 2.016 -26.910 -4.524 1.00 90.19 689 GLU A CA 1
ATOM 5446 C C . GLU A 1 689 ? 1.462 -25.717 -5.328 1.00 90.19 689 GLU A C 1
ATOM 5448 O O . GLU A 1 689 ? 1.952 -24.597 -5.180 1.00 90.19 689 GLU A O 1
ATOM 5453 N N . LEU A 1 690 ? 0.392 -25.926 -6.111 1.00 88.12 690 LEU A N 1
ATOM 5454 C CA . LEU A 1 690 ? -0.297 -24.862 -6.848 1.00 88.12 690 LEU A CA 1
ATOM 5455 C C . LEU A 1 690 ? -0.948 -23.842 -5.903 1.00 88.12 690 LEU A C 1
ATOM 5457 O O . LEU A 1 690 ? -0.804 -22.639 -6.106 1.00 88.12 690 LEU A O 1
ATOM 5461 N N . LEU A 1 691 ? -1.636 -24.300 -4.855 1.00 89.38 691 LEU A N 1
ATOM 5462 C CA . LEU A 1 691 ? -2.277 -23.423 -3.877 1.00 89.38 691 LEU A CA 1
ATOM 5463 C C . LEU A 1 691 ? -1.247 -22.597 -3.093 1.00 89.38 691 LEU A C 1
ATOM 5465 O O . LEU A 1 691 ? -1.444 -21.393 -2.923 1.00 89.38 691 LEU A O 1
ATOM 5469 N N . ALA A 1 692 ? -0.127 -23.200 -2.690 1.00 90.38 692 ALA A N 1
ATOM 5470 C CA . ALA A 1 692 ? 0.962 -22.480 -2.038 1.00 90.38 692 ALA A CA 1
ATOM 5471 C C . ALA A 1 692 ? 1.601 -21.423 -2.961 1.00 90.38 692 ALA A C 1
ATOM 5473 O O . ALA A 1 692 ? 1.876 -20.300 -2.525 1.00 90.38 692 ALA A O 1
ATOM 5474 N N . GLU A 1 693 ? 1.788 -21.742 -4.245 1.00 88.06 693 GLU A N 1
ATOM 5475 C CA . GLU A 1 693 ? 2.297 -20.804 -5.253 1.00 88.06 693 GLU A CA 1
ATOM 5476 C C . GLU A 1 693 ? 1.327 -19.630 -5.483 1.00 88.06 693 GLU A C 1
ATOM 5478 O O . GLU A 1 693 ? 1.747 -18.472 -5.458 1.00 88.06 693 GLU A O 1
ATOM 5483 N N . TYR A 1 694 ? 0.024 -19.903 -5.611 1.00 85.88 694 TYR A N 1
ATOM 5484 C CA . TYR A 1 694 ? -1.010 -18.881 -5.818 1.00 85.88 694 TYR A CA 1
ATOM 5485 C C . TYR A 1 694 ? -1.146 -17.922 -4.636 1.00 85.88 694 TYR A C 1
ATOM 5487 O O . TYR A 1 694 ? -1.174 -16.706 -4.829 1.00 85.88 694 TYR A O 1
ATOM 5495 N N . ILE A 1 695 ? -1.141 -18.451 -3.410 1.00 86.31 695 ILE A N 1
ATOM 5496 C CA . ILE A 1 695 ? -1.086 -17.648 -2.183 1.00 86.31 695 ILE A CA 1
ATOM 5497 C C . ILE A 1 695 ? 0.165 -16.757 -2.176 1.00 86.31 695 ILE A C 1
ATOM 5499 O O . ILE A 1 695 ? 0.076 -15.566 -1.887 1.00 86.31 695 ILE A O 1
ATOM 5503 N N . THR A 1 696 ? 1.329 -17.305 -2.530 1.00 84.44 696 THR A N 1
ATOM 5504 C CA . THR A 1 696 ? 2.592 -16.550 -2.516 1.00 84.44 696 THR A CA 1
ATOM 5505 C C . THR A 1 696 ? 2.591 -15.403 -3.529 1.00 84.44 696 THR A C 1
ATOM 5507 O O . THR A 1 696 ? 3.037 -14.305 -3.207 1.00 84.44 696 THR A O 1
ATOM 5510 N N . ILE A 1 697 ? 2.076 -15.638 -4.738 1.00 79.06 697 ILE A N 1
ATOM 5511 C CA . ILE A 1 697 ? 2.113 -14.667 -5.841 1.00 79.06 697 ILE A CA 1
ATOM 5512 C C . ILE A 1 697 ? 1.040 -13.587 -5.698 1.00 79.06 697 ILE A C 1
ATOM 5514 O O . ILE A 1 697 ? 1.337 -12.406 -5.872 1.00 79.06 697 ILE A O 1
ATOM 5518 N N . LEU A 1 698 ? -0.201 -13.978 -5.398 1.00 77.12 698 LEU A N 1
ATOM 5519 C CA . LEU A 1 698 ? -1.339 -13.058 -5.387 1.00 77.12 698 LEU A CA 1
ATOM 5520 C C . LEU A 1 698 ? -1.464 -12.341 -4.046 1.00 77.12 698 LEU A C 1
ATOM 5522 O O . LEU A 1 698 ? -1.659 -11.131 -4.010 1.00 77.12 698 LEU A O 1
ATOM 5526 N N . PHE A 1 699 ? -1.328 -13.073 -2.938 1.00 79.12 699 PHE A N 1
ATOM 5527 C CA . PHE A 1 699 ? -1.547 -12.507 -1.606 1.00 79.12 699 PHE A CA 1
ATOM 5528 C C . PHE A 1 699 ? -0.251 -11.961 -0.992 1.00 79.12 699 PHE A C 1
ATOM 5530 O O . PHE A 1 699 ? -0.322 -11.203 -0.028 1.00 79.12 699 PHE A O 1
ATOM 5537 N N . LYS A 1 700 ? 0.929 -12.315 -1.528 1.00 81.50 700 LYS A N 1
ATOM 5538 C CA . LYS A 1 700 ? 2.247 -11.793 -1.107 1.00 81.50 700 LYS A CA 1
ATOM 5539 C C . LYS A 1 700 ? 2.429 -11.780 0.440 1.00 81.50 700 LYS A C 1
ATOM 5541 O O . LYS A 1 700 ? 2.859 -10.765 0.988 1.00 81.50 700 LYS A O 1
ATOM 5546 N N . PRO A 1 701 ? 2.055 -12.857 1.175 1.00 82.12 701 PRO A N 1
ATOM 5547 C CA . PRO A 1 701 ? 1.948 -12.844 2.637 1.00 82.12 701 PRO A CA 1
ATOM 5548 C C . PRO A 1 701 ? 3.272 -12.487 3.329 1.00 82.12 701 PRO A C 1
ATOM 5550 O O . PRO A 1 701 ? 4.294 -13.152 3.145 1.00 82.12 701 PRO A O 1
ATOM 5553 N N . VAL A 1 702 ? 3.248 -11.444 4.165 1.00 79.56 702 VAL A N 1
ATOM 5554 C CA . VAL A 1 702 ? 4.457 -10.858 4.764 1.00 79.56 702 VAL A CA 1
ATOM 5555 C C . VAL A 1 702 ? 5.214 -11.890 5.613 1.00 79.56 702 VAL A C 1
ATOM 5557 O O . VAL A 1 702 ? 4.682 -12.441 6.574 1.00 79.56 702 VAL A O 1
ATOM 5560 N N . GLY A 1 703 ? 6.478 -12.147 5.255 1.00 82.19 703 GLY A N 1
ATOM 5561 C CA . GLY A 1 703 ? 7.374 -13.091 5.942 1.00 82.19 703 GLY A CA 1
ATOM 5562 C C . GLY A 1 703 ? 7.360 -14.540 5.421 1.00 82.19 703 GLY A C 1
ATOM 5563 O O . GLY A 1 703 ? 8.158 -15.362 5.897 1.00 82.19 703 GLY A O 1
ATOM 5564 N N . PHE A 1 704 ? 6.510 -14.858 4.438 1.00 83.56 704 PHE A N 1
ATOM 5565 C CA . PHE A 1 704 ? 6.336 -16.202 3.880 1.00 83.56 704 PHE A CA 1
ATOM 5566 C C . PHE A 1 704 ? 6.933 -16.341 2.469 1.00 83.56 704 PHE A C 1
ATOM 5568 O O . PHE A 1 704 ? 6.661 -15.541 1.580 1.00 83.56 704 PHE A O 1
ATOM 5575 N N . SER A 1 705 ? 7.723 -17.397 2.253 1.00 82.00 705 SER A N 1
ATOM 5576 C CA . SER A 1 705 ? 8.058 -17.924 0.922 1.00 82.00 705 SER A CA 1
ATOM 5577 C C . SER A 1 705 ? 7.076 -19.035 0.537 1.00 82.00 705 SER A C 1
ATOM 5579 O O . SER A 1 705 ? 6.408 -19.578 1.416 1.00 82.00 705 SER A O 1
ATOM 5581 N N . ALA A 1 706 ? 7.037 -19.442 -0.736 1.00 81.56 706 ALA A N 1
ATOM 5582 C CA . ALA A 1 706 ? 6.203 -20.566 -1.179 1.00 81.56 706 ALA A CA 1
ATOM 5583 C C . ALA A 1 706 ? 6.463 -21.857 -0.382 1.00 81.56 706 ALA A C 1
ATOM 5585 O O . ALA A 1 706 ? 5.515 -22.544 -0.009 1.00 81.56 706 ALA A O 1
ATOM 5586 N N . ASP A 1 707 ? 7.721 -22.136 -0.026 1.00 83.06 707 ASP A N 1
ATOM 5587 C CA . ASP A 1 707 ? 8.083 -23.286 0.811 1.00 83.06 707 ASP A CA 1
ATOM 5588 C C . ASP A 1 707 ? 7.472 -23.183 2.216 1.00 83.06 707 ASP A C 1
ATOM 5590 O O . ASP A 1 707 ? 6.892 -24.154 2.699 1.00 83.06 707 ASP A O 1
ATOM 5594 N N . LYS A 1 708 ? 7.518 -21.994 2.842 1.00 87.06 708 LYS A N 1
ATOM 5595 C CA . LYS A 1 708 ? 6.863 -21.739 4.136 1.00 87.06 708 LYS A CA 1
ATOM 5596 C C . LYS A 1 708 ? 5.342 -21.806 4.034 1.00 87.06 708 LYS A C 1
ATOM 5598 O O . LYS A 1 708 ? 4.707 -22.299 4.957 1.00 87.06 708 LYS A O 1
ATOM 5603 N N . VAL A 1 709 ? 4.740 -21.309 2.950 1.00 88.62 709 VAL A N 1
ATOM 5604 C CA . VAL A 1 709 ? 3.292 -21.441 2.721 1.00 88.62 709 VAL A CA 1
ATOM 5605 C C . VAL A 1 709 ? 2.927 -22.923 2.625 1.00 88.62 709 VAL A C 1
ATOM 5607 O O . VAL A 1 709 ? 1.994 -23.351 3.292 1.00 88.62 709 VAL A O 1
ATOM 5610 N N . LEU A 1 710 ? 3.694 -23.727 1.883 1.00 89.44 710 LEU A N 1
ATOM 5611 C CA . LEU A 1 710 ? 3.464 -25.164 1.717 1.00 89.44 710 LEU A CA 1
ATOM 5612 C C . LEU A 1 710 ? 3.703 -25.969 3.012 1.00 89.44 710 LEU A C 1
ATOM 5614 O O . LEU A 1 710 ? 2.937 -26.881 3.323 1.00 89.44 710 LEU A O 1
ATOM 5618 N N . GLU A 1 711 ? 4.741 -25.637 3.780 1.00 88.19 711 GLU A N 1
ATOM 5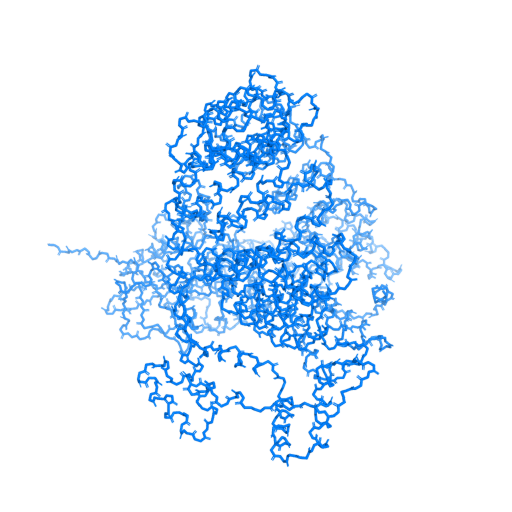619 C CA . GLU A 1 711 ? 5.002 -26.172 5.124 1.00 88.19 711 GLU A CA 1
ATOM 5620 C C . GLU A 1 711 ? 3.842 -25.845 6.072 1.00 88.19 711 GLU A C 1
ATOM 5622 O O . GLU A 1 711 ? 3.234 -26.737 6.664 1.00 88.19 711 GLU A O 1
ATOM 5627 N N . PHE A 1 712 ? 3.453 -24.574 6.145 1.00 86.81 712 PHE A N 1
ATOM 5628 C CA . PHE A 1 712 ? 2.367 -24.124 7.003 1.00 86.81 712 PHE A CA 1
ATOM 5629 C C . PHE A 1 712 ? 1.004 -24.682 6.560 1.00 86.81 712 PHE A C 1
ATOM 5631 O O . PHE A 1 712 ? 0.171 -25.026 7.393 1.00 86.81 712 PHE A O 1
ATOM 5638 N N . MET A 1 713 ? 0.788 -24.887 5.259 1.00 86.94 713 MET A N 1
ATOM 5639 C CA . MET A 1 713 ? -0.371 -25.609 4.734 1.00 86.94 713 MET A CA 1
ATOM 5640 C C . MET A 1 713 ? -0.407 -27.068 5.190 1.00 86.94 713 MET A C 1
ATOM 5642 O O . MET A 1 713 ? -1.487 -27.561 5.507 1.00 86.94 713 MET A O 1
ATOM 5646 N N . LYS A 1 714 ? 0.736 -27.762 5.284 1.00 86.69 714 LYS A N 1
ATOM 5647 C CA . LYS A 1 714 ? 0.809 -29.118 5.866 1.00 86.69 714 LYS A CA 1
ATOM 5648 C C . LYS A 1 714 ? 0.434 -29.123 7.349 1.00 86.69 714 LYS A C 1
ATOM 5650 O O . LYS A 1 714 ? -0.196 -30.079 7.795 1.00 86.69 714 LYS A O 1
ATOM 5655 N N . HIS A 1 715 ? 0.713 -28.040 8.077 1.00 82.94 715 HIS A N 1
ATOM 5656 C CA . HIS A 1 715 ? 0.187 -27.842 9.429 1.00 82.94 715 HIS A CA 1
ATOM 5657 C C . HIS A 1 715 ? -1.318 -27.524 9.444 1.00 82.94 715 HIS A C 1
ATOM 5659 O O . HIS A 1 715 ? -2.039 -28.157 10.201 1.00 82.94 715 HIS A O 1
ATOM 5665 N N . LEU A 1 716 ? -1.838 -26.639 8.585 1.00 79.00 716 LEU A N 1
ATOM 5666 C CA . LEU A 1 716 ? -3.287 -26.369 8.492 1.00 79.00 716 LEU A CA 1
ATOM 5667 C C . LEU A 1 716 ? -4.094 -27.628 8.111 1.00 79.00 716 LEU A C 1
ATOM 5669 O O . LEU A 1 716 ? -5.178 -27.863 8.639 1.00 79.00 716 LEU A O 1
ATOM 5673 N N . LYS A 1 717 ? -3.544 -28.482 7.240 1.00 73.81 717 LYS A N 1
ATOM 5674 C CA . LYS A 1 717 ? -4.159 -29.732 6.763 1.00 73.81 717 LYS A CA 1
ATOM 5675 C C . LYS A 1 717 ? -4.534 -30.713 7.866 1.00 73.81 717 LYS A C 1
ATOM 5677 O O . LYS A 1 717 ? -5.583 -31.345 7.759 1.00 73.81 717 LYS A O 1
ATOM 5682 N N . THR A 1 718 ? -3.727 -30.843 8.920 1.00 70.75 718 THR A N 1
ATOM 5683 C CA . THR A 1 718 ? -4.052 -31.745 10.041 1.00 70.75 718 THR A CA 1
ATOM 5684 C C . THR A 1 718 ? -5.222 -31.232 10.888 1.00 70.75 718 THR A C 1
ATOM 5686 O O . THR A 1 718 ? -5.835 -32.017 11.606 1.00 70.75 718 THR A O 1
ATOM 5689 N N . TRP A 1 719 ? -5.603 -29.959 10.725 1.00 59.84 719 TRP A N 1
ATOM 5690 C CA . TRP A 1 719 ? -6.797 -29.326 11.302 1.00 59.84 719 TRP A CA 1
ATOM 5691 C C . TRP A 1 719 ? -7.961 -29.205 10.286 1.00 59.84 719 TRP A C 1
ATOM 5693 O O . TRP A 1 719 ? -8.999 -28.613 10.587 1.00 59.84 719 TRP A O 1
ATOM 5703 N N . SER A 1 720 ? -7.825 -29.893 9.141 1.00 50.56 720 SER A N 1
ATOM 5704 C CA . SER A 1 720 ? -8.789 -30.164 8.057 1.00 50.56 720 SER A CA 1
ATOM 5705 C C . SER A 1 720 ? -8.990 -29.106 6.958 1.00 50.56 720 SER A C 1
ATOM 5707 O O . SER A 1 720 ? -9.127 -27.915 7.207 1.00 50.56 720 SER A O 1
ATOM 5709 N N . TYR A 1 721 ? -9.153 -29.604 5.724 1.00 48.62 721 TYR A N 1
ATOM 5710 C CA . TYR A 1 721 ? -9.773 -28.889 4.591 1.00 48.62 721 TYR A CA 1
ATOM 5711 C C . TYR A 1 721 ? -11.276 -28.635 4.763 1.00 48.62 721 TYR A C 1
ATOM 5713 O O . TYR A 1 721 ? -11.859 -27.889 3.986 1.00 48.62 721 TYR A O 1
ATOM 5721 N N . GLN A 1 722 ? -11.916 -29.327 5.707 1.00 49.34 722 GLN A N 1
ATOM 5722 C CA . GLN A 1 722 ? -13.369 -29.518 5.749 1.00 49.34 722 GLN A CA 1
ATOM 5723 C C . GLN A 1 722 ? -14.071 -28.612 6.768 1.00 49.34 722 GLN A C 1
ATOM 5725 O O . GLN A 1 722 ? -15.287 -28.682 6.921 1.00 49.34 722 GLN A O 1
ATOM 5730 N N . ARG A 1 723 ? -13.327 -27.736 7.455 1.00 59.47 723 ARG A N 1
ATOM 5731 C CA . ARG A 1 723 ? -13.899 -26.619 8.219 1.00 59.47 723 ARG A CA 1
ATOM 5732 C C . ARG A 1 723 ? -14.084 -25.406 7.316 1.00 59.47 723 ARG A C 1
ATOM 5734 O O . ARG A 1 723 ? -13.471 -24.361 7.513 1.00 59.47 723 ARG A O 1
ATOM 5741 N N . ASP A 1 724 ? -14.997 -25.566 6.363 1.00 66.19 724 ASP A N 1
ATOM 5742 C CA . ASP A 1 724 ? -15.726 -24.446 5.778 1.00 66.19 724 ASP A CA 1
ATOM 5743 C C . ASP A 1 724 ? -16.384 -23.584 6.877 1.00 66.19 724 ASP A C 1
ATOM 5745 O O . ASP A 1 724 ? -16.398 -23.926 8.068 1.00 66.19 724 ASP A O 1
ATOM 5749 N N . LEU A 1 725 ? -16.990 -22.463 6.475 1.00 74.69 725 LEU A N 1
ATOM 5750 C CA . LEU A 1 725 ? -18.037 -21.843 7.292 1.00 74.69 725 LEU A CA 1
ATOM 5751 C C . LEU A 1 725 ? -19.029 -22.943 7.725 1.00 74.69 725 LEU A C 1
ATOM 5753 O O . LEU A 1 725 ? -19.426 -23.723 6.854 1.00 74.69 725 LEU A O 1
ATOM 5757 N N . PRO A 1 726 ? -19.427 -23.027 9.015 1.00 77.69 726 PRO A N 1
ATOM 5758 C CA . PRO A 1 726 ? -20.400 -24.016 9.483 1.00 77.69 726 PRO A CA 1
ATOM 5759 C C . PRO A 1 726 ? -21.565 -24.119 8.497 1.00 77.69 726 PRO A C 1
ATOM 5761 O O . PRO A 1 726 ? -22.068 -23.081 8.078 1.00 77.69 726 PRO A O 1
ATOM 5764 N N . GLN A 1 727 ? -21.952 -25.327 8.071 1.00 77.50 727 GLN A N 1
ATOM 5765 C CA . GLN A 1 727 ? -22.808 -25.493 6.883 1.00 77.50 727 GLN A CA 1
ATOM 5766 C C . GLN A 1 727 ? -24.079 -24.632 6.954 1.00 77.50 727 GLN A C 1
ATOM 5768 O O . GLN A 1 727 ? -24.392 -23.922 6.004 1.00 77.50 727 GLN A O 1
ATOM 5773 N N . GLU A 1 728 ? -24.724 -24.607 8.119 1.00 79.25 728 GLU A N 1
ATOM 5774 C CA . GLU A 1 728 ? -25.860 -23.740 8.430 1.00 79.25 728 GLU A CA 1
ATOM 5775 C C . GLU A 1 728 ? -25.555 -22.242 8.237 1.00 79.25 728 GLU A C 1
ATOM 5777 O O . GLU A 1 728 ? -26.342 -21.542 7.611 1.00 79.25 728 GLU A O 1
ATOM 5782 N N . LEU A 1 729 ? -24.399 -21.747 8.693 1.00 81.69 729 LEU A N 1
ATOM 5783 C CA . LEU A 1 729 ? -23.943 -20.375 8.444 1.00 81.69 729 LEU A CA 1
ATOM 5784 C C . LEU A 1 729 ? -23.684 -20.128 6.947 1.00 81.69 729 LEU A C 1
ATOM 5786 O O . LEU A 1 729 ? -24.045 -19.076 6.432 1.00 81.69 729 LEU A O 1
ATOM 5790 N N . SER A 1 730 ? -23.093 -21.087 6.226 1.00 81.81 730 SER A N 1
ATOM 5791 C CA . SER A 1 730 ? -22.856 -20.970 4.778 1.00 81.81 730 SER A CA 1
ATOM 5792 C C . SER A 1 730 ? -24.162 -20.923 3.976 1.00 81.81 730 SER A C 1
ATOM 5794 O O . SER A 1 730 ? -24.284 -20.144 3.032 1.00 81.81 730 SER A O 1
ATOM 5796 N N . GLU A 1 731 ? -25.142 -21.750 4.339 1.00 83.12 731 GLU A N 1
ATOM 5797 C CA . GLU A 1 731 ? -26.467 -21.797 3.717 1.00 83.12 731 GLU A CA 1
ATOM 5798 C C . GLU A 1 731 ? -27.285 -20.548 4.054 1.00 83.12 731 GLU A C 1
ATOM 5800 O O . GLU A 1 731 ? -27.839 -19.930 3.147 1.00 83.12 731 GLU A O 1
ATOM 5805 N N . ARG A 1 732 ? -27.268 -20.102 5.316 1.00 83.62 732 ARG A N 1
ATOM 5806 C CA . ARG A 1 732 ? -27.878 -18.837 5.745 1.00 83.62 732 ARG A CA 1
ATOM 5807 C C . ARG A 1 732 ? -27.258 -17.626 5.034 1.00 83.62 732 ARG A C 1
ATOM 5809 O O . ARG A 1 732 ? -27.996 -16.807 4.504 1.00 83.62 732 ARG A O 1
ATOM 5816 N N . ILE A 1 733 ? -25.930 -17.541 4.902 1.00 82.50 733 ILE A N 1
ATOM 5817 C CA . ILE A 1 733 ? -25.260 -16.456 4.151 1.00 82.50 733 ILE A CA 1
ATOM 5818 C C . ILE A 1 733 ? -25.644 -16.452 2.659 1.00 82.50 733 ILE A C 1
ATOM 5820 O O . ILE A 1 733 ? -25.779 -15.382 2.075 1.00 82.50 733 ILE A O 1
ATOM 5824 N N . LYS A 1 734 ? -25.904 -17.609 2.036 1.00 77.44 734 LYS A N 1
ATOM 5825 C CA . LYS A 1 734 ? -26.401 -17.673 0.642 1.00 77.44 734 LYS A CA 1
ATOM 5826 C C . LYS A 1 734 ? -27.839 -17.156 0.474 1.00 77.44 734 LYS A C 1
ATOM 5828 O O . LYS A 1 734 ? -28.263 -16.915 -0.657 1.00 77.44 734 LYS A O 1
ATOM 5833 N N . LEU A 1 735 ? -28.565 -16.985 1.581 1.00 76.06 735 LEU A N 1
ATOM 5834 C CA . LEU A 1 735 ? -29.880 -16.343 1.675 1.00 76.06 735 LEU A CA 1
ATOM 5835 C C . LEU A 1 735 ? -29.786 -14.879 2.153 1.00 76.06 735 LEU A C 1
ATOM 5837 O O . LEU A 1 735 ? -30.813 -14.275 2.465 1.00 76.06 735 LEU A O 1
ATOM 5841 N N . ALA A 1 736 ? -28.576 -14.310 2.240 1.00 69.94 736 ALA A N 1
ATOM 5842 C CA . ALA A 1 736 ? -28.378 -12.927 2.653 1.00 69.94 736 ALA A CA 1
ATOM 5843 C C . ALA A 1 736 ? -28.909 -11.908 1.634 1.00 69.94 736 ALA A C 1
ATOM 5845 O O . ALA A 1 736 ? -29.357 -12.249 0.540 1.00 69.94 736 ALA A O 1
ATOM 5846 N N . GLY A 1 737 ? -28.924 -10.649 2.075 1.00 59.72 737 GLY A N 1
ATOM 5847 C CA . GLY A 1 737 ? -29.718 -9.571 1.502 1.00 59.72 737 GLY A CA 1
ATOM 5848 C C . GLY A 1 737 ? -29.250 -9.030 0.150 1.00 59.72 737 GLY A C 1
ATOM 5849 O O . GLY A 1 737 ? -28.677 -9.715 -0.694 1.00 59.72 737 GLY A O 1
ATOM 5850 N N . LYS A 1 738 ? -29.561 -7.750 -0.071 1.00 75.62 738 LYS A N 1
ATOM 5851 C CA . LYS A 1 738 ? -29.522 -7.095 -1.385 1.00 75.62 738 LYS A CA 1
ATOM 5852 C C . LYS A 1 738 ? -28.140 -7.153 -2.051 1.00 75.62 738 LYS A C 1
ATOM 5854 O O . LYS A 1 738 ? -28.064 -7.074 -3.275 1.00 75.62 738 LYS A O 1
ATOM 5859 N N . HIS A 1 739 ? -27.070 -7.257 -1.266 1.00 83.88 739 HIS A N 1
ATOM 5860 C CA . HIS A 1 739 ? -25.697 -7.196 -1.762 1.00 83.88 739 HIS A CA 1
ATOM 5861 C C . HIS A 1 739 ? -25.090 -8.580 -2.044 1.00 83.88 739 HIS A C 1
ATOM 5863 O O . HIS A 1 739 ? -24.005 -8.643 -2.620 1.00 83.88 739 HIS A O 1
ATOM 5869 N N . TRP A 1 740 ? -25.758 -9.687 -1.692 1.00 87.69 740 TRP A N 1
ATOM 5870 C CA . TRP A 1 740 ? -25.261 -11.034 -1.989 1.00 87.69 740 TRP A CA 1
ATOM 5871 C C . TRP A 1 740 ? -25.419 -11.387 -3.477 1.00 87.69 740 TRP A C 1
ATOM 5873 O O . TRP A 1 740 ? -26.520 -11.591 -3.991 1.00 87.69 740 TRP A O 1
ATOM 5883 N N . ASN A 1 741 ? -24.294 -11.510 -4.179 1.00 84.56 741 ASN A N 1
ATOM 5884 C CA . ASN A 1 741 ? -24.242 -11.957 -5.562 1.00 84.56 741 ASN A CA 1
ATOM 5885 C C . ASN A 1 741 ? -24.097 -13.489 -5.612 1.00 84.56 741 ASN A C 1
ATOM 5887 O O . ASN A 1 741 ? -23.020 -14.036 -5.369 1.00 84.56 741 ASN A O 1
ATOM 5891 N N . GLN A 1 742 ? -25.186 -14.181 -5.962 1.00 81.94 742 GLN A N 1
ATOM 5892 C CA . GLN A 1 742 ? -25.234 -15.648 -6.021 1.00 81.94 742 GLN A CA 1
ATOM 5893 C C . GLN A 1 742 ? -24.298 -16.271 -7.074 1.00 81.94 742 GLN A C 1
ATOM 5895 O O . GLN A 1 742 ? -23.865 -17.404 -6.885 1.00 81.94 742 GLN A O 1
ATOM 5900 N N . GLU A 1 743 ? -23.973 -15.557 -8.157 1.00 79.69 743 GLU A N 1
ATOM 5901 C CA . GLU A 1 743 ? -23.079 -16.041 -9.220 1.00 79.69 743 GLU A CA 1
ATOM 5902 C C . GLU A 1 743 ? -21.602 -15.931 -8.813 1.00 79.69 743 GLU A C 1
ATOM 5904 O O . GLU A 1 743 ? -20.823 -16.861 -9.019 1.00 79.69 743 GLU A O 1
ATOM 5909 N N . LYS A 1 744 ? -21.218 -14.809 -8.189 1.00 76.25 744 LYS A N 1
ATOM 5910 C CA . LYS A 1 744 ? -19.852 -14.563 -7.697 1.00 76.25 744 LYS A CA 1
ATOM 5911 C C . LYS A 1 744 ? -19.569 -15.250 -6.353 1.00 76.25 744 LYS A C 1
ATOM 5913 O O . LYS A 1 744 ? -18.408 -15.484 -6.028 1.00 76.25 744 LYS A O 1
ATOM 5918 N N . GLY A 1 745 ? -20.608 -15.585 -5.583 1.00 81.56 745 GLY A N 1
ATOM 5919 C CA . GLY A 1 745 ? -20.494 -16.216 -4.263 1.00 81.56 745 GLY A CA 1
ATOM 5920 C C . GLY A 1 745 ? -20.007 -15.262 -3.166 1.00 81.56 745 GLY A C 1
ATOM 5921 O O . GLY A 1 745 ? -19.288 -15.687 -2.261 1.00 81.56 745 GLY A O 1
ATOM 5922 N N . CYS A 1 746 ? -20.344 -13.974 -3.264 1.00 83.62 746 CYS A N 1
ATOM 5923 C CA . CYS A 1 746 ? -19.840 -12.927 -2.375 1.00 83.62 746 CYS A CA 1
ATOM 5924 C C . CYS A 1 746 ? -20.814 -11.762 -2.207 1.00 83.62 746 CYS A C 1
ATOM 5926 O O . CYS A 1 746 ? -21.762 -11.610 -2.976 1.00 83.62 746 CYS A O 1
ATOM 5928 N N . PHE A 1 747 ? -20.547 -10.900 -1.226 1.00 87.25 747 PHE A N 1
ATOM 5929 C CA . PHE A 1 747 ? -21.203 -9.599 -1.146 1.00 87.25 747 PHE A CA 1
ATOM 5930 C C . PHE A 1 747 ? -20.507 -8.616 -2.092 1.00 87.25 747 PHE A C 1
ATOM 5932 O O . PHE A 1 747 ? -19.284 -8.503 -2.063 1.00 87.25 747 PHE A O 1
ATOM 5939 N N . VAL A 1 748 ? -21.267 -7.888 -2.907 1.00 86.25 748 VAL A N 1
ATOM 5940 C CA . VAL A 1 748 ? -20.758 -6.836 -3.798 1.00 86.25 748 VAL A CA 1
ATOM 5941 C C . VAL A 1 748 ? -21.262 -5.491 -3.284 1.00 86.25 748 VAL A C 1
ATOM 5943 O O . VAL A 1 748 ? -22.471 -5.277 -3.185 1.00 86.25 748 VAL A O 1
ATOM 5946 N N . VAL A 1 749 ? -20.339 -4.603 -2.911 1.00 87.94 749 VAL A N 1
ATOM 5947 C CA . VAL A 1 749 ? -20.652 -3.354 -2.204 1.00 87.94 749 VAL A CA 1
ATOM 5948 C C . VAL A 1 749 ? -19.961 -2.172 -2.869 1.00 87.94 749 VAL A C 1
ATOM 5950 O O . VAL A 1 749 ? -18.737 -2.140 -2.965 1.00 87.94 749 VAL A O 1
ATOM 5953 N N . ASP A 1 750 ? -20.742 -1.167 -3.260 1.00 87.69 750 ASP A N 1
ATOM 5954 C CA . ASP A 1 750 ? -20.220 0.159 -3.591 1.00 87.69 750 ASP A CA 1
ATOM 5955 C C . ASP A 1 750 ? -19.736 0.834 -2.302 1.00 87.69 750 ASP A C 1
ATOM 5957 O O . ASP A 1 750 ? -20.553 1.232 -1.467 1.00 87.69 750 ASP A O 1
ATOM 5961 N N . ILE A 1 751 ? -18.426 1.010 -2.142 1.00 85.31 751 ILE A N 1
ATOM 5962 C CA . ILE A 1 751 ? -17.891 1.921 -1.131 1.00 85.31 751 ILE A CA 1
ATOM 5963 C C . ILE A 1 751 ? -17.690 3.293 -1.780 1.00 85.31 751 ILE A C 1
ATOM 5965 O O . ILE A 1 751 ? -16.905 3.464 -2.715 1.00 85.31 751 ILE A O 1
ATOM 5969 N N . ASN A 1 752 ? -18.430 4.292 -1.296 1.00 78.69 752 ASN A N 1
ATOM 5970 C CA . ASN A 1 752 ? -18.227 5.682 -1.703 1.00 78.69 752 ASN A CA 1
ATOM 5971 C C . ASN A 1 752 ? -16.810 6.091 -1.282 1.00 78.69 752 ASN A C 1
ATOM 5973 O O . ASN A 1 752 ? -16.500 6.014 -0.092 1.00 78.69 752 ASN A O 1
ATOM 5977 N N . ILE A 1 753 ? -15.954 6.518 -2.211 1.00 70.38 753 ILE A N 1
ATOM 5978 C CA . ILE A 1 753 ? -14.727 7.235 -1.862 1.00 70.38 753 ILE A CA 1
ATOM 5979 C C . ILE A 1 753 ? -15.156 8.654 -1.497 1.00 70.38 753 ILE A C 1
ATOM 5981 O O . ILE A 1 753 ? -15.395 9.497 -2.362 1.00 70.38 753 ILE A O 1
ATOM 5985 N N . GLU A 1 754 ? -15.287 8.913 -0.196 1.00 60.16 754 GLU A N 1
ATOM 5986 C CA . GLU A 1 754 ? -15.244 10.286 0.296 1.00 60.16 754 GLU A CA 1
ATOM 5987 C C . GLU A 1 754 ? -13.810 10.795 0.110 1.00 60.16 754 GLU A C 1
ATOM 5989 O O . GLU A 1 754 ? -12.947 10.564 0.953 1.00 60.16 754 GLU A O 1
ATOM 5994 N N . GLU A 1 755 ? -13.549 11.475 -1.008 1.00 54.47 755 GLU A N 1
ATOM 5995 C CA . GLU A 1 755 ? -12.390 12.361 -1.127 1.00 54.47 755 GLU A CA 1
ATOM 5996 C C . GLU A 1 755 ? -12.565 13.464 -0.063 1.00 54.47 755 GLU A C 1
ATOM 5998 O O . GLU A 1 755 ? -13.408 14.355 -0.194 1.00 54.47 755 GLU A O 1
ATOM 6003 N N . LEU A 1 756 ? -11.850 13.329 1.061 1.00 45.69 756 LEU A N 1
ATOM 6004 C CA . LEU A 1 756 ? -12.006 14.173 2.249 1.00 45.69 756 LEU A CA 1
ATOM 6005 C C . LEU A 1 756 ? -11.358 15.546 2.030 1.00 45.69 756 LEU A C 1
ATOM 6007 O O . LEU A 1 756 ? -10.224 15.791 2.445 1.00 45.69 756 LEU A O 1
ATOM 6011 N N . GLU A 1 757 ? -12.088 16.467 1.404 1.00 47.97 757 GLU A N 1
ATOM 6012 C CA . GLU A 1 757 ? -11.626 17.842 1.237 1.00 47.97 757 GLU A CA 1
ATOM 6013 C C . GLU A 1 757 ? -11.845 18.652 2.530 1.00 47.97 757 GLU A C 1
ATOM 6015 O O . GLU A 1 757 ? -12.929 19.157 2.836 1.00 47.97 757 GLU A O 1
ATOM 6020 N N . TYR A 1 758 ? -10.789 18.771 3.336 1.00 45.88 758 TYR A N 1
ATOM 6021 C CA . TYR A 1 758 ? -10.789 19.600 4.542 1.00 45.88 758 TYR A CA 1
ATOM 6022 C C . TYR A 1 758 ? -10.742 21.086 4.160 1.00 45.88 758 TYR A C 1
ATOM 6024 O O . TYR A 1 758 ? -9.692 21.590 3.758 1.00 45.88 758 TYR A O 1
ATOM 6032 N N . ARG A 1 759 ? -11.850 21.818 4.337 1.00 48.44 759 ARG A N 1
ATOM 6033 C CA . ARG A 1 759 ? -11.872 23.282 4.187 1.00 48.44 759 ARG A CA 1
ATOM 6034 C C . ARG A 1 759 ? -11.909 23.995 5.534 1.00 48.44 759 ARG A C 1
ATOM 6036 O O . ARG A 1 759 ? -12.233 23.437 6.584 1.00 48.44 759 ARG A O 1
ATOM 6043 N N . TRP A 1 760 ? -11.540 25.268 5.497 1.00 58.22 760 TRP A N 1
ATOM 6044 C CA . TRP A 1 760 ? -11.620 26.155 6.647 1.00 58.22 760 TRP A CA 1
ATOM 6045 C C . TRP A 1 760 ? -13.059 26.636 6.859 1.00 58.22 760 TRP A C 1
ATOM 6047 O O . TRP A 1 760 ? -13.634 27.187 5.922 1.00 58.22 760 TRP A O 1
ATOM 6057 N N . LYS A 1 761 ? -13.629 26.501 8.070 1.00 58.41 761 LYS A N 1
ATOM 6058 C CA . LYS A 1 761 ? -14.964 27.061 8.361 1.00 58.41 761 LYS A CA 1
ATOM 6059 C C . LYS A 1 761 ? -14.919 28.583 8.185 1.00 58.41 761 LYS A C 1
ATOM 6061 O O . LYS A 1 761 ? -14.190 29.227 8.944 1.00 58.41 761 LYS A O 1
ATOM 6066 N N . PRO A 1 762 ? -15.716 29.194 7.284 1.00 42.84 762 PRO A N 1
ATOM 6067 C CA . PRO A 1 762 ? -15.549 30.600 6.895 1.00 42.84 762 PRO A CA 1
ATOM 6068 C C . PRO A 1 762 ? -15.567 31.631 8.035 1.00 42.84 762 PRO A C 1
ATOM 6070 O O . PRO A 1 762 ? -15.010 32.711 7.879 1.00 42.84 762 PRO A O 1
ATOM 6073 N N . ASN A 1 763 ? -16.183 31.298 9.176 1.00 45.91 763 ASN A N 1
ATOM 6074 C CA . ASN A 1 763 ? -16.325 32.176 10.344 1.00 45.91 763 ASN A CA 1
ATOM 6075 C C . ASN A 1 763 ? -15.608 31.658 11.610 1.00 45.91 763 ASN A C 1
ATOM 6077 O O . ASN A 1 763 ? -15.878 32.145 12.707 1.00 45.91 763 ASN A O 1
ATOM 6081 N N . ALA A 1 764 ? -14.734 30.652 11.502 1.00 44.81 764 ALA A N 1
ATOM 6082 C CA . ALA A 1 764 ? -13.921 30.204 12.629 1.00 44.81 764 ALA A CA 1
ATOM 6083 C C . ALA A 1 764 ? -12.569 30.931 12.630 1.00 44.81 764 ALA A C 1
ATOM 6085 O O . ALA A 1 764 ? -11.735 30.693 11.762 1.00 44.81 764 ALA A O 1
ATOM 6086 N N . GLU A 1 765 ? -12.306 31.782 13.622 1.00 45.81 765 GLU A N 1
ATOM 6087 C CA . GLU A 1 765 ? -10.941 32.260 13.872 1.00 45.81 765 GLU A CA 1
ATOM 6088 C C . GLU A 1 765 ? -10.123 31.131 14.505 1.00 45.81 765 GLU A C 1
ATOM 6090 O O . GLU A 1 765 ? -10.484 30.631 15.574 1.00 45.81 765 GLU A O 1
ATOM 6095 N N . LEU A 1 766 ? -9.022 30.718 13.872 1.00 43.50 766 LEU A N 1
ATOM 6096 C CA . LEU A 1 766 ? -8.016 29.854 14.500 1.00 43.50 766 LEU A CA 1
ATOM 6097 C C . LEU A 1 766 ? -7.349 30.649 15.637 1.00 43.50 766 LEU A C 1
ATOM 6099 O O . LEU A 1 766 ? -7.083 31.839 15.476 1.00 43.50 766 LEU A O 1
ATOM 6103 N N . ASP A 1 767 ? -7.099 30.030 16.796 1.00 47.59 767 ASP A N 1
ATOM 6104 C CA . ASP A 1 767 ? -6.320 30.690 17.853 1.00 47.59 767 ASP A CA 1
ATOM 6105 C C . ASP A 1 767 ? -4.955 31.096 17.266 1.00 47.59 767 ASP A C 1
ATOM 6107 O O . ASP A 1 767 ? -4.267 30.219 16.739 1.00 47.59 767 ASP A O 1
ATOM 6111 N N . PRO A 1 768 ? -4.519 32.369 17.352 1.00 46.66 768 PRO A N 1
ATOM 6112 C CA . PRO A 1 768 ? -3.276 32.812 16.723 1.00 46.66 768 PRO A CA 1
ATOM 6113 C C . PRO A 1 768 ? -2.048 31.978 17.109 1.00 46.66 768 PRO A C 1
ATOM 6115 O O . PRO A 1 768 ? -1.163 31.774 16.277 1.00 46.66 768 PRO A O 1
ATOM 6118 N N . LYS A 1 769 ? -2.002 31.434 18.336 1.00 44.66 769 L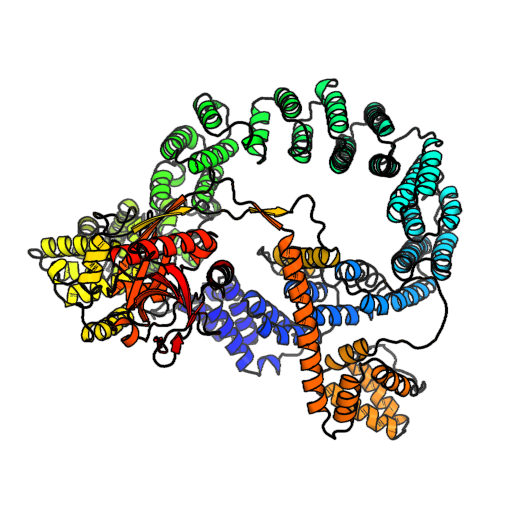YS A N 1
ATOM 6119 C CA . LYS A 1 769 ? -0.899 30.564 18.776 1.00 44.66 769 LYS A CA 1
ATOM 6120 C C . LYS A 1 769 ? -0.940 29.203 18.092 1.00 44.66 769 LYS A C 1
ATOM 6122 O O . LYS A 1 769 ? 0.094 28.733 17.625 1.00 44.66 769 LYS A O 1
ATOM 6127 N N . THR A 1 770 ? -2.114 28.598 17.959 1.00 44.25 770 THR A N 1
ATOM 6128 C CA . THR A 1 770 ? -2.276 27.347 17.211 1.00 44.25 770 THR A CA 1
ATOM 6129 C C . THR A 1 770 ? -2.184 27.565 15.701 1.00 44.25 770 THR A C 1
ATOM 6131 O O . THR A 1 770 ? -1.742 26.669 14.990 1.00 44.25 770 THR A O 1
ATOM 6134 N N . MET A 1 771 ? -2.473 28.768 15.196 1.00 40.88 771 MET A N 1
ATOM 6135 C CA . MET A 1 771 ? -2.307 29.109 13.778 1.00 40.88 771 MET A CA 1
ATOM 6136 C C . MET A 1 771 ? -0.826 29.235 13.423 1.00 40.88 771 MET A C 1
ATOM 6138 O O . MET A 1 771 ? -0.405 28.770 12.364 1.00 40.88 771 MET A O 1
ATOM 6142 N N . MET A 1 772 ? -0.018 29.778 14.340 1.00 44.88 772 MET A N 1
ATOM 6143 C CA . MET A 1 772 ? 1.442 29.677 14.296 1.00 44.88 772 MET A CA 1
ATOM 6144 C C . MET A 1 772 ? 1.928 28.229 14.427 1.00 44.88 772 MET A C 1
ATOM 6146 O O . MET A 1 772 ? 2.817 27.833 13.678 1.00 44.88 772 MET A O 1
ATOM 6150 N N . LEU A 1 773 ? 1.363 27.431 15.341 1.00 43.19 773 LEU A N 1
ATOM 6151 C CA . LEU A 1 773 ? 1.792 26.046 15.576 1.00 43.19 773 LEU A CA 1
ATOM 6152 C C . LEU A 1 773 ? 1.541 25.157 14.345 1.00 43.19 773 LEU A C 1
ATOM 6154 O O . LEU A 1 773 ? 2.453 24.476 13.877 1.00 43.19 773 LEU A O 1
ATOM 6158 N N . ALA A 1 774 ? 0.335 25.230 13.776 1.00 41.84 774 ALA A N 1
ATOM 6159 C CA . ALA A 1 774 ? -0.068 24.504 12.578 1.00 41.84 774 ALA A CA 1
ATOM 6160 C C . ALA A 1 774 ? 0.730 24.950 11.344 1.00 41.84 774 ALA A C 1
ATOM 6162 O O . ALA A 1 774 ? 1.258 24.097 10.637 1.00 41.84 774 ALA A O 1
ATOM 6163 N N . ASN A 1 775 ? 0.914 26.259 11.116 1.00 41.50 775 ASN A N 1
ATOM 6164 C CA . ASN A 1 775 ? 1.770 26.731 10.019 1.00 41.50 775 ASN A CA 1
ATOM 6165 C C . ASN A 1 775 ? 3.244 26.344 10.213 1.00 41.50 775 ASN A C 1
ATOM 6167 O O . ASN A 1 775 ? 3.903 25.999 9.238 1.00 41.50 775 ASN A O 1
ATOM 6171 N N . SER A 1 776 ? 3.767 26.349 11.444 1.00 41.88 776 SER A N 1
ATOM 6172 C CA . SER A 1 776 ? 5.155 25.943 11.721 1.00 41.88 776 SER A CA 1
ATOM 6173 C C . SER A 1 776 ? 5.392 24.456 11.448 1.00 41.88 776 SER A C 1
ATOM 6175 O O . SER A 1 776 ? 6.442 24.097 10.918 1.00 41.88 776 SER A O 1
ATOM 6177 N N . LEU A 1 777 ? 4.411 23.604 11.767 1.00 40.59 777 LEU A N 1
ATOM 6178 C CA . LEU A 1 777 ? 4.416 22.182 11.412 1.00 40.59 777 LEU A CA 1
ATOM 6179 C C . LEU A 1 777 ? 4.256 21.984 9.898 1.00 40.59 777 LEU A C 1
ATOM 6181 O O . LEU A 1 777 ? 5.051 21.279 9.285 1.00 40.59 777 LEU A O 1
ATOM 6185 N N . TYR A 1 778 ? 3.282 22.645 9.270 1.00 38.38 778 TYR A N 1
ATOM 6186 C CA . TYR A 1 778 ? 2.965 22.471 7.849 1.00 38.38 778 TYR A CA 1
ATOM 6187 C C . TYR A 1 778 ? 4.075 22.983 6.916 1.00 38.38 778 TYR A C 1
ATOM 6189 O O . TYR A 1 778 ? 4.467 22.288 5.976 1.00 38.38 778 TYR A O 1
ATOM 6197 N N . GLN A 1 779 ? 4.651 24.159 7.197 1.00 38.91 779 GLN A N 1
ATOM 6198 C CA . GLN A 1 779 ? 5.821 24.671 6.470 1.00 38.91 779 GLN A CA 1
ATOM 6199 C C . GLN A 1 779 ? 7.066 23.809 6.712 1.00 38.91 779 GLN A C 1
ATOM 6201 O O . GLN A 1 779 ? 7.912 23.704 5.830 1.00 38.91 779 GLN A O 1
ATOM 6206 N N . GLY A 1 780 ? 7.169 23.165 7.877 1.00 37.41 780 GLY A N 1
ATOM 6207 C CA . GLY A 1 780 ? 8.254 22.236 8.167 1.00 37.41 780 GLY A CA 1
ATOM 6208 C C . GLY A 1 780 ? 8.152 20.910 7.404 1.00 37.41 780 GLY A C 1
ATOM 6209 O O . GLY A 1 780 ? 9.122 20.438 6.820 1.00 37.41 780 GLY A O 1
ATOM 6210 N N . LEU A 1 781 ? 6.959 20.319 7.352 1.00 37.16 781 LEU A N 1
ATOM 6211 C CA . LEU A 1 781 ? 6.733 19.051 6.653 1.00 37.16 781 LEU A CA 1
ATOM 6212 C C . LEU A 1 781 ? 6.813 19.221 5.124 1.00 37.16 781 LEU A C 1
ATOM 6214 O O . LEU A 1 781 ? 7.427 18.401 4.441 1.00 37.16 781 LEU A O 1
ATOM 6218 N N . SER A 1 782 ? 6.279 20.321 4.579 1.00 33.38 782 SER A N 1
ATOM 6219 C CA . SER A 1 782 ? 6.340 20.609 3.133 1.00 33.38 782 SER A CA 1
ATOM 6220 C C . SER A 1 782 ? 7.745 20.957 2.624 1.00 33.38 782 SER A C 1
ATOM 6222 O O . SER A 1 782 ? 8.056 20.697 1.463 1.00 33.38 782 SER A O 1
ATOM 6224 N N . LEU A 1 783 ? 8.637 21.472 3.478 1.00 35.50 783 LEU A N 1
ATOM 6225 C CA . LEU A 1 783 ? 10.043 21.707 3.129 1.00 35.50 783 LEU A CA 1
ATOM 6226 C C . LEU A 1 783 ? 10.931 20.449 3.237 1.00 35.50 783 LEU A C 1
ATOM 6228 O O . LEU A 1 783 ? 12.134 20.543 2.962 1.00 35.50 783 LEU A O 1
ATOM 6232 N N . PHE A 1 784 ? 10.374 19.290 3.604 1.00 35.28 784 PHE A N 1
ATOM 6233 C CA . PHE A 1 784 ? 11.079 18.001 3.691 1.00 35.28 784 PHE A CA 1
ATOM 6234 C C . PHE A 1 784 ? 10.603 16.928 2.703 1.00 35.28 784 PHE A C 1
ATOM 6236 O O . PHE A 1 784 ? 11.321 15.952 2.502 1.00 35.28 784 PHE A O 1
ATOM 6243 N N . SER A 1 785 ? 9.462 17.106 2.035 1.00 31.66 785 SER A N 1
ATOM 6244 C CA . SER A 1 785 ? 8.881 16.092 1.144 1.00 31.66 785 SER A CA 1
ATOM 6245 C C . SER A 1 785 ? 9.426 16.072 -0.297 1.00 31.66 785 SER A C 1
ATOM 6247 O O . SER A 1 785 ? 8.995 15.233 -1.085 1.00 31.66 785 SER A O 1
ATOM 6249 N N . GLN A 1 786 ? 10.382 16.940 -0.667 1.00 33.62 786 GLN A N 1
ATOM 6250 C CA . GLN A 1 786 ? 10.987 16.957 -2.012 1.00 33.62 786 GLN A CA 1
ATOM 6251 C C . GLN A 1 786 ? 12.470 16.515 -2.026 1.00 33.62 786 GLN A C 1
ATOM 6253 O O . GLN A 1 786 ? 13.294 17.129 -1.341 1.00 33.62 786 GLN A O 1
ATOM 6258 N N . PRO A 1 787 ? 12.854 15.504 -2.837 1.00 32.84 787 PRO A N 1
ATOM 6259 C CA . PRO A 1 787 ? 14.231 15.012 -2.914 1.00 32.84 787 PRO A CA 1
ATOM 6260 C C . PRO A 1 787 ? 15.112 15.873 -3.839 1.00 32.84 787 PRO A C 1
ATOM 6262 O O . PRO A 1 787 ? 14.860 15.976 -5.038 1.00 32.84 787 PRO A O 1
ATOM 6265 N N . LEU A 1 788 ? 16.191 16.459 -3.302 1.00 42.91 788 LEU A N 1
ATOM 6266 C CA . LEU A 1 788 ? 17.158 17.284 -4.046 1.00 42.91 788 LEU A CA 1
ATOM 6267 C C . LEU A 1 788 ? 18.618 17.034 -3.608 1.00 42.91 788 LEU A C 1
ATOM 6269 O O . LEU A 1 788 ? 18.892 16.427 -2.577 1.00 42.91 788 LEU A O 1
ATOM 6273 N N . ASN A 1 789 ? 19.569 17.502 -4.428 1.00 37.00 789 ASN A N 1
ATOM 6274 C CA . ASN A 1 789 ? 21.010 17.222 -4.311 1.00 37.00 789 ASN A CA 1
ATOM 6275 C C . ASN A 1 789 ? 21.637 17.707 -2.965 1.00 37.00 789 ASN A C 1
ATOM 6277 O O . ASN A 1 789 ? 21.517 18.898 -2.646 1.00 37.00 789 ASN A O 1
ATOM 6281 N N . PRO A 1 790 ? 22.379 16.845 -2.227 1.00 42.31 790 PRO A N 1
ATOM 6282 C CA . PRO A 1 790 ? 22.973 17.164 -0.920 1.00 42.31 790 PRO A CA 1
ATOM 6283 C C . PRO A 1 790 ? 23.929 18.365 -0.851 1.00 42.31 790 PRO A C 1
ATOM 6285 O O . PRO A 1 790 ? 24.077 18.960 0.215 1.00 42.31 790 PRO A O 1
ATOM 6288 N N . GLU A 1 791 ? 24.601 18.742 -1.939 1.00 38.94 791 GLU A N 1
ATOM 6289 C CA . GLU A 1 791 ? 25.571 19.848 -1.886 1.00 38.94 791 GLU A CA 1
ATOM 6290 C C . GLU A 1 791 ? 24.859 21.211 -1.820 1.00 38.94 791 GLU A C 1
ATOM 6292 O O . GLU A 1 791 ? 25.268 22.099 -1.074 1.00 38.94 791 GLU A O 1
ATOM 6297 N N . LYS A 1 792 ? 23.696 21.328 -2.482 1.00 39.22 792 LYS A N 1
ATOM 6298 C CA . LYS A 1 792 ? 22.776 22.461 -2.290 1.00 39.22 792 LYS A CA 1
ATOM 6299 C C . LYS A 1 792 ? 22.034 22.387 -0.964 1.00 39.22 792 LYS A C 1
ATOM 6301 O O . LYS A 1 792 ? 21.807 23.439 -0.369 1.00 39.22 792 LYS A O 1
ATOM 6306 N N . ASP A 1 793 ? 21.697 21.184 -0.480 1.00 44.34 793 ASP A N 1
ATOM 6307 C CA . ASP A 1 793 ? 21.182 21.024 0.885 1.00 44.34 793 ASP A CA 1
ATOM 6308 C C . ASP A 1 793 ? 22.136 21.722 1.850 1.00 44.34 793 ASP A C 1
ATOM 6310 O O . ASP A 1 793 ? 21.666 22.573 2.599 1.00 44.34 793 ASP A O 1
ATOM 6314 N N . ASN A 1 794 ? 23.459 21.489 1.733 1.00 42.44 794 ASN A N 1
ATOM 6315 C CA . ASN A 1 794 ? 24.461 21.984 2.681 1.00 42.44 794 ASN A CA 1
ATOM 6316 C C . ASN A 1 794 ? 24.642 23.528 2.787 1.00 42.44 794 ASN A C 1
ATOM 6318 O O . ASN A 1 794 ? 25.205 24.002 3.779 1.00 42.44 794 ASN A O 1
ATOM 6322 N N . GLN A 1 795 ? 24.022 24.306 1.885 1.00 44.91 795 GLN A N 1
ATOM 6323 C CA . GLN A 1 795 ? 23.906 25.776 1.946 1.00 44.91 795 GLN A CA 1
ATOM 6324 C C . GLN A 1 795 ? 22.463 26.296 2.077 1.00 44.91 795 GLN A C 1
ATOM 6326 O O . GLN A 1 795 ? 22.253 27.292 2.753 1.00 44.91 795 GLN A O 1
ATOM 6331 N N . LEU A 1 796 ? 21.444 25.631 1.514 1.00 42.31 796 LEU A N 1
ATOM 6332 C CA . LEU A 1 796 ? 20.036 26.046 1.673 1.00 42.31 796 LEU A CA 1
ATOM 6333 C C . LEU A 1 796 ? 19.477 25.678 3.037 1.00 42.31 796 LEU A C 1
ATOM 6335 O O . LEU A 1 796 ? 18.791 26.477 3.673 1.00 42.31 796 LEU A O 1
ATOM 6339 N N . ARG A 1 797 ? 19.821 24.492 3.549 1.00 44.19 797 ARG A N 1
ATOM 6340 C CA . ARG A 1 797 ? 19.643 24.269 4.971 1.00 44.19 797 ARG A CA 1
ATOM 6341 C C . ARG A 1 797 ? 20.620 25.138 5.742 1.00 44.19 797 ARG A C 1
ATOM 6343 O O . ARG A 1 797 ? 20.100 25.667 6.701 1.00 44.19 797 ARG A O 1
ATOM 6350 N N . ARG A 1 798 ? 21.868 25.481 5.316 1.00 42.09 798 ARG A N 1
ATOM 6351 C CA . ARG A 1 798 ? 22.600 26.666 5.878 1.00 42.09 798 ARG A CA 1
ATOM 6352 C C . ARG A 1 798 ? 21.974 28.036 5.454 1.00 42.09 798 ARG A C 1
ATOM 6354 O O . ARG A 1 798 ? 22.643 29.053 5.505 1.00 42.09 798 ARG A O 1
ATOM 6361 N N . ALA A 1 799 ? 20.657 28.063 5.181 1.00 44.16 799 ALA A N 1
ATOM 6362 C CA . ALA A 1 799 ? 19.754 29.220 5.231 1.00 44.16 799 ALA A CA 1
ATOM 6363 C C . ALA A 1 799 ? 18.502 29.057 6.173 1.00 44.16 799 ALA A C 1
ATOM 6365 O O . ALA A 1 799 ? 17.634 29.922 6.154 1.00 44.16 799 ALA A O 1
ATOM 6366 N N . GLY A 1 800 ? 18.413 28.024 7.049 1.00 45.44 800 GLY A N 1
ATOM 6367 C CA . GLY A 1 800 ? 17.407 27.762 8.134 1.00 45.44 800 GLY A CA 1
ATOM 6368 C C . GLY A 1 800 ? 17.685 28.257 9.598 1.00 45.44 800 GLY A C 1
ATOM 6369 O O . GLY A 1 800 ? 17.283 29.352 9.943 1.00 45.44 800 GLY A O 1
ATOM 6370 N N . LEU A 1 801 ? 18.369 27.513 10.497 1.00 41.25 801 LEU A N 1
ATOM 6371 C CA . LEU A 1 801 ? 18.860 27.906 11.864 1.00 41.25 801 LEU A CA 1
ATOM 6372 C C . LEU A 1 801 ? 19.496 29.290 12.014 1.00 41.25 801 LEU A C 1
ATOM 6374 O O . LEU A 1 801 ? 19.291 29.826 13.072 1.00 41.25 801 LEU A O 1
ATOM 6378 N N . ILE A 1 802 ? 20.251 29.872 11.067 1.00 43.53 802 ILE A N 1
ATOM 6379 C CA . ILE A 1 802 ? 20.690 31.297 11.104 1.00 43.53 802 ILE A CA 1
ATOM 6380 C C . ILE A 1 802 ? 19.778 32.214 10.250 1.00 43.53 802 ILE A C 1
ATOM 6382 O O . ILE A 1 802 ? 20.069 33.386 10.076 1.00 43.53 802 ILE A O 1
ATOM 6386 N N . THR A 1 803 ? 18.636 31.689 9.787 1.00 40.44 803 THR A N 1
ATOM 6387 C CA . THR A 1 803 ? 17.354 32.392 9.534 1.00 40.44 803 THR A CA 1
ATOM 6388 C C . THR A 1 803 ? 16.431 32.336 10.765 1.00 40.44 803 THR A C 1
ATOM 6390 O O . THR A 1 803 ? 15.476 33.102 10.923 1.00 40.44 803 THR A O 1
ATOM 6393 N N . LEU A 1 804 ? 16.845 31.520 11.732 1.00 40.81 804 LEU A N 1
ATOM 6394 C CA . LEU A 1 804 ? 16.532 31.603 13.139 1.00 40.81 804 LEU A CA 1
ATOM 6395 C C . LEU A 1 804 ? 17.808 31.865 13.997 1.00 40.81 804 LEU A C 1
ATOM 6397 O O . LEU A 1 804 ? 17.796 31.367 15.107 1.00 40.81 804 LEU A O 1
ATOM 6401 N N . ILE A 1 805 ? 18.889 32.581 13.548 1.00 40.09 805 ILE A N 1
ATOM 6402 C CA . ILE A 1 805 ? 20.087 33.050 14.369 1.00 40.09 805 ILE A CA 1
ATOM 6403 C C . ILE A 1 805 ? 20.536 34.574 14.380 1.00 40.09 805 ILE A C 1
ATOM 6405 O O . ILE A 1 805 ? 21.134 35.023 15.340 1.00 40.09 805 ILE A O 1
ATOM 6409 N N . LYS A 1 806 ? 20.020 35.417 13.473 1.00 39.00 806 LYS A N 1
ATOM 6410 C CA . LYS A 1 806 ? 19.560 36.892 13.447 1.00 39.00 806 LYS A CA 1
ATOM 6411 C C . LYS A 1 806 ? 17.987 37.680 13.674 1.00 39.00 806 LYS A C 1
ATOM 6413 O O . LYS A 1 806 ? 18.041 38.765 14.185 1.00 39.00 806 LYS A O 1
ATOM 6418 N N . GLN A 1 807 ? 16.528 37.477 13.550 1.00 38.62 807 GLN A N 1
ATOM 6419 C CA . GLN A 1 807 ? 15.292 36.412 13.465 1.00 38.62 807 GLN A CA 1
ATOM 6420 C C . GLN A 1 807 ? 14.604 35.529 14.732 1.00 38.62 807 GLN A C 1
ATOM 6422 O O . GLN A 1 807 ? 13.429 35.383 14.758 1.00 38.62 807 GLN A O 1
ATOM 6427 N N . ALA A 1 808 ? 15.099 35.009 15.911 1.00 36.78 808 ALA A N 1
ATOM 6428 C CA . ALA A 1 808 ? 14.660 34.372 17.164 1.00 36.78 808 ALA A CA 1
ATOM 6429 C C . ALA A 1 808 ? 15.480 34.758 18.487 1.00 36.78 808 ALA A C 1
ATOM 6431 O O . ALA A 1 808 ? 15.175 34.187 19.532 1.00 36.78 808 ALA A O 1
ATOM 6432 N N . ASN A 1 809 ? 16.405 35.767 18.454 1.00 34.44 809 ASN A N 1
ATOM 6433 C CA . ASN A 1 809 ? 17.509 36.281 19.346 1.00 34.44 809 ASN A CA 1
ATOM 6434 C C . ASN A 1 809 ? 17.755 37.866 19.360 1.00 34.44 809 ASN A C 1
ATOM 6436 O O . ASN A 1 809 ? 18.686 38.330 20.011 1.00 34.44 809 ASN A O 1
ATOM 6440 N N . THR A 1 810 ? 16.887 38.728 18.774 1.00 32.22 810 THR A N 1
ATOM 6441 C CA . THR A 1 810 ? 16.839 40.233 18.816 1.00 32.22 810 THR A CA 1
ATOM 6442 C C . THR A 1 810 ? 15.624 40.916 19.515 1.00 32.22 810 THR A C 1
ATOM 6444 O O . THR A 1 810 ? 15.430 42.106 19.325 1.00 32.22 810 THR A O 1
ATOM 6447 N N . ILE A 1 811 ? 14.811 40.255 20.353 1.00 35.41 811 ILE A N 1
ATOM 6448 C CA . ILE A 1 811 ? 13.852 40.837 21.324 1.00 35.41 811 ILE A CA 1
ATOM 6449 C C . ILE A 1 811 ? 14.480 40.863 22.696 1.00 35.41 811 ILE A C 1
ATOM 6451 O O . ILE A 1 811 ? 15.140 39.921 23.106 1.00 35.41 811 ILE A O 1
ATOM 6455 N N . GLN A 1 812 ? 14.241 41.960 23.388 1.00 37.09 812 GLN A N 1
ATOM 6456 C CA . GLN A 1 812 ? 14.169 42.110 24.833 1.00 37.09 812 GLN A CA 1
ATOM 6457 C C . GLN A 1 812 ? 14.338 43.591 25.108 1.00 37.09 812 GLN A C 1
ATOM 6459 O O . GLN A 1 812 ? 15.411 44.144 24.857 1.00 37.09 812 GLN A O 1
ATOM 6464 N N . PRO A 1 813 ? 13.263 44.275 25.470 1.00 38.88 813 PRO A N 1
ATOM 6465 C CA . PRO A 1 813 ? 12.474 44.851 24.419 1.00 38.88 813 PRO A CA 1
ATOM 6466 C C . PRO A 1 813 ? 12.726 46.334 24.577 1.00 38.88 813 PRO A C 1
ATOM 6468 O O . PRO A 1 813 ? 13.849 46.729 24.847 1.00 38.88 813 PRO A O 1
ATOM 6471 N N . HIS A 1 814 ? 11.713 47.144 24.400 1.00 29.44 814 HIS A N 1
ATOM 6472 C CA . HIS A 1 814 ? 11.459 48.290 25.217 1.00 29.44 814 HIS A CA 1
ATOM 6473 C C . HIS A 1 814 ? 9.951 48.416 25.170 1.00 29.44 814 HIS A C 1
ATOM 6475 O O . HIS A 1 814 ? 9.353 48.455 24.101 1.00 29.44 814 HIS A O 1
ATOM 6481 N N . GLU A 1 815 ? 9.302 48.151 26.294 1.00 32.41 815 GLU A N 1
ATOM 6482 C CA . GLU A 1 815 ? 9.133 49.065 27.440 1.00 32.41 815 GLU A CA 1
ATOM 6483 C C . GLU A 1 815 ? 8.256 50.217 26.988 1.00 32.41 815 GLU A C 1
ATOM 6485 O O . GLU A 1 815 ? 8.186 50.435 25.790 1.00 32.41 815 GLU A O 1
ATOM 6490 N N . THR A 1 816 ? 7.605 51.025 27.818 1.00 31.25 816 THR A N 1
ATOM 6491 C CA . THR A 1 816 ? 7.390 51.030 29.265 1.00 31.25 816 THR A CA 1
ATOM 6492 C C . THR A 1 816 ? 5.883 51.272 29.436 1.00 31.25 816 THR A C 1
ATOM 6494 O O . THR A 1 816 ? 5.284 52.020 28.674 1.00 31.25 816 THR A O 1
ATOM 6497 N N . THR A 1 817 ? 5.212 50.845 30.498 1.00 28.12 817 THR A N 1
ATOM 6498 C CA . THR A 1 817 ? 5.588 51.060 31.907 1.00 28.12 817 THR A CA 1
ATOM 6499 C C . THR A 1 817 ? 4.736 50.113 32.782 1.00 28.12 817 THR A C 1
ATOM 6501 O O . THR A 1 817 ? 3.698 49.649 32.333 1.00 28.12 817 THR A O 1
ATOM 6504 N N . VAL A 1 818 ? 5.082 49.749 34.025 1.00 22.58 818 VAL A N 1
ATOM 6505 C CA . VAL A 1 818 ? 5.548 50.595 35.141 1.00 22.58 818 VAL A CA 1
ATOM 6506 C C . VAL A 1 818 ? 6.555 49.869 36.062 1.00 22.58 818 VAL A C 1
ATOM 6508 O O . VAL A 1 818 ? 6.269 48.794 36.565 1.00 22.58 818 VAL A O 1
ATOM 6511 N N . LYS A 1 819 ? 7.688 50.544 36.328 1.00 24.66 819 LYS A N 1
ATOM 6512 C CA . LYS A 1 819 ? 8.565 50.586 37.535 1.00 24.66 819 LYS A CA 1
ATOM 6513 C C . LYS A 1 819 ? 8.664 49.385 38.519 1.00 24.66 819 LYS A C 1
ATOM 6515 O O . LYS A 1 819 ? 7.678 48.963 39.104 1.00 24.66 819 LYS A O 1
ATOM 6520 N N . MET A 1 820 ? 9.918 49.141 38.951 1.00 21.98 820 MET A N 1
ATOM 6521 C CA . MET A 1 820 ? 10.385 48.347 40.123 1.00 21.98 820 MET A CA 1
ATOM 6522 C C . MET A 1 820 ? 10.267 46.813 39.986 1.00 21.98 820 MET A C 1
ATOM 6524 O O . MET A 1 820 ? 9.229 46.310 39.598 1.00 21.98 820 MET A O 1
ATOM 6528 N N . LYS A 1 821 ? 11.267 45.980 40.328 1.00 22.64 821 LYS A N 1
ATOM 6529 C CA . LYS A 1 821 ? 12.483 46.118 41.174 1.00 22.64 821 LYS A CA 1
ATOM 6530 C C . LYS A 1 821 ? 13.599 45.168 40.657 1.00 22.64 821 LYS A C 1
ATOM 6532 O O . LYS A 1 821 ? 13.288 44.255 39.898 1.00 22.64 821 LYS A O 1
ATOM 6537 N N . PRO A 1 822 ? 14.874 45.297 41.081 1.00 26.08 822 PRO A N 1
ATOM 6538 C CA . PRO A 1 822 ? 15.941 44.405 40.616 1.00 26.08 822 PRO A CA 1
ATOM 6539 C C . PRO A 1 822 ? 15.750 42.938 41.046 1.00 26.08 822 PRO A C 1
ATOM 6541 O O . PRO A 1 822 ? 15.553 42.648 42.227 1.00 26.08 822 PRO A O 1
ATOM 6544 N N . GLY A 1 823 ? 15.902 42.008 40.097 1.00 35.31 823 GLY A N 1
ATOM 6545 C CA . GLY A 1 823 ? 16.099 40.582 40.377 1.00 35.31 823 GLY A CA 1
ATOM 6546 C C . GLY A 1 823 ? 14.902 39.662 40.117 1.00 35.31 823 GLY A C 1
ATOM 6547 O O . GLY A 1 823 ? 14.399 39.033 41.049 1.00 35.31 823 GLY A O 1
ATOM 6548 N N . GLN A 1 824 ? 14.530 39.492 38.849 1.00 40.25 824 GLN A N 1
ATOM 6549 C CA . GLN A 1 824 ? 13.929 38.258 38.332 1.00 40.25 824 GLN A CA 1
ATOM 6550 C C . GLN A 1 824 ? 14.736 37.842 37.095 1.00 40.25 824 GLN A C 1
ATOM 6552 O O . GLN A 1 824 ? 14.728 38.534 36.082 1.00 40.25 824 GLN A O 1
ATOM 6557 N N . GLY A 1 825 ? 15.506 36.760 37.215 1.00 33.50 825 GLY A N 1
ATOM 6558 C CA . GLY A 1 825 ? 16.292 36.173 36.129 1.00 33.50 825 GLY A CA 1
ATOM 6559 C C . GLY A 1 825 ? 15.904 34.709 35.966 1.00 33.50 825 GLY A C 1
ATOM 6560 O O . GLY A 1 825 ? 15.693 34.024 36.967 1.00 33.50 825 GLY A O 1
ATOM 6561 N N . ASN A 1 826 ? 15.775 34.239 34.724 1.00 41.12 826 ASN A N 1
ATOM 6562 C CA . ASN A 1 826 ? 15.225 32.915 34.433 1.00 41.12 826 ASN A CA 1
ATOM 6563 C C . ASN A 1 826 ? 16.171 31.774 34.833 1.00 41.12 826 ASN A C 1
ATOM 6565 O O . ASN A 1 826 ? 16.981 31.305 34.036 1.00 41.12 826 ASN A O 1
ATOM 6569 N N . VAL A 1 827 ? 15.973 31.265 36.052 1.00 33.38 827 VAL A N 1
ATOM 6570 C CA . VAL A 1 827 ? 16.527 29.991 36.539 1.00 33.38 827 VAL A CA 1
ATOM 6571 C C . VAL A 1 827 ? 16.300 28.822 35.552 1.00 33.38 827 VAL A C 1
ATOM 6573 O O . VAL A 1 827 ? 17.250 28.060 35.360 1.00 33.38 827 VAL A O 1
ATOM 6576 N N . PRO A 1 828 ? 15.149 28.695 34.842 1.00 36.94 828 PRO A N 1
ATOM 6577 C CA . PRO A 1 828 ? 14.953 27.622 33.860 1.00 36.94 828 PRO A CA 1
ATOM 6578 C C . PRO A 1 828 ? 16.002 27.577 32.740 1.00 36.94 828 PRO A C 1
ATOM 6580 O O . PRO A 1 828 ? 16.383 26.493 32.304 1.00 36.94 828 PRO A O 1
ATOM 6583 N N . LEU A 1 829 ? 16.514 28.733 32.300 1.00 38.00 829 LEU A N 1
ATOM 6584 C CA . LEU A 1 829 ? 17.488 28.790 31.207 1.00 38.00 829 LEU A CA 1
ATOM 6585 C C . LEU A 1 829 ? 18.866 28.275 31.649 1.00 38.00 829 LEU A C 1
ATOM 6587 O O . LEU A 1 829 ? 19.556 27.617 30.876 1.00 38.00 829 LEU A O 1
ATOM 6591 N N . LEU A 1 830 ? 19.253 28.518 32.906 1.00 34.69 830 LEU A N 1
ATOM 6592 C CA . LEU A 1 830 ? 20.520 28.020 33.448 1.00 34.69 830 LEU A CA 1
ATOM 6593 C C . LEU A 1 830 ? 20.488 26.494 33.638 1.00 34.69 830 LEU A C 1
ATOM 6595 O O . LEU A 1 830 ? 21.483 25.827 33.370 1.00 34.69 830 LEU A O 1
ATOM 6599 N N . ALA A 1 831 ? 19.335 25.934 34.019 1.00 37.19 831 ALA A N 1
ATOM 6600 C CA . ALA A 1 831 ? 19.131 24.486 34.067 1.00 37.19 831 ALA A CA 1
ATOM 6601 C C . ALA A 1 831 ? 19.201 23.846 32.665 1.00 37.19 831 ALA A C 1
ATOM 6603 O O . ALA A 1 831 ? 19.869 22.829 32.490 1.00 37.19 831 ALA A O 1
ATOM 6604 N N . GLN A 1 832 ? 18.590 24.475 31.651 1.00 40.25 832 GLN A N 1
ATOM 6605 C CA . GLN A 1 832 ? 18.692 24.030 30.253 1.00 40.25 832 GLN A CA 1
ATOM 6606 C C . GLN A 1 832 ? 20.107 24.157 29.665 1.00 40.25 832 GLN A C 1
ATOM 6608 O O . GLN A 1 832 ? 20.447 23.387 28.774 1.00 40.25 832 GLN A O 1
ATOM 6613 N N . LEU A 1 833 ? 20.932 25.095 30.147 1.00 38.75 833 LEU A N 1
ATOM 6614 C CA . LEU A 1 833 ? 22.334 25.248 29.732 1.00 38.75 833 LEU A CA 1
ATOM 6615 C C . LEU A 1 833 ? 23.270 24.227 30.399 1.00 38.75 833 LEU A C 1
ATOM 6617 O O . LEU A 1 833 ? 24.215 23.759 29.767 1.00 38.75 833 LEU A O 1
ATOM 6621 N N . LEU A 1 834 ? 23.010 23.850 31.654 1.00 37.69 834 LEU A N 1
ATOM 6622 C CA . LEU A 1 834 ? 23.810 22.841 32.359 1.00 37.69 834 LEU A CA 1
ATOM 6623 C C . LEU A 1 834 ? 23.566 21.415 31.833 1.00 37.69 834 LEU A C 1
ATOM 6625 O O . LEU A 1 834 ? 24.481 20.598 31.873 1.00 37.69 834 LEU A O 1
ATOM 6629 N N . SER A 1 835 ? 22.385 21.124 31.273 1.00 40.75 835 SER A N 1
ATOM 6630 C CA . SER A 1 835 ? 22.043 19.804 30.711 1.00 40.75 835 SER A CA 1
ATOM 6631 C C . SER A 1 835 ? 22.604 19.520 29.305 1.00 40.75 835 SER A C 1
ATOM 6633 O O . SER A 1 835 ? 22.287 18.486 28.717 1.00 40.75 835 SER A O 1
ATOM 6635 N N . ILE A 1 836 ? 23.428 20.417 28.744 1.00 37.72 836 ILE A N 1
ATOM 6636 C CA . ILE A 1 836 ? 24.059 20.257 27.415 1.00 37.72 836 ILE A CA 1
ATOM 6637 C C . ILE A 1 836 ? 25.562 19.924 27.500 1.00 37.72 836 ILE A C 1
ATOM 6639 O O . ILE A 1 836 ? 26.185 19.612 26.484 1.00 37.72 836 ILE A O 1
ATOM 6643 N N . LEU A 1 837 ? 26.164 19.989 28.693 1.00 36.22 837 LEU A N 1
ATOM 6644 C CA . LEU A 1 837 ? 27.593 19.730 28.885 1.00 36.22 837 LEU A CA 1
ATOM 6645 C C . LEU A 1 837 ? 27.910 18.218 28.894 1.00 36.22 837 LEU A C 1
ATOM 6647 O O . LEU A 1 837 ? 27.145 17.440 29.466 1.00 36.22 837 LEU A O 1
ATOM 6651 N N . PRO A 1 838 ? 29.042 17.778 28.308 1.00 44.91 838 PRO A N 1
ATOM 6652 C CA . PRO A 1 838 ? 29.567 16.425 28.503 1.00 44.91 838 PRO A CA 1
ATOM 6653 C C . PRO A 1 838 ? 29.857 16.119 29.982 1.00 44.91 838 PRO A C 1
ATOM 6655 O O . PRO A 1 838 ? 30.245 17.005 30.749 1.00 44.91 838 PRO A O 1
ATOM 6658 N N . TYR A 1 839 ? 29.702 14.856 30.378 1.00 40.91 839 TYR A N 1
ATOM 6659 C CA . TYR A 1 839 ? 29.804 14.416 31.775 1.00 40.91 839 TYR A CA 1
ATOM 6660 C C . TYR A 1 839 ? 31.215 14.632 32.358 1.00 40.91 839 TYR A C 1
ATOM 6662 O O . TYR A 1 839 ? 31.378 15.065 33.495 1.00 40.91 839 TYR A O 1
ATOM 6670 N N . GLU A 1 840 ? 32.243 14.453 31.533 1.00 43.19 840 GLU A N 1
ATOM 6671 C CA . GLU A 1 840 ? 33.659 14.655 31.859 1.00 43.19 840 GLU A CA 1
ATOM 6672 C C . GLU A 1 840 ? 33.991 16.150 32.044 1.00 43.19 840 GLU A C 1
ATOM 6674 O O . GLU A 1 840 ? 34.891 16.529 32.799 1.00 43.19 840 GLU A O 1
ATOM 6679 N N . GLN A 1 841 ? 33.237 17.035 31.379 1.00 43.84 841 GLN A N 1
ATOM 6680 C CA . GLN A 1 841 ? 33.339 18.483 31.576 1.00 43.84 841 GLN A CA 1
ATOM 6681 C C . GLN A 1 841 ? 32.592 18.937 32.836 1.00 43.84 841 GLN A C 1
ATOM 6683 O O . GLN A 1 841 ? 33.046 19.868 33.497 1.00 43.84 841 GLN A O 1
ATOM 6688 N N . LEU A 1 842 ? 31.510 18.255 33.227 1.00 43.41 842 LEU A N 1
ATOM 6689 C CA . LEU A 1 842 ? 30.863 18.448 34.530 1.00 43.41 842 LEU A CA 1
ATOM 6690 C C . LEU A 1 842 ? 31.780 18.012 35.687 1.00 43.41 842 LEU A C 1
ATOM 6692 O O . LEU A 1 842 ? 31.905 18.751 36.661 1.00 43.41 842 LEU A O 1
ATOM 6696 N N . GLU A 1 843 ? 32.501 16.896 35.555 1.00 46.81 843 GLU A N 1
ATOM 6697 C CA . GLU A 1 843 ? 33.537 16.470 36.515 1.00 46.81 843 GLU A CA 1
ATOM 6698 C C . GLU A 1 843 ? 34.731 17.449 36.552 1.00 46.81 843 GLU A C 1
ATOM 6700 O O . GLU A 1 843 ? 35.226 17.824 37.621 1.00 46.81 843 GLU A O 1
ATOM 6705 N N . SER A 1 844 ? 35.141 17.975 35.393 1.00 48.75 844 SER A N 1
ATOM 6706 C CA . SER A 1 844 ? 36.150 19.042 35.304 1.00 48.75 844 SER A CA 1
ATOM 6707 C C . SER A 1 844 ? 35.683 20.352 35.960 1.00 48.75 844 SER A C 1
ATOM 6709 O O . SER A 1 844 ? 36.484 21.051 36.581 1.00 48.75 844 SER A O 1
ATOM 6711 N N . LEU A 1 845 ? 34.387 20.678 35.882 1.00 44.44 845 LEU A N 1
ATOM 6712 C CA . LEU A 1 845 ? 33.782 21.836 36.549 1.00 44.44 845 LEU A CA 1
ATOM 6713 C C . LEU A 1 845 ? 33.585 21.616 38.057 1.00 44.44 845 LEU A C 1
ATOM 6715 O O . LEU A 1 845 ? 33.781 22.556 38.826 1.00 44.44 845 LEU A O 1
ATOM 6719 N N . GLN A 1 846 ? 33.287 20.392 38.508 1.00 48.12 846 GLN A N 1
ATOM 6720 C CA . GLN A 1 846 ? 33.363 20.023 39.928 1.00 48.12 846 GLN A CA 1
ATOM 6721 C C . GLN A 1 846 ? 34.792 20.189 40.456 1.00 48.12 846 GLN A C 1
ATOM 6723 O O . GLN A 1 846 ? 34.991 20.797 41.507 1.00 48.12 846 GLN A O 1
ATOM 6728 N N . THR A 1 847 ? 35.791 19.724 39.704 1.00 51.25 847 THR A N 1
ATOM 6729 C CA . THR A 1 847 ? 37.213 19.884 40.044 1.00 51.25 847 THR A CA 1
ATOM 6730 C C . THR A 1 847 ? 37.601 21.366 40.109 1.00 51.25 847 THR A C 1
ATOM 6732 O O . THR A 1 847 ? 38.224 21.801 41.074 1.00 51.25 847 THR A O 1
ATOM 6735 N N . PHE A 1 848 ? 37.158 22.181 39.145 1.00 46.00 848 PHE A N 1
ATOM 6736 C CA . PHE A 1 848 ? 37.347 23.636 39.153 1.00 46.00 848 PHE A CA 1
ATOM 6737 C C . PHE A 1 848 ? 36.689 24.308 40.370 1.00 46.00 848 PHE A C 1
ATOM 6739 O O . PHE A 1 848 ? 37.323 25.135 41.024 1.00 46.00 848 PHE A O 1
ATOM 6746 N N . ALA A 1 849 ? 35.465 23.914 40.734 1.00 46.12 849 ALA A N 1
ATOM 6747 C CA . ALA A 1 849 ? 34.782 24.410 41.930 1.00 46.12 849 ALA A CA 1
ATOM 6748 C C . ALA A 1 849 ? 35.510 24.016 43.232 1.00 46.12 849 ALA A C 1
ATOM 6750 O O . ALA A 1 849 ? 35.604 24.829 44.151 1.00 46.12 849 ALA A O 1
ATOM 6751 N N . GLN A 1 850 ? 36.083 22.809 43.301 1.00 52.06 850 GLN A N 1
ATOM 6752 C CA . GLN A 1 850 ? 36.922 22.371 44.423 1.00 52.06 850 GLN A CA 1
ATOM 6753 C C . GLN A 1 850 ? 38.261 23.129 44.485 1.00 52.06 850 GLN A C 1
ATOM 6755 O O . GLN A 1 850 ? 38.713 23.476 45.573 1.00 52.06 850 GLN A O 1
ATOM 6760 N N . THR A 1 851 ? 38.895 23.438 43.349 1.00 48.66 851 THR A N 1
ATOM 6761 C CA . THR A 1 851 ? 40.123 24.256 43.312 1.00 48.66 851 THR A CA 1
ATOM 6762 C C . THR A 1 851 ? 39.851 25.720 43.674 1.00 48.66 851 THR A C 1
ATOM 6764 O O . THR A 1 851 ? 40.626 26.310 44.425 1.00 48.66 851 THR A O 1
ATOM 6767 N N . LEU A 1 852 ? 38.715 26.293 43.258 1.00 41.97 852 LEU A N 1
ATOM 6768 C CA . LEU A 1 852 ? 38.286 27.629 43.697 1.00 41.97 852 LEU A CA 1
ATOM 6769 C C . LEU A 1 852 ? 38.104 27.723 45.223 1.00 41.97 852 LEU A C 1
ATOM 6771 O O . LEU A 1 852 ? 38.399 28.767 45.798 1.00 41.97 852 LEU A O 1
ATOM 6775 N N . GLN A 1 853 ? 37.694 26.640 45.896 1.00 46.03 853 GLN A N 1
ATOM 6776 C CA . GLN A 1 853 ? 37.621 26.591 47.365 1.00 46.03 853 GLN A CA 1
ATOM 6777 C C . GLN A 1 853 ? 38.996 26.548 48.061 1.00 46.03 853 GLN A C 1
ATOM 6779 O O . GLN A 1 853 ? 39.077 26.895 49.238 1.00 46.03 853 GLN A O 1
ATOM 6784 N N . LYS A 1 854 ? 40.073 26.141 47.370 1.00 58.28 854 LYS A N 1
ATOM 6785 C CA . LYS A 1 854 ? 41.439 26.079 47.934 1.00 58.28 854 LYS A CA 1
ATOM 6786 C C . LYS A 1 854 ? 42.169 27.423 47.899 1.00 58.28 854 LYS A C 1
ATOM 6788 O O . LYS A 1 854 ? 43.026 27.666 48.741 1.00 58.28 854 LYS A O 1
ATOM 6793 N N . GLY A 1 855 ? 41.831 28.290 46.943 1.00 42.31 855 GLY A N 1
ATOM 6794 C CA . GLY A 1 855 ? 42.276 29.687 46.920 1.00 42.31 855 GLY A CA 1
ATOM 6795 C C . GLY A 1 855 ? 43.703 29.966 46.424 1.00 42.31 855 GLY A C 1
ATOM 6796 O O . GLY A 1 855 ? 44.095 31.130 46.452 1.00 42.31 855 GLY A O 1
ATOM 6797 N N . ASP A 1 856 ? 44.473 28.976 45.950 1.00 51.31 856 ASP A N 1
ATOM 6798 C CA . ASP A 1 856 ? 45.796 29.232 45.350 1.00 51.31 856 ASP A CA 1
ATOM 6799 C C . ASP A 1 856 ? 45.643 29.958 43.993 1.00 51.31 856 ASP A C 1
ATOM 6801 O O . ASP A 1 856 ? 45.064 29.388 43.057 1.00 51.31 856 ASP A O 1
ATOM 6805 N N . PRO A 1 857 ? 46.163 31.194 43.831 1.00 46.66 857 PRO A N 1
ATOM 6806 C CA . PRO A 1 857 ? 46.022 31.948 42.584 1.00 46.66 857 PRO A CA 1
ATOM 6807 C C . PRO A 1 857 ? 46.654 31.257 41.369 1.00 46.66 857 PRO A C 1
ATOM 6809 O O . PRO A 1 857 ? 46.209 31.464 40.241 1.00 46.66 857 PRO A O 1
ATOM 6812 N N . THR A 1 858 ? 47.679 30.433 41.587 1.00 48.41 858 THR A N 1
ATOM 6813 C CA . THR A 1 858 ? 48.446 29.734 40.549 1.00 48.41 858 THR A CA 1
ATOM 6814 C C . THR A 1 858 ? 47.645 28.574 39.971 1.00 48.41 858 THR A C 1
ATOM 6816 O O . THR A 1 858 ? 47.517 28.465 38.749 1.00 48.41 858 THR A O 1
ATOM 6819 N N . GLU A 1 859 ? 47.044 27.743 40.832 1.00 52.38 859 GLU A N 1
ATOM 6820 C CA . GLU A 1 859 ? 46.151 26.661 40.395 1.00 52.38 859 GLU A CA 1
ATOM 6821 C C . GLU A 1 859 ? 44.886 27.222 39.735 1.00 52.38 859 GLU A C 1
ATOM 6823 O O . GLU A 1 859 ? 44.466 26.728 38.688 1.00 52.38 859 GLU A O 1
ATOM 6828 N N . ILE A 1 860 ? 44.314 28.296 40.292 1.00 49.53 860 ILE A N 1
ATOM 6829 C CA . ILE A 1 860 ? 43.137 28.968 39.724 1.00 49.53 860 ILE A CA 1
ATOM 6830 C C . ILE A 1 860 ? 43.460 29.555 38.340 1.00 49.53 860 ILE A C 1
ATOM 6832 O O . ILE A 1 860 ? 42.676 29.379 37.408 1.00 49.53 860 ILE A O 1
ATOM 6836 N N . HIS A 1 861 ? 44.623 30.189 38.152 1.00 47.88 861 HIS A N 1
ATOM 6837 C CA . HIS A 1 861 ? 45.032 30.714 36.846 1.00 47.88 861 HIS A CA 1
ATOM 6838 C C . HIS A 1 861 ? 45.327 29.598 35.826 1.00 47.88 861 HIS A C 1
ATOM 6840 O O . HIS A 1 861 ? 44.953 29.715 34.657 1.00 47.88 861 HIS A O 1
ATOM 6846 N N . ALA A 1 862 ? 45.934 28.483 36.248 1.00 52.50 862 ALA A N 1
ATOM 6847 C CA . ALA A 1 862 ? 46.120 27.311 35.392 1.00 52.50 862 ALA A CA 1
ATOM 6848 C C . ALA A 1 862 ? 44.773 26.687 34.974 1.00 52.50 862 ALA A C 1
ATOM 6850 O O . ALA A 1 862 ? 44.571 26.377 33.798 1.00 52.50 862 ALA A O 1
ATOM 6851 N N . ALA A 1 863 ? 43.822 26.567 35.905 1.00 52.41 863 ALA A N 1
ATOM 6852 C CA . ALA A 1 863 ? 42.484 26.052 35.629 1.00 52.41 863 ALA A CA 1
ATOM 6853 C C . ALA A 1 863 ? 41.670 26.986 34.714 1.00 52.41 863 ALA A C 1
ATOM 6855 O O . ALA A 1 863 ? 41.022 26.508 33.787 1.00 52.41 863 ALA A O 1
ATOM 6856 N N . LEU A 1 864 ? 41.759 28.309 34.895 1.00 48.34 864 LEU A N 1
ATOM 6857 C CA . LEU A 1 864 ? 41.118 29.294 34.012 1.00 48.34 864 LEU A CA 1
ATOM 6858 C C . LEU A 1 864 ? 41.665 29.245 32.579 1.00 48.34 864 LEU A C 1
ATOM 6860 O O . LEU A 1 864 ? 40.886 29.324 31.630 1.00 48.34 864 LEU A O 1
ATOM 6864 N N . ASN A 1 865 ? 42.976 29.056 32.394 1.00 51.09 865 ASN A N 1
ATOM 6865 C CA . ASN A 1 865 ? 43.538 28.837 31.057 1.00 51.09 865 ASN A CA 1
ATOM 6866 C C . ASN A 1 865 ? 43.064 27.501 30.449 1.00 51.09 865 ASN A C 1
ATOM 6868 O O . ASN A 1 865 ? 42.787 27.451 29.254 1.00 51.09 865 ASN A O 1
ATOM 6872 N N . ARG A 1 866 ? 42.848 26.456 31.260 1.00 50.28 866 ARG A N 1
ATOM 6873 C CA . ARG A 1 866 ? 42.221 25.195 30.818 1.00 50.28 866 ARG A CA 1
ATOM 6874 C C . ARG A 1 866 ? 40.756 25.363 30.405 1.00 50.28 866 ARG A C 1
ATOM 6876 O O . ARG A 1 866 ? 40.350 24.829 29.379 1.00 50.28 866 ARG A O 1
ATOM 6883 N N . VAL A 1 867 ? 39.971 26.152 31.142 1.00 47.41 867 VAL A N 1
ATOM 6884 C CA . VAL A 1 867 ? 38.602 26.526 30.736 1.00 47.41 867 VAL A CA 1
ATOM 6885 C C . VAL A 1 867 ? 38.630 27.348 29.439 1.00 47.41 867 VAL A C 1
ATOM 6887 O O . VAL A 1 867 ? 37.799 27.125 28.562 1.00 47.41 867 VAL A O 1
ATOM 6890 N N . LYS A 1 868 ? 39.626 28.227 29.250 1.00 50.22 868 LYS A N 1
ATOM 6891 C CA . LYS A 1 868 ? 39.841 28.952 27.984 1.00 50.22 868 LYS A CA 1
ATOM 6892 C C . LYS A 1 868 ? 40.142 28.011 26.807 1.00 50.22 868 LYS A C 1
ATOM 6894 O O . LYS A 1 868 ? 39.640 28.251 25.711 1.00 50.22 868 LYS A O 1
ATOM 6899 N N . GLU A 1 869 ? 40.924 26.949 27.023 1.00 43.62 869 GLU A N 1
ATOM 6900 C CA . GLU A 1 869 ? 41.172 25.906 26.014 1.00 43.62 869 GLU A CA 1
ATOM 6901 C C . GLU A 1 869 ? 39.913 25.090 25.694 1.00 43.62 869 GLU A C 1
ATOM 6903 O O . GLU A 1 869 ? 39.625 24.878 24.518 1.00 43.62 869 GLU A O 1
ATOM 6908 N N . ILE A 1 870 ? 39.127 24.697 26.706 1.00 46.03 870 ILE A N 1
ATOM 6909 C CA . ILE A 1 870 ? 37.837 23.998 26.529 1.00 46.03 870 ILE A CA 1
ATOM 6910 C C . ILE A 1 870 ? 36.850 24.854 25.717 1.00 46.03 870 ILE A C 1
ATOM 6912 O O . ILE A 1 870 ? 36.127 24.331 24.873 1.00 46.03 870 ILE A O 1
ATOM 6916 N N . LEU A 1 871 ? 36.862 26.176 25.918 1.00 44.62 871 LEU A N 1
ATOM 6917 C CA . LEU A 1 871 ? 36.075 27.147 25.147 1.00 44.62 871 LEU A CA 1
ATOM 6918 C C . LEU A 1 871 ? 36.751 27.589 23.828 1.00 44.62 871 LEU A C 1
ATOM 6920 O O . LEU A 1 871 ? 36.223 28.445 23.122 1.00 44.62 871 LEU A O 1
ATOM 6924 N N . GLY A 1 872 ? 37.910 27.023 23.471 1.00 38.12 872 GLY A N 1
ATOM 6925 C CA . GLY A 1 872 ? 38.558 27.189 22.164 1.00 38.12 872 GLY A CA 1
ATOM 6926 C C . GLY A 1 872 ? 39.169 28.565 21.855 1.00 38.12 872 GLY A C 1
ATOM 6927 O O . GLY A 1 872 ? 39.562 28.803 20.711 1.00 38.12 872 GLY A O 1
ATOM 6928 N N . VAL A 1 873 ? 39.274 29.481 22.827 1.00 44.66 873 VAL A N 1
ATOM 6929 C CA . VAL A 1 873 ? 39.596 30.903 22.576 1.00 44.66 873 VAL A CA 1
ATOM 6930 C C . VAL A 1 873 ? 41.091 31.123 22.280 1.00 44.66 873 VAL A C 1
ATOM 6932 O O . VAL A 1 873 ? 41.881 31.509 23.148 1.00 44.66 873 VAL A O 1
ATOM 6935 N N . LYS A 1 874 ? 41.493 30.908 21.022 1.00 39.50 874 LYS A N 1
ATOM 6936 C CA . LYS A 1 874 ? 42.859 31.148 20.524 1.00 39.50 874 LYS A CA 1
ATOM 6937 C C . LYS A 1 874 ? 43.111 32.615 20.157 1.00 39.50 874 LYS A C 1
ATOM 6939 O O . LYS A 1 874 ? 43.066 32.999 18.993 1.00 39.50 874 LYS A O 1
ATOM 6944 N N . THR A 1 875 ? 43.478 33.414 21.155 1.00 45.28 875 THR A N 1
ATOM 6945 C CA . THR A 1 875 ? 44.180 34.695 20.960 1.00 45.28 875 THR A CA 1
ATOM 6946 C C . THR A 1 875 ? 45.696 34.477 20.983 1.00 45.28 875 THR A C 1
ATOM 6948 O O . THR A 1 875 ? 46.185 33.643 21.740 1.00 45.28 875 THR A O 1
ATOM 6951 N N . SER A 1 876 ? 46.467 35.246 20.205 1.00 37.81 876 SER A N 1
ATOM 6952 C CA . SER A 1 876 ? 47.943 35.141 20.145 1.00 37.81 876 SER A CA 1
ATOM 6953 C C . SER A 1 876 ? 48.674 35.628 21.410 1.00 37.81 876 SER A C 1
ATOM 6955 O O . SER A 1 876 ? 49.900 35.565 21.478 1.00 37.81 876 SER A O 1
ATOM 6957 N N . GLN A 1 877 ? 47.932 36.086 22.422 1.00 47.03 877 GLN A N 1
ATOM 6958 C CA . GLN A 1 877 ? 48.408 36.394 23.770 1.00 47.03 877 GLN A CA 1
ATOM 6959 C C . GLN A 1 877 ? 47.445 35.791 24.814 1.00 47.03 877 GLN A C 1
ATOM 6961 O O . GLN A 1 877 ? 46.233 35.697 24.581 1.00 47.03 877 GLN A O 1
ATOM 6966 N N . GLY A 1 878 ? 47.993 35.340 25.948 1.00 44.88 878 GLY A N 1
ATOM 6967 C CA . GLY A 1 878 ? 47.242 34.770 27.076 1.00 44.88 878 GLY A CA 1
ATOM 6968 C C . GLY A 1 878 ? 46.599 35.833 27.977 1.00 44.88 878 GLY A C 1
ATOM 6969 O O . GLY A 1 878 ? 46.843 37.025 27.808 1.00 44.88 878 GLY A O 1
ATOM 6970 N N . TYR A 1 879 ? 45.780 35.411 28.946 1.00 47.00 879 TYR A N 1
ATOM 6971 C CA . TYR A 1 879 ? 45.274 36.332 29.973 1.00 47.00 879 TYR A CA 1
ATOM 6972 C C . TYR A 1 879 ? 46.390 36.723 30.947 1.00 47.00 879 TYR A C 1
ATOM 6974 O O . TYR A 1 879 ? 47.129 35.858 31.416 1.00 47.00 879 TYR A O 1
ATOM 6982 N N . SER A 1 880 ? 46.477 38.004 31.311 1.00 43.81 880 SER A N 1
ATOM 6983 C CA . SER A 1 880 ? 47.304 38.442 32.438 1.00 43.81 880 SER A CA 1
ATOM 6984 C C . SER A 1 880 ? 46.622 38.115 33.786 1.00 43.81 880 SER A C 1
ATOM 6986 O O . SER A 1 880 ? 45.391 38.030 33.841 1.00 43.81 880 SER A O 1
ATOM 6988 N N . PRO A 1 881 ? 47.370 37.881 34.885 1.00 39.44 881 PRO A N 1
ATOM 6989 C CA . PRO A 1 881 ? 46.829 37.137 36.032 1.00 39.44 881 PRO A CA 1
ATOM 6990 C C . PRO A 1 881 ? 46.020 37.967 37.059 1.00 39.44 881 PRO A C 1
ATOM 6992 O O . PRO A 1 881 ? 46.404 38.034 38.224 1.00 39.44 881 PRO A O 1
ATOM 6995 N N . GLY A 1 882 ? 44.884 38.582 36.688 1.00 48.47 882 GLY A N 1
ATOM 6996 C CA . GLY A 1 882 ? 44.013 39.188 37.716 1.00 48.47 882 GLY A CA 1
ATOM 6997 C C . GLY A 1 882 ? 42.697 39.866 37.305 1.00 48.47 882 GLY A C 1
ATOM 6998 O O . GLY A 1 882 ? 42.693 41.065 37.050 1.00 48.47 882 GLY A O 1
ATOM 6999 N N . VAL A 1 883 ? 41.578 39.129 37.404 1.00 39.59 883 VAL A N 1
ATOM 7000 C CA . VAL A 1 883 ? 40.196 39.594 37.717 1.00 39.59 883 VAL A CA 1
ATOM 7001 C C . VAL A 1 883 ? 39.479 38.449 38.479 1.00 39.59 883 VAL A C 1
ATOM 7003 O O . VAL A 1 883 ? 39.847 37.290 38.297 1.00 39.59 883 VAL A O 1
ATOM 7006 N N . ILE A 1 884 ? 38.501 38.738 39.357 1.00 47.12 884 ILE A N 1
ATOM 7007 C CA . ILE A 1 884 ? 37.873 37.778 40.304 1.00 47.12 884 ILE A CA 1
ATOM 7008 C C . ILE A 1 884 ? 36.327 37.845 40.242 1.00 47.12 884 ILE A C 1
ATOM 7010 O O . ILE A 1 884 ? 35.773 38.924 40.040 1.00 47.12 884 ILE A O 1
ATOM 7014 N N . ILE A 1 885 ? 35.622 36.714 40.442 1.00 41.69 885 ILE A N 1
ATOM 7015 C CA . ILE A 1 885 ? 34.142 36.594 40.451 1.00 41.69 885 ILE A CA 1
ATOM 7016 C C . ILE A 1 885 ? 33.693 35.554 41.507 1.00 41.69 885 ILE A C 1
ATOM 7018 O O . ILE A 1 885 ? 34.261 34.465 41.530 1.00 41.69 885 ILE A O 1
ATOM 7022 N N . HIS A 1 886 ? 32.663 35.830 42.335 1.00 37.22 886 HIS A N 1
ATOM 7023 C CA . HIS A 1 886 ? 32.067 34.799 43.224 1.00 37.22 886 HIS A CA 1
ATOM 7024 C C . HIS A 1 886 ? 30.582 34.999 43.647 1.00 37.22 886 HIS A C 1
ATOM 7026 O O . HIS A 1 886 ? 29.805 34.047 43.628 1.00 37.22 886 HIS A O 1
ATOM 7032 N N . ASP A 1 887 ? 30.134 36.206 44.026 1.00 36.12 887 ASP A N 1
ATOM 7033 C CA . ASP A 1 887 ? 28.936 36.355 44.893 1.00 36.12 887 ASP A CA 1
ATOM 7034 C C . ASP A 1 887 ? 27.539 36.093 44.290 1.00 36.12 887 ASP A C 1
ATOM 7036 O O . ASP A 1 887 ? 26.562 35.969 45.031 1.00 36.12 887 ASP A O 1
ATOM 7040 N N . HIS A 1 888 ? 27.380 36.024 42.966 1.00 40.22 888 HIS A N 1
ATOM 7041 C CA . HIS A 1 888 ? 26.040 36.078 42.355 1.00 40.22 888 HIS A CA 1
ATOM 7042 C C . HIS A 1 888 ? 25.170 34.821 42.562 1.00 40.22 888 HIS A C 1
ATOM 7044 O O . HIS A 1 888 ? 23.942 34.916 42.518 1.00 40.22 888 HIS A O 1
ATOM 7050 N N . TRP A 1 889 ? 25.765 33.648 42.805 1.00 41.53 889 TRP A N 1
ATOM 7051 C CA . TRP A 1 889 ? 25.054 32.365 42.686 1.00 41.53 889 TRP A CA 1
ATOM 7052 C C . TRP A 1 889 ? 24.041 32.076 43.810 1.00 41.53 889 TRP A C 1
ATOM 7054 O O . TRP A 1 889 ? 22.974 31.514 43.556 1.00 41.53 889 TRP A O 1
ATOM 7064 N N . LYS A 1 890 ? 24.318 32.494 45.056 1.00 38.88 890 LYS A N 1
ATOM 7065 C CA . LYS A 1 890 ? 23.484 32.148 46.232 1.00 38.88 890 LYS A CA 1
ATOM 7066 C C . LYS A 1 890 ? 22.055 32.712 46.194 1.00 38.88 890 LYS A C 1
ATOM 7068 O O . LYS A 1 890 ? 21.179 32.185 46.873 1.00 38.88 890 LYS A O 1
ATOM 7073 N N . ASN A 1 891 ? 21.805 33.767 45.417 1.00 42.97 891 ASN A N 1
ATOM 7074 C CA . ASN A 1 891 ? 20.522 34.479 45.425 1.00 42.97 891 ASN A CA 1
ATOM 7075 C C . ASN A 1 891 ? 19.457 33.889 44.481 1.00 42.97 891 ASN A C 1
ATOM 7077 O O . ASN A 1 891 ? 18.286 34.242 44.610 1.00 42.97 891 ASN A O 1
ATOM 7081 N N . ALA A 1 892 ? 19.832 33.009 43.546 1.00 42.66 892 ALA A N 1
ATOM 7082 C CA . ALA A 1 892 ? 18.902 32.457 42.557 1.00 42.66 892 ALA A CA 1
ATOM 7083 C C . ALA A 1 892 ? 17.988 31.366 43.148 1.00 42.66 892 ALA A C 1
ATOM 7085 O O . ALA A 1 892 ? 16.766 31.449 43.030 1.00 42.66 892 ALA A O 1
ATOM 7086 N N . VAL A 1 893 ? 18.578 30.378 43.833 1.00 42.16 893 VAL A N 1
ATOM 7087 C CA . VAL A 1 893 ? 17.878 29.177 44.334 1.00 42.16 893 VAL A CA 1
ATOM 7088 C C . VAL A 1 893 ? 16.734 29.530 45.289 1.00 42.16 893 VAL A C 1
ATOM 7090 O O . VAL A 1 893 ? 15.643 28.973 45.181 1.00 42.16 893 VAL A O 1
ATOM 7093 N N . LYS A 1 894 ? 16.947 30.509 46.181 1.00 43.81 894 LYS A N 1
ATOM 7094 C CA . LYS A 1 894 ? 15.963 30.908 47.201 1.00 43.81 894 LYS A CA 1
ATOM 7095 C C . LYS A 1 894 ? 14.607 31.323 46.608 1.00 43.81 894 LYS A C 1
ATOM 7097 O O . LYS A 1 894 ? 13.581 31.005 47.195 1.00 43.81 894 LYS A O 1
ATOM 7102 N N . LYS A 1 895 ? 14.600 31.994 45.450 1.00 48.25 895 LYS A N 1
ATOM 7103 C CA . LYS A 1 895 ? 13.378 32.526 44.818 1.00 48.25 895 LYS A CA 1
ATOM 7104 C C . LYS A 1 895 ? 12.527 31.484 44.098 1.00 48.25 895 LYS A C 1
ATOM 7106 O O . LYS A 1 895 ? 11.349 31.726 43.868 1.00 48.25 895 LYS A O 1
ATOM 7111 N N . TRP A 1 896 ? 13.094 30.338 43.726 1.00 45.75 896 TRP A N 1
ATOM 7112 C CA . TRP A 1 896 ? 12.349 29.316 42.986 1.00 45.75 896 TRP A CA 1
ATOM 7113 C C . TRP A 1 896 ? 11.330 28.588 43.881 1.00 45.75 896 TRP A C 1
ATOM 7115 O O . TRP A 1 896 ? 10.188 28.374 43.479 1.00 45.75 896 TRP A O 1
ATOM 7125 N N . LEU A 1 897 ? 11.698 28.333 45.141 1.00 44.41 897 LEU A N 1
ATOM 7126 C CA . LEU A 1 897 ? 10.824 27.741 46.166 1.00 44.41 897 LEU A CA 1
ATOM 7127 C C . LEU A 1 897 ? 9.621 28.637 46.536 1.00 44.41 897 LEU A C 1
ATOM 7129 O O . LEU A 1 897 ? 8.627 28.159 47.085 1.00 44.41 897 LEU A O 1
ATOM 7133 N N . GLU A 1 898 ? 9.678 29.932 46.220 1.00 46.00 898 GLU A N 1
ATOM 7134 C CA . GLU A 1 898 ? 8.622 30.913 46.506 1.00 46.00 898 GLU A CA 1
ATOM 7135 C C . GLU A 1 898 ? 7.451 30.847 45.490 1.00 46.00 898 GLU A C 1
ATOM 7137 O O . GLU A 1 898 ? 6.462 31.551 45.672 1.00 46.00 898 GLU A O 1
ATOM 7142 N N . MET A 1 899 ? 7.512 29.989 44.452 1.00 41.59 899 MET A N 1
ATOM 7143 C CA . MET A 1 899 ? 6.554 29.992 43.322 1.00 41.59 899 MET A CA 1
ATOM 7144 C C . MET A 1 899 ? 5.623 28.770 43.166 1.00 41.59 899 MET A C 1
ATOM 7146 O O . MET A 1 899 ? 4.692 28.844 42.367 1.00 41.59 899 MET A O 1
ATOM 7150 N N . THR A 1 900 ? 5.831 27.660 43.879 1.00 47.91 900 THR A N 1
ATOM 7151 C CA . THR A 1 900 ? 4.951 26.471 43.813 1.00 47.91 900 THR A CA 1
ATOM 7152 C C . THR A 1 900 ? 3.725 26.577 44.732 1.00 47.91 900 THR A C 1
ATOM 7154 O O . THR A 1 900 ? 3.720 27.368 45.683 1.00 47.91 900 THR A O 1
ATOM 7157 N N . ASP A 1 901 ? 2.671 25.797 44.446 1.00 66.69 901 ASP A N 1
ATOM 7158 C CA . ASP A 1 901 ? 1.540 25.616 45.369 1.00 66.69 901 ASP A CA 1
ATOM 7159 C C . ASP A 1 901 ? 1.994 24.905 46.652 1.00 66.69 901 ASP A C 1
ATOM 7161 O O . ASP A 1 901 ? 3.055 24.287 46.673 1.00 66.69 901 ASP A O 1
ATOM 7165 N N . GLU A 1 902 ? 1.225 25.003 47.738 1.00 58.28 902 GLU A N 1
ATOM 7166 C CA . GLU A 1 902 ? 1.722 24.553 49.042 1.00 58.28 902 GLU A CA 1
ATOM 7167 C C . GLU A 1 902 ? 1.879 23.027 49.146 1.00 58.28 902 GLU A C 1
ATOM 7169 O O . GLU A 1 902 ? 2.797 22.576 49.821 1.00 58.28 902 GLU A O 1
ATOM 7174 N N . THR A 1 903 ? 1.075 22.219 48.446 1.00 58.94 903 THR A N 1
ATOM 7175 C CA . THR A 1 903 ? 1.250 20.757 48.455 1.00 58.94 903 THR A CA 1
ATOM 7176 C C . THR A 1 903 ? 2.517 20.382 47.692 1.00 58.94 903 THR A C 1
ATOM 7178 O O . THR A 1 903 ? 3.426 19.792 48.276 1.00 58.94 903 THR A O 1
ATOM 7181 N N . SER A 1 904 ? 2.652 20.844 46.444 1.00 56.12 904 SER A N 1
ATOM 7182 C CA . SER A 1 904 ? 3.866 20.626 45.651 1.00 56.12 904 SER A CA 1
ATOM 7183 C C . SER A 1 904 ? 5.105 21.231 46.316 1.00 56.12 904 SER A C 1
ATOM 7185 O O . SER A 1 904 ? 6.187 20.667 46.215 1.00 56.12 904 SER A O 1
ATOM 7187 N N . ARG A 1 905 ? 4.988 22.363 47.029 1.00 59.84 905 ARG A N 1
ATOM 7188 C CA . ARG A 1 905 ? 6.077 22.951 47.826 1.00 59.84 905 ARG A CA 1
ATOM 7189 C C . ARG A 1 905 ? 6.483 22.032 48.968 1.00 59.84 905 ARG A C 1
ATOM 7191 O O . ARG A 1 905 ? 7.680 21.836 49.142 1.00 59.84 905 ARG A O 1
ATOM 7198 N N . GLN A 1 906 ? 5.544 21.507 49.753 1.00 58.09 906 GLN A N 1
ATOM 7199 C CA . GLN A 1 906 ? 5.878 20.626 50.873 1.00 58.09 906 GLN A CA 1
ATOM 7200 C C . GLN A 1 906 ? 6.511 19.322 50.372 1.00 58.09 906 GLN A C 1
ATOM 7202 O O . GLN A 1 906 ? 7.528 18.907 50.924 1.00 58.09 906 GLN A O 1
ATOM 7207 N N . ASP A 1 907 ? 6.016 18.740 49.277 1.00 54.94 907 ASP A N 1
ATOM 7208 C CA . ASP A 1 907 ? 6.632 17.552 48.675 1.00 54.94 907 ASP A CA 1
ATOM 7209 C C . ASP A 1 907 ? 8.000 17.856 48.034 1.00 54.94 907 ASP A C 1
ATOM 7211 O O . ASP A 1 907 ? 8.940 17.088 48.224 1.00 54.94 907 ASP A O 1
ATOM 7215 N N . ILE A 1 908 ? 8.189 19.015 47.391 1.00 52.00 908 ILE A N 1
ATOM 7216 C CA . ILE A 1 908 ? 9.505 19.464 46.897 1.00 52.00 908 ILE A CA 1
ATOM 7217 C C . ILE A 1 908 ? 10.482 19.721 48.049 1.00 52.00 908 ILE A C 1
ATOM 7219 O O . ILE A 1 908 ? 11.631 19.300 47.970 1.00 52.00 908 ILE A O 1
ATOM 7223 N N . LEU A 1 909 ? 10.061 20.371 49.137 1.00 58.28 909 LEU A N 1
ATOM 7224 C CA . LEU A 1 909 ? 10.906 20.588 50.317 1.00 58.28 909 LEU A CA 1
ATOM 7225 C C . LEU A 1 909 ? 11.249 19.266 51.014 1.00 58.28 909 LEU A C 1
ATOM 7227 O O . LEU A 1 909 ? 12.365 19.106 51.507 1.00 58.28 909 LEU A O 1
ATOM 7231 N N . ARG A 1 910 ? 10.325 18.300 51.012 1.00 57.94 910 ARG A N 1
ATOM 7232 C CA . ARG A 1 910 ? 10.535 16.940 51.519 1.00 57.94 910 ARG A CA 1
ATOM 7233 C C . ARG A 1 910 ? 11.496 16.140 50.636 1.00 57.94 910 ARG A C 1
ATOM 7235 O O . ARG A 1 910 ? 12.377 15.481 51.171 1.00 57.94 910 ARG A O 1
ATOM 7242 N N . LEU A 1 911 ? 11.393 16.245 49.311 1.00 48.56 911 LEU A N 1
ATOM 7243 C CA . LEU A 1 911 ? 12.319 15.624 48.355 1.00 48.56 911 LEU A CA 1
ATOM 7244 C C . LEU A 1 911 ? 13.720 16.249 48.424 1.00 48.56 911 LEU A C 1
ATOM 7246 O O . LEU A 1 911 ? 14.708 15.522 48.502 1.00 48.56 911 LEU A O 1
ATOM 7250 N N . LEU A 1 912 ? 13.813 17.581 48.497 1.00 47.84 912 LEU A N 1
ATOM 7251 C CA . LEU A 1 912 ? 15.064 18.334 48.686 1.00 47.84 912 LEU A CA 1
ATOM 7252 C C . LEU A 1 912 ? 15.687 18.170 50.086 1.00 47.84 912 LEU A C 1
ATOM 7254 O O . LEU A 1 912 ? 16.801 18.641 50.307 1.00 47.84 912 LEU A O 1
ATOM 7258 N N . SER A 1 913 ? 14.989 17.516 51.020 1.00 46.91 913 SER A N 1
ATOM 7259 C CA . SER A 1 913 ? 15.529 17.067 52.312 1.00 46.91 913 SER A CA 1
ATOM 7260 C C . SER A 1 913 ? 15.703 15.544 52.402 1.00 46.91 913 SER A C 1
ATOM 7262 O O . SER A 1 913 ? 15.986 15.025 53.480 1.00 46.91 913 SER A O 1
ATOM 7264 N N . THR A 1 914 ? 15.611 14.826 51.274 1.00 47.66 914 THR A N 1
ATOM 7265 C CA . THR A 1 914 ? 16.190 13.479 51.145 1.00 47.66 914 THR A CA 1
ATOM 7266 C C . THR A 1 914 ? 17.636 13.570 50.660 1.00 47.66 914 THR A C 1
ATOM 7268 O O . THR A 1 914 ? 17.957 14.384 49.796 1.00 47.66 914 THR A O 1
ATOM 7271 N N . ASP A 1 915 ? 18.510 12.692 51.154 1.00 42.31 915 ASP A N 1
ATOM 7272 C CA . ASP A 1 915 ? 19.939 12.680 50.795 1.00 42.31 915 ASP A CA 1
ATOM 7273 C C . ASP A 1 915 ? 20.231 12.198 49.349 1.00 42.31 915 ASP A C 1
ATOM 7275 O O . ASP A 1 915 ? 21.391 12.041 48.967 1.00 42.31 915 ASP A O 1
ATOM 7279 N N . SER A 1 916 ? 19.202 11.947 48.524 1.00 49.03 916 SER A N 1
ATOM 7280 C CA . SER A 1 916 ? 19.328 11.389 47.169 1.00 49.03 916 SER A CA 1
ATOM 7281 C C . SER A 1 916 ? 18.780 12.332 46.094 1.00 49.03 916 SER A C 1
ATOM 7283 O O . SER A 1 916 ? 17.615 12.271 45.698 1.00 49.03 916 SER A O 1
ATOM 7285 N N . VAL A 1 917 ? 19.670 13.178 45.566 1.00 43.06 917 VAL A N 1
ATOM 7286 C CA . VAL A 1 917 ? 19.372 14.175 44.517 1.00 43.06 917 VAL A CA 1
ATOM 7287 C C . VAL A 1 917 ? 18.756 13.548 43.253 1.00 43.06 917 VAL A C 1
ATOM 7289 O O . VAL A 1 917 ? 17.930 14.182 42.600 1.00 43.06 917 VAL A O 1
ATOM 7292 N N . ALA A 1 918 ? 19.114 12.303 42.920 1.00 43.94 918 ALA A N 1
ATOM 7293 C CA . ALA A 1 918 ? 18.607 11.610 41.732 1.00 43.94 918 ALA A CA 1
ATOM 7294 C C . ALA A 1 918 ? 17.092 11.333 41.804 1.00 43.94 918 ALA A C 1
ATOM 7296 O O . ALA A 1 918 ? 16.365 11.662 40.870 1.00 43.94 918 ALA A O 1
ATOM 7297 N N . SER A 1 919 ? 16.609 10.810 42.939 1.00 44.47 919 SER A N 1
ATOM 7298 C CA . SER A 1 919 ? 15.190 10.458 43.135 1.00 44.47 919 SER A CA 1
ATOM 7299 C C . SER A 1 919 ? 14.267 11.684 43.060 1.00 44.47 919 SER A C 1
ATOM 7301 O O . SER A 1 919 ? 13.153 11.613 42.542 1.00 44.47 919 SER A O 1
ATOM 7303 N N . ALA A 1 920 ? 14.751 12.840 43.526 1.00 43.38 920 ALA A N 1
ATOM 7304 C CA . ALA A 1 920 ? 14.016 14.099 43.453 1.00 43.38 920 ALA A CA 1
ATOM 7305 C C . ALA A 1 920 ? 13.901 14.644 42.016 1.00 43.38 920 ALA A C 1
ATOM 7307 O O . ALA A 1 920 ? 12.874 15.222 41.664 1.00 43.38 920 ALA A O 1
ATOM 7308 N N . ALA A 1 921 ? 14.932 14.465 41.182 1.00 47.00 921 ALA A N 1
ATOM 7309 C CA . ALA A 1 921 ? 14.945 14.963 39.805 1.00 47.00 921 ALA A CA 1
ATOM 7310 C C . ALA A 1 921 ? 13.989 14.180 38.886 1.00 47.00 921 ALA A C 1
ATOM 7312 O O . ALA A 1 921 ? 13.240 14.785 38.121 1.00 47.00 921 ALA A O 1
ATOM 7313 N N . GLU A 1 922 ? 13.976 12.851 38.999 1.00 48.50 922 GLU A N 1
ATOM 7314 C CA . GLU A 1 922 ? 13.151 11.949 38.180 1.00 48.50 922 GLU A CA 1
ATOM 7315 C C . GLU A 1 922 ? 11.642 12.158 38.426 1.00 48.50 922 GLU A C 1
ATOM 7317 O O . GLU A 1 922 ? 10.846 12.300 37.491 1.00 48.50 922 GLU A O 1
ATOM 7322 N N . GLN A 1 923 ? 11.245 12.297 39.696 1.00 47.72 923 GLN A N 1
ATOM 7323 C CA . GLN A 1 923 ? 9.853 12.572 40.076 1.00 47.72 923 GLN A CA 1
ATOM 7324 C C . GLN A 1 923 ? 9.404 13.985 39.663 1.00 47.72 923 GLN A C 1
ATOM 7326 O O . GLN A 1 923 ? 8.274 14.166 39.207 1.00 47.72 923 GLN A O 1
ATOM 7331 N N . LEU A 1 924 ? 10.299 14.981 39.742 1.00 45.50 924 LEU A N 1
ATOM 7332 C CA . LEU A 1 924 ? 10.031 16.336 39.246 1.00 45.50 924 LEU A CA 1
ATOM 7333 C C . LEU A 1 924 ? 9.873 16.396 37.722 1.00 45.50 924 LEU A C 1
ATOM 7335 O O . LEU A 1 924 ? 9.046 17.170 37.241 1.00 45.50 924 LEU A O 1
ATOM 7339 N N . GLN A 1 925 ? 10.628 15.594 36.964 1.00 49.09 925 GLN A N 1
ATOM 7340 C CA . GLN A 1 925 ? 10.471 15.504 35.511 1.00 49.09 925 GLN A CA 1
ATOM 7341 C C . GLN A 1 925 ? 9.104 14.913 35.140 1.00 49.09 925 GLN A C 1
ATOM 7343 O O . GLN A 1 925 ? 8.379 15.515 34.346 1.00 49.09 925 GLN A O 1
ATOM 7348 N N . THR A 1 926 ? 8.717 13.805 35.779 1.00 46.12 926 THR A N 1
ATOM 7349 C CA . THR A 1 926 ? 7.428 13.124 35.544 1.00 46.12 926 THR A CA 1
ATOM 7350 C C . THR A 1 926 ? 6.240 14.075 35.750 1.00 46.12 926 THR A C 1
ATOM 7352 O O . THR A 1 926 ? 5.416 14.251 34.852 1.00 46.12 926 THR A O 1
ATOM 7355 N N . LEU A 1 927 ? 6.209 14.786 36.887 1.00 45.38 927 LEU A N 1
ATOM 7356 C CA . LEU A 1 927 ? 5.180 15.790 37.199 1.00 45.38 927 LEU A CA 1
ATOM 7357 C C . LEU A 1 927 ? 5.121 16.939 36.176 1.00 45.38 927 LEU A C 1
ATOM 7359 O O . LEU A 1 927 ? 4.059 17.528 35.952 1.00 45.38 927 LEU A O 1
ATOM 7363 N N . PHE A 1 928 ? 6.248 17.287 35.549 1.00 48.88 928 PHE A N 1
ATOM 7364 C CA . PHE A 1 928 ? 6.292 18.357 34.557 1.00 48.88 928 PHE A CA 1
ATOM 7365 C C . PHE A 1 928 ? 5.729 17.905 33.204 1.00 48.88 928 PHE A C 1
ATOM 7367 O O . PHE A 1 928 ? 4.930 18.633 32.606 1.00 48.88 928 PHE A O 1
ATOM 7374 N N . GLU A 1 929 ? 6.103 16.708 32.744 1.00 47.72 929 GLU A N 1
ATOM 7375 C CA . GLU A 1 929 ? 5.718 16.152 31.440 1.00 47.72 929 GLU A CA 1
ATOM 7376 C C . GLU A 1 929 ? 4.202 15.922 31.331 1.00 47.72 929 GLU A C 1
ATOM 7378 O O . GLU A 1 929 ? 3.576 16.421 30.385 1.00 47.72 929 GLU A O 1
ATOM 7383 N N . GLU A 1 930 ? 3.582 15.296 32.341 1.00 46.44 930 GLU A N 1
ATOM 7384 C CA . GLU A 1 930 ? 2.123 15.104 32.406 1.00 46.44 930 GLU A CA 1
ATOM 7385 C C . GLU A 1 930 ? 1.362 16.441 32.344 1.00 46.44 930 GLU A C 1
ATOM 7387 O O . GLU A 1 930 ? 0.344 16.574 31.654 1.00 46.44 930 GLU A O 1
ATOM 7392 N N . SER A 1 931 ? 1.880 17.473 33.022 1.00 46.28 931 SER A N 1
ATOM 7393 C CA . SER A 1 931 ? 1.216 18.776 33.143 1.00 46.28 931 SER A CA 1
ATOM 7394 C C . SER A 1 931 ? 1.223 19.616 31.857 1.00 46.28 931 SER A C 1
ATOM 7396 O O . SER A 1 931 ? 0.428 20.561 31.746 1.00 46.28 931 SER A O 1
ATOM 7398 N N . VAL A 1 932 ? 2.119 19.314 30.908 1.00 48.00 932 VAL A N 1
ATOM 7399 C CA . VAL A 1 932 ? 2.313 20.075 29.661 1.00 48.00 932 VAL A CA 1
ATOM 7400 C C . VAL A 1 932 ? 1.705 19.347 28.466 1.00 48.00 932 VAL A C 1
ATOM 7402 O O . VAL A 1 932 ? 0.935 19.966 27.730 1.00 48.00 932 VAL A O 1
ATOM 7405 N N . LEU A 1 933 ? 1.969 18.045 28.295 1.00 45.69 933 LEU A N 1
ATOM 7406 C CA . LEU A 1 933 ? 1.413 17.260 27.182 1.00 45.69 933 LEU A CA 1
ATOM 7407 C C . LEU A 1 933 ? -0.121 17.302 27.176 1.00 45.69 933 LEU A C 1
ATOM 7409 O O . LEU A 1 933 ? -0.726 17.626 26.155 1.00 45.69 933 LEU A O 1
ATOM 7413 N N . THR A 1 934 ? -0.739 17.119 28.346 1.00 46.81 934 THR A N 1
ATOM 7414 C CA . THR A 1 934 ? -2.197 17.208 28.539 1.00 46.81 934 THR A CA 1
ATOM 7415 C C . THR A 1 934 ? -2.782 18.543 28.056 1.00 46.81 934 THR A C 1
ATOM 7417 O O . THR A 1 934 ? -3.880 18.577 27.499 1.00 46.81 934 THR A O 1
ATOM 7420 N N . LYS A 1 935 ? -2.049 19.656 28.213 1.00 48.66 935 LYS A N 1
ATOM 7421 C CA . LYS A 1 935 ? -2.497 20.987 27.768 1.00 48.66 935 LYS A CA 1
ATOM 7422 C C . LYS A 1 935 ? -2.349 21.172 26.258 1.00 48.66 935 LYS A C 1
ATOM 7424 O O . LYS A 1 935 ? -3.246 21.739 25.640 1.00 48.66 935 LYS A O 1
ATOM 7429 N N . THR A 1 936 ? -1.266 20.683 25.655 1.00 45.00 936 THR A N 1
ATOM 7430 C CA . THR A 1 936 ? -1.043 20.786 24.202 1.00 45.00 936 THR A CA 1
ATOM 7431 C C . THR A 1 936 ? -2.054 19.950 23.416 1.00 45.00 936 THR A C 1
ATOM 7433 O O . THR A 1 936 ? -2.651 20.453 22.465 1.00 45.00 936 THR A O 1
ATOM 7436 N N . THR A 1 937 ? -2.334 18.716 23.847 1.00 46.75 937 THR A N 1
ATOM 7437 C CA . THR A 1 937 ? -3.353 17.860 23.211 1.00 46.75 937 THR A CA 1
ATOM 7438 C C . THR A 1 937 ? -4.746 18.493 23.292 1.00 46.75 937 THR A C 1
ATOM 7440 O O . THR A 1 937 ? -5.463 18.545 22.294 1.00 46.75 937 THR A O 1
ATOM 7443 N N . ALA A 1 938 ? -5.104 19.078 24.442 1.00 54.09 938 ALA A N 1
ATOM 7444 C CA . ALA A 1 938 ? -6.371 19.791 24.619 1.00 54.09 938 ALA A CA 1
ATOM 7445 C C . ALA A 1 938 ? -6.511 21.053 23.738 1.00 54.09 938 ALA A C 1
ATOM 7447 O O . ALA A 1 938 ? -7.634 21.480 23.465 1.00 54.09 938 ALA A O 1
ATOM 7448 N N . ILE A 1 939 ? -5.400 21.644 23.284 1.00 51.75 939 ILE A N 1
ATOM 7449 C CA . ILE A 1 939 ? -5.399 22.741 22.307 1.00 51.75 939 ILE A CA 1
ATOM 7450 C C . ILE A 1 939 ? -5.621 22.191 20.892 1.00 51.75 939 ILE A C 1
ATOM 7452 O O . ILE A 1 939 ? -6.524 22.657 20.202 1.00 51.75 939 ILE A O 1
ATOM 7456 N N . LEU A 1 940 ? -4.886 21.158 20.469 1.00 48.78 940 LEU A N 1
ATOM 7457 C CA . LEU A 1 940 ? -5.048 20.578 19.127 1.00 48.78 940 LEU A CA 1
ATOM 7458 C C . LEU A 1 940 ? -6.491 20.087 18.886 1.00 48.78 940 LEU A C 1
ATOM 7460 O O . LEU A 1 940 ? -7.132 20.530 17.934 1.00 48.78 940 LEU A O 1
ATOM 7464 N N . SER A 1 941 ? -7.069 19.320 19.818 1.00 53.66 941 SER A N 1
ATOM 7465 C CA . SER A 1 941 ? -8.469 18.846 19.748 1.00 53.66 941 SER A CA 1
ATOM 7466 C C . SER A 1 941 ? -9.538 19.933 19.991 1.00 53.66 941 SER A C 1
ATOM 7468 O O . SER A 1 941 ? -10.746 19.650 20.010 1.00 53.66 941 SER A O 1
ATOM 7470 N N . ARG A 1 942 ? -9.133 21.191 20.212 1.00 57.03 942 ARG A N 1
ATOM 7471 C CA . ARG A 1 942 ? -10.015 22.372 20.192 1.00 57.03 942 ARG A CA 1
ATOM 7472 C C . ARG A 1 942 ? -10.024 23.046 18.821 1.00 57.03 942 ARG A C 1
ATOM 7474 O O . ARG A 1 942 ? -11.056 23.578 18.419 1.00 57.03 942 ARG A O 1
ATOM 7481 N N . GLU A 1 943 ? -8.901 23.005 18.116 1.00 59.09 943 GLU A N 1
ATOM 7482 C CA . GLU A 1 943 ? -8.664 23.752 16.879 1.00 59.09 943 GLU A CA 1
ATOM 7483 C C . GLU A 1 943 ? -8.936 22.902 15.628 1.00 59.09 943 GLU A C 1
ATOM 7485 O O . GLU A 1 943 ? -9.461 23.418 14.647 1.00 59.09 943 GLU A O 1
ATOM 7490 N N . GLU A 1 944 ? -8.755 21.581 15.709 1.00 54.28 944 GLU A N 1
ATOM 7491 C CA . GLU A 1 944 ? -9.278 20.582 14.758 1.00 54.28 944 GLU A CA 1
ATOM 7492 C C . GLU A 1 944 ? -10.766 20.818 14.424 1.00 54.28 944 GLU A C 1
ATOM 7494 O O . GLU A 1 944 ? -11.187 20.767 13.270 1.00 54.28 944 GLU A O 1
ATOM 7499 N N . LYS A 1 945 ? -11.561 21.210 15.430 1.00 60.94 945 LYS A N 1
ATOM 7500 C CA . LYS A 1 945 ? -13.003 21.500 15.314 1.00 60.94 945 LYS A CA 1
ATOM 7501 C C . LYS A 1 945 ? -13.333 22.718 14.439 1.00 60.94 945 LYS A C 1
ATOM 7503 O O . LYS A 1 945 ? -14.514 22.953 14.164 1.00 60.94 945 LYS A O 1
ATOM 7508 N N . LYS A 1 946 ? -12.335 23.501 14.020 1.00 61.12 946 LYS A N 1
ATOM 7509 C CA . LYS A 1 946 ? -12.484 24.700 13.179 1.00 61.12 946 LYS A CA 1
ATOM 7510 C C . LYS A 1 946 ? -12.325 24.418 11.685 1.00 61.12 946 LYS A C 1
ATOM 7512 O O . LYS A 1 946 ? -12.801 25.210 10.878 1.00 61.12 946 LYS A O 1
ATOM 7517 N N . PHE A 1 947 ? -11.769 23.269 11.316 1.00 55.88 947 PHE A N 1
ATOM 7518 C CA . PHE A 1 947 ? -11.953 22.736 9.972 1.00 55.88 947 PHE A CA 1
ATOM 7519 C C . PHE A 1 947 ? -13.387 22.212 9.820 1.00 55.88 947 PHE A C 1
ATOM 7521 O O . PHE A 1 947 ? -14.010 21.737 10.779 1.00 55.88 947 PHE A O 1
ATOM 7528 N N . GLU A 1 948 ? -13.926 22.300 8.610 1.00 55.84 948 GLU A N 1
ATOM 7529 C CA . GLU A 1 948 ? -15.036 21.469 8.161 1.00 55.84 948 GLU A CA 1
ATOM 7530 C C . GLU A 1 948 ? -14.510 20.470 7.142 1.00 55.84 948 GLU A C 1
ATOM 7532 O O . GLU A 1 948 ? -13.882 20.833 6.151 1.00 55.84 948 GLU A O 1
ATOM 7537 N N . VAL A 1 949 ? -14.777 19.190 7.398 1.00 50.41 949 VAL A N 1
ATOM 7538 C CA . VAL A 1 949 ? -14.719 18.183 6.344 1.00 50.41 949 VAL A CA 1
ATOM 7539 C C . VAL A 1 949 ? -15.845 18.535 5.385 1.00 50.41 949 VAL A C 1
ATOM 7541 O O . VAL A 1 949 ? -17.014 18.275 5.689 1.00 50.41 949 VAL A O 1
ATOM 7544 N N . ILE A 1 950 ? -15.510 19.136 4.245 1.00 53.91 950 ILE A N 1
ATOM 7545 C CA . ILE A 1 950 ? -16.444 19.169 3.133 1.00 53.91 950 ILE A CA 1
ATOM 7546 C C . ILE A 1 950 ? -16.417 17.764 2.557 1.00 53.91 950 ILE A C 1
ATOM 7548 O O . ILE A 1 950 ? -15.565 17.399 1.751 1.00 53.91 950 ILE A O 1
ATOM 7552 N N . LYS A 1 951 ? -17.382 16.960 3.011 1.00 48.94 951 LYS A N 1
ATOM 7553 C CA . LYS A 1 951 ? -17.847 15.825 2.223 1.00 48.94 951 LYS A CA 1
ATOM 7554 C C . LYS A 1 951 ? -18.177 16.388 0.847 1.00 48.94 951 LYS A C 1
ATOM 7556 O O . LYS A 1 951 ? -19.039 17.268 0.753 1.00 48.94 951 LYS A O 1
ATOM 7561 N N . SER A 1 952 ? -17.483 15.921 -0.188 1.00 49.12 952 SER A N 1
ATOM 7562 C CA . SER A 1 952 ? -17.869 16.220 -1.562 1.00 49.12 952 SER A CA 1
ATOM 7563 C C . SER A 1 952 ? -19.360 15.909 -1.715 1.00 49.12 952 SER A C 1
ATOM 7565 O O . SER A 1 952 ? -19.862 14.917 -1.176 1.00 49.12 952 SER A O 1
ATOM 7567 N N . THR A 1 953 ? -20.107 16.813 -2.354 1.00 47.50 953 THR A N 1
ATOM 7568 C CA . THR A 1 953 ? -21.554 16.636 -2.528 1.00 47.50 953 THR A CA 1
ATOM 7569 C C . THR A 1 953 ? -21.795 15.278 -3.171 1.00 47.50 953 THR A C 1
ATOM 7571 O O . THR A 1 953 ? -21.146 14.960 -4.164 1.00 47.50 953 THR A O 1
ATOM 7574 N N . ALA A 1 954 ? -22.686 14.469 -2.586 1.00 53.59 954 ALA A N 1
ATOM 7575 C CA . ALA A 1 954 ? -22.732 13.008 -2.768 1.00 53.59 954 ALA A CA 1
ATOM 7576 C C . ALA A 1 954 ? -23.035 12.507 -4.201 1.00 53.59 954 ALA A C 1
ATOM 7578 O O . ALA A 1 954 ? -23.142 11.305 -4.428 1.00 53.59 954 ALA A O 1
ATOM 7579 N N . GLU A 1 955 ? -23.174 13.425 -5.152 1.00 52.47 955 GLU A N 1
ATOM 7580 C CA . GLU A 1 955 ? -23.269 13.200 -6.594 1.00 52.47 955 GLU A CA 1
ATOM 7581 C C . GLU A 1 955 ? -21.880 13.064 -7.265 1.00 52.47 955 GLU A C 1
ATOM 7583 O O . GLU A 1 955 ? -21.795 12.497 -8.349 1.00 52.47 955 GLU A O 1
ATOM 7588 N N . ASN A 1 956 ? -20.797 13.521 -6.613 1.00 47.59 956 ASN A N 1
ATOM 7589 C CA . ASN A 1 956 ? -19.426 13.561 -7.153 1.00 47.59 956 ASN A CA 1
ATOM 7590 C C . ASN A 1 956 ? -18.433 12.580 -6.492 1.00 47.59 956 ASN A C 1
ATOM 7592 O O . ASN A 1 956 ? -17.271 12.537 -6.895 1.00 47.59 956 ASN A O 1
ATOM 7596 N N . SER A 1 957 ? -18.824 11.806 -5.474 1.00 55.47 957 SER A N 1
ATOM 7597 C CA . SER A 1 957 ? -17.913 10.835 -4.853 1.00 55.47 957 SER A CA 1
ATOM 7598 C C . SER A 1 957 ? -17.681 9.634 -5.776 1.00 55.47 957 SER A C 1
ATOM 7600 O O . SER A 1 957 ? -18.619 8.924 -6.147 1.00 55.47 957 SER A O 1
ATOM 7602 N N . LYS A 1 958 ? -16.415 9.373 -6.139 1.00 68.44 958 LYS A N 1
ATOM 7603 C CA . LYS A 1 958 ? -16.044 8.179 -6.914 1.00 68.44 958 LYS A CA 1
ATOM 7604 C C . LYS A 1 958 ? -16.470 6.935 -6.139 1.00 68.44 958 LYS A C 1
ATOM 7606 O O . LYS A 1 958 ? -15.991 6.678 -5.037 1.00 68.44 958 LYS A O 1
ATOM 7611 N N . LYS A 1 959 ? -17.371 6.139 -6.700 1.00 81.50 959 LYS A N 1
ATOM 7612 C CA . LYS A 1 959 ? -17.701 4.830 -6.137 1.00 81.50 959 LYS A CA 1
ATOM 7613 C C . LYS A 1 959 ? -16.658 3.823 -6.579 1.00 81.50 959 LYS A C 1
ATOM 7615 O O . LYS A 1 959 ? -16.409 3.692 -7.771 1.00 81.50 959 LYS A O 1
ATOM 7620 N N . LYS A 1 960 ? -16.096 3.088 -5.622 1.00 84.88 960 LYS A N 1
ATOM 7621 C CA . LYS A 1 960 ? -15.294 1.900 -5.903 1.00 84.88 960 LYS A CA 1
ATOM 7622 C C . LYS A 1 960 ? -16.058 0.688 -5.398 1.00 84.88 960 LYS A C 1
ATOM 7624 O O . LYS A 1 960 ? -16.446 0.642 -4.233 1.00 84.88 960 LYS A O 1
ATOM 7629 N N . THR A 1 961 ? -16.324 -0.267 -6.274 1.00 90.38 961 THR A N 1
ATOM 7630 C CA . THR A 1 961 ? -17.068 -1.473 -5.907 1.00 90.38 961 THR A CA 1
ATOM 7631 C C . THR A 1 961 ? -16.090 -2.532 -5.399 1.00 90.38 961 THR A C 1
ATOM 7633 O O . THR A 1 961 ? -15.028 -2.748 -5.982 1.00 90.38 961 THR A O 1
ATOM 7636 N N . VAL A 1 962 ? -16.418 -3.175 -4.277 1.00 91.12 962 VAL A N 1
ATOM 7637 C CA . VAL A 1 962 ? -15.571 -4.194 -3.644 1.00 91.12 962 VAL A CA 1
ATOM 7638 C C . VAL A 1 962 ? -16.346 -5.485 -3.403 1.00 91.12 962 VAL A C 1
ATOM 7640 O O . VAL A 1 962 ? -17.522 -5.479 -3.031 1.00 91.12 962 VAL A O 1
ATOM 7643 N N . LYS A 1 963 ? -15.663 -6.610 -3.611 1.00 92.19 963 LYS A N 1
ATOM 7644 C CA . LYS A 1 963 ? -16.155 -7.971 -3.392 1.00 92.19 963 LYS A CA 1
ATOM 7645 C C . LYS A 1 963 ? -15.745 -8.409 -1.982 1.00 92.19 963 LYS A C 1
ATOM 7647 O O . LYS A 1 963 ? -14.562 -8.604 -1.707 1.00 92.19 963 LYS A O 1
ATOM 7652 N N . MET A 1 964 ? -16.699 -8.566 -1.070 1.00 93.50 964 MET A N 1
ATOM 7653 C CA . MET A 1 964 ? -16.463 -9.074 0.284 1.00 93.50 964 MET A CA 1
ATOM 7654 C C . MET A 1 964 ? -16.813 -10.564 0.360 1.00 93.50 964 MET A C 1
ATOM 7656 O O . MET A 1 964 ? -17.981 -10.963 0.371 1.00 93.50 964 MET A O 1
ATOM 7660 N N . TYR A 1 965 ? -15.775 -11.398 0.405 1.00 91.12 965 TYR A N 1
ATOM 7661 C CA . TYR A 1 965 ? -15.878 -12.854 0.440 1.00 91.12 965 TYR A CA 1
ATOM 7662 C C . TYR A 1 965 ? -15.777 -13.376 1.875 1.00 91.12 965 TYR A C 1
ATOM 7664 O O . TYR A 1 965 ? -14.690 -13.404 2.462 1.00 91.12 965 TYR A O 1
ATOM 7672 N N . VAL A 1 966 ? -16.895 -13.846 2.428 1.00 91.50 966 VAL A N 1
ATOM 7673 C CA . VAL A 1 966 ? -16.904 -14.561 3.712 1.00 91.50 966 VAL A CA 1
ATOM 7674 C C . VAL A 1 966 ? -16.324 -15.957 3.507 1.00 91.50 966 VAL A C 1
ATOM 7676 O O . VAL A 1 966 ? -16.791 -16.695 2.642 1.00 91.50 966 VAL A O 1
ATOM 7679 N N . SER A 1 967 ? -15.301 -16.338 4.272 1.00 89.12 967 SER A N 1
ATOM 7680 C CA . SER A 1 967 ? -14.613 -17.616 4.061 1.00 89.12 967 SER A CA 1
ATOM 7681 C C . SER A 1 967 ? -13.835 -18.102 5.283 1.00 89.12 967 SER A C 1
ATOM 7683 O O . SER A 1 967 ? -13.579 -17.363 6.236 1.00 89.12 967 SER A O 1
ATOM 7685 N N . LYS A 1 968 ? -13.435 -19.372 5.215 1.00 89.00 968 LYS A N 1
ATOM 7686 C CA . LYS A 1 968 ? -12.586 -20.060 6.198 1.00 89.00 968 LYS A CA 1
ATOM 7687 C C . LYS A 1 968 ? -11.571 -20.998 5.526 1.00 89.00 968 LYS A C 1
ATOM 7689 O O . LYS A 1 968 ? -11.051 -21.933 6.120 1.00 89.00 968 LYS A O 1
ATOM 7694 N N . ASN A 1 969 ? -11.307 -20.759 4.245 1.00 86.50 969 ASN A N 1
ATOM 7695 C CA . ASN A 1 969 ? -10.394 -21.569 3.451 1.00 86.50 969 ASN A CA 1
ATOM 7696 C C . ASN A 1 969 ? -8.921 -21.211 3.753 1.00 86.50 969 ASN A C 1
ATOM 7698 O O . ASN A 1 969 ? -8.603 -20.153 4.302 1.00 86.50 969 ASN A O 1
ATOM 7702 N N . ILE A 1 970 ? -8.004 -22.093 3.348 1.00 88.06 970 ILE A N 1
ATOM 7703 C CA . ILE A 1 970 ? -6.554 -21.873 3.458 1.00 88.06 970 ILE A CA 1
ATOM 7704 C C . ILE A 1 970 ? -6.109 -20.521 2.848 1.00 88.06 970 ILE A C 1
ATOM 7706 O O . ILE A 1 970 ? -5.378 -19.812 3.539 1.00 88.06 970 ILE A O 1
ATOM 7710 N N . PRO A 1 971 ? -6.550 -20.097 1.638 1.00 87.31 971 PRO A N 1
ATOM 7711 C CA . PRO A 1 971 ? -6.273 -18.756 1.115 1.00 87.31 971 PRO A CA 1
ATOM 7712 C C . PRO A 1 971 ? -6.517 -17.631 2.133 1.00 87.31 971 PRO A C 1
ATOM 7714 O O . PRO A 1 971 ? -5.631 -16.811 2.383 1.00 87.31 971 PRO A O 1
ATOM 7717 N N . SER A 1 972 ? -7.685 -17.609 2.778 1.00 87.44 972 SER A N 1
ATOM 7718 C CA . SER A 1 972 ? -8.038 -16.558 3.731 1.00 87.44 972 SER A CA 1
ATOM 7719 C C . SER A 1 972 ? -7.189 -16.566 5.009 1.00 87.44 972 SER A C 1
ATOM 7721 O O . SER A 1 972 ? -7.008 -15.509 5.617 1.00 87.44 972 SER A O 1
ATOM 7723 N N . PHE A 1 973 ? -6.586 -17.698 5.398 1.00 87.94 973 PHE A N 1
ATOM 7724 C CA . PHE A 1 973 ? -5.569 -17.685 6.457 1.00 87.94 973 PHE A CA 1
ATOM 7725 C C . PHE A 1 973 ? -4.388 -16.777 6.087 1.00 87.94 973 PHE A C 1
ATOM 7727 O O . PHE A 1 973 ? -3.897 -16.041 6.939 1.00 87.94 973 PHE A O 1
ATOM 7734 N N . PHE A 1 974 ? -3.943 -16.791 4.828 1.00 88.38 974 PHE A N 1
ATOM 7735 C CA . PHE A 1 974 ? -2.794 -16.001 4.379 1.00 88.38 974 PHE A CA 1
ATOM 7736 C C . PHE A 1 974 ? -3.155 -14.564 3.987 1.00 88.38 974 PHE A C 1
ATOM 7738 O O . PHE A 1 974 ? -2.328 -13.678 4.186 1.00 88.38 974 PHE A O 1
ATOM 7745 N N . ALA A 1 975 ? -4.394 -14.299 3.557 1.00 87.19 975 ALA A N 1
ATOM 7746 C CA . ALA A 1 975 ? -4.907 -12.938 3.344 1.00 87.19 975 ALA A CA 1
ATOM 7747 C C . ALA A 1 975 ? -4.736 -12.032 4.584 1.00 87.19 975 ALA A C 1
ATOM 7749 O O . ALA A 1 975 ? -4.458 -10.837 4.471 1.00 87.19 975 ALA A O 1
ATOM 7750 N N . LYS A 1 976 ? -4.817 -12.611 5.792 1.00 87.81 976 LYS A N 1
ATOM 7751 C CA . LYS A 1 976 ? -4.543 -11.908 7.056 1.00 87.81 976 LYS A CA 1
ATOM 7752 C C . LYS A 1 976 ? -3.088 -11.411 7.146 1.00 87.81 976 LYS A C 1
ATOM 7754 O O . LYS A 1 976 ? -2.836 -10.327 7.664 1.00 87.81 976 LYS A O 1
ATOM 7759 N N . ALA A 1 977 ? -2.126 -12.165 6.608 1.00 85.62 977 ALA A N 1
ATOM 7760 C CA . ALA A 1 977 ? -0.712 -11.788 6.584 1.00 85.62 977 ALA A CA 1
ATOM 7761 C C . ALA A 1 977 ? -0.413 -10.737 5.499 1.00 85.62 977 ALA A C 1
ATOM 7763 O O . ALA A 1 977 ? 0.457 -9.895 5.702 1.00 85.62 977 ALA A O 1
ATOM 7764 N N . SER A 1 978 ? -1.170 -10.722 4.398 1.00 82.31 978 SER A N 1
ATOM 7765 C CA . SER A 1 978 ? -1.180 -9.641 3.393 1.00 82.31 978 SER A CA 1
ATOM 7766 C C . SER A 1 978 ? -1.633 -8.309 3.993 1.00 82.31 978 SER A C 1
ATOM 7768 O O . SER A 1 978 ? -1.015 -7.272 3.777 1.00 82.31 978 SER A O 1
ATOM 7770 N N . ALA A 1 979 ? -2.659 -8.355 4.846 1.00 83.75 979 ALA A N 1
ATOM 7771 C CA . ALA A 1 979 ? -3.097 -7.235 5.677 1.00 83.75 979 ALA A CA 1
ATOM 7772 C C . ALA A 1 979 ? -2.124 -6.905 6.841 1.00 83.75 979 ALA A C 1
ATOM 7774 O O . ALA A 1 979 ? -2.418 -6.061 7.694 1.00 83.75 979 ALA A O 1
ATOM 7775 N N . GLY A 1 980 ? -0.951 -7.543 6.914 1.00 82.88 980 GLY A N 1
ATOM 7776 C CA . GLY A 1 980 ? 0.049 -7.314 7.962 1.00 82.88 980 GLY A CA 1
ATOM 7777 C C . GLY A 1 980 ? -0.400 -7.739 9.367 1.00 82.88 980 GLY A C 1
ATOM 7778 O O . GLY A 1 980 ? 0.141 -7.256 10.362 1.00 82.88 980 GLY A O 1
ATOM 7779 N N . ILE A 1 981 ? -1.414 -8.603 9.488 1.00 84.25 981 ILE A N 1
ATOM 7780 C CA . ILE A 1 981 ? -1.904 -9.085 10.782 1.00 84.25 981 ILE A CA 1
ATOM 7781 C C . ILE A 1 981 ? -0.956 -10.178 11.285 1.00 84.25 981 ILE A C 1
ATOM 7783 O O . ILE A 1 981 ? -0.979 -11.312 10.803 1.00 84.25 981 ILE A O 1
ATOM 7787 N N . CYS A 1 982 ? -0.154 -9.862 12.304 1.00 73.31 982 CYS A N 1
ATOM 7788 C CA . CYS A 1 982 ? 0.871 -10.749 12.871 1.00 73.31 982 CYS A CA 1
ATOM 7789 C C . CYS A 1 982 ? 0.299 -11.891 13.752 1.00 73.31 982 CYS A C 1
ATOM 7791 O O . CYS A 1 982 ? 0.782 -12.173 14.843 1.00 73.31 982 CYS A O 1
ATOM 7793 N N . THR A 1 983 ? -0.751 -12.571 13.279 1.00 64.06 983 THR A N 1
ATOM 7794 C CA . THR A 1 983 ? -1.335 -13.788 13.890 1.00 64.06 983 THR A CA 1
ATOM 7795 C C . THR A 1 983 ? -0.922 -15.054 13.132 1.00 64.06 983 THR A C 1
ATOM 7797 O O . THR A 1 983 ? -1.595 -16.083 13.186 1.00 64.06 983 THR A O 1
ATOM 7800 N N . ALA A 1 984 ? 0.164 -14.985 12.359 1.00 62.47 984 ALA A N 1
ATOM 7801 C CA . ALA A 1 984 ? 0.523 -16.002 11.374 1.00 62.47 984 ALA A CA 1
ATOM 7802 C C . ALA A 1 984 ? 0.911 -17.369 11.970 1.00 62.47 984 ALA A C 1
ATOM 7804 O O . ALA A 1 984 ? 0.878 -18.351 11.244 1.00 62.47 984 ALA A O 1
ATOM 7805 N N . ASN A 1 985 ? 1.203 -17.445 13.273 1.00 71.25 985 ASN A N 1
ATOM 7806 C CA . ASN A 1 985 ? 1.493 -18.701 13.976 1.00 71.25 985 ASN A CA 1
ATOM 7807 C C . ASN A 1 985 ? 0.268 -19.292 14.704 1.00 71.25 985 ASN A C 1
ATOM 7809 O O . ASN A 1 985 ? 0.322 -20.434 15.150 1.00 71.25 985 ASN A O 1
ATOM 7813 N N . ASP A 1 986 ? -0.830 -18.538 14.838 1.00 79.94 986 ASP A N 1
ATOM 7814 C CA . ASP A 1 986 ? -2.024 -18.982 15.565 1.00 79.94 986 ASP A CA 1
ATOM 7815 C C . ASP A 1 986 ? -2.953 -19.781 14.632 1.00 79.94 986 ASP A C 1
ATOM 7817 O O . ASP A 1 986 ? -3.832 -19.235 13.952 1.00 79.94 986 ASP A O 1
ATOM 7821 N N . VAL A 1 987 ? -2.670 -21.085 14.540 1.00 83.25 987 VAL A N 1
ATOM 7822 C CA . VAL A 1 987 ? -3.489 -22.090 13.836 1.00 83.25 987 VAL A CA 1
ATOM 7823 C C . VAL A 1 987 ? -4.743 -22.434 14.638 1.00 83.25 987 VAL A C 1
ATOM 7825 O O . VAL A 1 987 ? -5.812 -22.627 14.058 1.00 83.25 987 VAL A O 1
ATOM 7828 N N . GLU A 1 988 ? -4.626 -22.490 15.965 1.00 85.69 988 GLU A N 1
ATOM 7829 C CA . GLU A 1 988 ? -5.700 -22.920 16.864 1.00 85.69 988 GLU A CA 1
ATOM 7830 C C . GLU A 1 988 ? -6.893 -21.963 16.787 1.00 85.69 988 GLU A C 1
ATOM 7832 O O . GLU A 1 988 ? -8.027 -22.414 16.615 1.00 85.69 988 GLU A O 1
ATOM 7837 N N . LEU A 1 989 ? -6.639 -20.647 16.785 1.00 85.62 989 LEU A N 1
ATOM 7838 C CA . LEU A 1 989 ? -7.646 -19.606 16.567 1.00 85.62 989 LEU A CA 1
ATOM 7839 C C . LEU A 1 989 ? -8.426 -19.811 15.261 1.00 85.62 989 LEU A C 1
ATOM 7841 O O . LEU A 1 989 ? -9.648 -19.696 15.250 1.00 85.62 989 LEU A O 1
ATOM 7845 N N . PHE A 1 990 ? -7.734 -20.157 14.171 1.00 87.00 990 PHE A N 1
ATOM 7846 C CA . PHE A 1 990 ? -8.360 -20.379 12.866 1.00 87.00 990 PHE A CA 1
ATOM 7847 C C . PHE A 1 990 ? -9.194 -21.670 12.816 1.00 87.00 990 PHE A C 1
ATOM 7849 O O . PHE A 1 990 ? -10.204 -21.736 12.113 1.00 87.00 990 PHE A O 1
ATOM 7856 N N . ALA A 1 991 ? -8.799 -22.689 13.583 1.00 86.19 991 ALA A N 1
ATOM 7857 C CA . ALA A 1 991 ? -9.477 -23.979 13.624 1.00 86.19 991 ALA A CA 1
ATOM 7858 C C . ALA A 1 991 ? -10.791 -23.974 14.432 1.00 86.19 991 ALA A C 1
ATOM 7860 O O . ALA A 1 991 ? -11.632 -24.857 14.212 1.00 86.19 991 ALA A O 1
ATOM 7861 N N . ARG A 1 992 ? -10.996 -23.024 15.358 1.00 88.81 992 ARG A N 1
ATOM 7862 C CA . ARG A 1 992 ? -12.234 -22.909 16.161 1.00 88.81 992 ARG A CA 1
ATOM 7863 C C . ARG A 1 992 ? -13.463 -22.761 15.271 1.00 88.81 992 ARG A C 1
ATOM 7865 O O . ARG A 1 992 ? -13.403 -22.075 14.260 1.00 88.81 992 ARG A O 1
ATOM 7872 N N . SER A 1 993 ? -14.597 -23.363 15.625 1.00 89.75 993 SER A N 1
ATOM 7873 C CA . SER A 1 993 ? -15.815 -23.340 14.795 1.00 89.75 993 SER A CA 1
ATOM 7874 C C . SER A 1 993 ? -16.469 -21.958 14.660 1.00 89.75 993 SER A C 1
ATOM 7876 O O . SER A 1 993 ? -17.063 -21.691 13.620 1.00 89.75 993 SER A O 1
ATOM 7878 N N . ASP A 1 994 ? -16.328 -21.100 15.670 1.00 92.81 994 ASP A N 1
ATOM 7879 C CA . ASP A 1 994 ? -16.919 -19.758 15.771 1.00 92.81 994 ASP A CA 1
ATOM 7880 C C . ASP A 1 994 ? -16.188 -18.676 14.956 1.00 92.81 994 ASP A C 1
ATOM 7882 O O . ASP A 1 994 ? -16.819 -17.711 14.533 1.00 92.81 994 ASP A O 1
ATOM 7886 N N . HIS A 1 995 ? -14.883 -18.841 14.724 1.00 93.00 995 HIS A N 1
ATOM 7887 C CA . HIS A 1 995 ? -14.028 -17.917 13.969 1.00 93.00 995 HIS A CA 1
ATOM 7888 C C . HIS A 1 995 ? -14.148 -18.107 12.450 1.00 93.00 995 HIS A C 1
ATOM 7890 O O . HIS A 1 995 ? -14.143 -19.234 11.953 1.00 93.00 995 HIS A O 1
ATOM 7896 N N . PHE A 1 996 ? -14.176 -17.016 11.691 1.00 93.62 996 PHE A N 1
ATOM 7897 C CA . PHE A 1 996 ? -14.012 -16.981 10.236 1.00 93.62 996 PHE A CA 1
ATOM 7898 C C . PHE A 1 996 ? -13.487 -15.609 9.783 1.00 93.62 996 PHE A C 1
ATOM 7900 O O . PHE A 1 996 ? -13.212 -14.730 10.600 1.00 93.62 996 PHE A O 1
ATOM 7907 N N . HIS A 1 997 ? -13.300 -15.415 8.479 1.00 93.62 997 HIS A N 1
ATOM 7908 C CA . HIS A 1 997 ? -12.816 -14.158 7.908 1.00 93.62 997 HIS A CA 1
ATOM 7909 C C . HIS A 1 997 ? -13.772 -13.599 6.849 1.00 93.62 997 HIS A C 1
ATOM 7911 O O . HIS A 1 997 ? -14.526 -14.336 6.209 1.00 93.62 997 HIS A O 1
ATOM 7917 N N . ILE A 1 998 ? -13.655 -12.297 6.597 1.00 94.81 998 ILE A N 1
ATOM 7918 C CA . ILE A 1 998 ? -14.176 -11.626 5.406 1.00 94.81 998 ILE A CA 1
ATOM 7919 C C . ILE A 1 998 ? -12.965 -11.049 4.661 1.00 94.81 998 ILE A C 1
ATOM 7921 O O . ILE A 1 998 ? -12.279 -10.164 5.171 1.00 94.81 998 ILE A O 1
ATOM 7925 N N . ASN A 1 999 ? -12.666 -11.578 3.475 1.00 92.94 999 ASN A N 1
ATOM 7926 C CA . ASN A 1 999 ? -11.639 -11.020 2.594 1.00 92.94 999 ASN A CA 1
ATOM 7927 C C . ASN A 1 999 ? -12.269 -9.907 1.752 1.00 92.94 999 ASN A C 1
ATOM 7929 O O . ASN A 1 999 ? -13.305 -10.134 1.128 1.00 92.94 999 ASN A O 1
ATOM 7933 N N . VAL A 1 1000 ? -11.639 -8.734 1.707 1.00 92.69 1000 VAL A N 1
ATOM 7934 C CA . VAL A 1 1000 ? -12.041 -7.626 0.833 1.00 92.69 1000 VAL A CA 1
ATOM 7935 C C . VAL A 1 1000 ? -11.170 -7.672 -0.414 1.00 92.69 1000 VAL A C 1
ATOM 7937 O O . VAL A 1 1000 ? -9.945 -7.571 -0.331 1.00 92.69 1000 VAL A O 1
ATOM 7940 N N . VAL A 1 1001 ? -11.815 -7.850 -1.559 1.00 89.12 1001 VAL A N 1
ATOM 7941 C CA . VAL A 1 1001 ? -11.207 -7.949 -2.885 1.00 89.12 1001 VAL A CA 1
ATOM 7942 C C . VAL A 1 1001 ? -11.703 -6.784 -3.733 1.00 89.12 1001 VAL A C 1
ATOM 7944 O O . VAL A 1 1001 ? -12.873 -6.406 -3.669 1.00 89.12 1001 VAL A O 1
ATOM 7947 N N . ASP A 1 1002 ? -10.811 -6.209 -4.522 1.00 87.25 1002 ASP A N 1
ATOM 7948 C CA . ASP A 1 1002 ? -11.146 -5.175 -5.493 1.00 87.25 1002 ASP A CA 1
ATOM 7949 C C . ASP A 1 1002 ? -11.975 -5.746 -6.664 1.00 87.25 1002 ASP A C 1
ATOM 7951 O O . ASP A 1 1002 ? -11.652 -6.813 -7.190 1.00 87.25 1002 ASP A O 1
ATOM 7955 N N . GLU A 1 1003 ? -13.051 -5.074 -7.099 1.00 86.19 1003 GLU A N 1
ATOM 7956 C CA . GLU A 1 1003 ? -13.868 -5.586 -8.216 1.00 86.19 1003 GLU A CA 1
ATOM 7957 C C . GLU A 1 1003 ? -13.066 -5.630 -9.531 1.00 86.19 1003 GLU A C 1
ATOM 7959 O O . GLU A 1 1003 ? -13.210 -6.590 -10.287 1.00 86.19 1003 GLU A O 1
ATOM 7964 N N . GLU A 1 1004 ? -12.203 -4.643 -9.774 1.00 78.81 1004 GLU A N 1
ATOM 7965 C CA . GLU A 1 1004 ? -11.553 -4.409 -11.070 1.00 78.81 1004 GLU A CA 1
ATOM 7966 C C . GLU A 1 1004 ? -10.285 -5.255 -11.271 1.00 78.81 1004 GLU A C 1
ATOM 7968 O O . GLU A 1 1004 ? -10.085 -5.821 -12.346 1.00 78.81 1004 GLU A O 1
ATOM 7973 N N . SER A 1 1005 ? -9.437 -5.367 -10.243 1.00 76.94 1005 SER A N 1
ATOM 7974 C CA . SER A 1 1005 ? -8.158 -6.099 -10.303 1.00 76.94 1005 SER A CA 1
ATOM 7975 C C . SER A 1 1005 ? -8.193 -7.531 -9.750 1.00 76.94 1005 SER A C 1
ATOM 7977 O O . SER A 1 1005 ? -7.239 -8.280 -9.963 1.00 76.94 1005 SER A O 1
ATOM 7979 N N . ASP A 1 1006 ? -9.251 -7.913 -9.022 1.00 77.56 1006 ASP A N 1
ATOM 7980 C CA . ASP A 1 1006 ? -9.327 -9.147 -8.217 1.00 77.56 1006 ASP A CA 1
ATOM 7981 C C . ASP A 1 1006 ? -8.182 -9.310 -7.173 1.00 77.56 1006 ASP A C 1
ATOM 7983 O O . ASP A 1 1006 ? -7.977 -10.398 -6.625 1.00 77.56 1006 ASP A O 1
ATOM 7987 N N . GLU A 1 1007 ? -7.449 -8.237 -6.828 1.00 81.12 1007 GLU A N 1
ATOM 7988 C CA . GLU A 1 1007 ? -6.467 -8.245 -5.729 1.00 81.12 1007 GLU A CA 1
ATOM 7989 C C . GLU A 1 1007 ? -7.140 -8.115 -4.344 1.00 81.12 1007 GLU A C 1
ATOM 7991 O O . GLU A 1 1007 ? -8.154 -7.432 -4.174 1.00 81.12 1007 GLU A O 1
ATOM 7996 N N . ILE A 1 1008 ? -6.551 -8.742 -3.312 1.00 84.31 1008 ILE A N 1
ATOM 7997 C CA . ILE A 1 1008 ? -6.977 -8.547 -1.916 1.00 84.31 1008 ILE A CA 1
ATOM 7998 C C . ILE A 1 1008 ? -6.497 -7.182 -1.418 1.00 84.31 1008 ILE A C 1
ATOM 8000 O O . ILE A 1 1008 ? -5.302 -6.955 -1.236 1.00 84.31 1008 ILE A O 1
ATOM 8004 N N . ILE A 1 1009 ? -7.461 -6.320 -1.110 1.00 89.56 1009 ILE A N 1
ATOM 8005 C CA . ILE A 1 1009 ? -7.277 -4.978 -0.543 1.00 89.56 1009 ILE A CA 1
ATOM 8006 C C . ILE A 1 1009 ? -7.552 -4.927 0.967 1.00 89.56 1009 ILE A C 1
ATOM 8008 O O . ILE A 1 1009 ? -7.319 -3.899 1.598 1.00 89.56 1009 ILE A O 1
ATOM 8012 N N . GLY A 1 1010 ? -8.005 -6.024 1.586 1.00 92.62 1010 GLY A N 1
ATOM 8013 C CA . GLY A 1 1010 ? -8.136 -6.109 3.042 1.00 92.62 1010 GLY A CA 1
ATOM 8014 C C . GLY A 1 1010 ? -8.608 -7.455 3.591 1.00 92.62 1010 GLY A C 1
ATOM 8015 O O . GLY A 1 1010 ? -9.082 -8.328 2.867 1.00 92.62 1010 GLY A O 1
ATOM 8016 N N . ASN A 1 1011 ? -8.500 -7.613 4.908 1.00 94.94 1011 ASN A N 1
ATOM 8017 C CA . ASN A 1 1011 ? -9.016 -8.756 5.658 1.00 94.94 1011 ASN A CA 1
ATOM 8018 C C . ASN A 1 1011 ? -9.689 -8.265 6.950 1.00 94.94 1011 ASN A C 1
ATOM 8020 O O . ASN A 1 1011 ? -9.172 -7.373 7.622 1.00 94.94 1011 ASN A O 1
ATOM 8024 N N . ILE A 1 1012 ? -10.835 -8.857 7.286 1.00 95.75 1012 ILE A N 1
ATOM 8025 C CA . ILE A 1 1012 ? -11.551 -8.678 8.554 1.00 95.75 1012 ILE A CA 1
ATOM 8026 C C . ILE A 1 1012 ? -11.708 -10.050 9.209 1.00 95.75 1012 ILE A C 1
ATOM 8028 O O . ILE A 1 1012 ? -11.960 -11.044 8.525 1.00 95.75 1012 ILE A O 1
ATOM 8032 N N . GLN A 1 1013 ? -11.595 -10.112 10.533 1.00 94.94 1013 GLN A N 1
ATOM 8033 C CA . GLN A 1 1013 ? -11.889 -11.310 11.316 1.00 94.94 1013 GLN A CA 1
ATOM 8034 C C . GLN A 1 1013 ? -13.297 -11.223 11.910 1.00 94.94 1013 GLN A C 1
ATOM 8036 O O . GLN A 1 1013 ? -13.759 -10.151 12.298 1.00 94.94 1013 GLN A O 1
ATOM 8041 N N . ALA A 1 1014 ? -13.982 -12.356 11.981 1.00 96.06 1014 ALA A N 1
ATOM 8042 C CA . ALA A 1 1014 ? -15.382 -12.440 12.361 1.00 96.06 1014 ALA A CA 1
ATOM 8043 C C . ALA A 1 1014 ? -15.606 -13.643 13.286 1.00 96.06 1014 ALA A C 1
ATOM 8045 O O . ALA A 1 1014 ? -15.054 -14.717 13.057 1.00 96.06 1014 ALA A O 1
ATOM 8046 N N . TYR A 1 1015 ? -16.397 -13.454 14.340 1.00 96.19 1015 TYR A N 1
ATOM 8047 C CA . TYR A 1 1015 ? -16.602 -14.446 15.396 1.00 96.19 1015 TYR A CA 1
ATOM 8048 C C . TYR A 1 1015 ? -18.084 -14.544 15.759 1.00 96.19 1015 TYR A C 1
ATOM 8050 O O . TYR A 1 1015 ? -18.749 -13.520 15.914 1.00 96.19 1015 TYR A O 1
ATOM 8058 N N . LEU A 1 1016 ? -18.588 -15.761 15.957 1.00 95.81 1016 LEU A N 1
ATOM 8059 C CA . LEU A 1 1016 ? -19.890 -15.993 16.588 1.00 95.81 1016 LEU A CA 1
ATOM 8060 C C . LEU A 1 1016 ? -19.730 -15.981 18.116 1.00 95.81 1016 LEU A C 1
ATOM 8062 O O . LEU A 1 1016 ? -19.146 -16.899 18.687 1.00 95.81 1016 LEU A O 1
ATOM 8066 N N . VAL A 1 1017 ? -20.242 -14.943 18.778 1.00 95.94 1017 VAL A N 1
ATOM 8067 C CA . VAL A 1 1017 ? -20.101 -14.735 20.228 1.00 95.94 1017 VAL A CA 1
ATOM 8068 C C . VAL A 1 1017 ? -21.433 -15.032 20.931 1.00 95.94 1017 VAL A C 1
ATOM 8070 O O . VAL A 1 1017 ? -22.413 -14.322 20.687 1.00 95.94 1017 VAL A O 1
ATOM 8073 N N . PRO A 1 1018 ? -21.519 -16.066 21.789 1.00 94.81 1018 PRO A N 1
ATOM 8074 C CA . PRO A 1 1018 ? -22.696 -16.316 22.617 1.00 94.81 1018 PRO A CA 1
ATOM 8075 C C . PRO A 1 1018 ? -22.736 -15.357 23.816 1.00 94.81 1018 PRO A C 1
ATOM 8077 O O . PRO A 1 1018 ? -21.705 -15.038 24.401 1.00 94.81 1018 PRO A O 1
ATOM 8080 N N . GLN A 1 1019 ? -23.933 -14.913 24.198 1.00 93.94 1019 GLN A N 1
ATOM 8081 C CA . GLN A 1 1019 ? -24.138 -13.931 25.265 1.00 93.94 1019 GLN A CA 1
ATOM 8082 C C . GLN A 1 1019 ? -25.535 -14.107 25.873 1.00 93.94 1019 GLN A C 1
ATOM 8084 O O . GLN A 1 1019 ? -26.527 -13.780 25.237 1.00 93.94 1019 GLN A O 1
ATOM 8089 N N . ASN A 1 1020 ? -25.650 -14.609 27.107 1.00 88.62 1020 ASN A N 1
ATOM 8090 C CA . ASN A 1 1020 ? -26.930 -14.702 27.840 1.00 88.62 1020 ASN A CA 1
ATOM 8091 C C . ASN A 1 1020 ? -28.101 -15.359 27.060 1.00 88.62 1020 ASN A C 1
ATOM 8093 O O . ASN A 1 1020 ? -29.251 -14.941 27.181 1.00 88.62 1020 ASN A O 1
ATOM 8097 N N . SER A 1 1021 ? -27.823 -16.431 26.306 1.00 92.50 1021 SER A N 1
ATOM 8098 C CA . SER A 1 1021 ? -28.738 -17.139 25.371 1.00 92.50 1021 SER A CA 1
ATOM 8099 C C . SER A 1 1021 ? -28.955 -16.483 24.000 1.00 92.50 1021 SER A C 1
ATOM 8101 O O . SER A 1 1021 ? -29.562 -17.107 23.135 1.00 92.50 1021 SER A O 1
ATOM 8103 N N . GLN A 1 1022 ? -28.437 -15.276 23.784 1.00 95.38 1022 GLN A N 1
ATOM 8104 C CA . GLN A 1 1022 ? -28.352 -14.618 22.479 1.00 95.38 1022 GLN A CA 1
ATOM 8105 C C . GLN A 1 1022 ? -27.047 -14.994 21.758 1.00 95.38 1022 GLN A C 1
ATOM 8107 O O . GLN A 1 1022 ? -26.095 -15.478 22.383 1.00 95.38 1022 GLN A O 1
ATOM 8112 N N . SER A 1 1023 ? -26.970 -14.740 20.451 1.00 95.38 1023 SER A N 1
ATOM 8113 C CA . SER A 1 1023 ? -25.740 -14.901 19.667 1.00 95.38 1023 SER A CA 1
ATOM 8114 C C . SER A 1 1023 ? -25.492 -13.707 18.748 1.00 95.38 1023 SER A C 1
ATOM 8116 O O . SER A 1 1023 ? -26.372 -13.290 18.000 1.00 95.38 1023 SER A O 1
ATOM 8118 N N . TYR A 1 1024 ? -24.276 -13.167 18.796 1.00 97.25 1024 TYR A N 1
ATOM 8119 C CA . TYR A 1 1024 ? -23.862 -11.967 18.073 1.00 97.25 1024 TYR A CA 1
ATOM 8120 C C . TYR A 1 1024 ? -22.747 -12.283 17.078 1.00 97.25 1024 TYR A C 1
ATOM 8122 O O . TYR A 1 1024 ? -21.853 -13.081 17.365 1.00 97.25 1024 TYR A O 1
ATOM 8130 N N . LEU A 1 1025 ? -22.743 -11.597 15.936 1.00 97.44 1025 LEU A N 1
ATOM 8131 C CA . LEU A 1 1025 ? -21.565 -11.534 15.077 1.00 97.44 1025 LEU A CA 1
ATOM 8132 C C . LEU A 1 1025 ? -20.640 -10.425 15.591 1.00 97.44 1025 LEU A C 1
ATOM 8134 O O . LEU A 1 1025 ? -20.989 -9.252 15.500 1.00 97.44 1025 LEU A O 1
ATOM 8138 N N . MET A 1 1026 ? -19.462 -10.774 16.101 1.00 97.81 1026 MET A N 1
ATOM 8139 C CA . MET A 1 1026 ? -18.416 -9.805 16.434 1.00 97.81 1026 MET A CA 1
ATOM 8140 C C . MET A 1 1026 ? -17.449 -9.667 15.260 1.00 97.81 1026 MET A C 1
ATOM 8142 O O . MET A 1 1026 ? -16.814 -10.646 14.863 1.00 97.81 1026 MET A O 1
ATOM 8146 N N . LEU A 1 1027 ? -17.289 -8.450 14.738 1.00 97.75 1027 LEU A N 1
ATOM 8147 C CA . LEU A 1 1027 ? -16.202 -8.117 13.818 1.00 97.75 1027 LEU A CA 1
ATOM 8148 C C . LEU A 1 1027 ? -14.991 -7.587 14.593 1.00 97.75 1027 LEU A C 1
ATOM 8150 O O . LEU A 1 1027 ? -15.118 -6.853 15.575 1.00 97.75 1027 LEU A O 1
ATOM 8154 N N . ARG A 1 1028 ? -13.809 -7.973 14.121 1.00 95.19 1028 ARG A N 1
ATOM 8155 C CA . ARG A 1 1028 ? -12.507 -7.722 14.735 1.00 95.19 1028 ARG A CA 1
ATOM 8156 C C . ARG A 1 1028 ? -11.482 -7.469 13.628 1.00 95.19 1028 ARG A C 1
ATOM 8158 O O . ARG A 1 1028 ? -11.503 -8.144 12.602 1.00 95.19 1028 ARG A O 1
ATOM 8165 N N . GLY A 1 1029 ? -10.528 -6.572 13.855 1.00 93.56 1029 GLY A N 1
ATOM 8166 C CA . GLY A 1 1029 ? -9.341 -6.439 13.016 1.00 93.56 1029 GLY A CA 1
ATOM 8167 C C . GLY A 1 1029 ? -9.688 -6.089 11.574 1.00 93.56 1029 GLY A C 1
ATOM 8168 O O . GLY A 1 1029 ? -9.340 -6.846 10.670 1.00 93.56 1029 GLY A O 1
ATOM 8169 N N . ILE A 1 1030 ? -10.383 -4.969 11.368 1.00 95.94 1030 ILE A N 1
ATOM 8170 C CA . ILE A 1 1030 ? -10.678 -4.440 10.031 1.00 95.94 1030 ILE A CA 1
ATOM 8171 C C . ILE A 1 1030 ? -9.366 -3.879 9.472 1.00 95.94 1030 ILE A C 1
ATOM 8173 O O . ILE A 1 1030 ? -8.934 -2.795 9.861 1.00 95.94 1030 ILE A O 1
ATOM 8177 N N . ASN A 1 1031 ? -8.685 -4.642 8.617 1.00 95.25 1031 ASN A N 1
ATOM 8178 C CA . ASN A 1 1031 ? -7.308 -4.360 8.215 1.00 95.25 1031 ASN A CA 1
ATOM 8179 C C . ASN A 1 1031 ? -7.169 -4.341 6.680 1.00 95.25 1031 ASN A C 1
ATOM 8181 O O . ASN A 1 1031 ? -6.946 -5.389 6.066 1.00 95.25 1031 ASN A O 1
ATOM 8185 N N . PRO A 1 1032 ? -7.297 -3.167 6.035 1.00 93.81 1032 PRO A N 1
ATOM 8186 C CA . PRO A 1 1032 ? -6.910 -2.983 4.636 1.00 93.81 1032 PRO A CA 1
ATOM 8187 C C . PRO A 1 1032 ? -5.399 -3.137 4.404 1.00 93.81 1032 PRO A C 1
ATOM 8189 O O . PRO A 1 1032 ? -4.585 -3.008 5.326 1.00 93.81 1032 PRO A O 1
ATOM 8192 N N . THR A 1 1033 ? -4.994 -3.374 3.157 1.00 89.88 1033 THR A N 1
ATOM 8193 C CA . THR A 1 1033 ? -3.599 -3.210 2.717 1.00 89.88 1033 THR A CA 1
ATOM 8194 C C . THR A 1 1033 ? -3.168 -1.745 2.853 1.00 89.88 1033 THR A C 1
ATOM 8196 O O . THR A 1 1033 ? -4.004 -0.844 2.864 1.00 89.88 1033 THR A O 1
ATOM 8199 N N . VAL A 1 1034 ? -1.860 -1.487 2.975 1.00 85.44 1034 VAL A N 1
ATOM 8200 C CA . VAL A 1 1034 ? -1.336 -0.107 3.081 1.00 85.44 1034 VAL A CA 1
ATOM 8201 C C . VAL A 1 1034 ? -1.747 0.714 1.853 1.00 85.44 1034 VAL A C 1
ATOM 8203 O O . VAL A 1 1034 ? -2.388 1.747 2.002 1.00 85.44 1034 VAL A O 1
ATOM 8206 N N . SER A 1 1035 ? -1.551 0.149 0.657 1.00 80.94 1035 SER A N 1
ATOM 8207 C CA . SER A 1 1035 ? -1.941 0.751 -0.624 1.00 80.94 1035 SER A CA 1
ATOM 8208 C C . SER A 1 1035 ? -3.431 1.076 -0.766 1.00 80.94 1035 SER A C 1
ATOM 8210 O O . SER A 1 1035 ? -3.783 1.868 -1.633 1.00 80.94 1035 SER A O 1
ATOM 8212 N N . PHE A 1 1036 ? -4.314 0.485 0.047 1.00 84.81 1036 PHE A N 1
ATOM 8213 C CA . PHE A 1 1036 ? -5.728 0.857 0.078 1.00 84.81 1036 PHE A CA 1
ATOM 8214 C C . PHE A 1 1036 ? -6.018 1.987 1.084 1.00 84.81 1036 PHE A C 1
ATOM 8216 O O . PHE A 1 1036 ? -6.878 2.828 0.826 1.00 84.81 1036 PHE A O 1
ATOM 8223 N N . VAL A 1 1037 ? -5.291 2.053 2.208 1.00 85.56 1037 VAL A N 1
ATOM 8224 C CA . VAL A 1 1037 ? -5.391 3.179 3.162 1.00 85.56 1037 VAL A CA 1
ATOM 8225 C C . VAL A 1 1037 ? -4.951 4.486 2.507 1.00 85.56 1037 VAL A C 1
ATOM 8227 O O . VAL A 1 1037 ? -5.614 5.505 2.693 1.00 85.56 1037 VAL A O 1
ATOM 8230 N N . ASP A 1 1038 ? -3.904 4.438 1.682 1.00 76.38 1038 ASP A N 1
ATOM 8231 C CA . ASP A 1 1038 ? -3.355 5.596 0.964 1.00 76.38 1038 ASP A CA 1
ATOM 8232 C C . ASP A 1 1038 ? -4.364 6.249 -0.012 1.00 76.38 1038 ASP A C 1
ATOM 8234 O O . ASP A 1 1038 ? -4.224 7.420 -0.357 1.00 76.38 1038 ASP A O 1
ATOM 8238 N N . ILE A 1 1039 ? -5.424 5.528 -0.413 1.00 71.44 1039 ILE A N 1
ATOM 8239 C CA . ILE A 1 1039 ? -6.531 6.021 -1.264 1.00 71.44 1039 ILE A CA 1
ATOM 8240 C C . ILE A 1 1039 ? -7.584 6.795 -0.426 1.00 71.44 1039 ILE A C 1
ATOM 8242 O O . ILE A 1 1039 ? -8.581 7.295 -0.941 1.00 71.44 1039 ILE A O 1
ATOM 8246 N N . GLY A 1 1040 ? -7.396 6.908 0.893 1.00 63.16 1040 GLY A N 1
ATOM 8247 C CA . GLY A 1 1040 ? -8.210 7.731 1.796 1.00 63.16 1040 GLY A CA 1
ATOM 8248 C C . GLY A 1 1040 ? -9.565 7.138 2.203 1.00 63.16 1040 GLY A C 1
ATOM 8249 O O . GLY A 1 1040 ? -10.151 7.584 3.191 1.00 63.16 1040 GLY A O 1
ATOM 8250 N N . ASN A 1 1041 ? -10.062 6.094 1.526 1.00 74.50 1041 ASN A N 1
ATOM 8251 C CA . ASN A 1 1041 ? -11.400 5.537 1.771 1.00 74.50 1041 ASN A CA 1
ATOM 8252 C C . ASN A 1 1041 ? -11.501 4.584 2.983 1.00 74.50 1041 ASN A C 1
ATOM 8254 O O . ASN A 1 1041 ? -12.052 3.482 2.910 1.00 74.50 1041 ASN A O 1
ATOM 8258 N N . VAL A 1 1042 ? -10.991 5.017 4.134 1.00 89.31 1042 VAL A N 1
ATOM 8259 C CA . VAL A 1 1042 ? -11.108 4.281 5.401 1.00 89.31 1042 VAL A CA 1
ATOM 8260 C C . VAL A 1 1042 ? -12.567 4.202 5.868 1.00 89.31 1042 VAL A C 1
ATOM 8262 O O . VAL A 1 1042 ? -13.032 3.136 6.272 1.00 89.31 1042 VAL A O 1
ATOM 8265 N N . ARG A 1 1043 ? -13.314 5.312 5.786 1.00 90.50 1043 ARG A N 1
ATOM 8266 C CA . ARG A 1 1043 ? -14.705 5.387 6.262 1.00 90.50 1043 ARG A CA 1
ATOM 8267 C C . ARG A 1 1043 ? -15.651 4.511 5.439 1.00 90.50 1043 ARG A C 1
ATOM 8269 O O . ARG A 1 1043 ? -16.374 3.710 6.027 1.00 90.50 1043 ARG A O 1
ATOM 8276 N N . GLY A 1 1044 ? -15.620 4.616 4.109 1.00 89.69 1044 GLY A N 1
ATOM 8277 C CA . GLY A 1 1044 ? -16.478 3.817 3.231 1.00 89.69 1044 GLY A CA 1
ATOM 8278 C C . GLY A 1 1044 ? -16.192 2.320 3.349 1.00 89.69 1044 GLY A C 1
ATOM 8279 O O . GLY A 1 1044 ? -17.129 1.525 3.366 1.00 89.69 1044 GLY A O 1
ATOM 8280 N N . LEU A 1 1045 ? -14.927 1.926 3.544 1.00 91.88 1045 LEU A N 1
ATOM 8281 C CA . LEU A 1 1045 ? -14.571 0.536 3.842 1.00 91.88 1045 LEU A CA 1
ATOM 8282 C C . LEU A 1 1045 ? -15.200 0.038 5.154 1.00 91.88 1045 LEU A C 1
ATOM 8284 O O . LEU A 1 1045 ? -15.746 -1.067 5.177 1.00 91.88 1045 LEU A O 1
ATOM 8288 N N . ILE A 1 1046 ? -15.149 0.827 6.235 1.00 94.94 1046 ILE A N 1
ATOM 8289 C CA . ILE A 1 1046 ? -15.775 0.472 7.522 1.00 94.94 1046 ILE A CA 1
ATOM 8290 C C . ILE A 1 1046 ? -17.301 0.379 7.368 1.00 94.94 1046 ILE A C 1
ATOM 8292 O O . ILE A 1 1046 ? -17.898 -0.608 7.792 1.00 94.94 1046 ILE A O 1
ATOM 8296 N N . GLU A 1 1047 ? -17.938 1.358 6.725 1.00 94.19 1047 GLU A N 1
ATOM 8297 C CA . GLU A 1 1047 ? -19.396 1.397 6.536 1.00 94.19 1047 GLU A CA 1
ATOM 8298 C C . GLU A 1 1047 ? -19.896 0.253 5.628 1.00 94.19 1047 GLU A C 1
ATOM 8300 O O . GLU A 1 1047 ? -20.908 -0.387 5.937 1.00 94.19 1047 GLU A O 1
ATOM 8305 N N . GLY A 1 1048 ? -19.148 -0.096 4.575 1.00 92.69 1048 GLY A N 1
ATOM 8306 C CA . GLY A 1 1048 ? -19.396 -1.284 3.751 1.00 92.69 1048 GLY A CA 1
ATOM 8307 C C . GLY A 1 1048 ? -19.215 -2.590 4.533 1.00 92.69 1048 GLY A C 1
ATOM 8308 O O . GLY A 1 1048 ? -20.088 -3.457 4.499 1.00 92.69 1048 GLY A O 1
ATOM 8309 N N . THR A 1 1049 ? -18.142 -2.699 5.322 1.00 95.12 1049 THR A N 1
ATOM 8310 C CA . THR A 1 1049 ? -17.864 -3.858 6.193 1.00 95.12 1049 THR A CA 1
ATOM 8311 C C . THR A 1 1049 ? -18.977 -4.074 7.221 1.00 95.12 1049 THR A C 1
ATOM 8313 O O . THR A 1 1049 ? -19.442 -5.197 7.417 1.00 95.12 1049 THR A O 1
ATOM 8316 N N . LEU A 1 1050 ? -19.452 -3.000 7.855 1.00 96.06 1050 LEU A N 1
ATOM 8317 C CA . LEU A 1 1050 ? -20.557 -3.024 8.816 1.00 96.06 1050 LEU A CA 1
ATOM 8318 C C . LEU A 1 1050 ? -21.907 -3.341 8.154 1.00 96.06 1050 LEU A C 1
ATOM 8320 O O . LEU A 1 1050 ? -22.761 -3.982 8.769 1.00 96.06 1050 LEU A O 1
ATOM 8324 N N . THR A 1 1051 ? -22.099 -2.936 6.896 1.00 94.25 1051 THR A N 1
ATOM 8325 C CA . THR A 1 1051 ? -23.283 -3.292 6.100 1.00 94.25 1051 THR A CA 1
ATOM 8326 C C . THR A 1 1051 ? -23.297 -4.788 5.782 1.00 94.25 1051 THR A C 1
ATOM 8328 O O . THR A 1 1051 ? -24.295 -5.454 6.056 1.00 94.25 1051 THR A O 1
ATOM 8331 N N . VAL A 1 1052 ? -22.176 -5.346 5.313 1.00 93.44 1052 VAL A N 1
ATOM 8332 C CA . VAL A 1 1052 ? -22.022 -6.792 5.071 1.00 93.44 1052 VAL A CA 1
ATOM 8333 C C . VAL A 1 1052 ? -22.154 -7.589 6.365 1.00 93.44 1052 VAL A C 1
ATOM 8335 O O . VAL A 1 1052 ? -22.896 -8.564 6.406 1.00 93.44 1052 VAL A O 1
ATOM 8338 N N . GLY A 1 1053 ? -21.523 -7.143 7.455 1.00 95.44 1053 GLY A N 1
ATOM 8339 C CA . GLY A 1 1053 ? -21.690 -7.751 8.775 1.00 95.44 1053 GLY A CA 1
ATOM 8340 C C . GLY A 1 1053 ? -23.154 -7.792 9.221 1.00 95.44 1053 GLY A C 1
ATOM 8341 O O . GLY A 1 1053 ? -23.615 -8.818 9.719 1.00 95.44 1053 GLY A O 1
ATOM 8342 N N . ARG A 1 1054 ? -23.922 -6.720 8.986 1.00 95.56 1054 ARG A N 1
ATOM 8343 C CA . ARG A 1 1054 ? -25.360 -6.691 9.285 1.00 95.56 1054 ARG A CA 1
ATOM 8344 C C . ARG A 1 1054 ? -26.144 -7.677 8.418 1.00 95.56 1054 ARG A C 1
ATOM 8346 O O . ARG A 1 1054 ? -26.980 -8.387 8.966 1.00 95.56 1054 ARG A O 1
ATOM 8353 N N . GLU A 1 1055 ? -25.890 -7.746 7.110 1.00 93.56 1055 GLU A N 1
ATOM 8354 C CA . GLU A 1 1055 ? -26.582 -8.707 6.235 1.00 93.56 1055 GLU A CA 1
ATOM 8355 C C . GLU A 1 1055 ? -26.238 -10.160 6.596 1.00 93.56 1055 GLU A C 1
ATOM 8357 O O . GLU A 1 1055 ? -27.142 -10.993 6.641 1.00 93.56 1055 GLU A O 1
ATOM 8362 N N . ILE A 1 1056 ? -24.980 -10.458 6.950 1.00 92.25 1056 ILE A N 1
ATOM 8363 C CA . ILE A 1 1056 ? -24.583 -11.765 7.496 1.00 92.25 1056 ILE A CA 1
ATOM 8364 C C . ILE A 1 1056 ? -25.360 -12.049 8.783 1.00 92.25 1056 ILE A C 1
ATOM 8366 O O . ILE A 1 1056 ? -25.968 -13.111 8.887 1.00 92.25 1056 ILE A O 1
ATOM 8370 N N . ALA A 1 1057 ? -25.376 -11.126 9.751 1.00 93.94 1057 ALA A N 1
ATOM 8371 C CA . ALA A 1 1057 ? -26.048 -11.333 11.033 1.00 93.94 1057 ALA A CA 1
ATOM 8372 C C . ALA A 1 1057 ? -27.561 -11.566 10.871 1.00 93.94 1057 ALA A C 1
ATOM 8374 O O . ALA A 1 1057 ? -28.097 -12.507 11.452 1.00 93.94 1057 ALA A O 1
ATOM 8375 N N . GLN A 1 1058 ? -28.222 -10.776 10.020 1.00 93.56 1058 GLN A N 1
ATOM 8376 C CA . GLN A 1 1058 ? -29.645 -10.915 9.697 1.00 93.56 1058 GLN A CA 1
ATOM 8377 C C . GLN A 1 1058 ? -29.964 -12.254 9.029 1.00 93.56 1058 GLN A C 1
ATOM 8379 O O . GLN A 1 1058 ? -30.855 -12.965 9.486 1.00 93.56 1058 GLN A O 1
ATOM 8384 N N . ALA A 1 1059 ? -29.222 -12.624 7.984 1.00 89.00 1059 ALA A N 1
ATOM 8385 C CA . ALA A 1 1059 ? -29.429 -13.886 7.275 1.00 89.00 1059 ALA A CA 1
ATOM 8386 C C . ALA A 1 1059 ? -29.144 -15.104 8.167 1.00 89.00 1059 ALA A C 1
ATOM 8388 O O . ALA A 1 1059 ? -29.799 -16.139 8.064 1.00 89.00 1059 ALA A O 1
ATOM 8389 N N . SER A 1 1060 ? -28.187 -14.950 9.085 1.00 89.44 1060 SER A N 1
ATOM 8390 C CA . SER A 1 1060 ? -27.779 -15.964 10.059 1.00 89.44 1060 SER A CA 1
ATOM 8391 C C . SER A 1 1060 ? -28.714 -16.073 11.271 1.00 89.44 1060 SER A C 1
ATOM 8393 O O . SER A 1 1060 ? -28.492 -16.942 12.110 1.00 89.44 1060 SER A O 1
ATOM 8395 N N . ASP A 1 1061 ? -29.771 -15.256 11.341 1.00 91.69 1061 ASP A N 1
ATOM 8396 C CA . ASP A 1 1061 ? -30.743 -15.137 12.443 1.00 91.69 1061 ASP A CA 1
ATOM 8397 C C . ASP A 1 1061 ? -30.160 -14.688 13.802 1.00 91.69 1061 ASP A C 1
ATOM 8399 O O . ASP A 1 1061 ? -30.785 -14.877 14.847 1.00 91.69 1061 ASP A O 1
ATOM 8403 N N . LEU A 1 1062 ? -28.982 -14.055 13.788 1.00 94.31 1062 LEU A N 1
ATOM 8404 C CA . LEU A 1 1062 ? -28.261 -13.593 14.979 1.00 94.31 1062 LEU A CA 1
ATOM 8405 C C . LEU A 1 1062 ? -28.926 -12.362 15.616 1.00 94.31 1062 LEU A C 1
ATOM 8407 O O . LEU A 1 1062 ? -29.514 -11.522 14.931 1.00 94.31 1062 LEU A O 1
ATOM 8411 N N . ASP A 1 1063 ? -28.779 -12.227 16.933 1.00 96.75 1063 ASP A N 1
ATOM 8412 C CA . ASP A 1 1063 ? -29.328 -11.129 17.736 1.00 96.75 1063 ASP A CA 1
ATOM 8413 C C . ASP A 1 1063 ? -28.686 -9.770 17.433 1.00 96.75 1063 ASP A C 1
ATOM 8415 O O . ASP A 1 1063 ? -29.295 -8.734 17.694 1.00 96.75 1063 ASP A O 1
ATOM 8419 N N . GLY A 1 1064 ? -27.480 -9.733 16.861 1.00 96.88 1064 GLY A N 1
ATOM 8420 C CA . GLY A 1 1064 ? -26.852 -8.468 16.494 1.00 96.88 1064 GLY A CA 1
ATOM 8421 C C . GLY A 1 1064 ? -25.482 -8.561 15.827 1.00 96.88 1064 GLY A C 1
ATOM 8422 O O . GLY A 1 1064 ? -24.904 -9.636 15.660 1.00 96.88 1064 GLY A O 1
ATOM 8423 N N . LEU A 1 1065 ? -24.962 -7.382 15.475 1.00 97.94 1065 LEU A N 1
ATOM 8424 C CA . LEU A 1 1065 ? -23.595 -7.134 15.019 1.00 97.94 1065 LEU A CA 1
ATOM 8425 C C . LEU A 1 1065 ? -22.870 -6.272 16.056 1.00 97.94 1065 LEU A C 1
ATOM 8427 O O . LEU A 1 1065 ? -23.359 -5.195 16.416 1.00 97.94 1065 LEU A O 1
ATOM 8431 N N . THR A 1 1066 ? -21.687 -6.701 16.480 1.00 98.19 1066 THR A N 1
ATOM 8432 C CA . THR A 1 1066 ? -20.826 -5.979 17.420 1.00 98.19 1066 THR A CA 1
ATOM 8433 C C . THR A 1 1066 ? -19.420 -5.763 16.851 1.00 98.19 1066 THR A C 1
ATOM 8435 O O . THR A 1 1066 ? -18.989 -6.453 15.926 1.00 98.19 1066 THR A O 1
ATOM 8438 N N . LEU A 1 1067 ? -18.693 -4.793 17.407 1.00 97.88 1067 LEU A N 1
ATOM 8439 C CA . LEU A 1 1067 ? -17.251 -4.616 17.211 1.00 97.88 1067 LEU A CA 1
ATOM 8440 C C . LEU A 1 1067 ? -16.490 -4.985 18.489 1.00 97.88 1067 LEU A C 1
ATOM 8442 O O . LEU A 1 1067 ? -16.964 -4.704 19.589 1.00 97.88 1067 LEU A O 1
ATOM 8446 N N . SER A 1 1068 ? -15.303 -5.573 18.355 1.00 97.06 1068 SER A N 1
ATOM 8447 C CA . SER A 1 1068 ? -14.397 -5.835 19.483 1.00 97.06 1068 SER A CA 1
ATOM 8448 C C . SER A 1 1068 ? -13.834 -4.549 20.107 1.00 97.06 1068 SER A C 1
ATOM 8450 O O . SER A 1 1068 ? -13.540 -3.595 19.384 1.00 97.06 1068 SER A O 1
ATOM 8452 N N . GLU A 1 1069 ? -13.582 -4.544 21.420 1.00 95.75 1069 GLU A N 1
ATOM 8453 C CA . GLU A 1 1069 ? -12.775 -3.501 22.074 1.00 95.75 1069 GLU A CA 1
ATOM 8454 C C . GLU A 1 1069 ? -11.319 -3.423 21.556 1.00 95.75 1069 GLU A C 1
ATOM 8456 O O . GLU A 1 1069 ? -10.820 -4.322 20.877 1.00 95.75 1069 GLU A O 1
ATOM 8461 N N . SER A 1 1070 ? -10.615 -2.340 21.908 1.00 92.44 1070 SER A N 1
ATOM 8462 C CA . SER A 1 1070 ? -9.197 -2.109 21.590 1.00 92.44 1070 SER A CA 1
ATOM 8463 C C . SER A 1 1070 ? -8.307 -2.442 22.797 1.00 92.44 1070 SER A C 1
ATOM 8465 O O . SER A 1 1070 ? -8.235 -1.664 23.750 1.00 92.44 1070 SER A O 1
ATOM 8467 N N . LEU A 1 1071 ? -7.543 -3.535 22.730 1.00 90.88 1071 LEU A N 1
ATOM 8468 C CA . LEU A 1 1071 ? -6.713 -4.047 23.831 1.00 90.88 1071 LEU A CA 1
ATOM 8469 C C . LEU A 1 1071 ? -5.307 -3.408 23.891 1.00 90.88 1071 LEU A C 1
ATOM 8471 O O . LEU A 1 1071 ? -4.286 -4.094 23.983 1.00 90.88 1071 LEU A O 1
ATOM 8475 N N . GLY A 1 1072 ? -5.239 -2.076 23.832 1.00 87.94 1072 GLY A N 1
ATOM 8476 C CA . GLY A 1 1072 ? -3.991 -1.312 23.946 1.00 87.94 1072 GLY A CA 1
ATOM 8477 C C . GLY A 1 1072 ? -3.001 -1.604 22.812 1.00 87.94 1072 GLY A C 1
ATOM 8478 O O . GLY A 1 1072 ? -3.220 -1.184 21.678 1.00 87.94 1072 GLY A O 1
ATOM 8479 N N . SER A 1 1073 ? -1.907 -2.311 23.119 1.00 83.00 1073 SER A N 1
ATOM 8480 C CA . SER A 1 1073 ? -0.931 -2.786 22.124 1.00 83.00 1073 SER A CA 1
ATOM 8481 C C . SER A 1 1073 ? -1.437 -3.975 21.298 1.00 83.00 1073 SER A C 1
ATOM 8483 O O . SER A 1 1073 ? -0.892 -4.259 20.230 1.00 83.00 1073 SER A O 1
ATOM 8485 N N . TRP A 1 1074 ? -2.493 -4.661 21.750 1.00 83.06 1074 TRP A N 1
ATOM 8486 C CA . TRP A 1 1074 ? -3.234 -5.596 20.913 1.00 83.06 1074 TRP A CA 1
ATOM 8487 C C . TRP A 1 1074 ? -4.314 -4.858 20.125 1.00 83.06 1074 TRP A C 1
ATOM 8489 O O . TRP A 1 1074 ? -5.413 -4.580 20.606 1.00 83.06 1074 TRP A O 1
ATOM 8499 N N . HIS A 1 1075 ? -3.964 -4.583 18.871 1.00 87.62 1075 HIS A N 1
ATOM 8500 C CA . HIS A 1 1075 ? -4.787 -4.012 17.807 1.00 87.62 1075 HIS A CA 1
ATOM 8501 C C . HIS A 1 1075 ? -5.947 -4.944 17.407 1.00 87.62 1075 HIS A C 1
ATOM 8503 O O . HIS A 1 1075 ? -5.978 -5.519 16.316 1.00 87.62 1075 HIS A O 1
ATOM 8509 N N . ALA A 1 1076 ? -6.877 -5.163 18.335 1.00 89.94 1076 ALA A N 1
ATOM 8510 C CA . ALA A 1 1076 ? -8.047 -6.006 18.136 1.00 89.94 1076 ALA A CA 1
ATOM 8511 C C . ALA A 1 1076 ? -9.091 -5.334 17.229 1.00 89.94 1076 ALA A C 1
ATOM 8513 O O . ALA A 1 1076 ? -9.733 -6.028 16.454 1.00 89.94 1076 ALA A O 1
ATOM 8514 N N . ASP A 1 1077 ? -9.191 -4.007 17.232 1.00 91.62 1077 ASP A N 1
ATOM 8515 C CA . ASP A 1 1077 ? -10.026 -3.228 16.316 1.00 91.62 1077 ASP A CA 1
ATOM 8516 C C . ASP A 1 1077 ? -9.390 -3.078 14.920 1.00 91.62 1077 ASP A C 1
ATOM 8518 O O . ASP A 1 1077 ? -9.988 -3.496 13.927 1.00 91.62 1077 ASP A O 1
ATOM 8522 N N . SER A 1 1078 ? -8.164 -2.544 14.836 1.00 94.38 1078 SER A N 1
ATOM 8523 C CA . SER A 1 1078 ? -7.369 -2.476 13.600 1.00 94.38 1078 SER A CA 1
ATOM 8524 C C . SER A 1 1078 ? -5.878 -2.212 13.865 1.00 94.38 1078 SER A C 1
ATOM 8526 O O . SER A 1 1078 ? -5.514 -1.463 14.774 1.00 94.38 1078 SER A O 1
ATOM 8528 N N . ASN A 1 1079 ? -5.006 -2.798 13.034 1.00 92.25 1079 ASN A N 1
ATOM 8529 C CA . ASN A 1 1079 ? -3.564 -2.524 12.969 1.00 92.25 1079 ASN A CA 1
ATOM 8530 C C . ASN A 1 1079 ? -3.214 -1.328 12.055 1.00 92.25 1079 ASN A C 1
ATOM 8532 O O . ASN A 1 1079 ? -2.034 -1.053 11.835 1.00 92.25 1079 ASN A O 1
ATOM 8536 N N . ARG A 1 1080 ? -4.223 -0.636 11.512 1.00 93.56 1080 ARG A N 1
ATOM 8537 C CA . ARG A 1 1080 ? -4.097 0.631 10.784 1.00 93.56 1080 ARG A CA 1
ATOM 8538 C C . ARG A 1 1080 ? -4.566 1.770 11.695 1.00 93.56 1080 ARG A C 1
ATOM 8540 O O . ARG A 1 1080 ? -5.747 1.773 12.052 1.00 93.56 1080 ARG A O 1
ATOM 8547 N N . PRO A 1 1081 ? -3.692 2.708 12.112 1.00 92.25 1081 PRO A N 1
ATOM 8548 C CA . PRO A 1 1081 ? -4.066 3.810 13.004 1.00 92.25 1081 PRO A CA 1
ATOM 8549 C C . PRO A 1 1081 ? -5.272 4.622 12.517 1.00 92.25 1081 PRO A C 1
ATOM 8551 O O . PRO A 1 1081 ? -6.092 5.060 13.319 1.00 92.25 1081 PRO A O 1
ATOM 8554 N N . GLU A 1 1082 ? -5.409 4.770 11.204 1.00 92.94 1082 GLU A N 1
ATOM 8555 C CA . GLU A 1 1082 ? -6.454 5.522 10.512 1.00 92.94 1082 GLU A CA 1
ATOM 8556 C C . GLU A 1 1082 ? -7.817 4.839 10.697 1.00 92.94 1082 GLU A C 1
ATOM 8558 O O . GLU A 1 1082 ? -8.807 5.466 11.077 1.00 92.94 1082 GLU A O 1
ATOM 8563 N N . VAL A 1 1083 ? -7.847 3.519 10.492 1.00 94.31 1083 VAL A N 1
ATOM 8564 C CA . VAL A 1 1083 ? -9.041 2.672 10.623 1.00 94.31 1083 VAL A CA 1
ATOM 8565 C C . VAL A 1 1083 ? -9.422 2.509 12.095 1.00 94.31 1083 VAL A C 1
ATOM 8567 O O . VAL A 1 1083 ? -10.590 2.655 12.449 1.00 94.31 1083 VAL A O 1
ATOM 8570 N N . ALA A 1 1084 ? -8.434 2.289 12.969 1.00 94.94 1084 ALA A N 1
ATOM 8571 C CA . ALA A 1 1084 ? -8.617 2.243 14.417 1.00 94.94 1084 ALA A CA 1
ATOM 8572 C C . ALA A 1 1084 ? -9.196 3.560 14.964 1.00 94.94 1084 ALA A C 1
ATOM 8574 O O . ALA A 1 1084 ? -10.095 3.532 15.801 1.00 94.94 1084 ALA A O 1
ATOM 8575 N N . SER A 1 1085 ? -8.733 4.712 14.463 1.00 93.12 1085 SER A N 1
ATOM 8576 C CA . SER A 1 1085 ? -9.250 6.031 14.847 1.00 93.12 1085 SER A CA 1
ATOM 8577 C C . SER A 1 1085 ? -10.751 6.156 14.562 1.00 93.12 1085 SER A C 1
ATOM 8579 O O . SER A 1 1085 ? -11.523 6.416 15.484 1.00 93.12 1085 SER A O 1
ATOM 8581 N N . VAL A 1 1086 ? -11.182 5.861 13.326 1.00 93.69 1086 VAL A N 1
ATOM 8582 C CA . VAL A 1 1086 ? -12.603 5.933 12.927 1.00 93.69 1086 VAL A CA 1
ATOM 8583 C C . VAL A 1 1086 ? -13.464 4.897 13.664 1.00 93.69 1086 VAL A C 1
ATOM 8585 O O . VAL A 1 1086 ? -14.590 5.204 14.056 1.00 93.69 1086 VAL A O 1
ATOM 8588 N N . ILE A 1 1087 ? -12.950 3.684 13.912 1.00 95.19 1087 ILE A N 1
ATOM 8589 C CA . ILE A 1 1087 ? -13.655 2.679 14.727 1.00 95.19 1087 ILE A CA 1
ATOM 8590 C C . ILE A 1 1087 ? -13.898 3.214 16.149 1.00 95.19 1087 ILE A C 1
ATOM 8592 O O . ILE A 1 1087 ? -15.030 3.185 16.642 1.00 95.19 1087 ILE A O 1
ATOM 8596 N N . ARG A 1 1088 ? -12.854 3.747 16.795 1.00 94.88 1088 ARG A N 1
ATOM 8597 C CA . ARG A 1 1088 ? -12.907 4.262 18.173 1.00 94.88 1088 ARG A CA 1
ATOM 8598 C C . ARG A 1 1088 ? -13.803 5.490 18.312 1.00 94.88 1088 ARG A C 1
ATOM 8600 O O . ARG A 1 1088 ? -14.549 5.559 19.284 1.00 94.88 1088 ARG A O 1
ATOM 8607 N N . SER A 1 1089 ? -13.751 6.438 17.373 1.00 92.69 1089 SER A N 1
ATOM 8608 C CA . SER A 1 1089 ? -14.522 7.687 17.461 1.00 92.69 1089 SER A CA 1
ATOM 8609 C C . SER A 1 1089 ? -16.021 7.485 17.239 1.00 92.69 1089 SER A C 1
ATOM 8611 O O . SER A 1 1089 ? -16.832 8.061 17.965 1.00 92.69 1089 SER A O 1
ATOM 8613 N N . ASP A 1 1090 ? -16.392 6.666 16.252 1.00 93.75 1090 ASP A N 1
ATOM 8614 C CA . ASP A 1 1090 ? -17.762 6.637 15.729 1.00 93.75 1090 ASP A CA 1
ATOM 8615 C C . ASP A 1 1090 ? -18.568 5.425 16.218 1.00 93.75 1090 ASP A C 1
ATOM 8617 O O . ASP A 1 1090 ? -19.805 5.454 16.190 1.00 93.75 1090 ASP A O 1
ATOM 8621 N N . TYR A 1 1091 ? -17.890 4.357 16.660 1.00 94.94 1091 TYR A N 1
ATOM 8622 C CA . TYR A 1 1091 ? -18.518 3.062 16.937 1.00 94.94 1091 TYR A CA 1
ATOM 8623 C C . TYR A 1 1091 ? -18.304 2.546 18.365 1.00 94.94 1091 TYR A C 1
ATOM 8625 O O . TYR A 1 1091 ? -19.280 2.079 18.959 1.00 94.94 1091 TYR A O 1
ATOM 8633 N N . LEU A 1 1092 ? -17.107 2.683 18.952 1.00 94.81 1092 LEU A N 1
ATOM 8634 C CA . LEU A 1 1092 ? -16.798 2.177 20.306 1.00 94.81 1092 LEU A CA 1
ATOM 8635 C C . LEU A 1 1092 ? -17.275 3.123 21.435 1.00 94.81 1092 LEU A C 1
ATOM 8637 O O . LEU A 1 1092 ? -16.521 3.528 22.317 1.00 94.81 1092 LEU A O 1
ATOM 8641 N N . THR A 1 1093 ? -18.548 3.520 21.389 1.00 95.56 1093 THR A N 1
ATOM 8642 C CA . THR A 1 1093 ? -19.163 4.470 22.332 1.00 95.56 1093 THR A CA 1
ATOM 8643 C C . THR A 1 1093 ? -19.762 3.762 23.558 1.00 95.56 1093 THR A C 1
ATOM 8645 O O . THR A 1 1093 ? -20.457 2.765 23.356 1.00 95.56 1093 THR A O 1
ATOM 8648 N N . PRO A 1 1094 ? -19.665 4.302 24.794 1.00 96.06 1094 PRO A N 1
ATOM 8649 C CA . PRO A 1 1094 ? -20.212 3.660 26.002 1.00 96.06 1094 PRO A CA 1
ATOM 8650 C C . PRO A 1 1094 ? -21.710 3.311 25.952 1.00 96.06 1094 PRO A C 1
ATOM 8652 O O . PRO A 1 1094 ? -22.138 2.334 26.551 1.00 96.06 1094 PRO A O 1
ATOM 8655 N N . SER A 1 1095 ? -22.520 4.058 25.195 1.00 95.75 1095 SER A N 1
ATOM 8656 C CA . SER A 1 1095 ? -23.949 3.769 24.970 1.00 95.75 1095 SER A CA 1
ATOM 8657 C C . SER A 1 1095 ? -24.229 2.557 24.067 1.00 95.75 1095 SER A C 1
ATOM 8659 O O . SER A 1 1095 ? -25.389 2.200 23.874 1.00 95.75 1095 SER A O 1
ATOM 8661 N N . ARG A 1 1096 ? -23.184 1.948 23.499 1.00 95.50 1096 ARG A N 1
ATOM 8662 C CA . ARG A 1 1096 ? -23.208 0.691 22.735 1.00 95.50 1096 ARG A CA 1
ATOM 8663 C C . ARG A 1 1096 ? -22.423 -0.424 23.431 1.00 95.50 1096 ARG A C 1
ATOM 8665 O O . ARG A 1 1096 ? -22.367 -1.527 22.898 1.00 95.50 1096 ARG A O 1
ATOM 8672 N N . GLU A 1 1097 ? -21.772 -0.137 24.556 1.00 97.31 1097 GLU A N 1
ATOM 8673 C CA . GLU A 1 1097 ? -20.892 -1.086 25.234 1.00 97.31 1097 GLU A CA 1
ATOM 8674 C C . GLU A 1 1097 ? -21.694 -2.225 25.870 1.00 97.31 1097 GLU A C 1
ATOM 8676 O O . GLU A 1 1097 ? -22.676 -2.002 26.577 1.00 97.31 1097 GLU A O 1
ATOM 8681 N N . MET A 1 1098 ? -21.247 -3.453 25.627 1.00 97.12 1098 MET A N 1
ATOM 8682 C CA . MET A 1 1098 ? -21.773 -4.672 26.218 1.00 97.12 1098 MET A CA 1
ATOM 8683 C C . MET A 1 1098 ? -20.606 -5.485 26.776 1.00 97.12 1098 MET A C 1
ATOM 8685 O O . MET A 1 1098 ? -19.714 -5.901 26.034 1.00 97.12 1098 MET A O 1
ATOM 8689 N N . GLU A 1 1099 ? -20.623 -5.730 28.084 1.00 96.69 1099 GLU A N 1
ATOM 8690 C CA . GLU A 1 1099 ? -19.705 -6.675 28.721 1.00 96.69 1099 GLU A CA 1
ATOM 8691 C C . GLU A 1 1099 ? -20.140 -8.106 28.385 1.00 96.69 1099 GLU A C 1
ATOM 8693 O O . GLU A 1 1099 ? -21.319 -8.454 28.504 1.00 96.69 1099 GLU A O 1
ATOM 8698 N N . LEU A 1 1100 ? -19.199 -8.933 27.936 1.00 95.69 1100 LEU A N 1
ATOM 8699 C CA . LEU A 1 1100 ? -19.447 -10.343 27.658 1.00 95.69 1100 LEU A CA 1
ATOM 8700 C C . LEU A 1 1100 ? -19.545 -11.126 28.973 1.00 95.69 1100 LEU A C 1
ATOM 8702 O O . LEU A 1 1100 ? -18.760 -10.909 29.895 1.00 95.69 1100 LEU A O 1
ATOM 8706 N N . ALA A 1 1101 ? -20.502 -12.054 29.051 1.00 90.31 1101 ALA A N 1
ATOM 8707 C CA . ALA A 1 1101 ? -20.744 -12.872 30.241 1.00 90.31 1101 ALA A CA 1
ATOM 8708 C C . ALA A 1 1101 ? -19.537 -13.755 30.621 1.00 90.31 1101 ALA A C 1
ATOM 8710 O O . ALA A 1 1101 ? -19.339 -14.063 31.795 1.00 90.31 1101 ALA A O 1
ATOM 8711 N N . GLU A 1 1102 ? -18.715 -14.118 29.634 1.00 92.88 1102 GLU A N 1
ATOM 8712 C CA . GLU A 1 1102 ? -17.419 -14.774 29.801 1.00 92.88 1102 GLU A CA 1
ATOM 8713 C C . GLU A 1 1102 ? -16.368 -14.064 28.930 1.00 92.88 1102 GLU A C 1
ATOM 8715 O O . GLU A 1 1102 ? -16.687 -13.518 27.871 1.00 92.88 1102 GLU A O 1
ATOM 8720 N N . GLN A 1 1103 ? -15.101 -14.072 29.358 1.00 94.19 1103 GLN A N 1
ATOM 8721 C CA . GLN A 1 1103 ? -14.002 -13.481 28.587 1.00 94.19 1103 GLN A CA 1
ATOM 8722 C C . GLN A 1 1103 ? -13.750 -14.293 27.310 1.00 94.19 1103 GLN A C 1
ATOM 8724 O O . GLN A 1 1103 ? -13.241 -15.412 27.360 1.00 94.19 1103 GLN A O 1
ATOM 8729 N N . PHE A 1 1104 ? -14.077 -13.722 26.154 1.00 95.62 1104 PHE A N 1
ATOM 8730 C CA . PHE A 1 1104 ? -14.027 -14.415 24.873 1.00 95.62 1104 PHE A CA 1
ATOM 8731 C C . PHE A 1 1104 ? -12.591 -14.427 24.316 1.00 95.62 1104 PHE A C 1
ATOM 8733 O O . PHE A 1 1104 ? -12.068 -13.365 23.967 1.00 95.62 1104 PHE A O 1
ATOM 8740 N N . PRO A 1 1105 ? -11.907 -15.583 24.211 1.00 94.19 1105 PRO A N 1
ATOM 8741 C CA . PRO A 1 1105 ? -10.527 -15.627 23.731 1.00 94.19 1105 PRO A CA 1
ATOM 8742 C C . PRO A 1 1105 ? -10.430 -15.169 22.271 1.00 94.19 1105 PRO A C 1
ATOM 8744 O O . PRO A 1 1105 ? -11.300 -15.472 21.456 1.00 94.19 1105 PRO A O 1
ATOM 8747 N N . ILE A 1 1106 ? -9.339 -14.491 21.918 1.00 91.62 1106 ILE A N 1
ATOM 8748 C CA . ILE A 1 1106 ? -8.989 -14.074 20.544 1.00 91.62 1106 ILE A CA 1
ATOM 8749 C C . ILE A 1 1106 ? -7.510 -14.334 20.176 1.00 91.62 1106 ILE A C 1
ATOM 8751 O O . ILE A 1 1106 ? -7.088 -14.017 19.061 1.00 91.62 1106 ILE A O 1
ATOM 8755 N N . ALA A 1 1107 ? -6.744 -14.898 21.115 1.00 89.38 1107 ALA A N 1
ATOM 8756 C CA . ALA A 1 1107 ? -5.484 -15.637 20.962 1.00 89.38 1107 ALA A CA 1
ATOM 8757 C C . ALA A 1 1107 ? -5.180 -16.371 22.284 1.00 89.38 1107 ALA A C 1
ATOM 8759 O O . ALA A 1 1107 ? -5.842 -16.113 23.290 1.00 89.38 1107 ALA A O 1
ATOM 8760 N N . SER A 1 1108 ? -4.160 -17.235 22.321 1.00 84.19 1108 SER A N 1
ATOM 8761 C CA . SER A 1 1108 ? -3.853 -18.123 23.465 1.00 84.19 1108 SER A CA 1
ATOM 8762 C C . SER A 1 1108 ? -3.720 -17.434 24.837 1.00 84.19 1108 SER A C 1
ATOM 8764 O O . SER A 1 1108 ? -3.926 -18.079 25.857 1.00 84.19 1108 SER A O 1
ATOM 8766 N N . ASN A 1 1109 ? -3.365 -16.143 24.875 1.00 87.94 1109 ASN A N 1
ATOM 8767 C CA . ASN A 1 1109 ? -3.222 -15.342 26.101 1.00 87.94 1109 ASN A CA 1
ATOM 8768 C C . ASN A 1 1109 ? -3.962 -13.991 26.010 1.00 87.94 1109 ASN A C 1
ATOM 8770 O O . ASN A 1 1109 ? -3.558 -13.014 26.642 1.00 87.94 1109 ASN A O 1
ATOM 8774 N N . THR A 1 1110 ? -4.995 -13.871 25.171 1.00 92.38 1110 THR A N 1
ATOM 8775 C CA . THR A 1 1110 ? -5.661 -12.580 24.928 1.00 92.38 1110 THR A CA 1
ATOM 8776 C C . THR A 1 1110 ? -7.153 -12.765 24.712 1.00 92.38 1110 THR A C 1
ATOM 8778 O O . THR A 1 1110 ? -7.566 -13.574 23.883 1.00 92.38 1110 THR A O 1
ATOM 8781 N N . HIS A 1 1111 ? -7.955 -11.996 25.446 1.00 95.50 1111 HIS A N 1
ATOM 8782 C CA . HIS A 1 1111 ? -9.407 -12.133 25.507 1.00 95.50 1111 HIS A CA 1
ATOM 8783 C C . HIS A 1 1111 ? -10.083 -10.776 25.309 1.00 95.50 1111 HIS A C 1
ATOM 8785 O O . HIS A 1 1111 ? -9.540 -9.749 25.710 1.00 95.50 1111 HIS A O 1
ATOM 8791 N N . ILE A 1 1112 ? -11.275 -10.800 24.724 1.00 96.62 1112 ILE A N 1
ATOM 8792 C CA . ILE A 1 1112 ? -12.220 -9.690 24.679 1.00 96.62 1112 ILE A CA 1
ATOM 8793 C C . ILE A 1 1112 ? -13.174 -9.829 25.867 1.00 96.62 1112 ILE A C 1
ATOM 8795 O O . ILE A 1 1112 ? -13.765 -10.884 26.090 1.00 96.62 1112 ILE A O 1
ATOM 8799 N N . SER A 1 1113 ? -13.315 -8.750 26.624 1.00 96.94 1113 SER A N 1
ATOM 8800 C CA . SER A 1 1113 ? -14.265 -8.585 27.725 1.00 96.94 1113 SER A CA 1
ATOM 8801 C C . SER A 1 1113 ? -15.449 -7.693 27.342 1.00 96.94 1113 SER A C 1
ATOM 8803 O O . SER A 1 1113 ? -16.544 -7.866 27.874 1.00 96.94 1113 SER A O 1
ATOM 8805 N N . LYS A 1 1114 ? -15.247 -6.765 26.399 1.00 97.19 1114 LYS A N 1
ATOM 8806 C CA . LYS A 1 1114 ? -16.223 -5.762 25.964 1.00 97.19 1114 LYS A CA 1
ATOM 8807 C C . LYS A 1 1114 ? -16.373 -5.748 24.448 1.00 97.19 1114 LYS A C 1
ATOM 8809 O O . LYS A 1 1114 ? -15.397 -5.797 23.698 1.00 97.19 1114 LYS A O 1
ATOM 8814 N N . VAL A 1 1115 ? -17.615 -5.630 23.996 1.00 97.75 1115 VAL A N 1
ATOM 8815 C CA . VAL A 1 1115 ? -17.969 -5.443 22.585 1.00 97.75 1115 VAL A CA 1
ATOM 8816 C C . VAL A 1 1115 ? -18.938 -4.275 22.435 1.00 97.75 1115 VAL A C 1
ATOM 8818 O O . VAL A 1 1115 ? -19.615 -3.896 23.386 1.00 97.75 1115 VAL A O 1
ATOM 8821 N N . TYR A 1 1116 ? -19.016 -3.702 21.238 1.00 97.69 1116 TYR A N 1
ATOM 8822 C CA . TYR A 1 1116 ? -19.798 -2.497 20.966 1.00 97.69 1116 TYR A CA 1
ATOM 8823 C C . TYR A 1 1116 ? -20.874 -2.771 19.916 1.00 97.69 1116 TYR A C 1
ATOM 8825 O O . TYR A 1 1116 ? -20.570 -3.072 18.763 1.00 97.69 1116 TYR A O 1
ATOM 8833 N N . LEU A 1 1117 ? -22.137 -2.693 20.330 1.00 97.44 1117 LEU A N 1
ATOM 8834 C CA . LEU A 1 1117 ? -23.327 -3.036 19.554 1.00 97.44 1117 LEU A CA 1
ATOM 8835 C C . LEU A 1 1117 ? -23.596 -2.019 18.431 1.00 97.44 1117 LEU A C 1
ATOM 8837 O O . LEU A 1 1117 ? -24.011 -0.887 18.674 1.00 97.44 1117 LEU A O 1
ATOM 8841 N N . PHE A 1 1118 ? -23.380 -2.429 17.179 1.00 96.19 1118 PHE A N 1
ATOM 8842 C CA . PHE A 1 1118 ? -23.654 -1.613 15.989 1.00 96.19 1118 PHE A CA 1
ATOM 8843 C C . PHE A 1 1118 ? -25.076 -1.813 15.451 1.00 96.19 1118 PHE A C 1
ATOM 8845 O O . PHE A 1 1118 ? -25.711 -0.870 14.971 1.00 96.19 1118 PHE A O 1
ATOM 8852 N N . TRP A 1 1119 ? -25.568 -3.049 15.492 1.00 96.88 1119 TRP A N 1
ATOM 8853 C CA . TRP A 1 1119 ? -26.918 -3.405 15.076 1.00 96.88 1119 TRP A CA 1
ATOM 8854 C C . TRP A 1 1119 ? -27.467 -4.473 16.010 1.00 96.88 1119 TRP A C 1
ATOM 8856 O O . TRP A 1 1119 ? -26.752 -5.404 16.364 1.00 96.88 1119 TRP A O 1
ATOM 8866 N N . GLU A 1 1120 ? -28.740 -4.350 16.355 1.00 96.44 1120 GLU A N 1
ATOM 8867 C CA . GLU A 1 1120 ? -29.492 -5.335 17.120 1.00 96.44 1120 GLU A CA 1
ATOM 8868 C C . GLU A 1 1120 ? -30.707 -5.753 16.289 1.00 96.44 1120 GLU A C 1
ATOM 8870 O O . GLU A 1 1120 ? -31.375 -4.916 15.661 1.00 96.44 1120 GLU A O 1
ATOM 8875 N N . LYS A 1 1121 ? -30.999 -7.050 16.282 1.00 95.31 1121 LYS A N 1
ATOM 8876 C CA . LYS A 1 1121 ? -32.246 -7.609 15.779 1.00 95.31 1121 LYS A CA 1
ATOM 8877 C C . LYS A 1 1121 ? -33.361 -7.057 16.652 1.00 95.31 1121 LYS A C 1
ATOM 8879 O O . LYS A 1 1121 ? -33.491 -7.442 17.811 1.00 95.31 1121 LYS A O 1
ATOM 8884 N N . GLN A 1 1122 ? -34.170 -6.145 16.108 1.00 90.81 1122 GLN A N 1
ATOM 8885 C CA . GLN A 1 1122 ? -35.349 -5.678 16.830 1.00 90.81 1122 GLN A CA 1
ATOM 8886 C C . GLN A 1 1122 ? -36.237 -6.886 17.113 1.00 90.81 1122 GLN A C 1
ATOM 8888 O O . GLN A 1 1122 ? -36.863 -7.426 16.202 1.00 90.81 1122 GLN A O 1
ATOM 8893 N N . GLN A 1 1123 ? -36.278 -7.302 18.378 1.00 78.44 1123 GLN A N 1
ATOM 8894 C CA . GLN A 1 1123 ? -37.274 -8.245 18.849 1.00 78.44 1123 GLN A CA 1
ATOM 8895 C C . GLN A 1 1123 ? -38.635 -7.639 18.516 1.00 78.44 1123 GLN A C 1
ATOM 8897 O O . GLN A 1 1123 ? -38.975 -6.556 19.012 1.00 78.44 1123 GLN A O 1
ATOM 8902 N N . GLU A 1 1124 ? -39.407 -8.312 17.661 1.00 58.00 1124 GLU A N 1
ATOM 8903 C CA . GLU A 1 1124 ? -40.808 -7.965 17.491 1.00 58.00 1124 GLU A CA 1
ATOM 8904 C C . GLU A 1 1124 ? -41.441 -8.013 18.879 1.00 58.00 1124 GLU A C 1
ATOM 8906 O O . GLU A 1 1124 ? -41.477 -9.061 19.526 1.00 58.00 1124 GLU A O 1
ATOM 8911 N N . LYS A 1 1125 ? -41.900 -6.859 19.370 1.00 46.91 1125 LYS A N 1
ATOM 8912 C CA . LYS A 1 1125 ? -42.640 -6.793 20.627 1.00 46.91 1125 LYS A CA 1
ATOM 8913 C C . LYS A 1 1125 ? -43.987 -7.461 20.394 1.00 46.91 1125 LYS A C 1
ATOM 8915 O O . LYS A 1 1125 ? -44.940 -6.783 20.014 1.00 46.91 1125 LYS A O 1
ATOM 8920 N N . VAL A 1 1126 ? -44.015 -8.783 20.581 1.00 46.06 1126 VAL A N 1
ATOM 8921 C CA . VAL A 1 1126 ? -45.214 -9.625 20.569 1.00 46.06 1126 VAL A CA 1
ATOM 8922 C C . VAL A 1 1126 ? -46.239 -8.952 21.479 1.00 46.06 1126 VAL A C 1
ATOM 8924 O O . VAL A 1 1126 ? -45.941 -8.659 22.639 1.00 46.06 1126 VAL A O 1
ATOM 8927 N N . LYS A 1 1127 ? -47.375 -8.579 20.890 1.00 35.75 1127 LYS A N 1
ATOM 8928 C CA . LYS A 1 1127 ? -48.143 -7.392 21.287 1.00 35.75 1127 LYS A CA 1
ATOM 8929 C C . LYS A 1 1127 ? -49.490 -7.723 21.917 1.00 35.75 1127 LYS A C 1
ATOM 8931 O O . LYS A 1 1127 ? -50.129 -8.678 21.430 1.00 35.75 1127 LYS A O 1
#

Organism: NCBI:txid1805034

Secondary structure (DSSP, 8-state):
-HHHHHHH-PPPS----HHHHHHHHHHHHHHH--SSS-HHHHHHHHHHHHHTTT-HHHHHHHHHHHHHTSHHHH---TTS-THHHHHHHHHHHHHTT-HHHHHHHHHHHHTS---SSSHHHHHHHHHHTT-HHHHHHHHHHHHT-S-SGGGSSSSSTTTTT--HHHHTTTHHHHHHHHHHHHHS---HHHHHHHHHHHHHHHHHHHHTTS-S-HHHHHHHHHHHTTGGGS-TTSTTT--HHHHHHHHHHHHTT-GGGHHHHHHH--SHHHHHHHHHHHHHHHHTTT-HHHHHHHHHHHHTS---S---HHHHHHHHHHHHHHT-GGGHHHHHHHHHHHHHH--S--HHHHHHHHHHHHHHHHHHT-HHHHHHHHIIIIITT----HHHHHHHHHHHTTTS-HHHHHHHHHTS-HHHHHHHHHH-STTSTTT-HHHHHHHHHH-GGG--HHHHHHHHHHHHTTT-HHHHHHHHHHHGGG--HHHHHHHHHHHTTTT--HHHHHHHHTT-GGGSSB--GGGTTGGGGSTTSHHHHHHHH-HHHHHHHHHHHHTTSS-BGGGGGG--HHHHHHHHHHHHHHHH-GGGHHHHHHHHHHHHHHHHH-GGGHHHHHHHHHHHT--TT-HHHHHHHHHHHHHHTS--HHHHHHHHHS-TTTHHHHHHHHHHHHHHHHTT----HHHHT--HHHHHHHHHHHIIIII--TT--HHHHHHHHHHHHTT-TT--S-HHHHHHHTT--TTEETTTTEEEEEEE---EEEEE-TT-PPPHHHHHHHHHHHHHHHTTSS---HHHHHHHGGGSTTTTTSSSSS-----------S----HHHHHHHHTTS-HHHHHHHHHHHHHHHH--HHHHHHHHHHHHHHTT---SSPPPS-----TTTHHHHHHHTTSS-HHHHHHHHHHTTSS-HHHHHHHHHHHHHHHHHHHHHHHHHHHGGGEEEEEPPTTSPPEEEEEEEEE-SHHHHHHHHHTT-S-TT-HHHHHSSSEEEEEEEETTT--EEEEEEEEEEEETTEEEEEEEEEEE-HHHHTTSTHHHHHHHHHHHHHHHHHHTT-SEEEEE--BTTB-SS-SSHHHHHHHHHHT--GGGEEEEEEEEEEETTEEEEEEEEEEE-------

Radius of gyration: 37.61 Å; chains: 1; bounding box: 97×106×88 Å